Protein 4K9Q (pdb70)

Organism: Polynucleobacter asymbioticus (strain DSM 18221 / CIP 109841 / QLW-P1DMWA-1) (NCBI:txid312153)

Radius of gyration: 31.58 Å; Cα contacts (8 Å, |Δi|>4): 2525; chains: 2; bounding box: 68×63×102 Å

Sequence (1061 aa):
MRRTVKEITFDLLRKLQVTTVVGNPGSTEETFLKDFPSDFNYVLALQEASVVAIADGLSQSLRKPVIVNIHTGAGLGNAMGCLLTAYQNKTPLIITAGQQTREMLLNEPLLTNIEAINMPKPWVKWSSYEPARPEDVPGAFMRAYATAMQQPQGPVFLSLPLDDWEKLIPEVDVARTVSTRQGPDPDKVKEFAQRITASKNPLLIYGSDIARSSQAWSSDGIAFAERLNAPVWAAPFAERTPFPEDHPLFQGALTSGIGSLEKQIQGHDLIVVIGAPVFRYYPWIAGQQFIPEGSSTLLQVSDDPNMTSKAVVGDSLVSDSKLFLIEALKLIDQREKNNTPQRSPMTKEDRTAMPLRPHAVLEVLKENSPKEIVLVEECPSIVPLMQDVFRINQPDTFYTFASGGLGWDLPAAVGLALGEEVSGRNRPVVTLMGDGSFQYSVQGIYTGVQQKTHVIYVVFQNEEYGILKQFAELEEQTPNVPGLDLPGLDIVAQGKAYGAKSSLKVETLDELKTAYLEALSFKGTSVIVVPITKELKPLRTVKEITFDLLRKLQVTTVVGNPGSSTEETFLKDFPSDFNYVLALQEASVVAIADGLSQSLRKPVIVNIHTGAGLGNAMGCLLTAYQNKTPLIITAGQQTREMLLNEPLLTNIEEAINMPKPWVKWSSYEPARPEDVPGAFMRAYATAMQQPQGPVFLSLPLDDWEKLIPEEVDVARTVSTRQGPDPDKVKEFAQRITASKNPLLIYGSDIARSSQAWSSDGIAFAERLNAPVWAAPFAERTPFPEDDHPLFQGALTSGIGSLEKQIQGHDLIVVIGAPVFRYYPWIAGQFIPEGSSTLLQVSDDPNMTSKAVVGDSLVSDSKLFLIEALKLIDQREKNNTPQRSPMTKEDRTAMPLRPHAVLEVLKENSPKEIVLVEECPSIVPLMQDVFRINQPDTFYTFASGGLGWDLPAAVGLALGEEVSGRNRPVVTLMGDGSFQYSVQGIYTGVQQKTHVIYVVFQNEEYGILKQFAELEQTPNVPGLDLPGLDIVAQGKAYGAKSLKVETLDDELKTAYLEALSSFKGTSVIVVPITKELKPL

CATH classification: 3.40.50.970 (+2 more: 3.40.50.1220, 3.40.50.970)

Solvent-accessible surface area: 40868 Å² total; per-residue (Å²): 139,112,41,0,38,80,10,0,9,65,10,1,86,149,20,119,0,43,21,0,0,0,30,67,15,74,2,1,111,43,4,29,125,109,56,31,121,84,7,93,62,5,67,0,76,50,15,16,0,0,0,0,0,0,0,0,3,1,16,30,42,75,64,3,1,0,0,4,0,24,0,14,60,1,0,29,78,0,37,51,7,1,54,1,0,77,68,4,24,3,8,0,0,0,0,0,4,3,24,16,76,148,92,33,163,125,89,38,146,70,19,5,101,125,5,71,68,77,0,112,97,60,18,67,35,10,73,55,1,82,124,20,69,44,0,3,26,7,0,1,56,0,30,0,16,0,14,3,21,32,46,1,0,0,0,0,0,4,0,39,16,0,5,123,70,113,5,69,94,75,125,31,31,16,62,11,2,50,45,12,3,13,8,70,94,34,6,123,58,2,5,104,67,0,76,69,10,164,54,1,1,0,0,0,1,4,3,0,9,48,20,105,0,30,75,27,0,37,37,0,0,78,66,0,10,0,6,0,36,5,3,2,100,22,5,7,10,2,0,11,23,79,26,71,14,3,33,8,32,9,60,17,0,21,4,28,0,17,144,61,0,96,62,34,55,6,0,2,1,0,2,2,25,6,17,56,50,128,16,172,56,70,47,74,77,19,13,150,75,15,66,2,1,0,2,1,10,17,32,64,38,0,4,87,7,43,31,12,28,2,0,2,0,2,0,60,10,1,1,61,64,1,40,144,93,6,115,112,50,158,174,49,142,30,88,124,46,82,112,50,85,152,36,66,94,124,17,119,84,7,94,15,10,1,0,0,4,4,0,90,101,26,26,61,112,93,14,2,1,0,10,0,5,37,20,2,39,71,20,8,62,30,5,7,43,16,66,102,52,36,18,18,6,14,24,9,31,46,32,60,2,0,0,1,0,0,0,0,0,3,3,21,0,9,72,90,76,45,113,87,16,15,0,0,0,0,0,8,2,4,5,0,49,114,2,22,47,0,0,62,0,0,33,95,64,131,0,25,0,0,0,0,0,2,15,9,71,5,61,5,40,76,63,15,34,19,142,78,70,154,66,105,149,68,118,59,21,82,28,101,78,57,91,3,41,48,36,0,163,76,49,51,10,105,28,78,97,1,86,50,23,104,81,0,91,81,8,0,75,109,4,31,99,69,114,4,4,5,0,1,2,0,29,12,19,93,146,56,105,124,79,105,26,0,32,78,6,0,7,56,11,0,88,145,21,121,1,43,22,0,0,0,28,67,14,71,2,1,112,34,5,28,126,111,55,26,119,83,8,95,62,6,65,0,76,49,14,16,0,0,0,0,0,0,0,0,4,1,17,28,43,76,67,2,2,0,0,4,0,26,1,13,66,1,0,30,79,0,37,52,7,0,53,1,0,78,67,4,24,3,7,0,1,0,0,0,4,3,24,17,75,153,88,34,158,125,86,39,150,64,19,4,99,125,5,72,71,77,0,109,97,60,19,68,34,11,71,54,1,80,128,20,74,45,0,0,25,6,0,1,56,0,31,0,15,0,13,3,24,32,46,1,0,0,0,0,0,5,0,38,16,0,4,111,79,131,7,112,102,65,132,30,35,16,61,11,2,50,45,12,3,12,8,72,92,28,6,129,59,2,4,106,68,0,78,71,11,169,58,3,2,0,0,0,1,4,3,0,8,48,19,104,0,29,74,27,0,36,36,0,0,80,64,1,11,1,7,0,36,4,4,2,98,23,6,7,9,2,0,11,23,79,26,73,14,4,32,8,34,8,64,14,0,21,14,30,0,14,144,58,0,90,64,37,52,5,0,3,0,0,1,3,25,6,17,52,52,119,8,173,52,75,51,84,58,18,10,154,74,14,69,2,1,1,2,1,10,18,31,64,37,0,4,89,6,44,31,10,28,2,0,2,0,2,0,60,9,1,0,61,63,1,40,142,89,6,118,115,51,160,180,60,147,31,88,138,52,83,110,52,86,155,37,63,93,120,18,131,77,6,94,18,10,0,0,0,3,4,0,89,103,24,26,62,104,90,11,1,0,0,10,0,6,35,17,2,38,72,20,8,63,28,4,8,44,18,69,101,51,38,13,18,5,14,24,8,33,44,30,59,3,0,0,1,0,0,0,0,0,4,2,20,0,10,73,95,76,43,114,85,14,14,0,0,0,0,0,8,2,4,5,0,54,112,2,20,46,0,0,61,0,0,32,99,61,132,0,25,0,0,0,0,0,2,11,8,68,5,58,8,32,77,59,10,34,20,141,77,67,152,64,103,147,71,116,58,20,79,26,101,79,55,92,2,39,48,30,0,160,79,49,44,8,115,30,77,99,2,83,61,21,102,79,0,92,69,7,0,76,110,4,32,97,72,111,4,4,6,0,1,1,0,29,11,19,92,141,56,115,122,74

Foldseek 3Di:
DAFLLVLQVVLCVVLVAQEEEEADDPLCCLNCPCNDPVHYYFYFDALLLSLLLQLLQQLLVVAEYEYEYEAQVRVVRNQLSLLLQQLVLGLYEYEYGAAAPVCQVVDDPRHNPVVQPNNPPRAQEGDEDPALQCSSLVVQVSRQSQQAPSHGYYYYYYYSVSRGDDDDNDDNDDDYDNWDAWDLVVLLVVLVVLQPWDAEAEEEACLQQSLVQAVLVVLLCQQSLHAYEYAALRFFDNYQQQPQRYAYHAAAEQARSQVVQPPTAEYEYAAAALHNHDDYDDDHNHDPNHAYEYEHQDVVRVVDHPGHHYIHGRRNNSSVSNSVRHGGDDNDCNGGYDAQDADDQVDPPGAVLNLLQLLLVLFDPAAAEEEDAPQCVVSNRRRVRHGDRPRYGYTSPNRQQNGLSSLLSNQVSCVVVVVRHAYEYEHEPVSCPPNLSSLLSQAVVLGLYEYEYEYLQFQQVVVLVCVVVVPPPDPDGGHPDDDVQVSCVVSPAAGDEDRHSVSSNVVSNVSNVRSTYHYYYRYHHNDGDHD/DFLLVLQVVLCVVLVAQEEEEADDPLCCLNPPPNDPVHHYFYFDALLLSLLLQLLQQLLVVAEYEYEYEAQVRVVRNLLSLLLQLLVLGLYEYEYGAAAPVCQVVPDPRHNPVVQPVNPPRAQEGDEDPALVCVSLVVQVSRQSQQAPSHGYYYYYYYSVSRGDDDDRDDNDDDDDRWDAWDLVVLLVVLVVLQPWDAEAEEEACLQQSLVQAVLVVLLCQQSLHAYEYAALRFFDNYQQQPQRYAYHAAAEQARNQVVPPPTAEYEYFAAALHNHDDYDDDHNHDPNHAYEYEHQDPVRVVDHPGHHYIHGRRNNSSVSNSVRGGGDDNDCNGGYDAQDADDQVDPPGAVLNLLQLLLVLDDLQAAEEEDAPQCVVSNRSRDRHGDRPRYGYTSPNRQQNGVSSLLSNQVSCVVVVVRHAYEYEEEPVSCPNNLSSLLSQAVVLGLYEYEYEYQQFQQVVVLVCVVVVPPDDPDGGHPDDDVQVSCVVNPAAGDEDRHSVSSSVQSNVSNVRSTYYYYYRYHHNDGDHD

Secondary structure (DSSP, 8-state):
-EEHHHHHHHHHHHHT--EEEE---GGGHHHHTT--TTSEEEE-SSHHHHHHHHHHHHHHHTS--EEEE-HHHHHHHTHHHHHHHHHHT---EEEEEE--TTTGGG--TT--TTGGGTTTTS-S-EE--SSGGGHHHHHHHHHHHHHSSSP--EEEEEEGGGTT-EE-------B----EE--HHHHHHHHHHHHH-SS-EEEE-THHHHTT-HHHHHHHHHHHT--EEEPTT-SB--S-TTSTTEEEEPPSSHHHHHHHTTT-SEEEEESS-S----S---S-SS-TT-EEEEEES-HHHHHT-SSSEEEE--HHHHHHHHHTT--------PPPPPPPP---TT-SSPPHHHHHHHHHHTS-SS-EEEEE-GGGHHHHHHH----SSS-EE--SS--TTSHHHHHHHHHHHHHHHS----EEEEEEHHHHHHTTTHHHHHHHHT--EEEEEEE-SB-HHHHHHHHHTT-TT-SS-B--S--HHHHHHHTT-EEEE--SHHHHHHHHHHHHHSSSEEEEEEE--S-----/-BHHHHHHHHHHHHT--EEEE---GGGHHHHTT--TTSEEEE-SSHHHHHHHHHHHHHHHTS--EEEE-HHHHHHHTHHHHHHHHHHT---EEEEEE--TTTGGG--TT--TTGGGTTTTS-S-EE--SSGGGHHHHHHHHHHHHHSSSP--EEEEEEGGGTT-B--------B-----EE-HHHHHHHHHHHHH-SS-EEEE-THHHHTT-HHHHHHHHHHHT--EEEPTT-SS--S-TTSTTEEEEPPSSHHHHHHHTTT-SEEEEESS-S----S---S-SS-TT-EEEEEES-HHHHHT-SSSEEEE--HHHHHHHHHTT-----------PPPPP---TT-SSBPHHHHHHHHHHT--SS-EEEEE-GGGHHHHHHH----STT-EE--SS--TTSHHHHHHHHHHHHHHHS----EEEEEEHHHHHHTTTHHHHHHHHT--EEEEEEE-SB-HHHHHHHHHTT----SS-B--S--HHHHHHHTT-EEEE--SHHHHHHHHHHHHHSSSEEEEEEEB-S-----

Nearest PDB structures (foldseek):
  4k9q-assembly1_A  TM=1.001E+00  e=3.080E-100  Polynucleobacter necessarius
  4q9d-assembly1_B-2  TM=9.751E-01  e=3.880E-62  Mycolicibacterium smegmatis MC2 155
  4q9d-assembly1_A  TM=9.817E-01  e=1.906E-60  Mycolicibacterium smegmatis MC2 155
  8x3z-assembly1_A  TM=8.945E-01  e=1.321E-32  Chryseomicrobium sp.
  4rjj-assembly2_E  TM=8.570E-01  e=6.855E-30  Bacillus subtilis PY79

B-factor: mean 18.32, std 7.49, range [6.92, 58.96]

Structure (mmCIF, N/CA/C/O backbone):
data_4K9Q
#
_entry.id   4K9Q
#
_cell.length_a   67.737
_cell.length_b   104.953
_cell.length_c   158.731
_cell.angle_alpha   90.00
_cell.angle_beta   90.00
_cell.angle_gamma   90.00
#
_symmetry.space_group_name_H-M   'P 21 21 2'
#
loop_
_entity.id
_entity.type
_entity.pdbx_description
1 polymer 'Benzoylformate Decarboxylase'
2 non-polymer 'MAGNESIUM ION'
3 non-polymer 'THIAMINE DIPHOSPHATE'
4 water water
#
loop_
_atom_site.group_PDB
_atom_site.id
_atom_site.type_symbol
_atom_site.label_atom_id
_atom_site.label_alt_id
_atom_site.label_comp_id
_atom_site.label_asym_id
_atom_site.label_entity_id
_atom_site.label_seq_id
_atom_site.pdbx_PDB_ins_code
_atom_site.Cartn_x
_atom_site.Cartn_y
_atom_site.Cartn_z
_atom_site.occupancy
_atom_site.B_iso_or_equiv
_atom_site.auth_seq_id
_atom_site.auth_comp_id
_atom_site.auth_asym_id
_atom_site.auth_atom_id
_atom_site.pdbx_PDB_model_num
ATOM 1 N N . MET A 1 1 ? -35.704 38.757 45.333 1.00 25.39 1 MET A N 1
ATOM 2 C CA . MET A 1 1 ? -34.528 39.586 45.558 1.00 25.58 1 MET A CA 1
ATOM 3 C C . MET A 1 1 ? -34.216 39.659 47.039 1.00 18.77 1 MET A C 1
ATOM 4 O O . MET A 1 1 ? -35.089 39.453 47.879 1.00 21.19 1 MET A O 1
ATOM 9 N N . ARG A 1 2 ? -32.958 39.934 47.362 1.00 19.18 2 ARG A N 1
ATOM 10 C CA A ARG A 1 2 ? -32.550 40.169 48.739 0.56 18.13 2 ARG A CA 1
ATOM 11 C CA B ARG A 1 2 ? -32.557 40.178 48.742 0.44 18.15 2 ARG A CA 1
ATOM 12 C C . ARG A 1 2 ? -31.540 41.311 48.778 1.00 17.80 2 ARG A C 1
ATOM 13 O O . ARG A 1 2 ? -31.071 41.755 47.735 1.00 16.58 2 ARG A O 1
ATOM 28 N N . THR A 1 3 ? -31.211 41.799 49.973 1.00 16.34 3 THR A N 1
ATOM 29 C CA . THR A 1 3 ? -30.235 42.885 50.052 1.00 14.81 3 THR A CA 1
ATOM 30 C C . THR A 1 3 ? -28.843 42.352 49.747 1.00 15.09 3 THR A C 1
ATOM 31 O O . THR A 1 3 ? -28.544 41.185 49.995 1.00 12.22 3 THR A O 1
ATOM 35 N N . VAL A 1 4 ? -27.999 43.221 49.209 1.00 13.61 4 VAL A N 1
ATOM 36 C CA . VAL A 1 4 ? -26.589 42.907 49.029 1.00 14.22 4 VAL A CA 1
ATOM 37 C C . VAL A 1 4 ? -26.013 42.319 50.324 1.00 13.83 4 VAL A C 1
ATOM 38 O O . VAL A 1 4 ? -25.292 41.322 50.305 1.00 12.65 4 VAL A O 1
ATOM 42 N N . LYS A 1 5 ? -26.348 42.922 51.463 1.00 15.61 5 LYS A N 1
ATOM 43 C CA . LYS A 1 5 ? -25.812 42.450 52.736 1.00 15.33 5 LYS A CA 1
ATOM 44 C C . LYS A 1 5 ? -26.236 41.004 53.042 1.00 12.52 5 LYS A C 1
ATOM 45 O O . LYS A 1 5 ? -25.400 40.164 53.392 1.00 13.42 5 LYS A O 1
ATOM 51 N N . GLU A 1 6 ? -27.525 40.708 52.896 1.00 13.48 6 GLU A N 1
ATOM 52 C CA . GLU A 1 6 ? -27.995 39.362 53.213 1.00 16.40 6 GLU A CA 1
ATOM 53 C C . GLU A 1 6 ? -27.328 38.313 52.315 1.00 15.58 6 GLU A C 1
ATOM 54 O O . GLU A 1 6 ? -26.886 37.269 52.788 1.00 13.69 6 GLU A O 1
ATOM 60 N N . ILE A 1 7 ? -27.247 38.604 51.021 1.00 12.88 7 ILE A N 1
ATOM 61 C CA . ILE A 1 7 ? -26.622 37.690 50.067 1.00 12.44 7 ILE A CA 1
ATOM 62 C C . ILE A 1 7 ? -25.131 37.492 50.350 1.00 13.09 7 ILE A C 1
ATOM 63 O O . ILE A 1 7 ? -24.606 36.385 50.250 1.00 13.47 7 ILE A O 1
ATOM 68 N N . THR A 1 8 ? -24.454 38.579 50.708 1.00 13.04 8 THR A N 1
ATOM 69 C CA . THR A 1 8 ? -23.022 38.522 50.981 1.00 12.71 8 THR A CA 1
ATOM 70 C C . THR A 1 8 ? -22.725 37.699 52.234 1.00 12.51 8 THR A C 1
ATOM 71 O O . THR A 1 8 ? -21.820 36.857 52.239 1.00 13.02 8 THR A O 1
ATOM 75 N N . PHE A 1 9 ? -23.476 37.936 53.306 1.00 14.09 9 PHE A N 1
ATOM 76 C CA . PHE A 1 9 ? -23.252 37.165 54.517 1.00 15.77 9 PHE A CA 1
ATOM 77 C C . PHE A 1 9 ? -23.571 35.685 54.286 1.00 10.65 9 PHE A C 1
ATOM 78 O O . PHE A 1 9 ? -22.863 34.807 54.798 1.00 13.43 9 PHE A O 1
ATOM 86 N N . ASP A 1 10 ? -24.592 35.407 53.478 1.00 13.81 10 ASP A N 1
ATOM 87 C CA . ASP A 1 10 ? -24.895 34.018 53.122 1.00 14.16 10 ASP A CA 1
ATOM 88 C C . ASP A 1 10 ? -23.752 33.353 52.341 1.00 13.99 10 ASP A C 1
ATOM 89 O O . ASP A 1 10 ? -23.427 32.186 52.570 1.00 14.11 10 ASP A O 1
ATOM 94 N N . LEU A 1 11 ? -23.135 34.096 51.425 1.00 12.05 11 LEU A N 1
ATOM 95 C CA . LEU A 1 11 ? -21.944 33.599 50.737 1.00 12.70 11 LEU A CA 1
ATOM 96 C C . LEU A 1 11 ? -20.823 33.294 51.729 1.00 14.35 11 LEU A C 1
ATOM 97 O O . LEU A 1 11 ? -20.182 32.245 51.664 1.00 14.68 11 LEU A O 1
ATOM 102 N N . LEU A 1 12 ? -20.589 34.216 52.655 1.00 12.48 12 LEU A N 1
ATOM 103 C CA . LEU A 1 12 ? -19.514 34.049 53.615 1.00 12.10 12 LEU A CA 1
ATOM 104 C C . LEU A 1 12 ? -19.757 32.814 54.477 1.00 14.38 12 LEU A C 1
ATOM 105 O O . LEU A 1 12 ? -18.824 32.095 54.811 1.00 13.86 12 LEU A O 1
ATOM 110 N N . ARG A 1 13 ? -21.020 32.547 54.811 1.00 13.15 13 ARG A N 1
ATOM 111 C CA . ARG A 1 13 ? -21.357 31.313 55.520 1.00 14.45 13 ARG A CA 1
ATOM 112 C C . ARG A 1 13 ? -20.976 30.089 54.701 1.00 15.03 13 ARG A C 1
ATOM 113 O O . ARG A 1 13 ? -20.372 29.150 55.221 1.00 16.92 13 ARG A O 1
ATOM 121 N N . LYS A 1 14 ? -21.335 30.103 53.421 1.00 16.41 14 LYS A N 1
ATOM 122 C CA . LYS A 1 14 ? -21.026 29.003 52.523 1.00 17.07 14 LYS A CA 1
ATOM 123 C C . LYS A 1 14 ? -19.515 28.784 52.403 1.00 17.82 14 LYS A C 1
ATOM 124 O O . LYS A 1 14 ? -19.046 27.643 52.390 1.00 18.59 14 LYS A O 1
ATOM 130 N N . LEU A 1 15 ? -18.760 29.880 52.324 1.00 16.17 15 LEU A N 1
ATOM 131 C CA . LEU A 1 15 ? -17.301 29.818 52.243 1.00 15.23 15 LEU A CA 1
ATOM 132 C C . LEU A 1 15 ? -16.637 29.498 53.577 1.00 16.05 15 LEU A C 1
ATOM 133 O O . LEU A 1 15 ? -15.429 29.240 53.623 1.00 19.10 15 LEU A O 1
ATOM 138 N N . GLN A 1 16 ? -17.430 29.530 54.649 1.00 15.20 16 GLN A N 1
ATOM 139 C CA . GLN A 1 16 ? -16.952 29.306 56.010 1.00 18.38 16 GLN A CA 1
ATOM 140 C C . GLN A 1 16 ? -15.950 30.365 56.475 1.00 17.05 16 GLN A C 1
ATOM 141 O O . GLN A 1 16 ? -14.989 30.067 57.191 1.00 18.81 16 GLN A O 1
ATOM 147 N N . VAL A 1 17 ? -16.196 31.601 56.059 1.00 14.37 17 VAL A N 1
ATOM 148 C CA . VAL A 1 17 ? -15.400 32.744 56.492 1.00 13.04 17 VAL A CA 1
ATOM 149 C C . VAL A 1 17 ? -16.316 33.606 57.354 1.00 13.39 17 VAL A C 1
ATOM 150 O O . VAL A 1 17 ? -17.047 34.456 56.843 1.00 13.21 17 VAL A O 1
ATOM 154 N N . THR A 1 18 ? -16.302 33.366 58.661 1.00 13.29 18 THR A N 1
ATOM 155 C CA . THR A 1 18 ? -17.301 33.992 59.529 1.00 14.54 18 THR A CA 1
ATOM 156 C C . THR A 1 18 ? -16.695 34.809 60.675 1.00 16.28 18 THR A C 1
ATOM 157 O O . THR A 1 18 ? -17.377 35.128 61.655 1.00 15.92 18 THR A O 1
ATOM 161 N N . THR A 1 19 ? -15.417 35.149 60.544 1.00 12.77 19 THR A N 1
ATOM 162 C CA . THR A 1 19 ? -14.785 36.059 61.490 1.00 13.80 19 THR A CA 1
ATOM 163 C C . THR A 1 19 ? -14.393 37.363 60.814 1.00 13.25 19 THR A C 1
ATOM 164 O O . THR A 1 19 ? -13.772 37.358 59.754 1.00 13.72 19 THR A O 1
ATOM 168 N N . VAL A 1 20 ? -14.757 38.477 61.450 1.00 10.75 20 VAL A N 1
ATOM 169 C CA . VAL A 1 20 ? -14.385 39.805 60.998 1.00 12.16 20 VAL A CA 1
ATOM 170 C C . VAL A 1 20 ? -13.553 40.471 62.092 1.00 11.83 20 VAL A C 1
ATOM 171 O O . VAL A 1 20 ? -14.030 40.641 63.215 1.00 12.51 20 VAL A O 1
ATOM 175 N N . VAL A 1 21 ? -12.310 40.830 61.790 1.00 10.16 21 VAL A N 1
ATOM 176 C CA . VAL A 1 21 ? -11.543 41.654 62.716 1.00 9.75 21 VAL A CA 1
ATOM 177 C C . VAL A 1 21 ? -11.638 43.090 62.204 1.00 8.76 21 VAL A C 1
ATOM 178 O O . VAL A 1 21 ? -11.483 43.342 61.011 1.00 10.05 21 VAL A O 1
ATOM 182 N N . GLY A 1 22 ? -11.931 44.041 63.076 1.00 10.52 22 GLY A N 1
ATOM 183 C CA . GLY A 1 22 ? -12.238 45.371 62.579 1.00 8.62 22 GLY A CA 1
ATOM 184 C C . GLY A 1 22 ? -11.932 46.501 63.540 1.00 9.13 22 GLY A C 1
ATOM 185 O O . GLY A 1 22 ? -11.720 46.304 64.740 1.00 8.69 22 GLY A O 1
ATOM 186 N N . ASN A 1 23 ? -11.890 47.695 62.978 1.00 10.09 23 ASN A N 1
ATOM 187 C CA . ASN A 1 23 ? -12.009 48.920 63.745 1.00 9.65 23 ASN A CA 1
ATOM 188 C C . ASN A 1 23 ? -13.023 49.755 62.970 1.00 10.56 23 ASN A C 1
ATOM 189 O O . ASN A 1 23 ? -12.784 50.108 61.804 1.00 11.20 23 ASN A O 1
ATOM 194 N N . PRO A 1 24 ? -14.189 50.019 63.577 1.00 11.34 24 PRO A N 1
ATOM 195 C CA . PRO A 1 24 ? -15.323 50.542 62.811 1.00 11.99 24 PRO A CA 1
ATOM 196 C C . PRO A 1 24 ? -15.239 52.040 62.495 1.00 13.58 24 PRO A C 1
ATOM 197 O O . PRO A 1 24 ? -14.530 52.784 63.169 1.00 12.79 24 PRO A O 1
ATOM 201 N N . GLY A 1 25 ? -15.966 52.457 61.458 1.00 14.44 25 GLY A N 1
ATOM 202 C CA . GLY A 1 25 ? -16.133 53.858 61.117 1.00 13.37 25 GLY A CA 1
ATOM 203 C C . GLY A 1 25 ? -17.503 54.024 60.484 1.00 13.45 25 GLY A C 1
ATOM 204 O O . GLY A 1 25 ? -18.217 53.042 60.290 1.00 13.32 25 GLY A O 1
ATOM 205 N N . SER A 1 26 ? -17.870 55.259 60.148 1.00 14.70 26 SER A N 1
ATOM 206 C CA . SER A 1 26 ? -19.208 55.545 59.652 1.00 16.38 26 SER A CA 1
ATOM 207 C C . SER A 1 26 ? -19.504 54.802 58.357 1.00 16.14 26 SER A C 1
ATOM 208 O O . SER A 1 26 ? -20.629 54.356 58.134 1.00 17.10 26 SER A O 1
ATOM 211 N N . THR A 1 27 ? -18.485 54.665 57.512 1.00 14.57 27 THR A N 1
ATOM 212 C CA . THR A 1 27 ? -18.658 54.052 56.194 1.00 14.49 27 THR A CA 1
ATOM 213 C C . THR A 1 27 ? -18.750 52.523 56.241 1.00 15.50 27 THR A C 1
ATOM 214 O O . THR A 1 27 ? -19.010 51.881 55.218 1.00 16.34 27 THR A O 1
ATOM 218 N N . GLU A 1 28 ? -18.560 51.949 57.431 1.00 11.80 28 GLU A N 1
ATOM 219 C CA . GLU A 1 28 ? -18.688 50.506 57.631 1.00 13.32 28 GLU A CA 1
ATOM 220 C C . GLU A 1 28 ? -19.972 50.130 58.385 1.00 12.63 28 GLU A C 1
ATOM 221 O O . GLU A 1 28 ? -20.310 48.956 58.502 1.00 13.30 28 GLU A O 1
ATOM 227 N N . GLU A 1 29 ? -20.680 51.116 58.920 1.00 12.06 29 GLU A N 1
ATOM 228 C CA . GLU A 1 29 ? -21.839 50.799 59.754 1.00 12.48 29 GLU A CA 1
ATOM 229 C C . GLU A 1 29 ? -22.956 50.067 59.002 1.00 12.86 29 GLU A C 1
ATOM 230 O O . GLU A 1 29 ? -23.625 49.208 59.572 1.00 13.66 29 GLU A O 1
ATOM 236 N N . THR A 1 30 ? -23.148 50.390 57.725 1.00 12.74 30 THR A N 1
ATOM 237 C CA . THR A 1 30 ? -24.165 49.702 56.935 1.00 11.41 30 THR A CA 1
ATOM 238 C C . THR A 1 30 ? -23.796 48.235 56.671 1.00 15.03 30 THR A C 1
ATOM 239 O O . THR A 1 30 ? -24.668 47.384 56.503 1.00 15.94 30 THR A O 1
ATOM 243 N N . PHE A 1 31 ? -22.498 47.949 56.633 1.00 14.78 31 PHE A N 1
ATOM 244 C CA . PHE A 1 31 ? -22.025 46.568 56.538 1.00 13.24 31 PHE A CA 1
ATOM 245 C C . PHE A 1 31 ? -22.237 45.821 57.857 1.00 15.08 31 PHE A C 1
ATOM 246 O O . PHE A 1 31 ? -22.602 44.643 57.870 1.00 13.62 31 PHE A O 1
ATOM 254 N N . LEU A 1 32 ? -22.022 46.522 58.969 1.00 14.40 32 LEU A N 1
ATOM 255 C CA . LEU A 1 32 ? -22.044 45.904 60.290 1.00 12.08 32 LEU A CA 1
ATOM 256 C C . LEU A 1 32 ? -23.410 45.935 60.973 1.00 15.11 32 LEU A C 1
ATOM 257 O O . LEU A 1 32 ? -23.589 45.327 62.018 1.00 15.58 32 LEU A O 1
ATOM 262 N N . LYS A 1 33 ? -24.366 46.645 60.385 1.00 15.12 33 LYS A N 1
ATOM 263 C CA . LYS A 1 33 ? -25.721 46.696 60.920 1.00 16.88 33 LYS A CA 1
ATOM 264 C C . LYS A 1 33 ? -26.277 45.294 61.175 1.00 15.34 33 LYS A C 1
ATOM 265 O O . LYS A 1 33 ? -26.165 44.414 60.320 1.00 16.81 33 LYS A O 1
ATOM 271 N N . ASP A 1 34 ? -26.877 45.098 62.348 1.00 14.35 34 ASP A N 1
ATOM 272 C CA . ASP A 1 34 ? -27.442 43.807 62.736 1.00 16.22 34 ASP A CA 1
ATOM 273 C C . ASP A 1 34 ? -26.446 42.666 62.523 1.00 19.35 34 ASP A C 1
ATOM 274 O O . ASP A 1 34 ? -26.799 41.604 62.016 1.00 19.01 34 ASP A O 1
ATOM 279 N N . PHE A 1 35 ? -25.197 42.895 62.908 1.00 18.22 35 PHE A N 1
ATOM 280 C CA . PHE A 1 35 ? -24.161 41.889 62.744 1.00 15.07 35 PHE A CA 1
ATOM 281 C C . PHE A 1 35 ? -24.672 40.549 63.277 1.00 17.47 35 PHE A C 1
ATOM 282 O O . PHE A 1 35 ? -25.173 40.475 64.399 1.00 17.31 35 PHE A O 1
ATOM 290 N N . PRO A 1 36 ? -24.595 39.491 62.454 1.00 17.13 36 PRO A N 1
ATOM 291 C CA . PRO A 1 36 ? -25.275 38.254 62.858 1.00 18.89 36 PRO A CA 1
ATOM 292 C C . PRO A 1 36 ? -24.534 37.482 63.934 1.00 18.47 36 PRO A C 1
ATOM 293 O O . PRO A 1 36 ? -23.304 37.529 64.024 1.00 18.13 36 PRO A O 1
ATOM 297 N N . SER A 1 37 ? -25.305 36.767 64.746 1.00 19.65 37 SER A N 1
ATOM 298 C CA . SER A 1 37 ? -24.785 36.074 65.914 1.00 19.25 37 SER A CA 1
ATOM 299 C C . SER A 1 37 ? -23.916 34.876 65.573 1.00 17.61 37 SER A C 1
ATOM 300 O O . SER A 1 37 ? -23.148 34.401 66.418 1.00 20.95 37 SER A O 1
ATOM 303 N N . ASP A 1 38 ? -24.027 34.374 64.346 1.00 15.81 38 ASP A N 1
ATOM 304 C CA . ASP A 1 38 ? -23.187 33.249 63.955 1.00 18.58 38 ASP A CA 1
ATOM 305 C C . ASP A 1 38 ? -21.856 33.690 63.344 1.00 17.55 38 ASP A C 1
ATOM 306 O O . ASP A 1 38 ? -21.055 32.858 62.936 1.00 19.53 38 ASP A O 1
ATOM 311 N N . PHE A 1 39 ? -21.635 35.001 63.282 1.00 14.70 39 PHE A N 1
ATOM 312 C CA . PHE A 1 39 ? -20.322 35.533 62.918 1.00 14.66 39 PHE A CA 1
ATOM 313 C C . PHE A 1 39 ? -19.698 36.090 64.190 1.00 17.60 39 PHE A C 1
ATOM 314 O O . PHE A 1 39 ? -20.402 36.346 65.169 1.00 15.69 39 PHE A O 1
ATOM 322 N N . ASN A 1 40 ? -18.383 36.266 64.178 1.00 12.32 40 ASN A N 1
ATOM 323 C CA . ASN A 1 40 ? -17.680 36.888 65.298 1.00 12.04 40 ASN A CA 1
ATOM 324 C C . ASN A 1 40 ? -17.015 38.170 64.830 1.00 16.91 40 ASN A C 1
ATOM 325 O O . ASN A 1 40 ? -16.301 38.160 63.833 1.00 15.72 40 ASN A O 1
ATOM 330 N N . TYR A 1 41 ? -17.268 39.269 65.531 1.00 12.17 41 TYR A N 1
ATOM 331 C CA . TYR A 1 41 ? -16.565 40.523 65.276 1.00 11.36 41 TYR A CA 1
ATOM 332 C C . TYR A 1 41 ? -15.565 40.730 66.395 1.00 14.31 41 TYR A C 1
ATOM 333 O O . TYR A 1 41 ? -15.919 40.660 67.581 1.00 14.10 41 TYR A O 1
ATOM 342 N N . VAL A 1 42 ? -14.323 40.991 66.011 1.00 10.30 42 VAL A N 1
ATOM 343 C CA . VAL A 1 42 ? -13.242 41.216 66.963 1.00 9.94 42 VAL A CA 1
ATOM 344 C C . VAL A 1 42 ? -12.716 42.639 66.816 1.00 11.00 42 VAL A C 1
ATOM 345 O O . VAL A 1 42 ? -12.077 42.975 65.810 1.00 10.37 42 VAL A O 1
ATOM 349 N N . LEU A 1 43 ? -12.973 43.471 67.823 1.00 10.67 43 LEU A N 1
ATOM 350 C CA . LEU A 1 43 ? -12.523 44.858 67.806 1.00 9.46 43 LEU A CA 1
ATOM 351 C C . LEU A 1 43 ? -11.052 44.952 68.143 1.00 9.21 43 LEU A C 1
ATOM 352 O O . LEU A 1 43 ? -10.588 44.320 69.105 1.00 9.80 43 LEU A O 1
ATOM 357 N N . ALA A 1 44 ? -10.315 45.738 67.359 1.00 9.75 44 ALA A N 1
ATOM 358 C CA . ALA A 1 44 ? -9.016 46.223 67.819 1.00 10.02 44 ALA A CA 1
ATOM 359 C C . ALA A 1 44 ? -8.959 47.749 67.694 1.00 8.92 44 ALA A C 1
ATOM 360 O O . ALA A 1 44 ? -9.691 48.349 66.896 1.00 11.63 44 ALA A O 1
ATOM 362 N N . LEU A 1 45 ? -8.103 48.366 68.500 1.00 7.41 45 LEU A N 1
ATOM 363 C CA . LEU A 1 45 ? -8.108 49.816 68.670 1.00 8.41 45 LEU A CA 1
ATOM 364 C C . LEU A 1 45 ? -7.363 50.586 67.595 1.00 9.52 45 LEU A C 1
ATOM 365 O O . LEU A 1 45 ? -7.504 51.804 67.518 1.00 10.06 45 LEU A O 1
ATOM 370 N N . GLN A 1 46 ? -6.542 49.900 66.802 1.00 10.22 46 GLN A N 1
ATOM 371 C CA . GLN A 1 46 ? -5.791 50.560 65.734 1.00 11.01 46 GLN A CA 1
ATOM 372 C C . GLN A 1 46 ? -5.592 49.546 64.608 1.00 10.53 46 GLN A C 1
ATOM 373 O O . GLN A 1 46 ? -5.526 48.341 64.865 1.00 9.92 46 GLN A O 1
ATOM 379 N N . GLU A 1 47 ? -5.525 50.022 63.365 1.00 8.65 47 GLU A N 1
ATOM 380 C CA . GLU A 1 47 ? -5.645 49.129 62.222 1.00 10.39 47 GLU A CA 1
ATOM 381 C C . GLU A 1 47 ? -4.446 48.217 61.952 1.00 9.58 47 GLU A C 1
ATOM 382 O O . GLU A 1 47 ? -4.602 47.166 61.341 1.00 9.29 47 GLU A O 1
ATOM 388 N N . ALA A 1 48 ? -3.252 48.594 62.403 1.00 9.34 48 ALA A N 1
ATOM 389 C CA . ALA A 1 48 ? -2.129 47.670 62.301 1.00 10.47 48 ALA A CA 1
ATOM 390 C C . ALA A 1 48 ? -2.461 46.414 63.110 1.00 10.99 48 ALA A C 1
ATOM 391 O O . ALA A 1 48 ? -2.205 45.292 62.664 1.00 11.56 48 ALA A O 1
ATOM 393 N N . SER A 1 49 ? -3.042 46.599 64.299 1.00 8.26 49 SER A N 1
ATOM 394 C CA . SER A 1 49 ? -3.410 45.447 65.124 1.00 9.03 49 SER A CA 1
ATOM 395 C C . SER A 1 49 ? -4.536 44.644 64.471 1.00 10.33 49 SER A C 1
ATOM 396 O O . SER A 1 49 ? -4.522 43.416 64.507 1.00 9.98 49 SER A O 1
ATOM 399 N N . VAL A 1 50 ? -5.507 45.335 63.879 1.00 8.73 50 VAL A N 1
ATOM 400 C CA . VAL A 1 50 ? -6.609 44.662 63.186 1.00 9.24 50 VAL A CA 1
ATOM 401 C C . VAL A 1 50 ? -6.084 43.647 62.162 1.00 9.17 50 VAL A C 1
ATOM 402 O O . VAL A 1 50 ? -6.462 42.472 62.173 1.00 9.20 50 VAL A O 1
ATOM 406 N N . VAL A 1 51 ? -5.191 44.105 61.293 1.00 6.92 51 VAL A N 1
ATOM 407 C CA . VAL A 1 51 ? -4.663 43.250 60.237 1.00 7.65 51 VAL A CA 1
ATOM 408 C C . VAL A 1 51 ? -3.815 42.112 60.816 1.00 10.42 51 VAL A C 1
ATOM 409 O O . VAL A 1 51 ? -3.958 40.957 60.409 1.00 9.29 51 VAL A O 1
ATOM 413 N N . ALA A 1 52 ? -2.949 42.424 61.774 1.00 8.85 52 ALA A N 1
ATOM 414 C CA . ALA A 1 52 ? -2.085 41.382 62.341 1.00 8.62 52 ALA A CA 1
ATOM 415 C C . ALA A 1 52 ? -2.857 40.302 63.125 1.00 8.33 52 ALA A C 1
ATOM 416 O O . ALA A 1 52 ? -2.514 39.126 63.073 1.00 9.50 52 ALA A O 1
ATOM 418 N N . ILE A 1 53 ? -3.887 40.708 63.858 1.00 10.19 53 ILE A N 1
ATOM 419 C CA . ILE A 1 53 ? -4.760 39.753 64.550 1.00 8.83 53 ILE A CA 1
ATOM 420 C C . ILE A 1 53 ? -5.403 38.812 63.522 1.00 10.17 53 ILE A C 1
ATOM 421 O O . ILE A 1 53 ? -5.404 37.581 63.681 1.00 9.16 53 ILE A O 1
ATOM 426 N N . ALA A 1 54 ? -5.959 39.390 62.465 1.00 8.65 54 ALA A N 1
ATOM 427 C CA . ALA A 1 54 ? -6.553 38.592 61.399 1.00 10.18 54 ALA A CA 1
ATOM 428 C C . ALA A 1 54 ? -5.531 37.641 60.760 1.00 9.15 54 ALA A C 1
ATOM 429 O O . ALA A 1 54 ? -5.842 36.494 60.454 1.00 10.07 54 ALA A O 1
ATOM 431 N N . ASP A 1 55 ? -4.311 38.129 60.569 1.00 9.34 55 ASP A N 1
ATOM 432 C CA . ASP A 1 55 ? -3.225 37.348 59.978 1.00 7.90 55 ASP A CA 1
ATOM 433 C C . ASP A 1 55 ? -2.945 36.132 60.870 1.00 9.19 55 ASP A C 1
ATOM 434 O O . ASP A 1 55 ? -2.987 34.988 60.412 1.00 11.51 55 ASP A O 1
ATOM 439 N N . GLY A 1 56 ? -2.703 36.369 62.157 1.00 9.10 56 GLY A N 1
ATOM 440 C CA . GLY A 1 56 ? -2.482 35.274 63.093 1.00 10.45 56 GLY A CA 1
ATOM 441 C C . GLY A 1 56 ? -3.618 34.254 63.088 1.00 12.09 56 GLY A C 1
ATOM 442 O O . GLY A 1 56 ? -3.378 33.040 63.039 1.00 10.80 56 GLY A O 1
ATOM 443 N N . LEU A 1 57 ? -4.863 34.733 63.144 1.00 9.82 57 LEU A N 1
ATOM 444 C CA . LEU A 1 57 ? -6.014 33.836 63.106 1.00 9.57 57 LEU A CA 1
ATOM 445 C C . LEU A 1 57 ? -6.065 33.037 61.798 1.00 10.81 57 LEU A C 1
ATOM 446 O O . LEU A 1 57 ? -6.236 31.816 61.814 1.00 11.70 57 LEU A O 1
ATOM 451 N N . SER A 1 58 ? -5.913 33.721 60.672 1.00 9.27 58 SER A N 1
ATOM 452 C CA . SER A 1 58 ? -5.928 33.054 59.362 1.00 10.50 58 SER A CA 1
ATOM 453 C C . SER A 1 58 ? -4.817 31.992 59.243 1.00 10.42 58 SER A C 1
ATOM 454 O O . SER A 1 58 ? -5.019 30.940 58.645 1.00 11.26 58 SER A O 1
ATOM 457 N N . GLN A 1 59 ? -3.644 32.265 59.814 1.00 11.07 59 GLN A N 1
ATOM 458 C CA . GLN A 1 59 ? -2.555 31.295 59.768 1.00 13.07 59 GLN A CA 1
ATOM 459 C C . GLN A 1 59 ? -2.943 30.061 60.574 1.00 11.07 59 GLN A C 1
ATOM 460 O O . GLN A 1 59 ? -2.683 28.930 60.166 1.00 13.11 59 GLN A O 1
ATOM 466 N N . SER A 1 60 ? -3.583 30.290 61.718 1.00 11.00 60 SER A N 1
ATOM 467 C CA . SER A 1 60 ? -3.981 29.194 62.586 1.00 11.25 60 SER A CA 1
ATOM 468 C C . SER A 1 60 ? -5.013 28.307 61.898 1.00 13.72 60 SER A C 1
ATOM 469 O O . SER A 1 60 ? -4.915 27.085 61.951 1.00 15.44 60 SER A O 1
ATOM 472 N N . LEU A 1 61 ? -5.989 28.930 61.250 1.00 13.39 61 LEU A N 1
ATOM 473 C CA . LEU A 1 61 ? -7.129 28.203 60.688 1.00 14.03 61 LEU A CA 1
ATOM 474 C C . LEU A 1 61 ? -6.920 27.687 59.262 1.00 14.08 61 LEU A C 1
ATOM 475 O O . LEU A 1 61 ? -7.678 26.838 58.800 1.00 14.28 61 LEU A O 1
ATOM 480 N N . ARG A 1 62 ? -5.903 28.213 58.574 1.00 9.90 62 ARG A N 1
ATOM 481 C CA . ARG A 1 62 ? -5.681 27.933 57.148 1.00 11.82 62 ARG A CA 1
ATOM 482 C C . ARG A 1 62 ? -6.906 28.228 56.275 1.00 16.16 62 ARG A C 1
ATOM 483 O O . ARG A 1 62 ? -7.300 27.431 55.411 1.00 15.41 62 ARG A O 1
ATOM 491 N N . LYS A 1 63 ? -7.498 29.393 56.511 1.00 14.03 63 LYS A N 1
ATOM 492 C CA . LYS A 1 63 ? -8.563 29.912 55.672 1.00 14.56 63 LYS A CA 1
ATOM 493 C C . LYS A 1 63 ? -8.628 31.416 55.881 1.00 14.19 63 LYS A C 1
ATOM 494 O O . LYS A 1 63 ? -8.007 31.946 56.807 1.00 11.60 63 LYS A O 1
ATOM 500 N N . PRO A 1 64 ? -9.363 32.111 55.012 1.00 11.28 64 PRO A N 1
ATOM 501 C CA . PRO A 1 64 ? -9.400 33.571 55.108 1.00 9.03 64 PRO A CA 1
ATOM 502 C C . PRO A 1 64 ? -10.089 34.070 56.374 1.00 10.30 64 PRO A C 1
ATOM 503 O O . PRO A 1 64 ? -10.927 33.391 56.969 1.00 13.19 64 PRO A O 1
ATOM 507 N N . VAL A 1 65 ? -9.701 35.272 56.773 1.00 10.27 65 VAL A N 1
ATOM 508 C CA . VAL A 1 65 ? -10.390 36.032 57.797 1.00 10.25 65 VAL A CA 1
ATOM 509 C C . VAL A 1 65 ? -10.676 37.387 57.151 1.00 11.52 65 VAL A C 1
ATOM 510 O O . VAL A 1 65 ? -9.887 37.860 56.335 1.00 11.26 65 VAL A O 1
ATOM 514 N N . ILE A 1 66 ? -11.816 37.990 57.469 1.00 9.45 66 ILE A N 1
ATOM 515 C CA . ILE A 1 66 ? -12.138 39.309 56.939 1.00 10.66 66 ILE A CA 1
ATOM 516 C C . ILE A 1 66 ? -11.613 40.405 57.858 1.00 12.51 66 ILE A C 1
ATOM 517 O O . ILE A 1 66 ? -11.774 40.336 59.077 1.00 11.19 66 ILE A O 1
ATOM 522 N N . VAL A 1 67 ? -10.954 41.391 57.261 1.00 9.41 67 VAL A N 1
ATOM 523 C CA . VAL A 1 67 ? -10.571 42.618 57.936 1.00 9.26 67 VAL A CA 1
ATOM 524 C C . VAL A 1 67 ? -11.568 43.686 57.474 1.00 12.97 67 VAL A C 1
ATOM 525 O O . VAL A 1 67 ? -11.860 43.795 56.289 1.00 11.44 67 VAL A O 1
ATOM 529 N N . ASN A 1 68 ? -12.121 44.453 58.405 1.00 9.84 68 ASN A N 1
ATOM 530 C CA . ASN A 1 68 ? -13.037 45.534 58.045 1.00 9.33 68 ASN A CA 1
ATOM 531 C C . ASN A 1 68 ? -12.529 46.813 58.693 1.00 9.81 68 ASN A C 1
ATOM 532 O O . ASN A 1 68 ? -12.553 46.947 59.920 1.00 10.80 68 ASN A O 1
ATOM 537 N N . ILE A 1 69 ? -12.042 47.737 57.869 1.00 9.75 69 ILE A N 1
ATOM 538 C CA . ILE A 1 69 ? -11.477 48.977 58.378 1.00 8.84 69 ILE A CA 1
ATOM 539 C C . ILE A 1 69 ? -12.051 50.193 57.664 1.00 10.26 69 ILE A C 1
ATOM 540 O O . ILE A 1 69 ? -12.813 50.062 56.698 1.00 11.61 69 ILE A O 1
ATOM 545 N N . HIS A 1 70 ? -11.690 51.373 58.151 1.00 11.33 70 HIS A N 1
ATOM 546 C CA . HIS A 1 70 ? -12.419 52.583 57.801 1.00 11.91 70 HIS A CA 1
ATOM 547 C C . HIS A 1 70 ? -11.750 53.364 56.682 1.00 12.53 70 HIS A C 1
ATOM 548 O O . HIS A 1 70 ? -10.835 54.141 56.925 1.00 11.00 70 HIS A O 1
ATOM 555 N N . THR A 1 71 ? -12.249 53.169 55.466 1.00 9.74 71 THR A N 1
ATOM 556 C CA . THR A 1 71 ? -11.824 53.932 54.294 1.00 9.30 71 THR A CA 1
ATOM 557 C C . THR A 1 71 ? -10.289 54.091 54.179 1.00 8.25 71 THR A C 1
ATOM 558 O O . THR A 1 71 ? -9.540 53.184 54.560 1.00 10.07 71 THR A O 1
ATOM 562 N N . GLY A 1 72 ? -9.818 55.191 53.603 1.00 10.39 72 GLY A N 1
ATOM 563 C CA . GLY A 1 72 ? -8.391 55.364 53.360 1.00 10.28 72 GLY A CA 1
ATOM 564 C C . GLY A 1 72 ? -7.605 55.561 54.643 1.00 12.14 72 GLY A C 1
ATOM 565 O O . GLY A 1 72 ? -6.434 55.182 54.731 1.00 12.48 72 GLY A O 1
ATOM 566 N N . ALA A 1 73 ? -8.246 56.163 55.642 1.00 12.61 73 ALA A N 1
ATOM 567 C CA . ALA A 1 73 ? -7.592 56.442 56.928 1.00 15.57 73 ALA A CA 1
ATOM 568 C C . ALA A 1 73 ? -7.189 55.146 57.614 1.00 12.00 73 ALA A C 1
ATOM 569 O O . ALA A 1 73 ? -6.059 54.990 58.082 1.00 14.00 73 ALA A O 1
ATOM 571 N N . GLY A 1 74 ? -8.137 54.222 57.679 1.00 11.96 74 GLY A N 1
ATOM 572 C CA . GLY A 1 74 ? -7.917 52.937 58.304 1.00 12.99 74 GLY A CA 1
ATOM 573 C C . GLY A 1 74 ? -6.971 52.089 57.484 1.00 10.39 74 GLY A C 1
ATOM 574 O O . GLY A 1 74 ? -6.048 51.466 58.024 1.00 9.64 74 GLY A O 1
ATOM 575 N N . LEU A 1 75 ? -7.191 52.050 56.173 1.00 8.82 75 LEU A N 1
ATOM 576 C CA . LEU A 1 75 ? -6.288 51.290 55.312 1.00 8.59 75 LEU A CA 1
ATOM 577 C C . LEU A 1 75 ? -4.854 51.801 55.450 1.00 10.71 75 LEU A C 1
ATOM 578 O O . LEU A 1 75 ? -3.919 51.010 55.527 1.00 9.54 75 LEU A O 1
ATOM 583 N N . GLY A 1 76 ? -4.685 53.118 55.506 1.00 11.00 76 GLY A N 1
ATOM 584 C CA . GLY A 1 76 ? -3.366 53.705 55.691 1.00 9.68 76 GLY A CA 1
ATOM 585 C C . GLY A 1 76 ? -2.669 53.214 56.952 1.00 11.27 76 GLY A C 1
ATOM 586 O O . GLY A 1 76 ? -1.516 52.786 56.903 1.00 9.98 76 GLY A O 1
ATOM 587 N N . ASN A 1 77 ? -3.362 53.274 58.086 1.00 10.32 77 ASN A N 1
ATOM 588 C CA . ASN A 1 77 ? -2.780 52.802 59.344 1.00 11.05 77 ASN A CA 1
ATOM 589 C C . ASN A 1 77 ? -2.376 51.332 59.278 1.00 11.37 77 ASN A C 1
ATOM 590 O O . ASN A 1 77 ? -1.500 50.878 60.035 1.00 11.44 77 ASN A O 1
ATOM 595 N N . ALA A 1 78 ? -3.045 50.582 58.402 1.00 8.85 78 ALA A N 1
ATOM 596 C CA . ALA A 1 78 ? -2.813 49.144 58.285 1.00 9.98 78 ALA A CA 1
ATOM 597 C C . ALA A 1 78 ? -1.717 48.715 57.301 1.00 10.69 78 ALA A C 1
ATOM 598 O O . ALA A 1 78 ? -1.423 47.523 57.211 1.00 9.69 78 ALA A O 1
ATOM 600 N N . MET A 1 79 ? -1.135 49.645 56.548 1.00 8.86 79 MET A N 1
ATOM 601 C CA . MET A 1 79 ? -0.313 49.239 55.399 1.00 9.81 79 MET A CA 1
ATOM 602 C C . MET A 1 79 ? 0.962 48.450 55.739 1.00 10.93 79 MET A C 1
ATOM 603 O O . MET A 1 79 ? 1.413 47.611 54.938 1.00 9.94 79 MET A O 1
ATOM 608 N N . GLY A 1 80 ? 1.559 48.726 56.898 1.00 9.02 80 GLY A N 1
ATOM 609 C CA . GLY A 1 80 ? 2.747 47.994 57.316 1.00 9.96 80 GLY A CA 1
ATOM 610 C C . GLY A 1 80 ? 2.410 46.533 57.596 1.00 12.09 80 GLY A C 1
ATOM 611 O O . GLY A 1 80 ? 3.091 45.612 57.142 1.00 10.17 80 GLY A O 1
ATOM 612 N N . CYS A 1 81 ? 1.341 46.303 58.340 1.00 9.90 81 CYS A N 1
ATOM 613 C CA . CYS A 1 81 ? 0.932 44.934 58.594 1.00 9.04 81 CYS A CA 1
ATOM 614 C C . CYS A 1 81 ? 0.365 44.247 57.344 1.00 10.35 81 CYS A C 1
ATOM 615 O O . CYS A 1 81 ? 0.434 43.035 57.228 1.00 11.27 81 CYS A O 1
ATOM 618 N N . LEU A 1 82 ? -0.160 45.016 56.399 1.00 10.33 82 LEU A N 1
ATOM 619 C CA . LEU A 1 82 ? -0.631 44.419 55.156 1.00 9.84 82 LEU A CA 1
ATOM 620 C C . LEU A 1 82 ? 0.566 43.927 54.322 1.00 10.17 82 LEU A C 1
ATOM 621 O O . LEU A 1 82 ? 0.545 42.828 53.787 1.00 8.88 82 LEU A O 1
ATOM 626 N N . LEU A 1 83 ? 1.620 44.740 54.235 1.00 9.90 83 LEU A N 1
ATOM 627 C CA . LEU A 1 83 ? 2.866 44.296 53.619 1.00 11.81 83 LEU A CA 1
ATOM 628 C C . LEU A 1 83 ? 3.271 42.959 54.241 1.00 10.74 83 LEU A C 1
ATOM 629 O O . LEU A 1 83 ? 3.609 42.002 53.545 1.00 10.21 83 LEU A O 1
ATOM 634 N N . THR A 1 84 ? 3.209 42.874 55.565 1.00 8.70 84 THR A N 1
ATOM 635 C CA . THR A 1 84 ? 3.631 41.657 56.242 1.00 8.96 84 THR A CA 1
ATOM 636 C C . THR A 1 84 ? 2.708 40.469 55.924 1.00 9.95 84 THR A C 1
ATOM 637 O O . THR A 1 84 ? 3.181 39.355 55.680 1.00 9.33 84 THR A O 1
ATOM 641 N N . ALA A 1 85 ? 1.398 40.706 55.900 1.00 8.22 85 ALA A N 1
ATOM 642 C CA . ALA A 1 85 ? 0.458 39.641 55.514 1.00 9.73 85 ALA A CA 1
ATOM 643 C C . ALA A 1 85 ? 0.763 39.125 54.102 1.00 9.88 85 ALA A C 1
ATOM 644 O O . ALA A 1 85 ? 0.692 37.925 53.832 1.00 9.28 85 ALA A O 1
ATOM 646 N N . TYR A 1 86 ? 1.104 40.037 53.197 1.00 9.70 86 TYR A N 1
ATOM 647 C CA . TYR A 1 86 ? 1.448 39.667 51.833 1.00 9.79 86 TYR A CA 1
ATOM 648 C C . TYR A 1 86 ? 2.683 38.761 51.824 1.00 9.89 86 TYR A C 1
ATOM 649 O O . TYR A 1 86 ? 2.690 37.722 51.166 1.00 11.07 86 TYR A O 1
ATOM 658 N N . GLN A 1 87 ? 3.726 39.140 52.558 1.00 10.77 87 GLN A N 1
ATOM 659 C CA . GLN A 1 87 ? 4.950 38.339 52.562 1.00 9.38 87 GLN A CA 1
ATOM 660 C C . GLN A 1 87 ? 4.793 37.023 53.343 1.00 10.67 87 GLN A C 1
ATOM 661 O O . GLN A 1 87 ? 5.475 36.044 53.053 1.00 10.90 87 GLN A O 1
ATOM 667 N N . ASN A 1 88 ? 3.866 37.005 54.300 1.00 10.09 88 ASN A N 1
ATOM 668 C CA . ASN A 1 88 ? 3.486 35.785 55.035 1.00 9.47 88 ASN A CA 1
ATOM 669 C C . ASN A 1 88 ? 2.665 34.837 54.147 1.00 10.82 88 ASN A C 1
ATOM 670 O O . ASN A 1 88 ? 2.453 33.669 54.504 1.00 10.56 88 ASN A O 1
ATOM 675 N N . LYS A 1 89 ? 2.176 35.361 53.023 1.00 9.31 89 LYS A N 1
ATOM 676 C CA . LYS A 1 89 ? 1.266 34.632 52.126 1.00 11.19 89 LYS A CA 1
ATOM 677 C C . LYS A 1 89 ? -0.050 34.233 52.797 1.00 11.47 89 LYS A C 1
ATOM 678 O O . LYS A 1 89 ? -0.560 33.123 52.611 1.00 12.18 89 LYS A O 1
ATOM 684 N N . THR A 1 90 ? -0.616 35.160 53.568 1.00 10.16 90 THR A N 1
ATOM 685 C CA . THR A 1 90 ? -1.844 34.879 54.306 1.00 7.90 90 THR A CA 1
ATOM 686 C C . THR A 1 90 ? -3.030 35.369 53.499 1.00 10.28 90 THR A C 1
ATOM 687 O O . THR A 1 90 ? -3.045 36.508 53.054 1.00 11.21 90 THR A O 1
ATOM 691 N N . PRO A 1 91 ? -4.035 34.504 53.310 1.00 10.07 91 PRO A N 1
ATOM 692 C CA . PRO A 1 91 ? -5.175 34.835 52.446 1.00 11.08 91 PRO A CA 1
ATOM 693 C C . PRO A 1 91 ? -6.237 35.721 53.124 1.00 9.91 91 PRO A C 1
ATOM 694 O O . PRO A 1 91 ? -7.398 35.322 53.197 1.00 11.94 91 PRO A O 1
ATOM 698 N N . LEU A 1 92 ? -5.846 36.906 53.588 1.00 10.69 92 LEU A N 1
ATOM 699 C CA . LEU A 1 92 ? -6.797 37.828 54.206 1.00 8.82 92 LEU A CA 1
ATOM 700 C C . LEU A 1 92 ? -7.661 38.510 53.156 1.00 9.31 92 LEU A C 1
ATOM 701 O O . LEU A 1 92 ? -7.186 38.847 52.062 1.00 11.73 92 LEU A O 1
ATOM 706 N N . ILE A 1 93 ? -8.933 38.708 53.487 1.00 8.49 93 ILE A N 1
ATOM 707 C CA . ILE A 1 93 ? -9.795 39.536 52.656 1.00 11.05 93 ILE A CA 1
ATOM 708 C C . ILE A 1 93 ? -9.932 40.894 53.333 1.00 9.88 93 ILE A C 1
ATOM 709 O O . ILE A 1 93 ? -10.678 41.046 54.317 1.00 10.16 93 ILE A O 1
ATOM 714 N N . ILE A 1 94 ? -9.179 41.868 52.828 1.00 8.31 94 ILE A N 1
ATOM 715 C CA . ILE A 1 94 ? -9.180 43.203 53.415 1.00 9.44 94 ILE A CA 1
ATOM 716 C C . ILE A 1 94 ? -10.335 44.008 52.845 1.00 10.71 94 ILE A C 1
ATOM 717 O O . ILE A 1 94 ? -10.408 44.225 51.635 1.00 12.31 94 ILE A O 1
ATOM 722 N N . THR A 1 95 ? -11.250 44.449 53.702 1.00 8.47 95 THR A N 1
ATOM 723 C CA . THR A 1 95 ? -12.339 45.293 53.231 1.00 10.95 95 THR A CA 1
ATOM 724 C C . THR A 1 95 ? -12.287 46.648 53.912 1.00 12.38 95 THR A C 1
ATOM 725 O O . THR A 1 95 ? -11.994 46.741 55.098 1.00 12.28 95 THR A O 1
ATOM 729 N N . ALA A 1 96 ? -12.529 47.703 53.148 1.00 11.48 96 ALA A N 1
ATOM 730 C CA . ALA A 1 96 ? -12.680 49.026 53.738 1.00 11.76 96 ALA A CA 1
ATOM 731 C C . ALA A 1 96 ? -13.938 49.678 53.192 1.00 11.58 96 ALA A C 1
ATOM 732 O O . ALA A 1 96 ? -14.197 49.622 51.991 1.00 11.48 96 ALA A O 1
ATOM 734 N N . GLY A 1 97 ? -14.721 50.301 54.066 1.00 10.63 97 GLY A N 1
ATOM 735 C CA . GLY A 1 97 ? -15.851 51.080 53.604 1.00 9.28 97 GLY A CA 1
ATOM 736 C C . GLY A 1 97 ? -15.363 52.231 52.749 1.00 14.50 97 GLY A C 1
ATOM 737 O O . GLY A 1 97 ? -14.217 52.678 52.861 1.00 13.93 97 GLY A O 1
ATOM 738 N N . GLN A 1 98 ? -16.243 52.700 51.882 1.00 8.52 98 GLN A N 1
ATOM 739 C CA . GLN A 1 98 ? -15.987 53.811 50.985 1.00 10.00 98 GLN A CA 1
ATOM 740 C C . GLN A 1 98 ? -17.177 54.760 51.110 1.00 12.30 98 GLN A C 1
ATOM 741 O O . GLN A 1 98 ? -18.271 54.338 51.528 1.00 12.83 98 GLN A O 1
ATOM 747 N N . GLN A 1 99 ? -16.972 56.035 50.779 1.00 10.82 99 GLN A N 1
ATOM 748 C CA . GLN A 1 99 ? -18.066 57.006 50.796 1.00 11.25 99 GLN A CA 1
ATOM 749 C C . GLN A 1 99 ? -19.194 56.550 49.875 1.00 11.40 99 GLN A C 1
ATOM 750 O O . GLN A 1 99 ? -18.979 55.766 48.954 1.00 12.82 99 GLN A O 1
ATOM 756 N N . THR A 1 100 ? -20.397 57.045 50.137 1.00 11.78 100 THR A N 1
ATOM 757 C CA . THR A 1 100 ? -21.559 56.657 49.360 1.00 12.06 100 THR A CA 1
ATOM 758 C C . THR A 1 100 ? -21.434 57.043 47.879 1.00 12.70 100 THR A C 1
ATOM 759 O O . THR A 1 100 ? -20.940 58.128 47.544 1.00 11.57 100 THR A O 1
ATOM 763 N N . ARG A 1 101 ? -21.898 56.162 46.991 1.00 12.67 101 ARG A N 1
ATOM 764 C CA . ARG A 1 101 ? -21.902 56.475 45.559 1.00 13.16 101 ARG A CA 1
ATOM 765 C C . ARG A 1 101 ? -22.686 57.761 45.277 1.00 13.14 101 ARG A C 1
ATOM 766 O O . ARG A 1 101 ? -22.505 58.381 44.229 1.00 17.53 101 ARG A O 1
ATOM 774 N N . GLU A 1 102 ? -23.551 58.159 46.202 1.00 15.79 102 GLU A N 1
ATOM 775 C CA . GLU A 1 102 ? -24.329 59.381 46.021 1.00 14.17 102 GLU A CA 1
ATOM 776 C C . GLU A 1 102 ? -23.417 60.606 45.984 1.00 16.88 102 GLU A C 1
ATOM 777 O O . GLU A 1 102 ? -23.787 61.628 45.413 1.00 17.39 102 GLU A O 1
ATOM 783 N N . MET A 1 103 ? -22.225 60.503 46.579 1.00 13.21 103 MET A N 1
ATOM 784 C CA . MET A 1 103 ? -21.309 61.651 46.653 1.00 12.00 103 MET A CA 1
ATOM 785 C C . MET A 1 103 ? -19.908 61.394 46.086 1.00 12.51 103 MET A C 1
ATOM 786 O O . MET A 1 103 ? -19.123 62.335 45.905 1.00 13.48 103 MET A O 1
ATOM 791 N N . LEU A 1 104 ? -19.597 60.132 45.812 1.00 12.83 104 LEU A N 1
ATOM 792 C CA . LEU A 1 104 ? -18.235 59.714 45.473 1.00 13.98 104 LEU A CA 1
ATOM 793 C C . LEU A 1 104 ? -17.530 60.568 44.423 1.00 13.86 104 LEU A C 1
ATOM 794 O O . LEU A 1 104 ? -16.339 60.847 44.540 1.00 12.36 104 LEU A O 1
ATOM 799 N N . LEU A 1 105 ? -18.255 60.940 43.371 1.00 13.03 105 LEU A N 1
ATOM 800 C CA . LEU A 1 105 ? -17.661 61.690 42.269 1.00 14.52 105 LEU A CA 1
ATOM 801 C C . LEU A 1 105 ? -16.982 62.977 42.731 1.00 13.65 105 LEU A C 1
ATOM 802 O O . LEU A 1 105 ? -15.952 63.379 42.192 1.00 15.88 105 LEU A O 1
ATOM 807 N N . ASN A 1 106 ? -17.566 63.633 43.726 1.00 11.83 106 ASN A N 1
ATOM 808 C CA . ASN A 1 106 ? -17.028 64.898 44.193 1.00 12.74 106 ASN A CA 1
ATOM 809 C C . ASN A 1 106 ? -16.159 64.800 45.451 1.00 15.54 106 ASN A C 1
ATOM 810 O O . ASN A 1 106 ? -15.751 65.823 46.008 1.00 15.69 106 ASN A O 1
ATOM 815 N N . GLU A 1 107 ? -15.892 63.570 45.887 1.00 11.47 107 GLU A N 1
ATOM 816 C CA . GLU A 1 107 ? -14.872 63.286 46.911 1.00 12.43 107 GLU A CA 1
ATOM 817 C C . GLU A 1 107 ? -15.021 64.076 48.216 1.00 12.24 107 GLU A C 1
ATOM 818 O O . GLU A 1 107 ? -14.148 64.869 48.585 1.00 14.62 107 GLU A O 1
ATOM 824 N N . PRO A 1 108 ? -16.124 63.832 48.935 1.00 11.12 108 PRO A N 1
ATOM 825 C CA . PRO A 1 108 ? -16.344 64.437 50.250 1.00 13.36 108 PRO A CA 1
ATOM 826 C C . PRO A 1 108 ? -15.359 63.863 51.270 1.00 12.52 108 PRO A C 1
ATOM 827 O O . PRO A 1 108 ? -14.515 63.018 50.919 1.00 10.88 108 PRO A O 1
ATOM 831 N N . LEU A 1 109 ? -15.470 64.313 52.518 1.00 12.35 109 LEU A N 1
ATOM 832 C CA . LEU A 1 109 ? -14.610 63.829 53.587 1.00 12.71 109 LEU A CA 1
ATOM 833 C C . LEU A 1 109 ? -14.604 62.310 53.631 1.00 12.16 109 LEU A C 1
ATOM 834 O O . LEU A 1 109 ? -15.642 61.670 53.449 1.00 12.40 109 LEU A O 1
ATOM 839 N N . LEU A 1 110 ? -13.421 61.744 53.851 1.00 12.81 110 LEU A N 1
ATOM 840 C CA . LEU A 1 110 ? -13.260 60.305 54.079 1.00 14.64 110 LEU A CA 1
ATOM 841 C C . LEU A 1 110 ? -13.567 59.448 52.844 1.00 14.18 110 LEU A C 1
ATOM 842 O O . LEU A 1 110 ? -13.858 58.256 52.942 1.00 14.13 110 LEU A O 1
ATOM 847 N N . THR A 1 111 ? -13.470 60.065 51.672 1.00 11.63 111 THR A N 1
ATOM 848 C CA . THR A 1 111 ? -13.419 59.302 50.438 1.00 12.79 111 THR A CA 1
ATOM 849 C C . THR A 1 111 ? -12.058 58.626 50.323 1.00 12.59 111 THR A C 1
ATOM 850 O O . THR A 1 111 ? -11.014 59.247 50.545 1.00 11.23 111 THR A O 1
ATOM 854 N N . ASN A 1 112 ? -12.070 57.347 49.983 1.00 10.05 112 ASN A N 1
ATOM 855 C CA . ASN A 1 112 ? -10.827 56.652 49.742 1.00 9.05 112 ASN A CA 1
ATOM 856 C C . ASN A 1 112 ? -10.483 56.870 48.272 1.00 10.14 112 ASN A C 1
ATOM 857 O O . ASN A 1 112 ? -10.895 56.099 47.402 1.00 13.32 112 ASN A O 1
ATOM 862 N N . ILE A 1 113 ? -9.755 57.952 48.001 1.00 9.48 113 ILE A N 1
ATOM 863 C CA . ILE A 1 113 ? -9.529 58.402 46.626 1.00 10.59 113 ILE A CA 1
ATOM 864 C C . ILE A 1 113 ? -8.592 57.443 45.894 1.00 11.09 113 ILE A C 1
ATOM 865 O O . ILE A 1 113 ? -7.553 57.074 46.435 1.00 12.48 113 ILE A O 1
ATOM 870 N N . GLU A 1 114 ? -8.963 57.035 44.675 1.00 12.67 114 GLU A N 1
ATOM 871 C CA . GLU A 1 114 ? -8.222 55.992 43.959 1.00 12.67 114 GLU A CA 1
ATOM 872 C C . GLU A 1 114 ? -7.940 54.810 44.882 1.00 12.61 114 GLU A C 1
ATOM 873 O O . GLU A 1 114 ? -6.800 54.343 44.989 1.00 14.54 114 GLU A O 1
ATOM 879 N N . ALA A 1 115 ? -8.988 54.317 45.532 1.00 12.20 115 ALA A N 1
ATOM 880 C CA . ALA A 1 115 ? -8.847 53.265 46.529 1.00 14.76 115 ALA A CA 1
ATOM 881 C C . ALA A 1 115 ? -8.055 52.063 46.037 1.00 14.50 115 ALA A C 1
ATOM 882 O O . ALA A 1 115 ? -7.265 51.497 46.787 1.00 14.51 115 ALA A O 1
ATOM 884 N N . ILE A 1 116 ? -8.247 51.656 44.785 1.00 11.06 116 ILE A N 1
ATOM 885 C CA . ILE A 1 116 ? -7.594 50.423 44.348 1.00 12.45 116 ILE A CA 1
ATOM 886 C C . ILE A 1 116 ? -6.077 50.554 44.304 1.00 11.31 116 ILE A C 1
ATOM 887 O O . ILE A 1 116 ? -5.360 49.548 44.343 1.00 13.84 116 ILE A O 1
ATOM 892 N N . ASN A 1 117 ? -5.582 51.782 44.208 1.00 10.70 117 ASN A N 1
ATOM 893 C CA . ASN A 1 117 ? -4.141 51.981 44.136 1.00 11.19 117 ASN A CA 1
ATOM 894 C C . ASN A 1 117 ? -3.440 52.114 45.475 1.00 13.18 117 ASN A C 1
ATOM 895 O O . ASN A 1 117 ? -2.238 51.886 45.564 1.00 12.34 117 ASN A O 1
ATOM 900 N N . MET A 1 118 ? -4.190 52.455 46.518 1.00 9.11 118 MET A N 1
ATOM 901 C CA . MET A 1 118 ? -3.569 52.635 47.828 1.00 10.85 118 MET A CA 1
ATOM 902 C C . MET A 1 118 ? -2.799 51.410 48.366 1.00 11.11 118 MET A C 1
ATOM 903 O O . MET A 1 118 ? -1.657 51.551 48.785 1.00 11.67 118 MET A O 1
ATOM 908 N N . PRO A 1 119 ? -3.412 50.207 48.349 1.00 10.59 119 PRO A N 1
ATOM 909 C CA . PRO A 1 119 ? -2.723 49.039 48.936 1.00 9.79 119 PRO A CA 1
ATOM 910 C C . PRO A 1 119 ? -1.631 48.428 48.047 1.00 8.65 119 PRO A C 1
ATOM 911 O O . PRO A 1 119 ? -0.877 47.584 48.528 1.00 11.12 119 PRO A O 1
ATOM 915 N N . LYS A 1 120 ? -1.554 48.836 46.779 1.00 10.42 120 LYS A N 1
ATOM 916 C CA . LYS A 1 120 ? -0.470 48.388 45.901 1.00 10.80 120 LYS A CA 1
ATOM 917 C C . LYS A 1 120 ? 0.876 48.876 46.464 1.00 9.64 120 LYS A C 1
ATOM 918 O O . LYS A 1 120 ? 0.983 50.016 46.933 1.00 13.86 120 LYS A O 1
ATOM 924 N N . PRO A 1 121 ? 1.925 48.044 46.376 1.00 9.89 121 PRO A N 1
ATOM 925 C CA . PRO A 1 121 ? 2.003 46.757 45.674 1.00 11.70 121 PRO A CA 1
ATOM 926 C C . PRO A 1 121 ? 1.797 45.555 46.594 1.00 13.33 121 PRO A C 1
ATOM 927 O O . PRO A 1 121 ? 2.388 44.503 46.345 1.00 15.39 121 PRO A O 1
ATOM 931 N N . TRP A 1 122 ? 0.985 45.696 47.634 1.00 11.11 122 TRP A N 1
ATOM 932 C CA . TRP A 1 122 ? 0.938 44.671 48.674 1.00 12.26 122 TRP A CA 1
ATOM 933 C C . TRP A 1 122 ? -0.359 43.871 48.771 1.00 9.33 122 TRP A C 1
ATOM 934 O O . TRP A 1 122 ? -0.707 43.369 49.838 1.00 10.40 122 TRP A O 1
ATOM 945 N N . VAL A 1 123 ? -1.047 43.728 47.641 1.00 9.79 123 VAL A N 1
ATOM 946 C CA . VAL A 1 123 ? -2.198 42.832 47.544 1.00 9.53 123 VAL A CA 1
ATOM 947 C C . VAL A 1 123 ? -2.168 42.080 46.212 1.00 8.12 123 VAL A C 1
ATOM 948 O O . VAL A 1 123 ? -1.581 42.543 45.232 1.00 13.21 123 VAL A O 1
ATOM 952 N N . LYS A 1 124 ? -2.802 40.915 46.181 1.00 9.83 124 LYS A N 1
ATOM 953 C CA . LYS A 1 124 ? -2.888 40.141 44.942 1.00 10.02 124 LYS A CA 1
ATOM 954 C C . LYS A 1 124 ? -3.902 40.745 43.967 1.00 10.70 124 LYS A C 1
ATOM 955 O O . LYS A 1 124 ? -3.826 40.524 42.747 1.00 11.99 124 LYS A O 1
ATOM 961 N N . TRP A 1 125 ? -4.834 41.517 44.514 1.00 11.36 125 TRP A N 1
ATOM 962 C CA . TRP A 1 125 ? -5.937 42.087 43.758 1.00 11.81 125 TRP A CA 1
ATOM 963 C C . TRP A 1 125 ? -6.550 43.193 44.600 1.00 11.03 125 TRP A C 1
ATOM 964 O O . TRP A 1 125 ? -6.656 43.065 45.823 1.00 10.78 125 TRP A O 1
ATOM 975 N N . SER A 1 126 ? -6.950 44.273 43.941 1.00 11.73 126 SER A N 1
ATOM 976 C CA A SER A 1 126 ? -7.633 45.368 44.620 0.57 11.31 126 SER A CA 1
ATOM 977 C CA B SER A 1 126 ? -7.581 45.414 44.596 0.43 11.34 126 SER A CA 1
ATOM 978 C C . SER A 1 126 ? -8.753 45.866 43.719 1.00 10.59 126 SER A C 1
ATOM 979 O O . SER A 1 126 ? -8.585 46.024 42.507 1.00 12.27 126 SER A O 1
ATOM 984 N N . TYR A 1 127 ? -9.917 46.099 44.311 1.00 10.03 127 TYR A N 1
ATOM 985 C CA . TYR A 1 127 ? -11.109 46.332 43.495 1.00 9.57 127 TYR A CA 1
ATOM 986 C C . TYR A 1 127 ? -12.174 47.140 44.214 1.00 10.68 127 TYR A C 1
ATOM 987 O O . TYR A 1 127 ? -12.363 47.004 45.422 1.00 10.48 127 TYR A O 1
ATOM 996 N N . GLU A 1 128 ? -12.896 47.950 43.451 1.00 10.54 128 GLU A N 1
ATOM 997 C CA . GLU A 1 128 ? -14.088 48.640 43.944 1.00 12.40 128 GLU A CA 1
ATOM 998 C C . GLU A 1 128 ? -15.237 48.273 43.003 1.00 13.05 128 GLU A C 1
ATOM 999 O O . GLU A 1 128 ? -15.252 48.719 41.857 1.00 13.56 128 GLU A O 1
ATOM 1005 N N . PRO A 1 129 ? -16.190 47.436 43.466 1.00 12.29 129 PRO A N 1
ATOM 1006 C CA . PRO A 1 129 ? -17.217 46.910 42.545 1.00 10.62 129 PRO A CA 1
ATOM 1007 C C . PRO A 1 129 ? -17.935 47.997 41.737 1.00 13.78 129 PRO A C 1
ATOM 1008 O O . PRO A 1 129 ? -18.209 49.091 42.243 1.00 13.27 129 PRO A O 1
ATOM 1012 N N . ALA A 1 130 ? -18.240 47.682 40.480 1.00 13.33 130 ALA A N 1
ATOM 1013 C CA . ALA A 1 130 ? -18.810 48.652 39.553 1.00 11.50 130 ALA A CA 1
ATOM 1014 C C . ALA A 1 130 ? -20.294 48.928 39.815 1.00 12.79 130 ALA A C 1
ATOM 1015 O O . ALA A 1 130 ? -20.845 49.874 39.274 1.00 11.96 130 ALA A O 1
ATOM 1017 N N . ARG A 1 131 ? -20.932 48.100 40.636 1.00 12.85 131 ARG A N 1
ATOM 1018 C CA . ARG A 1 131 ? -22.320 48.331 41.048 1.00 13.67 131 ARG A CA 1
ATOM 1019 C C . ARG A 1 131 ? -22.628 47.474 42.283 1.00 12.59 131 ARG A C 1
ATOM 1020 O O . ARG A 1 131 ? -21.907 46.515 42.571 1.00 12.67 131 ARG A O 1
ATOM 1028 N N . PRO A 1 132 ? -23.676 47.835 43.037 1.00 11.94 132 PRO A N 1
ATOM 1029 C CA . PRO A 1 132 ? -24.056 47.028 44.205 1.00 12.14 132 PRO A CA 1
ATOM 1030 C C . PRO A 1 132 ? -24.290 45.556 43.851 1.00 10.84 132 PRO A C 1
ATOM 1031 O O . PRO A 1 132 ? -23.924 44.669 44.623 1.00 12.22 132 PRO A O 1
ATOM 1035 N N . GLU A 1 133 ? -24.890 45.309 42.690 1.00 14.02 133 GLU A N 1
ATOM 1036 C CA . GLU A 1 133 ? -25.161 43.950 42.228 1.00 13.10 133 GLU A CA 1
ATOM 1037 C C . GLU A 1 133 ? -23.915 43.060 42.203 1.00 15.67 133 GLU A C 1
ATOM 1038 O O . GLU A 1 133 ? -24.013 41.836 42.346 1.00 14.97 133 GLU A O 1
ATOM 1044 N N . ASP A 1 134 ? -22.745 43.671 42.019 1.00 13.52 134 ASP A N 1
ATOM 1045 C CA . ASP A 1 134 ? -21.502 42.922 41.893 1.00 13.49 134 ASP A CA 1
ATOM 1046 C C . ASP A 1 134 ? -20.807 42.624 43.214 1.00 12.99 134 ASP A C 1
ATOM 1047 O O . ASP A 1 134 ? -19.780 41.933 43.227 1.00 12.15 134 ASP A O 1
ATOM 1052 N N . VAL A 1 135 ? -21.346 43.128 44.326 1.00 11.06 135 VAL A N 1
ATOM 1053 C CA . VAL A 1 135 ? -20.641 42.979 45.601 1.00 11.02 135 VAL A CA 1
ATOM 1054 C C . VAL A 1 135 ? -20.445 41.513 46.033 1.00 10.64 135 VAL A C 1
ATOM 1055 O O . VAL A 1 135 ? -19.325 41.118 46.375 1.00 11.21 135 VAL A O 1
ATOM 1059 N N . PRO A 1 136 ? -21.520 40.702 46.023 1.00 10.77 136 PRO A N 1
ATOM 1060 C CA . PRO A 1 136 ? -21.329 39.293 46.388 1.00 12.13 136 PRO A CA 1
ATOM 1061 C C . PRO A 1 136 ? -20.316 38.605 45.481 1.00 10.52 136 PRO A C 1
ATOM 1062 O O . PRO A 1 136 ? -19.423 37.917 45.984 1.00 11.08 136 PRO A O 1
ATOM 1066 N N . GLY A 1 137 ? -20.432 38.804 44.170 1.00 11.82 137 GLY A N 1
ATOM 1067 C CA . GLY A 1 137 ? -19.469 38.222 43.249 1.00 11.95 137 GLY A CA 1
ATOM 1068 C C . GLY A 1 137 ? -18.044 38.691 43.486 1.00 12.38 137 GLY A C 1
ATOM 1069 O O . GLY A 1 137 ? -17.101 37.931 43.266 1.00 11.58 137 GLY A O 1
ATOM 1070 N N . ALA A 1 138 ? -17.884 39.944 43.915 1.00 12.14 138 ALA A N 1
ATOM 1071 C CA . ALA A 1 138 ? -16.557 40.490 44.229 1.00 10.09 138 ALA A CA 1
ATOM 1072 C C . ALA A 1 138 ? -15.951 39.803 45.457 1.00 12.83 138 ALA A C 1
ATOM 1073 O O . ALA A 1 138 ? -14.734 39.539 45.507 1.00 12.18 138 ALA A O 1
ATOM 1075 N N . PHE A 1 139 ? -16.791 39.503 46.449 1.00 11.62 139 PHE A N 1
ATOM 1076 C CA . PHE A 1 139 ? -16.333 38.702 47.578 1.00 11.86 139 PHE A CA 1
ATOM 1077 C C . PHE A 1 139 ? -15.888 37.299 47.144 1.00 10.18 139 PHE A C 1
ATOM 1078 O O . PHE A 1 139 ? -14.873 36.781 47.628 1.00 10.62 139 PHE A O 1
ATOM 1086 N N . MET A 1 140 ? -16.639 36.677 46.233 1.00 11.79 140 MET A N 1
ATOM 1087 C CA . MET A 1 140 ? -16.221 35.371 45.731 1.00 11.56 140 MET A CA 1
ATOM 1088 C C . MET A 1 140 ? -14.882 35.457 44.983 1.00 9.73 140 MET A C 1
ATOM 1089 O O . MET A 1 140 ? -14.003 34.621 45.180 1.00 11.06 140 MET A O 1
ATOM 1094 N N . ARG A 1 141 ? -14.736 36.453 44.113 1.00 9.66 141 ARG A N 1
ATOM 1095 C CA . ARG A 1 141 ? -13.473 36.628 43.392 1.00 11.90 141 ARG A CA 1
ATOM 1096 C C . ARG A 1 141 ? -12.346 36.944 44.372 1.00 12.18 141 ARG A C 1
ATOM 1097 O O . ARG A 1 141 ? -11.216 36.503 44.190 1.00 11.16 141 ARG A O 1
ATOM 1105 N N . ALA A 1 142 ? -12.656 37.715 45.413 1.00 11.22 142 ALA A N 1
ATOM 1106 C CA . ALA A 1 142 ? -11.666 38.017 46.454 1.00 10.60 142 ALA A CA 1
ATOM 1107 C C . ALA A 1 142 ? -11.178 36.726 47.130 1.00 9.96 142 ALA A C 1
ATOM 1108 O O . ALA A 1 142 ? -9.970 36.493 47.251 1.00 10.91 142 ALA A O 1
ATOM 1110 N N . TYR A 1 143 ? -12.119 35.884 47.547 1.00 8.68 143 TYR A N 1
ATOM 1111 C CA . TYR A 1 143 ? -11.789 34.608 48.169 1.00 10.32 143 TYR A CA 1
ATOM 1112 C C . TYR A 1 143 ? -10.954 33.735 47.228 1.00 11.88 143 TYR A C 1
ATOM 1113 O O . TYR A 1 143 ? -9.930 33.181 47.630 1.00 12.58 143 TYR A O 1
ATOM 1122 N N . ALA A 1 144 ? -11.408 33.617 45.981 1.00 11.36 144 ALA A N 1
ATOM 1123 C CA . ALA A 1 144 ? -10.730 32.790 44.982 1.00 12.64 144 ALA A CA 1
ATOM 1124 C C . ALA A 1 144 ? -9.308 33.266 44.749 1.00 12.43 144 ALA A C 1
ATOM 1125 O O . ALA A 1 144 ? -8.373 32.467 44.700 1.00 16.14 144 ALA A O 1
ATOM 1127 N N . THR A 1 145 ? -9.142 34.576 44.611 1.00 9.78 145 THR A N 1
ATOM 1128 C CA . THR A 1 145 ? -7.818 35.138 44.352 1.00 11.74 145 THR A CA 1
ATOM 1129 C C . THR A 1 145 ? -6.881 34.895 45.531 1.00 11.35 145 THR A C 1
ATOM 1130 O O . THR A 1 145 ? -5.716 34.518 45.359 1.00 13.34 145 THR A O 1
ATOM 1134 N N . ALA A 1 146 ? -7.393 35.105 46.736 1.00 12.07 146 ALA A N 1
ATOM 1135 C CA . ALA A 1 146 ? -6.585 34.964 47.942 1.00 9.93 146 ALA A CA 1
ATOM 1136 C C . ALA A 1 146 ? -6.154 33.520 48.194 1.00 13.14 146 ALA A C 1
ATOM 1137 O O . ALA A 1 146 ? -5.038 33.275 48.655 1.00 11.26 146 ALA A O 1
ATOM 1139 N N . MET A 1 147 ? -7.041 32.570 47.896 1.00 11.51 147 MET A N 1
ATOM 1140 C CA . MET A 1 147 ? -6.838 31.181 48.294 1.00 11.51 147 MET A CA 1
ATOM 1141 C C . MET A 1 147 ? -6.036 30.320 47.311 1.00 12.92 147 MET A C 1
ATOM 1142 O O . MET A 1 147 ? -5.547 29.244 47.677 1.00 12.89 147 MET A O 1
ATOM 1147 N N . GLN A 1 148 ? -5.909 30.782 46.069 1.00 11.25 148 GLN A N 1
ATOM 1148 C CA . GLN A 1 148 ? -5.055 30.101 45.103 1.00 10.67 148 GLN A CA 1
ATOM 1149 C C . GLN A 1 148 ? -3.585 30.393 45.364 1.00 13.64 148 GLN A C 1
ATOM 1150 O O . GLN A 1 148 ? -3.211 31.493 45.776 1.00 12.76 148 GLN A O 1
ATOM 1156 N N . GLN A 1 149 ? -2.756 29.384 45.150 1.00 13.15 149 GLN A N 1
ATOM 1157 C CA . GLN A 1 149 ? -1.330 29.490 45.438 1.00 14.36 149 GLN A CA 1
ATOM 1158 C C . GLN A 1 149 ? -0.667 30.427 44.428 1.00 15.62 149 GLN A C 1
ATOM 1159 O O . GLN A 1 149 ? -1.025 30.417 43.250 1.00 15.56 149 GLN A O 1
ATOM 1165 N N . PRO A 1 150 ? 0.288 31.265 44.877 1.00 15.32 150 PRO A N 1
ATOM 1166 C CA . PRO A 1 150 ? 0.732 31.497 46.253 1.00 14.99 150 PRO A CA 1
ATOM 1167 C C . PRO A 1 150 ? -0.306 32.367 46.950 1.00 12.18 150 PRO A C 1
ATOM 1168 O O . PRO A 1 150 ? -0.687 33.419 46.426 1.00 12.61 150 PRO A O 1
ATOM 1172 N N . GLN A 1 151 ? -0.779 31.928 48.110 1.00 13.31 151 GLN A N 1
ATOM 1173 C CA . GLN A 1 151 ? -1.848 32.646 48.787 1.00 13.08 151 GLN A CA 1
ATOM 1174 C C . GLN A 1 151 ? -1.404 34.042 49.252 1.00 11.81 151 GLN A C 1
ATOM 1175 O O . GLN A 1 151 ? -0.209 34.325 49.394 1.00 10.30 151 GLN A O 1
ATOM 1181 N N . GLY A 1 152 ? -2.372 34.921 49.468 1.00 10.71 152 GLY A N 1
ATOM 1182 C CA . GLY A 1 152 ? -2.054 36.283 49.857 1.00 10.15 152 GLY A CA 1
ATOM 1183 C C . GLY A 1 152 ? -3.275 37.162 49.959 1.00 10.59 152 GLY A C 1
ATOM 1184 O O . GLY A 1 152 ? -4.373 36.754 49.574 1.00 10.89 152 GLY A O 1
ATOM 1185 N N . PRO A 1 153 ? -3.101 38.377 50.498 1.00 10.20 153 PRO A N 1
ATOM 1186 C CA . PRO A 1 153 ? -4.244 39.246 50.783 1.00 9.50 153 PRO A CA 1
ATOM 1187 C C . PRO A 1 153 ? -4.785 39.958 49.551 1.00 9.89 153 PRO A C 1
ATOM 1188 O O . PRO A 1 153 ? -4.060 40.203 48.581 1.00 10.02 153 PRO A O 1
ATOM 1192 N N . VAL A 1 154 ? -6.069 40.281 49.607 1.00 10.47 154 VAL A N 1
ATOM 1193 C CA . VAL A 1 154 ? -6.747 41.042 48.561 1.00 10.25 154 VAL A CA 1
ATOM 1194 C C . VAL A 1 154 ? -7.524 42.189 49.215 1.00 10.80 154 VAL A C 1
ATOM 1195 O O . VAL A 1 154 ? -7.767 42.177 50.429 1.00 9.93 154 VAL A O 1
ATOM 1199 N N . PHE A 1 155 ? -7.901 43.189 48.417 1.00 8.10 155 PHE A N 1
ATOM 1200 C CA . PHE A 1 155 ? -8.554 44.376 48.966 1.00 9.34 155 PHE A CA 1
ATOM 1201 C C . PHE A 1 155 ? -9.822 44.729 48.200 1.00 9.78 155 PHE A C 1
ATOM 1202 O O . PHE A 1 155 ? -9.801 44.829 46.967 1.00 9.81 155 PHE A O 1
ATOM 1210 N N . LEU A 1 156 ? -10.922 44.915 48.938 1.00 10.56 156 LEU A N 1
ATOM 1211 C CA . LEU A 1 156 ? -12.174 45.425 48.366 1.00 9.81 156 LEU A CA 1
ATOM 1212 C C . LEU A 1 156 ? -12.561 46.747 49.022 1.00 12.41 156 LEU A C 1
ATOM 1213 O O . LEU A 1 156 ? -12.575 46.852 50.254 1.00 11.68 156 LEU A O 1
ATOM 1218 N N . SER A 1 157 ? -12.880 47.736 48.195 1.00 9.94 157 SER A N 1
ATOM 1219 C CA . SER A 1 157 ? -13.397 49.021 48.626 1.00 11.81 157 SER A CA 1
ATOM 1220 C C . SER A 1 157 ? -14.898 49.009 48.373 1.00 11.24 157 SER A C 1
ATOM 1221 O O . SER A 1 157 ? -15.336 48.826 47.234 1.00 10.91 157 SER A O 1
ATOM 1224 N N . LEU A 1 158 ? -15.684 49.220 49.426 1.00 9.87 158 LEU A N 1
ATOM 1225 C CA . LEU A 1 158 ? -17.120 48.954 49.394 1.00 10.63 158 LEU A CA 1
ATOM 1226 C C . LEU A 1 158 ? -17.959 50.182 49.780 1.00 10.26 158 LEU A C 1
ATOM 1227 O O . LEU A 1 158 ? -18.099 50.507 50.954 1.00 11.81 158 LEU A O 1
ATOM 1232 N N . PRO A 1 159 ? -18.508 50.883 48.782 1.00 9.48 159 PRO A N 1
ATOM 1233 C CA . PRO A 1 159 ? -19.340 52.064 49.069 1.00 10.93 159 PRO A CA 1
ATOM 1234 C C . PRO A 1 159 ? -20.492 51.757 50.038 1.00 12.16 159 PRO A C 1
ATOM 1235 O O . PRO A 1 159 ? -21.179 50.756 49.877 1.00 11.95 159 PRO A O 1
ATOM 1239 N N . LEU A 1 160 ? -20.715 52.634 51.011 1.00 11.43 160 LEU A N 1
ATOM 1240 C CA . LEU A 1 160 ? -21.581 52.313 52.150 1.00 12.36 160 LEU A CA 1
ATOM 1241 C C . LEU A 1 160 ? -23.038 52.104 51.765 1.00 12.81 160 LEU A C 1
ATOM 1242 O O . LEU A 1 160 ? -23.780 51.412 52.464 1.00 13.12 160 LEU A O 1
ATOM 1247 N N . ASP A 1 161 ? -23.438 52.716 50.661 1.00 12.99 161 ASP A N 1
ATOM 1248 C CA . ASP A 1 161 ? -24.829 52.657 50.220 1.00 12.65 161 ASP A CA 1
ATOM 1249 C C . ASP A 1 161 ? -25.197 51.361 49.500 1.00 13.28 161 ASP A C 1
ATOM 1250 O O . ASP A 1 161 ? -26.378 51.118 49.243 1.00 13.40 161 ASP A O 1
ATOM 1255 N N . ASP A 1 162 ? -24.207 50.527 49.178 1.00 12.04 162 ASP A N 1
ATOM 1256 C CA . ASP A 1 162 ? -24.489 49.309 48.419 1.00 13.88 162 ASP A CA 1
ATOM 1257 C C . ASP A 1 162 ? -25.277 48.284 49.241 1.00 12.44 162 ASP A C 1
ATOM 1258 O O . ASP A 1 162 ? -26.105 47.546 48.695 1.00 12.99 162 ASP A O 1
ATOM 1263 N N . TRP A 1 163 ? -25.007 48.237 50.544 1.00 12.28 163 TRP A N 1
ATOM 1264 C CA . TRP A 1 163 ? -25.434 47.126 51.384 1.00 11.50 163 TRP A CA 1
ATOM 1265 C C . TRP A 1 163 ? -26.938 46.928 51.481 1.00 14.61 163 TRP A C 1
ATOM 1266 O O . TRP A 1 163 ? -27.402 45.793 51.576 1.00 14.90 163 TRP A O 1
ATOM 1277 N N . GLU A 1 164 ? -27.686 48.027 51.461 1.00 14.11 164 GLU A N 1
ATOM 1278 C CA . GLU A 1 164 ? -29.141 47.979 51.616 1.00 16.10 164 GLU A CA 1
ATOM 1279 C C . GLU A 1 164 ? -29.879 47.798 50.293 1.00 16.75 164 GLU A C 1
ATOM 1280 O O . GLU A 1 164 ? -31.110 47.715 50.274 1.00 17.72 164 GLU A O 1
ATOM 1286 N N . LYS A 1 165 ? -29.148 47.770 49.184 1.00 13.31 165 LYS A N 1
ATOM 1287 C CA . LYS A 1 165 ? -29.798 47.636 47.874 1.00 14.23 165 LYS A CA 1
ATOM 1288 C C . LYS A 1 165 ? -30.393 46.237 47.694 1.00 14.05 165 LYS A C 1
ATOM 1289 O O . LYS A 1 165 ? -29.753 45.230 48.006 1.00 15.32 165 LYS A O 1
ATOM 1295 N N . LEU A 1 166 ? -31.628 46.176 47.205 1.00 14.80 166 LEU A N 1
ATOM 1296 C CA . LEU A 1 166 ? -32.228 44.907 46.806 1.00 15.61 166 LEU A CA 1
ATOM 1297 C C . LEU A 1 166 ? -31.719 44.522 45.433 1.00 19.20 166 LEU A C 1
ATOM 1298 O O . LEU A 1 166 ? -31.789 45.318 44.495 1.00 22.10 166 LEU A O 1
ATOM 1303 N N . ILE A 1 167 ? -31.212 43.302 45.311 1.00 16.77 167 ILE A N 1
ATOM 1304 C CA . ILE A 1 167 ? -30.638 42.832 44.056 1.00 20.53 167 ILE A CA 1
ATOM 1305 C C . ILE A 1 167 ? -31.131 41.420 43.758 1.00 25.15 167 ILE A C 1
ATOM 1306 O O . ILE A 1 167 ? -31.567 40.705 44.663 1.00 20.38 167 ILE A O 1
ATOM 1311 N N . PRO A 1 168 ? -31.069 41.012 42.481 1.00 28.08 168 PRO A N 1
ATOM 1312 C CA . PRO A 1 168 ? -31.466 39.650 42.115 1.00 28.23 168 PRO A CA 1
ATOM 1313 C C . PRO A 1 168 ? -30.665 38.611 42.886 1.00 28.12 168 PRO A C 1
ATOM 1314 O O . PRO A 1 168 ? -29.460 38.773 43.100 1.00 30.69 168 PRO A O 1
ATOM 1318 N N . GLU A 1 169 ? -31.344 37.560 43.324 1.00 32.96 169 GLU A N 1
ATOM 1319 C CA . GLU A 1 169 ? -30.680 36.465 44.005 1.00 35.33 169 GLU A CA 1
ATOM 1320 C C . GLU A 1 169 ? -29.936 35.626 42.975 1.00 38.16 169 GLU A C 1
ATOM 1321 O O . GLU A 1 169 ? -30.543 34.834 42.250 1.00 43.95 169 GLU A O 1
ATOM 1327 N N . VAL A 1 170 ? -28.624 35.827 42.894 1.00 37.00 170 VAL A N 1
ATOM 1328 C CA . VAL A 1 170 ? -27.775 35.041 42.006 1.00 42.11 170 VAL A CA 1
ATOM 1329 C C . VAL A 1 170 ? -26.794 34.213 42.830 1.00 40.25 170 VAL A C 1
ATOM 1330 O O . VAL A 1 170 ? -26.228 34.694 43.817 1.00 37.34 170 VAL A O 1
ATOM 1334 N N . ASP A 1 171 ? -26.618 32.960 42.427 1.00 34.94 171 ASP A N 1
ATOM 1335 C CA . ASP A 1 171 ? -25.717 32.049 43.114 1.00 35.78 171 ASP A CA 1
ATOM 1336 C C . ASP A 1 171 ? -24.300 32.314 42.623 1.00 25.64 171 ASP A C 1
ATOM 1337 O O . ASP A 1 171 ? -23.962 31.966 41.492 1.00 33.38 171 ASP A O 1
ATOM 1342 N N . VAL A 1 172 ? -23.474 32.949 43.454 1.00 22.91 172 VAL A N 1
ATOM 1343 C CA . VAL A 1 172 ? -22.118 33.264 43.017 1.00 19.31 172 VAL A CA 1
ATOM 1344 C C . VAL A 1 172 ? -21.069 32.333 43.604 1.00 17.75 172 VAL A C 1
ATOM 1345 O O . VAL A 1 172 ? -19.912 32.383 43.195 1.00 18.22 172 VAL A O 1
ATOM 1349 N N . ALA A 1 173 ? -21.458 31.480 44.546 1.00 15.52 173 ALA A N 1
ATOM 1350 C CA . ALA A 1 173 ? -20.483 30.610 45.200 1.00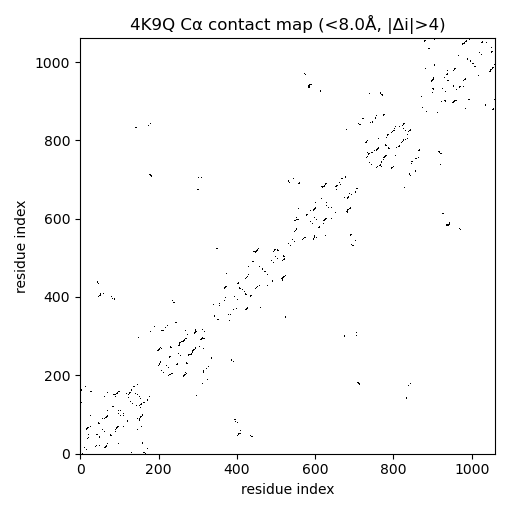 15.89 173 ALA A CA 1
ATOM 1351 C C . ALA A 1 173 ? -19.779 29.652 44.236 1.00 16.36 173 ALA A C 1
ATOM 1352 O O . ALA A 1 173 ? -20.420 29.013 43.397 1.00 15.67 173 ALA A O 1
ATOM 1354 N N . ARG A 1 174 ? -18.461 29.552 44.396 1.00 16.40 174 ARG A N 1
ATOM 1355 C CA . ARG A 1 174 ? -17.604 28.692 43.583 1.00 14.92 174 ARG A CA 1
ATOM 1356 C C . ARG A 1 174 ? -16.566 28.061 44.501 1.00 15.12 174 ARG A C 1
ATOM 1357 O O . ARG A 1 174 ? -16.457 28.446 45.671 1.00 13.76 174 ARG A O 1
ATOM 1365 N N . THR A 1 175 ? -15.812 27.090 43.987 1.00 13.69 175 THR A N 1
ATOM 1366 C CA . THR A 1 175 ? -14.645 26.585 44.702 1.00 14.05 175 THR A CA 1
ATOM 1367 C C . THR A 1 175 ? -13.397 26.647 43.820 1.00 12.88 175 THR A C 1
ATOM 1368 O O . THR A 1 175 ? -13.492 26.689 42.589 1.00 12.66 175 THR A O 1
ATOM 1372 N N . VAL A 1 176 ? -12.233 26.657 44.461 1.00 14.05 176 VAL A N 1
ATOM 1373 C CA . VAL A 1 176 ? -10.960 26.755 43.752 1.00 14.27 176 VAL A CA 1
ATOM 1374 C C . VAL A 1 176 ? -9.960 25.781 44.352 1.00 13.57 176 VAL A C 1
ATOM 1375 O O . VAL A 1 176 ? -10.166 25.246 45.444 1.00 14.91 176 VAL A O 1
ATOM 1379 N N . SER A 1 177 ? -8.869 25.549 43.631 1.00 12.81 177 SER A N 1
ATOM 1380 C CA . SER A 1 177 ? -7.759 24.786 44.172 1.00 15.33 177 SER A CA 1
ATOM 1381 C C . SER A 1 177 ? -6.904 25.733 44.992 1.00 16.04 177 SER A C 1
ATOM 1382 O O . SER A 1 177 ? -6.855 26.938 44.718 1.00 19.30 177 SER A O 1
ATOM 1385 N N . THR A 1 178 ? -6.215 25.188 45.987 1.00 14.94 178 THR A N 1
ATOM 1386 C CA . THR A 1 178 ? -5.360 25.988 46.849 1.00 15.39 178 THR A CA 1
ATOM 1387 C C . THR A 1 178 ? -3.906 25.533 46.773 1.00 17.55 178 THR A C 1
ATOM 1388 O O . THR A 1 178 ? -3.049 26.014 47.530 1.00 17.09 178 THR A O 1
ATOM 1392 N N . ARG A 1 179 ? -3.640 24.610 45.852 1.00 13.32 179 ARG A N 1
ATOM 1393 C CA . ARG A 1 179 ? -2.310 24.044 45.670 1.00 15.63 179 ARG A CA 1
ATOM 1394 C C . ARG A 1 179 ? -2.078 23.773 44.200 1.00 15.87 179 ARG A C 1
ATOM 1395 O O . ARG A 1 179 ? -3.016 23.426 43.468 1.00 15.68 179 ARG A O 1
ATOM 1403 N N . GLN A 1 180 ? -0.821 23.904 43.784 1.00 14.47 180 GLN A N 1
ATOM 1404 C CA . GLN A 1 180 ? -0.389 23.421 42.482 1.00 14.81 180 GLN A CA 1
ATOM 1405 C C . GLN A 1 180 ? 0.857 22.580 42.651 1.00 15.49 180 GLN A C 1
ATOM 1406 O O . GLN A 1 180 ? 1.713 22.876 43.503 1.00 17.07 180 GLN A O 1
ATOM 1412 N N . GLY A 1 181 ? 0.945 21.526 41.849 1.00 17.40 181 GLY A N 1
ATOM 1413 C CA . GLY A 1 181 ? 2.057 20.602 41.904 1.00 18.03 181 GLY A CA 1
ATOM 1414 C C . GLY A 1 181 ? 3.158 20.936 40.920 1.00 15.27 181 GLY A C 1
ATOM 1415 O O . GLY A 1 181 ? 3.060 21.884 40.143 1.00 16.70 181 GLY A O 1
ATOM 1416 N N . PRO A 1 182 ? 4.240 20.156 40.966 1.00 14.45 182 PRO A N 1
ATOM 1417 C CA . PRO A 1 182 ? 5.441 20.404 40.176 1.00 12.35 182 PRO A CA 1
ATOM 1418 C C . PRO A 1 182 ? 5.316 19.812 38.781 1.00 15.85 182 PRO A C 1
ATOM 1419 O O . PRO A 1 182 ? 4.561 18.866 38.586 1.00 18.88 182 PRO A O 1
ATOM 1423 N N . ASP A 1 183 ? 6.063 20.362 37.832 1.00 14.20 183 ASP A N 1
ATOM 1424 C CA . ASP A 1 183 ? 6.225 19.726 36.530 1.00 15.80 183 ASP A CA 1
ATOM 1425 C C . ASP A 1 183 ? 6.933 18.386 36.765 1.00 14.72 183 ASP A C 1
ATOM 1426 O O . ASP A 1 183 ? 8.048 18.356 37.289 1.00 15.40 183 ASP A O 1
ATOM 1431 N N . PRO A 1 184 ? 6.283 17.266 36.408 1.00 19.33 184 PRO A N 1
ATOM 1432 C CA . PRO A 1 184 ? 6.921 15.951 36.589 1.00 16.35 184 PRO A CA 1
ATOM 1433 C C . PRO A 1 184 ? 8.303 15.839 35.927 1.00 18.24 184 PRO A C 1
ATOM 1434 O O . PRO A 1 184 ? 9.176 15.161 36.475 1.00 19.83 184 PRO A O 1
ATOM 1438 N N . ASP A 1 185 ? 8.502 16.496 34.786 1.00 17.84 185 ASP A N 1
ATOM 1439 C CA . ASP A 1 185 ? 9.818 16.505 34.130 1.00 18.88 185 ASP A CA 1
ATOM 1440 C C . ASP A 1 185 ? 10.881 17.159 35.011 1.00 19.07 185 ASP A C 1
ATOM 1441 O O . ASP A 1 185 ? 12.047 16.762 34.998 1.00 18.06 185 ASP A O 1
ATOM 1446 N N . LYS A 1 186 ? 10.478 18.182 35.759 1.00 16.50 186 LYS A N 1
ATOM 1447 C CA . LYS A 1 186 ? 11.410 18.885 36.629 1.00 15.15 186 LYS A CA 1
ATOM 1448 C C . LYS A 1 186 ? 11.687 18.077 37.894 1.00 14.58 186 LYS A C 1
ATOM 1449 O O . LYS A 1 186 ? 12.811 18.078 38.404 1.00 16.94 186 LYS A O 1
ATOM 1455 N N . VAL A 1 187 ? 10.674 17.379 38.404 1.00 19.27 187 VAL A N 1
ATOM 1456 C CA . VAL A 1 187 ? 10.898 16.495 39.544 1.00 15.40 187 VAL A CA 1
ATOM 1457 C C . VAL A 1 187 ? 11.939 15.444 39.160 1.00 17.18 187 VAL A C 1
ATOM 1458 O O . VAL A 1 187 ? 12.857 15.155 39.929 1.00 17.73 187 VAL A O 1
ATOM 1462 N N . LYS A 1 188 ? 11.785 14.871 37.969 1.00 18.42 188 LYS A N 1
ATOM 1463 C CA . LYS A 1 188 ? 12.725 13.862 37.483 1.00 19.45 188 LYS A CA 1
ATOM 1464 C C . LYS A 1 188 ? 14.137 14.434 37.366 1.00 18.28 188 LYS A C 1
ATOM 1465 O O . LYS A 1 188 ? 15.107 13.827 37.822 1.00 18.12 188 LYS A O 1
ATOM 1471 N N . GLU A 1 189 ? 14.242 15.610 36.758 1.00 17.52 189 GLU A N 1
ATOM 1472 C CA . GLU A 1 189 ? 15.522 16.296 36.631 1.00 17.57 189 GLU A CA 1
ATOM 1473 C C . GLU A 1 189 ? 16.155 16.554 38.002 1.00 17.88 189 GLU A C 1
ATOM 1474 O O . GLU A 1 189 ? 17.341 16.283 38.218 1.00 17.57 189 GLU A O 1
ATOM 1480 N N . PHE A 1 190 ? 15.364 17.078 38.936 1.00 14.00 190 PHE A N 1
ATOM 1481 C CA . PHE A 1 190 ? 15.892 17.380 40.265 1.00 16.08 190 PHE A CA 1
ATOM 1482 C C . PHE A 1 190 ? 16.318 16.106 40.998 1.00 16.65 190 PHE A C 1
ATOM 1483 O O . PHE A 1 190 ? 17.364 16.072 41.650 1.00 14.94 190 PHE A O 1
ATOM 1491 N N . ALA A 1 191 ? 15.508 15.055 40.884 1.00 15.91 191 ALA A N 1
ATOM 1492 C CA . ALA A 1 191 ? 15.826 13.780 41.526 1.00 18.47 191 ALA A CA 1
ATOM 1493 C C . ALA A 1 191 ? 17.137 13.218 40.983 1.00 21.59 191 ALA A C 1
ATOM 1494 O O . ALA A 1 191 ? 17.964 12.707 41.737 1.00 19.29 191 ALA A O 1
ATOM 1496 N N . GLN A 1 192 ? 17.332 13.330 39.675 1.00 19.19 192 GLN A N 1
ATOM 1497 C CA . GLN A 1 192 ? 18.572 12.868 39.057 1.00 23.33 192 GLN A CA 1
ATOM 1498 C C . GLN A 1 192 ? 19.782 13.611 39.624 1.00 21.23 192 GLN A C 1
ATOM 1499 O O . GLN A 1 192 ? 20.811 13.000 39.930 1.00 19.74 192 GLN A O 1
ATOM 1505 N N . ARG A 1 193 ? 19.664 14.931 39.754 1.00 18.40 193 ARG A N 1
ATOM 1506 C CA . ARG A 1 193 ? 20.750 15.735 40.322 1.00 21.01 193 ARG A CA 1
ATOM 1507 C C . ARG A 1 193 ? 21.044 15.282 41.740 1.00 18.36 193 ARG A C 1
ATOM 1508 O O . ARG A 1 193 ? 22.200 15.104 42.123 1.00 20.50 193 ARG A O 1
ATOM 1516 N N . ILE A 1 194 ? 19.990 15.090 42.525 1.00 17.79 194 ILE A N 1
ATOM 1517 C CA . ILE A 1 194 ? 20.158 14.712 43.924 1.00 15.96 194 ILE A CA 1
ATOM 1518 C C . ILE A 1 194 ? 20.817 13.337 44.049 1.00 20.11 194 ILE A C 1
ATOM 1519 O O . ILE A 1 194 ? 21.750 13.150 44.829 1.00 20.95 194 ILE A O 1
ATOM 1524 N N . THR A 1 195 ? 20.333 12.386 43.259 1.00 22.04 195 THR A N 1
ATOM 1525 C CA . THR A 1 195 ? 20.854 11.024 43.284 1.00 20.27 195 THR A CA 1
ATOM 1526 C C . THR A 1 195 ? 22.336 10.988 42.917 1.00 24.33 195 THR A C 1
ATOM 1527 O O . THR A 1 195 ? 23.109 10.219 43.491 1.00 26.24 195 THR A O 1
ATOM 1531 N N . ALA A 1 196 ? 22.734 11.838 41.977 1.00 22.92 196 ALA A N 1
ATOM 1532 C CA . ALA A 1 196 ? 24.122 11.876 41.510 1.00 23.59 196 ALA A CA 1
ATOM 1533 C C . ALA A 1 196 ? 25.076 12.621 42.445 1.00 24.15 196 ALA A C 1
ATOM 1534 O O . ALA A 1 196 ? 26.296 12.445 42.361 1.00 22.26 196 ALA A O 1
ATOM 1536 N N . SER A 1 197 ? 24.533 13.461 43.321 1.00 20.27 197 SER A N 1
ATOM 1537 C CA . SER A 1 197 ? 25.369 14.267 44.208 1.00 19.15 197 SER A CA 1
ATOM 1538 C C . SER A 1 197 ? 26.079 13.420 45.260 1.00 22.73 197 SER A C 1
ATOM 1539 O O . SER A 1 197 ? 25.564 12.388 45.689 1.00 21.63 197 SER A O 1
ATOM 1542 N N . LYS A 1 198 ? 27.256 13.880 45.679 1.00 20.87 198 LYS A N 1
ATOM 1543 C CA . LYS A 1 198 ? 28.071 13.161 46.656 1.00 20.23 198 LYS A CA 1
ATOM 1544 C C . LYS A 1 198 ? 27.682 13.523 48.084 1.00 24.77 198 LYS A C 1
ATOM 1545 O O . LYS A 1 198 ? 27.627 12.665 48.971 1.00 24.78 198 LYS A O 1
ATOM 1551 N N . ASN A 1 199 ? 27.415 14.805 48.302 1.00 21.67 199 ASN A N 1
ATOM 1552 C CA . ASN A 1 199 ? 27.206 15.314 49.649 1.00 19.66 199 ASN A CA 1
ATOM 1553 C C . ASN A 1 199 ? 26.180 16.442 49.653 1.00 19.47 199 ASN A C 1
ATOM 1554 O O . ASN A 1 199 ? 26.525 17.598 49.899 1.00 20.37 199 ASN A O 1
ATOM 1559 N N . PRO A 1 200 ? 24.916 16.113 49.364 1.00 19.92 200 PRO A N 1
ATOM 1560 C CA . PRO A 1 200 ? 23.875 17.145 49.275 1.00 17.92 200 PRO A CA 1
ATOM 1561 C C . PRO A 1 200 ? 23.586 17.786 50.630 1.00 17.38 200 PRO A C 1
ATOM 1562 O O . PRO A 1 200 ? 23.779 17.158 51.675 1.00 18.20 200 PRO A O 1
ATOM 1566 N N . LEU A 1 201 ? 23.146 19.039 50.604 1.00 14.06 201 LEU A N 1
ATOM 1567 C CA . LEU A 1 201 ? 22.742 19.738 51.820 1.00 13.60 201 LEU A CA 1
ATOM 1568 C C . LEU A 1 201 ? 21.353 20.319 51.600 1.00 16.44 201 LEU A C 1
ATOM 1569 O O . LEU A 1 201 ? 21.064 20.868 50.539 1.00 15.12 201 LEU A O 1
ATOM 1574 N N . LEU A 1 202 ? 20.486 20.172 52.595 1.00 13.05 202 LEU A N 1
ATOM 1575 C CA . LEU A 1 202 ? 19.108 20.633 52.476 1.00 11.67 202 LEU A CA 1
ATOM 1576 C C . LEU A 1 202 ? 18.894 21.935 53.233 1.00 13.95 202 LEU A C 1
ATOM 1577 O O . LEU A 1 202 ? 19.356 22.084 54.362 1.00 14.82 202 LEU A O 1
ATOM 1582 N N . ILE A 1 203 ? 18.200 22.877 52.597 1.00 13.45 203 ILE A N 1
ATOM 1583 C CA . ILE A 1 203 ? 17.786 24.112 53.257 1.00 11.57 203 ILE A CA 1
ATOM 1584 C C . ILE A 1 203 ? 16.270 24.182 53.153 1.00 10.70 203 ILE A C 1
ATOM 1585 O O . ILE A 1 203 ? 15.721 24.199 52.053 1.00 14.69 203 ILE A O 1
ATOM 1590 N N . TYR A 1 204 ? 15.593 24.193 54.297 1.00 11.45 204 TYR A N 1
ATOM 1591 C CA . TYR A 1 204 ? 14.124 24.186 54.319 1.00 12.01 204 TYR A CA 1
ATOM 1592 C C . TYR A 1 204 ? 13.573 25.548 54.746 1.00 12.99 204 TYR A C 1
ATOM 1593 O O . TYR A 1 204 ? 14.084 26.168 55.682 1.00 11.29 204 TYR A O 1
ATOM 1602 N N . GLY A 1 205 ? 12.532 26.001 54.059 1.00 13.42 205 GLY A N 1
ATOM 1603 C CA . GLY A 1 205 ? 11.855 27.233 54.413 1.00 11.92 205 GLY A CA 1
ATOM 1604 C C . GLY A 1 205 ? 10.402 27.013 54.777 1.00 13.17 205 GLY A C 1
ATOM 1605 O O . GLY A 1 205 ? 9.890 25.884 54.770 1.00 12.79 205 GLY A O 1
ATOM 1606 N N . SER A 1 206 ? 9.713 28.110 55.070 1.00 9.95 206 SER A N 1
ATOM 1607 C CA . SER A 1 206 ? 8.408 28.028 55.711 1.00 10.92 206 SER A CA 1
ATOM 1608 C C . SER A 1 206 ? 7.215 27.619 54.847 1.00 12.79 206 SER A C 1
ATOM 1609 O O . SER A 1 206 ? 6.131 27.434 55.384 1.00 11.31 206 SER A O 1
ATOM 1612 N N . ASP A 1 207 ? 7.403 27.454 53.538 1.00 13.08 207 ASP A N 1
ATOM 1613 C CA . ASP A 1 207 ? 6.332 26.876 52.716 1.00 12.91 207 ASP A CA 1
ATOM 1614 C C . ASP A 1 207 ? 5.973 25.504 53.284 1.00 13.48 207 ASP A C 1
ATOM 1615 O O . ASP A 1 207 ? 4.819 25.066 53.219 1.00 14.29 207 ASP A O 1
ATOM 1620 N N . ILE A 1 208 ? 6.972 24.830 53.851 1.00 13.13 208 ILE A N 1
ATOM 1621 C CA . ILE A 1 208 ? 6.773 23.512 54.438 1.00 15.00 208 ILE A CA 1
ATOM 1622 C C . ILE A 1 208 ? 5.802 23.588 55.622 1.00 14.09 208 ILE A C 1
ATOM 1623 O O . ILE A 1 208 ? 4.974 22.697 55.825 1.00 14.00 208 ILE A O 1
ATOM 1628 N N . ALA A 1 209 ? 5.885 24.671 56.387 1.00 11.42 209 ALA A N 1
ATOM 1629 C CA . ALA A 1 209 ? 4.995 24.856 57.523 1.00 10.43 209 ALA A CA 1
ATOM 1630 C C . ALA A 1 209 ? 3.570 25.096 57.029 1.00 13.21 209 ALA A C 1
ATOM 1631 O O . ALA A 1 209 ? 2.643 24.406 57.452 1.00 13.22 209 ALA A O 1
ATOM 1633 N N . ARG A 1 210 ? 3.412 26.065 56.128 1.00 11.65 210 ARG A N 1
ATOM 1634 C CA . ARG A 1 210 ? 2.092 26.439 55.624 1.00 12.17 210 ARG A CA 1
ATOM 1635 C C . ARG A 1 210 ? 1.398 25.264 54.936 1.00 14.45 210 ARG A C 1
ATOM 1636 O O . ARG A 1 210 ? 0.195 25.052 55.127 1.00 13.72 210 ARG A O 1
ATOM 1644 N N . SER A 1 211 ? 2.156 24.498 54.156 1.00 12.48 211 SER A N 1
ATOM 1645 C CA A SER A 1 211 ? 1.593 23.405 53.362 0.50 14.34 211 SER A CA 1
ATOM 1646 C CA B SER A 1 211 ? 1.586 23.406 53.366 0.50 14.34 211 SER A CA 1
ATOM 1647 C C . SER A 1 211 ? 1.446 22.102 54.142 1.00 16.14 211 SER A C 1
ATOM 1648 O O . SER A 1 211 ? 1.050 21.080 53.580 1.00 14.12 211 SER A O 1
ATOM 1653 N N . GLN A 1 212 ? 1.776 22.137 55.429 1.00 13.16 212 GLN A N 1
ATOM 1654 C CA . GLN A 1 212 ? 1.636 20.964 56.290 1.00 12.82 212 GLN A CA 1
ATOM 1655 C C . GLN A 1 212 ? 2.501 19.800 55.825 1.00 17.17 212 GLN A C 1
ATOM 1656 O O . GLN A 1 212 ? 2.082 18.642 55.874 1.00 18.75 212 GLN A O 1
ATOM 1662 N N . ALA A 1 213 ? 3.714 20.125 55.386 1.00 13.74 213 ALA A N 1
ATOM 1663 C CA . ALA A 1 213 ? 4.645 19.135 54.837 1.00 13.82 213 ALA A CA 1
ATOM 1664 C C . ALA A 1 213 ? 5.687 18.655 55.847 1.00 15.30 213 ALA A C 1
ATOM 1665 O O . ALA A 1 213 ? 6.696 18.067 55.467 1.00 17.30 213 ALA A O 1
ATOM 1667 N N . TRP A 1 214 ? 5.442 18.925 57.125 1.00 16.83 214 TRP A N 1
ATOM 1668 C CA . TRP A 1 214 ? 6.382 18.611 58.201 1.00 17.15 214 TRP A CA 1
ATOM 1669 C C . TRP A 1 214 ? 6.928 17.184 58.086 1.00 19.06 214 TRP A C 1
ATOM 1670 O O . TRP A 1 214 ? 8.143 16.974 58.004 1.00 15.73 214 TRP A O 1
ATOM 1681 N N . SER A 1 215 ? 6.030 16.202 58.049 1.00 18.01 215 SER A N 1
ATOM 1682 C CA A SER A 1 215 ? 6.454 14.807 58.026 0.54 19.26 215 SER A CA 1
ATOM 1683 C CA B SER A 1 215 ? 6.429 14.799 58.014 0.46 19.26 215 SER A CA 1
ATOM 1684 C C . SER A 1 215 ? 7.136 14.436 56.712 1.00 16.78 215 SER A C 1
ATOM 1685 O O . SER A 1 215 ? 8.069 13.630 56.702 1.00 17.98 215 SER A O 1
ATOM 1690 N N . ASP A 1 216 ? 6.682 15.027 55.612 1.00 17.84 216 ASP A N 1
ATOM 1691 C CA . ASP A 1 216 ? 7.281 14.784 54.304 1.00 16.82 216 ASP A CA 1
ATOM 1692 C C . ASP A 1 216 ? 8.695 15.350 54.202 1.00 15.33 216 ASP A C 1
ATOM 1693 O O . ASP A 1 216 ? 9.546 14.786 53.525 1.00 16.97 216 ASP A O 1
ATOM 1698 N N . GLY A 1 217 ? 8.942 16.467 54.880 1.00 15.65 217 GLY A N 1
ATOM 1699 C CA . GLY A 1 217 ? 10.281 17.031 54.934 1.00 15.47 217 GLY A CA 1
ATOM 1700 C C . GLY A 1 217 ? 11.210 16.138 55.739 1.00 16.05 217 GLY A C 1
ATOM 1701 O O . GLY A 1 217 ? 12.384 15.990 55.400 1.00 16.65 217 GLY A O 1
ATOM 1702 N N . ILE A 1 218 ? 10.689 15.538 56.807 1.00 14.33 218 ILE A N 1
ATOM 1703 C CA . ILE A 1 218 ? 11.477 14.617 57.623 1.00 14.07 218 ILE A CA 1
ATOM 1704 C C . ILE A 1 218 ? 11.816 13.365 56.818 1.00 16.33 218 ILE A C 1
ATOM 1705 O O . ILE A 1 218 ? 12.970 12.920 56.788 1.00 15.70 218 ILE A O 1
ATOM 1710 N N . ALA A 1 219 ? 10.808 12.808 56.152 1.00 17.26 219 ALA A N 1
ATOM 1711 C CA . ALA A 1 219 ? 11.025 11.627 55.321 1.00 15.50 219 ALA A CA 1
ATOM 1712 C C . ALA A 1 219 ? 12.096 11.868 54.260 1.00 17.32 219 ALA A C 1
ATOM 1713 O O . ALA A 1 219 ? 12.979 11.029 54.055 1.00 19.41 219 ALA A O 1
ATOM 1715 N N . PHE A 1 220 ? 12.017 13.014 53.588 1.00 16.72 220 PHE A N 1
ATOM 1716 C CA . PHE A 1 220 ? 12.958 13.361 52.528 1.00 16.91 220 PHE A CA 1
ATOM 1717 C C . PHE A 1 220 ? 14.384 13.455 53.071 1.00 18.75 220 PHE A C 1
ATOM 1718 O O . PHE A 1 220 ? 15.311 12.892 52.504 1.00 18.37 220 PHE A O 1
ATOM 1726 N N . ALA A 1 221 ? 14.552 14.173 54.176 1.00 13.22 221 ALA A N 1
ATOM 1727 C CA . ALA A 1 221 ? 15.866 14.362 54.779 1.00 15.00 221 ALA A CA 1
ATOM 1728 C C . ALA A 1 221 ? 16.467 13.034 55.239 1.00 16.96 221 ALA A C 1
ATOM 1729 O O . ALA A 1 221 ? 17.667 12.799 55.094 1.00 18.58 221 ALA A O 1
ATOM 1731 N N . GLU A 1 222 ? 15.630 12.178 55.810 1.00 15.46 222 GLU A N 1
ATOM 1732 C CA . GLU A 1 222 ? 16.091 10.894 56.326 1.00 17.63 222 GLU A CA 1
ATOM 1733 C C . GLU A 1 222 ? 16.451 9.951 55.175 1.00 22.33 222 GLU A C 1
ATOM 1734 O O . GLU A 1 222 ? 17.352 9.120 55.294 1.00 24.14 222 GLU A O 1
ATOM 1740 N N . ARG A 1 223 ? 15.750 10.099 54.057 1.00 18.48 223 ARG A N 1
ATOM 1741 C CA . ARG A 1 223 ? 16.052 9.329 52.854 1.00 21.36 223 ARG A CA 1
ATOM 1742 C C . ARG A 1 223 ? 17.458 9.653 52.343 1.00 22.74 223 ARG A C 1
ATOM 1743 O O . ARG A 1 223 ? 18.180 8.772 51.880 1.00 23.87 223 ARG A O 1
ATOM 1751 N N . LEU A 1 224 ? 17.845 10.922 52.430 1.00 20.91 224 LEU A N 1
ATOM 1752 C CA . LEU A 1 224 ? 19.161 11.358 51.964 1.00 20.35 224 LEU A CA 1
ATOM 1753 C C . LEU A 1 224 ? 20.231 11.329 53.039 1.00 23.79 224 LEU A C 1
ATOM 1754 O O . LEU A 1 224 ? 21.422 11.401 52.736 1.00 27.39 224 LEU A O 1
ATOM 1759 N N . ASN A 1 225 ? 19.811 11.228 54.295 1.00 22.63 225 ASN A N 1
ATOM 1760 C CA . ASN A 1 225 ? 20.738 11.371 55.410 1.00 23.97 225 ASN A CA 1
ATOM 1761 C C . ASN A 1 225 ? 21.603 12.615 55.236 1.00 27.16 225 ASN A C 1
ATOM 1762 O O . ASN A 1 225 ? 22.810 12.591 55.490 1.00 28.35 225 ASN A O 1
ATOM 1767 N N . ALA A 1 226 ? 20.975 13.704 54.800 1.00 22.01 226 ALA A N 1
ATOM 1768 C CA . ALA A 1 226 ? 21.688 14.957 54.570 1.00 19.93 226 ALA A CA 1
ATOM 1769 C C . ALA A 1 226 ? 21.444 15.940 55.712 1.00 18.12 226 ALA A C 1
ATOM 1770 O O . ALA A 1 226 ? 20.395 15.903 56.347 1.00 17.83 226 ALA A O 1
ATOM 1772 N N . PRO A 1 227 ? 22.422 16.819 55.976 1.00 17.48 227 PRO A N 1
ATOM 1773 C CA . PRO A 1 227 ? 22.201 17.872 56.968 1.00 15.39 227 PRO A CA 1
ATOM 1774 C C . PRO A 1 227 ? 21.080 18.805 56.514 1.00 15.32 227 PRO A C 1
ATOM 1775 O O . PRO A 1 227 ? 20.966 19.106 55.322 1.00 16.58 227 PRO A O 1
ATOM 1779 N N . VAL A 1 228 ? 20.272 19.257 57.465 1.00 17.69 228 VAL A N 1
ATOM 1780 C CA . VAL A 1 228 ? 19.189 20.183 57.176 1.00 14.23 228 VAL A CA 1
ATOM 1781 C C . VAL A 1 228 ? 19.429 21.495 57.914 1.00 13.51 228 VAL A C 1
ATOM 1782 O O . VAL A 1 228 ? 19.712 21.503 59.105 1.00 14.63 228 VAL A O 1
ATOM 1786 N N . TRP A 1 229 ? 19.335 22.603 57.188 1.00 13.17 229 TRP A N 1
ATOM 1787 C CA . TRP A 1 229 ? 19.390 23.925 57.800 1.00 12.04 229 TRP A CA 1
ATOM 1788 C C . TRP A 1 229 ? 18.073 24.628 57.553 1.00 13.95 229 TRP A C 1
ATOM 1789 O O . TRP A 1 229 ? 17.454 24.428 56.514 1.00 11.72 229 TRP A O 1
ATOM 1800 N N . ALA A 1 230 ? 17.661 25.482 58.481 1.00 14.20 230 ALA A N 1
ATOM 1801 C CA . ALA A 1 230 ? 16.529 26.359 58.221 1.00 13.16 230 ALA A CA 1
ATOM 1802 C C . ALA A 1 230 ? 17.019 27.553 57.402 1.00 11.88 230 ALA A C 1
ATOM 1803 O O . ALA A 1 230 ? 18.091 28.113 57.673 1.00 12.06 230 ALA A O 1
ATOM 1805 N N . ALA A 1 231 ? 16.250 27.934 56.387 1.00 11.26 231 ALA A N 1
ATOM 1806 C CA . ALA A 1 231 ? 16.569 29.125 55.604 1.00 11.18 231 ALA A CA 1
ATOM 1807 C C . ALA A 1 231 ? 16.683 30.351 56.519 1.00 12.30 231 ALA A C 1
ATOM 1808 O O . ALA A 1 231 ? 16.071 30.378 57.588 1.00 11.59 231 ALA A O 1
ATOM 1810 N N . PRO A 1 232 ? 17.470 31.362 56.108 1.00 14.59 232 PRO A N 1
ATOM 1811 C CA . PRO A 1 232 ? 17.560 32.581 56.927 1.00 13.01 232 PRO A CA 1
ATOM 1812 C C . PRO A 1 232 ? 16.189 33.217 57.096 1.00 13.55 232 PRO A C 1
ATOM 1813 O O . PRO A 1 232 ? 15.392 33.247 56.147 1.00 12.00 232 PRO A O 1
ATOM 1817 N N . PHE A 1 233 ? 15.910 33.716 58.297 1.00 12.72 233 PHE A N 1
ATOM 1818 C CA . PHE A 1 233 ? 14.639 34.395 58.540 1.00 13.29 233 PHE A CA 1
ATOM 1819 C C . PHE A 1 233 ? 13.420 33.558 58.153 1.00 12.34 233 PHE A C 1
ATOM 1820 O O . PHE A 1 233 ? 12.463 34.060 57.556 1.00 14.46 233 PHE A O 1
ATOM 1828 N N . ALA A 1 234 ? 13.460 32.276 58.499 1.00 13.13 234 ALA A N 1
ATOM 1829 C CA . ALA A 1 234 ? 12.300 31.416 58.314 1.00 12.88 234 ALA A CA 1
ATOM 1830 C C . ALA A 1 234 ? 11.270 31.750 59.390 1.00 12.22 234 ALA A C 1
ATOM 1831 O O . ALA A 1 234 ? 11.502 31.535 60.579 1.00 14.84 234 ALA A O 1
ATOM 1833 N N . GLU A 1 235 ? 10.132 32.268 58.941 1.00 13.06 235 GLU A N 1
ATOM 1834 C CA . GLU A 1 235 ? 9.091 32.792 59.811 1.00 12.50 235 GLU A CA 1
ATOM 1835 C C . GLU A 1 235 ? 8.410 31.707 60.644 1.00 14.65 235 GLU A C 1
ATOM 1836 O O . GLU A 1 235 ? 7.856 31.991 61.717 1.00 13.16 235 GLU A O 1
ATOM 1842 N N . ARG A 1 236 ? 8.436 30.472 60.139 1.00 10.83 236 ARG A N 1
ATOM 1843 C CA . ARG A 1 236 ? 7.806 29.338 60.808 1.00 11.89 236 ARG A CA 1
ATOM 1844 C C . ARG A 1 236 ? 8.669 28.097 60.652 1.00 13.33 236 ARG A C 1
ATOM 1845 O O . ARG A 1 236 ? 9.199 27.828 59.572 1.00 11.47 236 ARG A O 1
ATOM 1853 N N . THR A 1 237 ? 8.811 27.359 61.747 1.00 11.73 237 THR A N 1
ATOM 1854 C CA . THR A 1 237 ? 9.720 26.224 61.821 1.00 11.42 237 THR A CA 1
ATOM 1855 C C . THR A 1 237 ? 9.457 25.212 60.702 1.00 11.92 237 THR A C 1
ATOM 1856 O O . THR A 1 237 ? 8.346 24.710 60.568 1.00 11.63 237 THR A O 1
ATOM 1860 N N . PRO A 1 238 ? 10.481 24.913 59.882 1.00 9.82 238 PRO A N 1
ATOM 1861 C CA . PRO A 1 238 ? 10.227 23.949 58.809 1.00 13.57 238 PRO A CA 1
ATOM 1862 C C . PRO A 1 238 ? 10.696 22.514 59.095 1.00 14.81 238 PRO A C 1
ATOM 1863 O O . PRO A 1 238 ? 10.396 21.626 58.300 1.00 16.30 238 PRO A O 1
ATOM 1867 N N . PHE A 1 239 ? 11.417 22.291 60.186 1.00 11.82 239 PHE A N 1
ATOM 1868 C CA . PHE A 1 239 ? 11.999 20.977 60.455 1.00 14.25 239 PHE A CA 1
ATOM 1869 C C . PHE A 1 239 ? 12.219 20.819 61.972 1.00 13.09 239 PHE A C 1
ATOM 1870 O O . PHE A 1 239 ? 12.570 21.786 62.658 1.00 14.50 239 PHE A O 1
ATOM 1878 N N . PRO A 1 240 ? 11.997 19.608 62.513 1.00 13.13 240 PRO A N 1
ATOM 1879 C CA . PRO A 1 240 ? 12.182 19.455 63.964 1.00 14.24 240 PRO A CA 1
ATOM 1880 C C . PRO A 1 240 ? 13.611 19.802 64.374 1.00 14.64 240 PRO A C 1
ATOM 1881 O O . PRO A 1 240 ? 14.576 19.238 63.851 1.00 13.23 240 PRO A O 1
ATOM 1885 N N . GLU A 1 241 ? 13.750 20.734 65.308 1.00 11.55 241 GLU A N 1
ATOM 1886 C CA . GLU A 1 241 ? 15.062 21.322 65.565 1.00 13.56 241 GLU A CA 1
ATOM 1887 C C . GLU A 1 241 ? 15.933 20.495 66.511 1.00 13.23 241 GLU A C 1
ATOM 1888 O O . GLU A 1 241 ? 17.101 20.830 66.751 1.00 15.23 241 GLU A O 1
ATOM 1894 N N . ASP A 1 242 ? 15.367 19.415 67.041 1.00 16.18 242 ASP A N 1
ATOM 1895 C CA . ASP A 1 242 ? 16.169 18.462 67.806 1.00 18.35 242 ASP A CA 1
ATOM 1896 C C . ASP A 1 242 ? 16.455 17.172 67.011 1.00 20.03 242 ASP A C 1
ATOM 1897 O O . ASP A 1 242 ? 17.047 16.229 67.536 1.00 21.15 242 ASP A O 1
ATOM 1902 N N . HIS A 1 243 ? 16.052 17.143 65.748 1.00 19.22 243 HIS A N 1
ATOM 1903 C CA . HIS A 1 243 ? 16.328 15.996 64.887 1.00 15.55 243 HIS A CA 1
ATOM 1904 C C . HIS A 1 243 ? 17.837 15.913 64.641 1.00 17.93 243 HIS A C 1
ATOM 1905 O O . HIS A 1 243 ? 18.497 16.937 64.439 1.00 15.93 243 HIS A O 1
ATOM 1912 N N . PRO A 1 244 ? 18.399 14.692 64.670 1.00 18.75 244 PRO A N 1
ATOM 1913 C CA . PRO A 1 244 ? 19.849 14.522 64.501 1.00 20.56 244 PRO A CA 1
ATOM 1914 C C . PRO A 1 244 ? 20.415 15.166 63.236 1.00 16.85 244 PRO A C 1
ATOM 1915 O O . PRO A 1 244 ? 21.588 15.538 63.213 1.00 20.00 244 PRO A O 1
ATOM 1919 N N . LEU A 1 245 ? 19.600 15.299 62.197 1.00 14.98 245 LEU A N 1
ATOM 1920 C CA . LEU A 1 245 ? 20.085 15.879 60.954 1.00 15.00 245 LEU A CA 1
ATOM 1921 C C . LEU A 1 245 ? 20.089 17.409 60.981 1.00 15.57 245 LEU A C 1
ATOM 1922 O O . LEU A 1 245 ? 20.745 18.047 60.153 1.00 14.61 245 LEU A O 1
ATOM 1927 N N . PHE A 1 246 ? 19.372 17.999 61.935 1.00 15.17 246 PHE A N 1
ATOM 1928 C CA . PHE A 1 246 ? 19.193 19.449 61.922 1.00 13.80 246 PHE A CA 1
ATOM 1929 C C . PHE A 1 246 ? 20.423 20.186 62.423 1.00 16.40 246 PHE A C 1
ATOM 1930 O O . PHE A 1 246 ? 20.907 19.915 63.526 1.00 15.93 246 PHE A O 1
ATOM 1938 N N . GLN A 1 247 ? 20.912 21.130 61.625 1.00 13.50 247 GLN A N 1
ATOM 1939 C CA . GLN A 1 247 ? 22.152 21.833 61.944 1.00 12.66 247 GLN A CA 1
ATOM 1940 C C . GLN A 1 247 ? 21.936 23.181 62.629 1.00 17.63 247 GLN A C 1
ATOM 1941 O O . GLN A 1 247 ? 22.738 23.592 63.469 1.00 17.48 247 GLN A O 1
ATOM 1947 N N . GLY A 1 248 ? 20.854 23.864 62.269 1.00 14.19 248 GLY A N 1
ATOM 1948 C CA . GLY A 1 248 ? 20.527 25.156 62.855 1.00 14.41 248 GLY A CA 1
ATOM 1949 C C . GLY A 1 248 ? 19.939 26.086 61.805 1.00 13.76 248 GLY A C 1
ATOM 1950 O O . GLY A 1 248 ? 19.573 25.637 60.722 1.00 13.71 248 GLY A O 1
ATOM 1951 N N . ALA A 1 249 ? 19.857 27.375 62.128 1.00 12.83 249 ALA A N 1
ATOM 1952 C CA . ALA A 1 249 ? 19.327 28.387 61.223 1.00 12.83 249 ALA A CA 1
ATOM 1953 C C . ALA A 1 249 ? 20.483 29.077 60.527 1.00 14.90 249 ALA A C 1
ATOM 1954 O O . ALA A 1 249 ? 21.465 29.449 61.178 1.00 16.91 249 ALA A O 1
ATOM 1956 N N . LEU A 1 250 ? 20.384 29.255 59.214 1.00 12.90 250 LEU A N 1
ATOM 1957 C CA . LEU A 1 250 ? 21.461 29.913 58.489 1.00 10.74 250 LEU A CA 1
ATOM 1958 C C . LEU A 1 250 ? 21.482 31.403 58.801 1.00 13.40 250 LEU A C 1
ATOM 1959 O O . LEU A 1 250 ? 20.439 32.021 59.041 1.00 13.14 250 LEU A O 1
ATOM 1964 N N . THR A 1 251 ? 22.683 31.970 58.809 1.00 12.81 251 THR A N 1
ATOM 1965 C CA . THR A 1 251 ? 22.833 33.403 58.968 1.00 15.18 251 THR A CA 1
ATOM 1966 C C . THR A 1 251 ? 22.375 34.071 57.678 1.00 13.68 251 THR A C 1
ATOM 1967 O O . THR A 1 251 ? 22.161 33.398 56.671 1.00 13.79 251 THR A O 1
ATOM 1971 N N . SER A 1 252 ? 22.246 35.392 57.700 1.00 15.97 252 SER A N 1
ATOM 1972 C CA . SER A 1 252 ? 21.542 36.083 56.623 1.00 11.60 252 SER A CA 1
ATOM 1973 C C . SER A 1 252 ? 22.398 37.030 55.771 1.00 12.10 252 SER A C 1
ATOM 1974 O O . SER A 1 252 ? 21.866 37.894 55.066 1.00 13.23 252 SER A O 1
ATOM 1977 N N . GLY A 1 253 ? 23.718 36.862 55.817 1.00 13.53 253 GLY A N 1
ATOM 1978 C CA . GLY A 1 253 ? 24.593 37.560 54.887 1.00 14.46 253 GLY A CA 1
ATOM 1979 C C . GLY A 1 253 ? 25.041 36.625 53.769 1.00 13.51 253 GLY A C 1
ATOM 1980 O O . GLY A 1 253 ? 25.143 35.420 53.967 1.00 14.19 253 GLY A O 1
ATOM 1981 N N . ILE A 1 254 ? 25.326 37.178 52.593 1.00 12.75 254 ILE A N 1
ATOM 1982 C CA . ILE A 1 254 ? 25.780 36.366 51.472 1.00 13.46 254 ILE A CA 1
ATOM 1983 C C . ILE A 1 254 ? 27.020 35.548 51.830 1.00 14.37 254 ILE A C 1
ATOM 1984 O O . ILE A 1 254 ? 27.030 34.327 51.692 1.00 13.57 254 ILE A O 1
ATOM 1989 N N . GLY A 1 255 ? 28.054 36.230 52.314 1.00 16.43 255 GLY A N 1
ATOM 1990 C CA . GLY A 1 255 ? 29.303 35.570 52.655 1.00 14.25 255 GLY A CA 1
ATOM 1991 C C . GLY A 1 255 ? 29.228 34.676 53.880 1.00 16.72 255 GLY A C 1
ATOM 1992 O O . GLY A 1 255 ? 29.949 33.678 53.967 1.00 18.21 255 GLY A O 1
ATOM 1993 N N . SER A 1 256 ? 28.375 35.026 54.841 1.00 13.56 256 SER A N 1
ATOM 1994 C CA . SER A 1 256 ? 28.262 34.222 56.055 1.00 14.91 256 SER A CA 1
ATOM 1995 C C . SER A 1 256 ? 27.480 32.932 55.798 1.00 15.10 256 SER A C 1
ATOM 1996 O O . SER A 1 256 ? 27.866 31.860 56.266 1.00 15.25 256 SER A O 1
ATOM 1999 N N . LEU A 1 257 ? 26.389 33.030 55.045 1.00 13.78 257 LEU A N 1
ATOM 2000 C CA . LEU A 1 257 ? 25.621 31.839 54.696 1.00 13.54 257 LEU A CA 1
ATOM 2001 C C . LEU A 1 257 ? 26.509 30.896 53.868 1.00 15.78 257 LEU A C 1
ATOM 2002 O O . LEU A 1 257 ? 26.576 29.695 54.140 1.00 15.92 257 LEU A O 1
ATOM 2007 N N . GLU A 1 258 ? 27.200 31.454 52.872 1.00 13.56 258 GLU A N 1
ATOM 2008 C CA . GLU A 1 258 ? 28.125 30.687 52.038 1.00 14.56 258 GLU A CA 1
ATOM 2009 C C . GLU A 1 258 ? 29.082 29.856 52.892 1.00 15.73 258 GLU A C 1
ATOM 2010 O O . GLU A 1 258 ? 29.276 28.672 52.647 1.00 16.25 258 GLU A O 1
ATOM 2016 N N . LYS A 1 259 ? 29.680 30.478 53.901 1.00 15.57 259 LYS A N 1
ATOM 2017 C CA . LYS A 1 259 ? 30.662 29.780 54.721 1.00 15.16 259 LYS A CA 1
ATOM 2018 C C . LYS A 1 259 ? 30.033 28.622 55.484 1.00 18.64 259 LYS A C 1
ATOM 2019 O O . LYS A 1 259 ? 30.665 27.582 55.689 1.00 18.16 259 LYS A O 1
ATOM 2025 N N . GLN A 1 260 ? 28.780 28.791 55.889 1.00 17.50 260 GLN A N 1
ATOM 2026 C CA . GLN A 1 260 ? 28.103 27.756 56.658 1.00 18.22 260 GLN A CA 1
ATOM 2027 C C . GLN A 1 260 ? 27.787 26.503 55.855 1.00 17.65 260 GLN A C 1
ATOM 2028 O O . GLN A 1 260 ? 27.677 25.415 56.423 1.00 17.86 260 GLN A O 1
ATOM 2034 N N . ILE A 1 261 ? 27.648 26.643 54.542 1.00 15.35 261 ILE A N 1
ATOM 2035 C CA . ILE A 1 261 ? 27.232 25.507 53.718 1.00 17.83 261 ILE A CA 1
ATOM 2036 C C . ILE A 1 261 ? 28.379 24.926 52.885 1.00 19.95 261 ILE A C 1
ATOM 2037 O O . ILE A 1 261 ? 28.166 24.063 52.036 1.00 19.66 261 ILE A O 1
ATOM 2042 N N . GLN A 1 262 ? 29.598 25.391 53.139 1.00 20.56 262 GLN A N 1
ATOM 2043 C CA . GLN A 1 262 ? 30.771 24.859 52.446 1.00 22.73 262 GLN A CA 1
ATOM 2044 C C . GLN A 1 262 ? 30.923 23.349 52.648 1.00 19.84 262 GLN A C 1
ATOM 2045 O O . GLN A 1 262 ? 30.533 22.808 53.684 1.00 22.14 262 GLN A O 1
ATOM 2051 N N . GLY A 1 263 ? 31.483 22.670 51.649 1.00 20.54 263 GLY A N 1
ATOM 2052 C CA . GLY A 1 263 ? 31.757 21.248 51.761 1.00 23.28 263 GLY A CA 1
ATOM 2053 C C . GLY A 1 263 ? 30.678 20.356 51.172 1.00 24.40 263 GLY A C 1
ATOM 2054 O O . GLY A 1 263 ? 30.724 19.131 51.322 1.00 25.38 263 GLY A O 1
ATOM 2055 N N . HIS A 1 264 ? 29.704 20.970 50.503 1.00 17.48 264 HIS A N 1
ATOM 2056 C CA . HIS A 1 264 ? 28.592 20.229 49.917 1.00 15.95 264 HIS A CA 1
ATOM 2057 C C . HIS A 1 264 ? 28.439 20.589 48.446 1.00 19.66 264 HIS A C 1
ATOM 2058 O O . HIS A 1 264 ? 28.417 21.768 48.089 1.00 20.33 264 HIS A O 1
ATOM 2065 N N . ASP A 1 265 ? 28.355 19.576 47.588 1.00 16.01 265 ASP A N 1
ATOM 2066 C CA . ASP A 1 265 ? 28.338 19.826 46.144 1.00 16.23 265 ASP A CA 1
ATOM 2067 C C . ASP A 1 265 ? 26.982 20.288 45.613 1.00 20.31 265 ASP A C 1
ATOM 2068 O O . ASP A 1 265 ? 26.911 21.024 44.630 1.00 19.29 265 ASP A O 1
ATOM 2073 N N . LEU A 1 266 ? 25.910 19.857 46.265 1.00 17.52 266 LEU A N 1
ATOM 2074 C CA . LEU A 1 266 ? 24.574 20.223 45.812 1.00 16.27 266 LEU A CA 1
ATOM 2075 C C . LEU A 1 266 ? 23.794 20.853 46.960 1.00 14.70 266 LEU A C 1
ATOM 2076 O O . LEU A 1 266 ? 23.684 20.267 48.034 1.00 14.81 266 LEU A O 1
ATOM 2081 N N . ILE A 1 267 ? 23.258 22.049 46.729 1.00 12.76 267 ILE A N 1
ATOM 2082 C CA . ILE A 1 267 ? 22.438 22.721 47.744 1.00 12.51 267 ILE A CA 1
ATOM 2083 C C . ILE A 1 267 ? 20.973 22.625 47.314 1.00 14.60 267 ILE A C 1
ATOM 2084 O O . ILE A 1 267 ? 20.605 23.094 46.240 1.00 14.69 267 ILE A O 1
ATOM 2089 N N . VAL A 1 268 ? 20.150 21.992 48.141 1.00 13.23 268 VAL A N 1
ATOM 2090 C CA . VAL A 1 268 ? 18.753 21.761 47.806 1.00 13.93 268 VAL A CA 1
ATOM 2091 C C . VAL A 1 268 ? 17.842 22.594 48.717 1.00 14.01 268 VAL A C 1
ATOM 2092 O O . VAL A 1 268 ? 17.687 22.295 49.906 1.00 13.40 268 VAL A O 1
ATOM 2096 N N . VAL A 1 269 ? 17.246 23.642 48.155 1.00 12.24 269 VAL A N 1
ATOM 2097 C CA . VAL A 1 269 ? 16.400 24.549 48.930 1.00 12.76 269 VAL A CA 1
ATOM 2098 C C . VAL A 1 269 ? 14.928 24.258 48.676 1.00 12.52 269 VAL A C 1
ATOM 2099 O O . VAL A 1 269 ? 14.456 24.384 47.543 1.00 13.62 269 VAL A O 1
ATOM 2103 N N . ILE A 1 270 ? 14.198 23.877 49.720 1.00 12.90 270 ILE A N 1
ATOM 2104 C CA . ILE A 1 270 ? 12.782 23.556 49.569 1.00 13.76 270 ILE A CA 1
ATOM 2105 C C . ILE A 1 270 ? 11.902 24.510 50.375 1.00 12.08 270 ILE A C 1
ATOM 2106 O O . ILE A 1 270 ? 11.993 24.556 51.604 1.00 14.64 270 ILE A O 1
ATOM 2111 N N . GLY A 1 271 ? 11.065 25.280 49.680 1.00 11.75 271 GLY A N 1
ATOM 2112 C CA . GLY A 1 271 ? 10.056 26.103 50.342 1.00 11.71 271 GLY A CA 1
ATOM 2113 C C . GLY A 1 271 ? 10.547 27.442 50.874 1.00 12.81 271 GLY A C 1
ATOM 2114 O O . GLY A 1 271 ? 10.007 27.981 51.855 1.00 11.87 271 GLY A O 1
ATOM 2115 N N . ALA A 1 272 ? 11.562 27.992 50.217 1.00 13.01 272 ALA A N 1
ATOM 2116 C CA . ALA A 1 272 ? 12.190 29.229 50.667 1.00 10.56 272 ALA A CA 1
ATOM 2117 C C . ALA A 1 272 ? 12.647 30.100 49.510 1.00 11.23 272 ALA A C 1
ATOM 2118 O O . ALA A 1 272 ? 12.953 29.598 48.426 1.00 12.44 272 ALA A O 1
ATOM 2120 N N . PRO A 1 273 ? 12.739 31.412 49.757 1.00 11.32 273 PRO A N 1
ATOM 2121 C CA . PRO A 1 273 ? 13.483 32.312 48.870 1.00 12.55 273 PRO A CA 1
ATOM 2122 C C . PRO A 1 273 ? 14.952 31.893 48.806 1.00 13.32 273 PRO A C 1
ATOM 2123 O O . PRO A 1 273 ? 15.491 31.265 49.729 1.00 11.88 273 PRO A O 1
ATOM 2127 N N . VAL A 1 274 ? 15.608 32.258 47.717 1.00 11.54 274 VAL A N 1
ATOM 2128 C CA . VAL A 1 274 ? 17.040 32.045 47.599 1.00 11.76 274 VAL A CA 1
ATOM 2129 C C . VAL A 1 274 ? 17.689 33.403 47.330 1.00 12.15 274 VAL A C 1
ATOM 2130 O O . VAL A 1 274 ? 17.743 33.838 46.178 1.00 12.50 274 VAL A O 1
ATOM 2134 N N . PHE A 1 275 ? 18.126 34.112 48.375 1.00 11.80 275 PHE A N 1
ATOM 2135 C CA . PHE A 1 275 ? 17.874 33.799 49.780 1.00 12.03 275 PHE A CA 1
ATOM 2136 C C . PHE A 1 275 ? 17.383 35.068 50.466 1.00 13.36 275 PHE A C 1
ATOM 2137 O O . PHE A 1 275 ? 17.601 36.178 49.963 1.00 12.05 275 PHE A O 1
ATOM 2145 N N . ARG A 1 276 ? 16.769 34.909 51.638 1.00 11.81 276 ARG A N 1
ATOM 2146 C CA . ARG A 1 276 ? 16.260 36.049 52.395 1.00 11.76 276 ARG A CA 1
ATOM 2147 C C . ARG A 1 276 ? 17.389 36.681 53.210 1.00 11.72 276 ARG A C 1
ATOM 2148 O O . ARG A 1 276 ? 17.444 36.571 54.444 1.00 12.53 276 ARG A O 1
ATOM 2156 N N . TYR A 1 277 ? 18.297 37.340 52.498 1.00 14.13 277 TYR A N 1
ATOM 2157 C CA . TYR A 1 277 ? 19.425 38.016 53.129 1.00 10.88 277 TYR A CA 1
ATOM 2158 C C . TYR A 1 277 ? 18.975 39.280 53.850 1.00 12.11 277 TYR A C 1
ATOM 2159 O O . TYR A 1 277 ? 17.897 39.807 53.593 1.00 13.30 277 TYR A O 1
ATOM 2168 N N . TYR A 1 278 ? 19.818 39.785 54.741 1.00 11.14 278 TYR A N 1
ATOM 2169 C CA . TYR A 1 278 ? 19.489 41.023 55.440 1.00 15.50 278 TYR A CA 1
ATOM 2170 C C . TYR A 1 278 ? 20.692 41.976 55.464 1.00 12.16 278 TYR A C 1
ATOM 2171 O O . TYR A 1 278 ? 20.721 42.945 54.703 1.00 13.49 278 TYR A O 1
ATOM 2180 N N . PRO A 1 279 ? 21.704 41.695 56.302 1.00 13.46 279 PRO A N 1
ATOM 2181 C CA . PRO A 1 279 ? 22.902 42.537 56.266 1.00 14.40 279 PRO A CA 1
ATOM 2182 C C . PRO A 1 279 ? 23.682 42.303 54.986 1.00 14.75 279 PRO A C 1
ATOM 2183 O O . PRO A 1 279 ? 23.610 41.213 54.412 1.00 13.74 279 PRO A O 1
ATOM 2187 N N . TRP A 1 280 ? 24.412 43.323 54.544 1.00 16.81 280 TRP A N 1
ATOM 2188 C CA . TRP A 1 280 ? 25.321 43.168 53.423 1.00 16.22 280 TRP A CA 1
ATOM 2189 C C . TRP A 1 280 ? 26.644 42.587 53.919 1.00 16.17 280 TRP A C 1
ATOM 2190 O O . TRP A 1 280 ? 27.355 43.217 54.706 1.00 18.63 280 TRP A O 1
ATOM 2201 N N . ILE A 1 281 ? 26.936 41.369 53.477 1.00 17.40 281 ILE A N 1
ATOM 2202 C CA . ILE A 1 281 ? 28.195 40.702 53.778 1.00 16.53 281 ILE A CA 1
ATOM 2203 C C . ILE A 1 281 ? 28.681 40.097 52.469 1.00 16.70 281 ILE A C 1
ATOM 2204 O O . ILE A 1 281 ? 28.133 39.102 51.984 1.00 14.15 281 ILE A O 1
ATOM 2209 N N . ALA A 1 282 ? 29.694 40.721 51.877 1.00 18.01 282 ALA A N 1
ATOM 2210 C CA . ALA A 1 282 ? 30.143 40.329 50.550 1.00 17.86 282 ALA A CA 1
ATOM 2211 C C . ALA A 1 282 ? 30.612 38.877 50.516 1.00 17.84 282 ALA A C 1
ATOM 2212 O O . ALA A 1 282 ? 31.176 38.360 51.484 1.00 20.94 282 ALA A O 1
ATOM 2214 N N . GLY A 1 283 ? 30.351 38.221 49.397 1.00 17.53 283 GLY A N 1
ATOM 2215 C CA . GLY A 1 283 ? 30.857 36.885 49.165 1.00 20.00 283 GLY A CA 1
ATOM 2216 C C . GLY A 1 283 ? 30.192 36.267 47.956 1.00 18.85 283 GLY A C 1
ATOM 2217 O O . GLY A 1 283 ? 29.670 36.980 47.093 1.00 19.71 283 GLY A O 1
ATOM 2218 N N . GLN A 1 284 ? 30.221 34.938 47.901 1.00 17.62 284 GLN A N 1
ATOM 2219 C CA A GLN A 1 284 ? 29.585 34.185 46.826 0.50 21.08 284 GLN A CA 1
ATOM 2220 C CA B GLN A 1 284 ? 29.583 34.189 46.824 0.50 21.08 284 GLN A CA 1
ATOM 2221 C C . GLN A 1 284 ? 28.281 33.588 47.338 1.00 17.57 284 GLN A C 1
ATOM 2222 O O . GLN A 1 284 ? 28.184 33.215 48.504 1.00 16.71 284 GLN A O 1
ATOM 2233 N N . PHE A 1 285 ? 27.278 33.488 46.471 1.00 16.46 285 PHE A N 1
ATOM 2234 C CA . PHE A 1 285 ? 25.980 32.965 46.917 1.00 17.34 285 PHE A CA 1
ATOM 2235 C C . PHE A 1 285 ? 26.079 31.525 47.435 1.00 15.47 285 PHE A C 1
ATOM 2236 O O . PHE A 1 285 ? 25.477 31.184 48.445 1.00 16.69 285 PHE A O 1
ATOM 2244 N N . ILE A 1 286 ? 26.821 30.678 46.726 1.00 14.72 286 ILE A N 1
ATOM 2245 C CA . ILE A 1 286 ? 27.043 29.307 47.167 1.00 18.81 286 ILE A CA 1
ATOM 2246 C C . ILE A 1 286 ? 28.504 28.960 46.932 1.00 19.78 286 ILE A C 1
ATOM 2247 O O . ILE A 1 286 ? 29.168 29.620 46.134 1.00 19.56 286 ILE A O 1
ATOM 2252 N N . PRO A 1 287 ? 29.011 27.935 47.633 1.00 19.09 287 PRO A N 1
ATOM 2253 C CA . PRO A 1 287 ? 30.441 27.607 47.539 1.00 21.06 287 PRO A CA 1
ATOM 2254 C C . PRO A 1 287 ? 30.879 27.326 46.110 1.00 26.83 287 PRO A C 1
ATOM 2255 O O . PRO A 1 287 ? 30.135 26.716 45.335 1.00 20.04 287 PRO A O 1
ATOM 2259 N N . GLU A 1 288 ? 32.078 27.783 45.764 1.00 24.92 288 GLU A N 1
ATOM 2260 C CA . GLU A 1 288 ? 32.646 27.495 44.456 1.00 26.83 288 GLU A CA 1
ATOM 2261 C C . GLU A 1 288 ? 32.536 25.994 44.189 1.00 21.74 288 GLU A C 1
ATOM 2262 O O . GLU A 1 288 ? 32.832 25.175 45.061 0.81 23.54 288 GLU A O 1
ATOM 2268 N N . GLY A 1 289 ? 32.091 25.633 42.991 1.00 25.38 289 GLY A N 1
ATOM 2269 C CA . GLY A 1 289 ? 31.996 24.233 42.627 1.00 26.65 289 GLY A CA 1
ATOM 2270 C C . GLY A 1 289 ? 30.635 23.615 42.890 1.00 28.53 289 GLY A C 1
ATOM 2271 O O . GLY A 1 289 ? 30.289 22.604 42.279 0.53 22.43 289 GLY A O 1
ATOM 2272 N N . SER A 1 290 ? 29.864 24.217 43.795 1.00 24.01 290 SER A N 1
ATOM 2273 C CA A SER A 1 290 ? 28.528 23.706 44.085 0.52 21.15 290 SER A CA 1
ATOM 2274 C CA B SER A 1 290 ? 28.516 23.748 44.119 0.48 21.15 290 SER A CA 1
ATOM 2275 C C . SER A 1 290 ? 27.495 24.249 43.104 1.00 18.22 290 SER A C 1
ATOM 2276 O O . SER A 1 290 ? 27.770 25.173 42.328 1.00 20.73 290 SER A O 1
ATOM 2281 N N . THR A 1 291 ? 26.316 23.642 43.121 1.00 14.37 291 THR A N 1
ATOM 2282 C CA . THR A 1 291 ? 25.179 24.118 42.335 1.00 14.22 291 THR A CA 1
ATOM 2283 C C . THR A 1 291 ? 23.969 24.035 43.252 1.00 15.39 291 THR A C 1
ATOM 2284 O O . THR A 1 291 ? 24.031 23.395 44.306 1.00 15.60 291 THR A O 1
ATOM 2288 N N . LEU A 1 292 ? 22.879 24.683 42.863 1.00 13.67 292 LEU A N 1
ATOM 2289 C CA . LEU A 1 292 ? 21.712 24.787 43.735 1.00 13.42 292 LEU A CA 1
ATOM 2290 C C . LEU A 1 292 ? 20.405 24.442 43.024 1.00 12.62 292 LEU A C 1
ATOM 2291 O O . LEU A 1 292 ? 20.210 24.791 41.853 1.00 13.01 292 LEU A O 1
ATOM 2296 N N . LEU A 1 293 ? 19.514 23.762 43.750 1.00 13.60 293 LEU A N 1
ATOM 2297 C CA . LEU A 1 293 ? 18.142 23.546 43.298 1.00 12.80 293 LEU A CA 1
ATOM 2298 C C . LEU A 1 293 ? 17.219 24.314 44.237 1.00 13.96 293 LEU A C 1
ATOM 2299 O O . LEU A 1 293 ? 17.487 24.385 45.441 1.00 13.98 293 LEU A O 1
ATOM 2304 N N . GLN A 1 294 ? 16.141 24.878 43.689 1.00 11.83 294 GLN A N 1
ATOM 2305 C CA . GLN A 1 294 ? 15.149 25.612 44.486 1.00 11.82 294 GLN A CA 1
ATOM 2306 C C . GLN A 1 294 ? 13.723 25.158 44.163 1.00 10.86 294 GLN A C 1
ATOM 2307 O O . GLN A 1 294 ? 13.367 25.033 42.997 1.00 13.63 294 GLN A O 1
ATOM 2313 N N . VAL A 1 295 ? 12.912 24.929 45.195 1.00 11.60 295 VAL A N 1
ATOM 2314 C CA . VAL A 1 295 ? 11.467 24.723 45.039 1.00 12.21 295 VAL A CA 1
ATOM 2315 C C . VAL A 1 295 ? 10.769 25.789 45.874 1.00 14.97 295 VAL A C 1
ATOM 2316 O O . VAL A 1 295 ? 11.099 25.957 47.052 1.00 13.73 295 VAL A O 1
ATOM 2320 N N . SER A 1 296 ? 9.851 26.535 45.265 1.00 13.55 296 SER A N 1
ATOM 2321 C CA . SER A 1 296 ? 9.027 27.493 46.000 1.00 13.15 296 SER A CA 1
ATOM 2322 C C . SER A 1 296 ? 7.617 27.404 45.448 1.00 11.79 296 SER A C 1
ATOM 2323 O O . SER A 1 296 ? 7.436 27.063 44.277 1.00 13.64 296 SER A O 1
ATOM 2326 N N . ASP A 1 297 ? 6.616 27.717 46.266 1.00 11.99 297 ASP A N 1
ATOM 2327 C CA . ASP A 1 297 ? 5.249 27.717 45.762 1.00 13.10 297 ASP A CA 1
ATOM 2328 C C . ASP A 1 297 ? 4.876 29.059 45.112 1.00 14.01 297 ASP A C 1
ATOM 2329 O O . ASP A 1 297 ? 3.776 29.228 44.600 1.00 12.36 297 ASP A O 1
ATOM 2334 N N . ASP A 1 298 ? 5.824 29.993 45.117 1.00 12.15 298 ASP A N 1
ATOM 2335 C CA . ASP A 1 298 ? 5.598 31.362 44.659 1.00 10.15 298 ASP A CA 1
ATOM 2336 C C . ASP A 1 298 ? 6.507 31.695 43.471 1.00 13.20 298 ASP A C 1
ATOM 2337 O O . ASP A 1 298 ? 7.718 31.828 43.639 1.00 13.82 298 ASP A O 1
ATOM 2342 N N . PRO A 1 299 ? 5.931 31.828 42.266 1.00 13.63 299 PRO A N 1
ATOM 2343 C CA . PRO A 1 299 ? 6.757 32.151 41.094 1.00 13.40 299 PRO A CA 1
ATOM 2344 C C . PRO A 1 299 ? 7.573 33.442 41.285 1.00 13.32 299 PRO A C 1
ATOM 2345 O O . PRO A 1 299 ? 8.615 33.612 40.654 1.00 12.48 299 PRO A O 1
ATOM 2349 N N . ASN A 1 300 ? 7.112 34.346 42.146 1.00 13.21 300 ASN A N 1
ATOM 2350 C CA . ASN A 1 300 ? 7.890 35.554 42.412 1.00 13.48 300 ASN A CA 1
ATOM 2351 C C . ASN A 1 300 ? 9.246 35.213 43.028 1.00 13.94 300 ASN A C 1
ATOM 2352 O O . ASN A 1 300 ? 10.271 35.792 42.653 1.00 13.38 300 ASN A O 1
ATOM 2357 N N . MET A 1 301 ? 9.251 34.264 43.964 1.00 11.88 301 MET A N 1
ATOM 2358 C CA . MET A 1 301 ? 10.489 33.870 44.646 1.00 11.40 301 MET A CA 1
ATOM 2359 C C . MET A 1 301 ? 11.488 33.228 43.696 1.00 12.25 301 MET A C 1
ATOM 2360 O O . MET A 1 301 ? 12.676 33.565 43.698 1.00 14.67 301 MET A O 1
ATOM 2365 N N . THR A 1 302 ? 11.016 32.298 42.880 1.00 9.75 302 THR A N 1
ATOM 2366 C CA . THR A 1 302 ? 11.918 31.657 41.937 1.00 9.86 302 THR A CA 1
ATOM 2367 C C . THR A 1 302 ? 12.383 32.650 40.855 1.00 10.37 302 THR A C 1
ATOM 2368 O O . THR A 1 302 ? 13.509 32.553 40.365 1.00 14.52 302 THR A O 1
ATOM 2372 N N . SER A 1 303 ? 11.529 33.610 40.495 1.00 10.56 303 SER A N 1
ATOM 2373 C CA . SER A 1 303 ? 11.892 34.547 39.430 1.00 11.66 303 SER A CA 1
ATOM 2374 C C . SER A 1 303 ? 13.073 35.439 39.792 1.00 13.95 303 SER A C 1
ATOM 2375 O O . SER A 1 303 ? 13.779 35.920 38.901 1.00 13.59 303 SER A O 1
ATOM 2378 N N . LYS A 1 304 ? 13.295 35.643 41.090 1.00 13.42 304 LYS A N 1
ATOM 2379 C CA . LYS A 1 304 ? 14.303 36.601 41.551 1.00 13.84 304 LYS A CA 1
ATOM 2380 C C . LYS A 1 304 ? 15.440 35.971 42.367 1.00 13.36 304 LYS A C 1
ATOM 2381 O O . LYS A 1 304 ? 16.239 36.689 42.982 1.00 13.57 304 LYS A O 1
ATOM 2387 N N . ALA A 1 305 ? 15.515 34.640 42.367 1.00 13.37 305 ALA A N 1
ATOM 2388 C CA . ALA A 1 305 ? 16.578 33.924 43.075 1.00 13.38 305 ALA A CA 1
ATOM 2389 C C . ALA A 1 305 ? 17.970 34.395 42.630 1.00 14.05 305 ALA A C 1
ATOM 2390 O O . ALA A 1 305 ? 18.174 34.757 41.471 1.00 12.07 305 ALA A O 1
ATOM 2392 N N . VAL A 1 306 ? 18.940 34.365 43.542 1.00 12.51 306 VAL A N 1
ATOM 2393 C CA . VAL A 1 306 ? 20.290 34.821 43.198 1.00 13.31 306 VAL A CA 1
ATOM 2394 C C . VAL A 1 306 ? 21.057 33.784 42.372 1.00 13.83 306 VAL A C 1
ATOM 2395 O O . VAL A 1 306 ? 21.999 34.120 41.651 1.00 14.78 306 VAL A O 1
ATOM 2399 N N . VAL A 1 307 ? 20.638 32.526 42.468 1.00 12.60 307 VAL A N 1
ATOM 2400 C CA . VAL A 1 307 ? 21.366 31.435 41.835 1.00 16.13 307 VAL A CA 1
ATOM 2401 C C . VAL A 1 307 ? 20.453 30.222 41.715 1.00 13.07 307 VAL A C 1
ATOM 2402 O O . VAL A 1 307 ? 19.474 30.100 42.462 1.00 14.50 307 VAL A O 1
ATOM 2406 N N . GLY A 1 308 ? 20.760 29.335 40.767 1.00 14.33 308 GLY A N 1
ATOM 2407 C CA . GLY A 1 308 ? 20.204 27.992 40.806 1.00 14.45 308 GLY A CA 1
ATOM 2408 C C . GLY A 1 308 ? 19.211 27.604 39.728 1.00 14.24 308 GLY A C 1
ATOM 2409 O O . GLY A 1 308 ? 18.806 28.425 38.894 1.00 15.64 308 GLY A O 1
ATOM 2410 N N . ASP A 1 309 ? 18.843 26.326 39.742 1.00 12.85 309 ASP A N 1
ATOM 2411 C CA . ASP A 1 309 ? 17.755 25.818 38.908 1.00 13.68 309 ASP A CA 1
ATOM 2412 C C . ASP A 1 309 ? 16.528 25.634 39.793 1.00 13.63 309 ASP A C 1
ATOM 2413 O O . ASP A 1 309 ? 16.591 24.977 40.839 1.00 13.27 309 ASP A O 1
ATOM 2418 N N . SER A 1 310 ? 15.411 26.219 39.380 1.00 12.57 310 SER A N 1
ATOM 2419 C CA . SER A 1 310 ? 14.217 26.224 40.212 1.00 12.91 310 SER A CA 1
ATOM 2420 C C . SER A 1 310 ? 13.018 25.565 39.549 1.00 12.44 310 SER A C 1
ATOM 2421 O O . SER A 1 310 ? 12.977 25.381 38.330 1.00 12.09 310 SER A O 1
ATOM 2424 N N . LEU A 1 311 ? 12.045 25.202 40.376 1.00 11.22 311 LEU A N 1
ATOM 2425 C CA . LEU A 1 311 ? 10.707 24.874 39.892 1.00 11.72 311 LEU A CA 1
ATOM 2426 C C . LEU A 1 311 ? 9.669 25.437 40.860 1.00 13.46 311 LEU A C 1
ATOM 2427 O O . LEU A 1 311 ? 9.959 25.644 42.048 1.00 12.69 311 LEU A O 1
ATOM 2432 N N . VAL A 1 312 ? 8.468 25.706 40.350 1.00 12.12 312 VAL A N 1
ATOM 2433 C CA . VAL A 1 312 ? 7.380 26.189 41.199 1.00 11.42 312 VAL A CA 1
ATOM 2434 C C . VAL A 1 312 ? 6.489 25.022 41.601 1.00 13.59 312 VAL A C 1
ATOM 2435 O O . VAL A 1 312 ? 6.013 24.262 40.743 1.00 13.41 312 VAL A O 1
ATOM 2439 N N . SER A 1 313 ? 6.266 24.876 42.903 1.00 12.09 313 SER A N 1
ATOM 2440 C CA . SER A 1 313 ? 5.439 23.797 43.424 1.00 12.76 313 SER A CA 1
ATOM 2441 C C . SER A 1 313 ? 5.100 24.015 44.887 1.00 13.18 313 SER A C 1
ATOM 2442 O O . SER A 1 313 ? 5.908 24.548 45.652 1.00 13.34 313 SER A O 1
ATOM 2445 N N . ASP A 1 314 ? 3.909 23.574 45.270 1.00 14.22 314 ASP A N 1
ATOM 2446 C CA . ASP A 1 314 ? 3.595 23.362 46.675 1.00 12.41 314 ASP A CA 1
ATOM 2447 C C . ASP A 1 314 ? 4.680 22.469 47.279 1.00 14.45 314 ASP A C 1
ATOM 2448 O O . ASP A 1 314 ? 5.102 21.486 46.662 1.00 14.31 314 ASP A O 1
ATOM 2453 N N . SER A 1 315 ? 5.145 22.801 48.478 1.00 13.31 315 SER A N 1
ATOM 2454 C CA . SER A 1 315 ? 6.223 22.035 49.090 1.00 14.41 315 SER A CA 1
ATOM 2455 C C . SER A 1 315 ? 5.835 20.583 49.350 1.00 13.46 315 SER A C 1
ATOM 2456 O O . SER A 1 315 ? 6.628 19.668 49.126 1.00 15.45 315 SER A O 1
ATOM 2459 N N . LYS A 1 316 ? 4.621 20.377 49.843 1.00 14.31 316 LYS A N 1
ATOM 2460 C CA . LYS A 1 316 ? 4.176 19.025 50.157 1.00 15.84 316 LYS A CA 1
ATOM 2461 C C . LYS A 1 316 ? 4.119 18.173 48.890 1.00 14.02 316 LYS A C 1
ATOM 2462 O O . LYS A 1 316 ? 4.637 17.049 48.860 1.00 16.02 316 LYS A O 1
ATOM 2468 N N . LEU A 1 317 ? 3.501 18.711 47.846 1.00 13.77 317 LEU A N 1
ATOM 2469 C CA . LEU A 1 317 ? 3.382 17.982 46.590 1.00 16.11 317 LEU A CA 1
ATOM 2470 C C . LEU A 1 317 ? 4.761 17.637 46.026 1.00 17.15 317 LEU A C 1
ATOM 2471 O O . LEU A 1 317 ? 4.977 16.521 45.551 1.00 16.21 317 LEU A O 1
ATOM 2476 N N . PHE A 1 318 ? 5.703 18.576 46.096 1.00 13.50 318 PHE A N 1
ATOM 2477 C CA . PHE A 1 318 ? 7.053 18.275 45.626 1.00 15.71 318 PHE A CA 1
ATOM 2478 C C . PHE A 1 318 ? 7.735 17.189 46.451 1.00 14.80 318 PHE A C 1
ATOM 2479 O O . PHE A 1 318 ? 8.311 16.261 45.899 1.00 15.09 318 PHE A O 1
ATOM 2487 N N . LEU A 1 319 ? 7.692 17.317 47.771 1.00 13.86 319 LEU A N 1
ATOM 2488 C CA . LEU A 1 319 ? 8.377 16.355 48.634 1.00 15.34 319 LEU A CA 1
ATOM 2489 C C . LEU A 1 319 ? 7.828 14.935 48.437 1.00 17.95 319 LEU A C 1
ATOM 2490 O O . LEU A 1 319 ? 8.578 13.962 48.429 1.00 19.78 319 LEU A O 1
ATOM 2495 N N . ILE A 1 320 ? 6.518 14.827 48.269 1.00 16.47 320 ILE A N 1
ATOM 2496 C CA . ILE A 1 320 ? 5.888 13.531 48.022 1.00 18.54 320 ILE A CA 1
ATOM 2497 C C . ILE A 1 320 ? 6.363 12.924 46.695 1.00 20.69 320 ILE A C 1
ATOM 2498 O O . ILE A 1 320 ? 6.723 11.745 46.630 1.00 20.45 320 ILE A O 1
ATOM 2503 N N . GLU A 1 321 ? 6.395 13.738 45.644 1.00 17.06 321 GLU A N 1
ATOM 2504 C CA . GLU A 1 321 ? 6.824 13.255 44.338 1.00 19.81 321 GLU A CA 1
ATOM 2505 C C . GLU A 1 321 ? 8.317 12.913 44.298 1.00 20.36 321 GLU A C 1
ATOM 2506 O O . GLU A 1 321 ? 8.723 11.926 43.681 1.00 21.19 321 GLU A O 1
ATOM 2512 N N . ALA A 1 322 ? 9.137 13.729 44.954 1.00 16.82 322 ALA A N 1
ATOM 2513 C CA . ALA A 1 322 ? 10.577 13.532 44.893 1.00 20.33 322 ALA A CA 1
ATOM 2514 C C . ALA A 1 322 ? 10.974 12.285 45.674 1.00 18.92 322 ALA A C 1
ATOM 2515 O O . ALA A 1 322 ? 11.867 11.547 45.262 1.00 20.81 322 ALA A O 1
ATOM 2517 N N . LEU A 1 323 ? 10.305 12.057 46.798 1.00 20.46 323 LEU A N 1
ATOM 2518 C CA . LEU A 1 323 ? 10.574 10.887 47.628 1.00 21.80 323 LEU A CA 1
ATOM 2519 C C . LEU A 1 323 ? 10.490 9.609 46.794 1.00 24.49 323 LEU A C 1
ATOM 2520 O O . LEU A 1 323 ? 11.271 8.680 46.995 1.00 27.44 323 LEU A O 1
ATOM 2525 N N . LYS A 1 324 ? 9.539 9.574 45.863 1.00 20.10 324 LYS A N 1
ATOM 2526 C CA . LYS A 1 324 ? 9.327 8.408 45.002 1.00 25.30 324 LYS A CA 1
ATOM 2527 C C . LYS A 1 324 ? 10.532 8.073 44.124 1.00 28.63 324 LYS A C 1
ATOM 2528 O O . LYS A 1 324 ? 10.690 6.931 43.691 1.00 28.89 324 LYS A O 1
ATOM 2534 N N . LEU A 1 325 ? 11.377 9.063 43.856 1.00 25.84 325 LEU A N 1
ATOM 2535 C CA . LEU A 1 325 ? 12.432 8.905 42.853 1.00 24.49 325 LEU A CA 1
ATOM 2536 C C . LEU A 1 325 ? 13.844 8.851 43.424 1.00 25.44 325 LEU A C 1
ATOM 2537 O O . LEU A 1 325 ? 14.811 8.748 42.672 1.00 29.52 325 LEU A O 1
ATOM 2542 N N . ILE A 1 326 ? 13.967 8.934 44.744 1.00 23.06 326 ILE A N 1
ATOM 2543 C CA . ILE A 1 326 ? 15.279 8.971 45.376 1.00 25.15 326 ILE A CA 1
ATOM 2544 C C . ILE A 1 326 ? 15.498 7.747 46.255 1.00 28.62 326 ILE A C 1
ATOM 2545 O O . ILE A 1 326 ? 14.618 7.360 47.020 1.00 29.99 326 ILE A O 1
ATOM 2550 N N . ASP A 1 327 ? 16.677 7.140 46.141 1.00 31.50 327 ASP A N 1
ATOM 2551 C CA . ASP A 1 327 ? 17.002 5.954 46.931 1.00 30.32 327 ASP A CA 1
ATOM 2552 C C . ASP A 1 327 ? 17.600 6.300 48.291 1.00 24.29 327 ASP A C 1
ATOM 2553 O O . ASP A 1 327 ? 18.297 7.306 48.442 1.00 27.35 327 ASP A O 1
ATOM 2558 N N . GLN A 1 328 ? 17.325 5.448 49.272 1.00 26.48 328 GLN A N 1
ATOM 2559 C CA . GLN A 1 328 ? 17.888 5.594 50.607 1.00 25.52 328 GLN A CA 1
ATOM 2560 C C . GLN A 1 328 ? 19.413 5.608 50.601 1.00 29.73 328 GLN A C 1
ATOM 2561 O O . GLN A 1 328 ? 20.045 4.781 49.950 1.00 31.18 328 GLN A O 1
ATOM 2567 N N . ARG A 1 329 ? 20.003 6.546 51.333 1.00 28.08 329 ARG A N 1
ATOM 2568 C CA . ARG A 1 329 ? 21.455 6.566 51.520 1.00 30.12 329 ARG A CA 1
ATOM 2569 C C . ARG A 1 329 ? 21.857 6.076 52.906 1.00 34.02 329 ARG A C 1
ATOM 2570 O O . ARG A 1 329 ? 21.061 6.124 53.844 1.00 34.60 329 ARG A O 1
ATOM 2578 N N . GLU A 1 330 ? 23.096 5.603 53.031 1.00 40.84 330 GLU A N 1
ATOM 2579 C CA . GLU A 1 330 ? 23.620 5.183 54.327 1.00 43.34 330 GLU A CA 1
ATOM 2580 C C . GLU A 1 330 ? 24.021 6.401 55.153 1.00 42.15 330 GLU A C 1
ATOM 2581 O O . GLU A 1 330 ? 24.316 7.463 54.597 1.00 44.93 330 GLU A O 1
ATOM 2587 N N . LYS A 1 331 ? 24.013 6.255 56.477 1.00 44.39 331 LYS A N 1
ATOM 2588 C CA . LYS A 1 331 ? 24.436 7.339 57.360 1.00 44.89 331 LYS A CA 1
ATOM 2589 C C . LYS A 1 331 ? 25.827 7.796 56.944 1.00 49.23 331 LYS A C 1
ATOM 2590 O O . LYS A 1 331 ? 26.709 6.972 56.700 1.00 54.34 331 LYS A O 1
ATOM 2596 N N . ASN A 1 332 ? 26.021 9.106 56.844 1.00 48.01 332 ASN A N 1
ATOM 2597 C CA . ASN A 1 332 ? 27.273 9.641 56.317 1.00 48.82 332 ASN A CA 1
ATOM 2598 C C . ASN A 1 332 ? 27.970 10.609 57.270 1.00 48.83 332 ASN A C 1
ATOM 2599 O O . ASN A 1 332 ? 28.533 11.622 56.844 1.00 46.87 332 ASN A O 1
ATOM 2604 N N . ASN A 1 333 ? 27.938 10.281 58.557 1.00 40.88 333 ASN A N 1
ATOM 2605 C CA . ASN A 1 333 ? 28.569 11.103 59.589 1.00 44.29 333 ASN A CA 1
ATOM 2606 C C . ASN A 1 333 ? 28.169 12.584 59.543 1.00 38.49 333 ASN A C 1
ATOM 2607 O O . ASN A 1 333 ? 28.987 13.468 59.798 1.00 41.22 333 ASN A O 1
ATOM 2612 N N . THR A 1 334 ? 26.906 12.846 59.215 1.00 33.67 334 THR A N 1
ATOM 2613 C CA . THR A 1 334 ? 26.344 14.180 59.395 1.00 30.68 334 THR A CA 1
ATOM 2614 C C . THR A 1 334 ? 26.412 14.542 60.875 1.00 27.52 334 THR A C 1
ATOM 2615 O O . THR A 1 334 ? 25.931 13.791 61.724 1.00 28.42 334 THR A O 1
ATOM 2619 N N . PRO A 1 335 ? 27.014 15.695 61.194 1.00 27.50 335 PRO A N 1
ATOM 2620 C CA . PRO A 1 335 ? 27.210 16.023 62.613 1.00 28.20 335 PRO A CA 1
ATOM 2621 C C . PRO A 1 335 ? 25.912 16.327 63.365 1.00 25.70 335 PRO A C 1
ATOM 2622 O O . PRO A 1 335 ? 24.910 16.703 62.763 1.00 26.47 335 PRO A O 1
ATOM 2626 N N . GLN A 1 336 ? 25.947 16.136 64.681 1.00 25.53 336 GLN A N 1
ATOM 2627 C CA . GLN A 1 336 ? 24.832 16.462 65.559 1.00 24.63 336 GLN A CA 1
ATOM 2628 C C . GLN A 1 336 ? 25.085 17.836 66.164 1.00 24.71 336 GLN A C 1
ATOM 2629 O O . GLN A 1 336 ? 26.181 18.099 66.659 1.00 24.31 336 GLN A O 1
ATOM 2635 N N . ARG A 1 337 ? 24.083 18.711 66.142 1.00 18.47 337 ARG A N 1
ATOM 2636 C CA . ARG A 1 337 ? 24.268 20.049 66.710 1.00 18.34 337 ARG A CA 1
ATOM 2637 C C . ARG A 1 337 ? 24.566 19.961 68.204 1.00 18.33 337 ARG A C 1
ATOM 2638 O O . ARG A 1 337 ? 24.115 19.030 68.889 1.00 19.40 337 ARG A O 1
ATOM 2646 N N . SER A 1 338 ? 25.328 20.934 68.696 1.00 19.20 338 SER A N 1
ATOM 2647 C CA . SER A 1 338 ? 25.696 21.007 70.104 1.00 18.79 338 SER A CA 1
ATOM 2648 C C . SER A 1 338 ? 24.456 21.131 70.960 1.00 17.82 338 SER A C 1
ATOM 2649 O O . SER A 1 338 ? 23.479 21.765 70.550 1.00 16.12 338 SER A O 1
ATOM 2652 N N . PRO A 1 339 ? 24.483 20.538 72.163 1.00 18.62 339 PRO A N 1
ATOM 2653 C CA . PRO A 1 339 ? 23.390 20.772 73.107 1.00 19.36 339 PRO A CA 1
ATOM 2654 C C . PRO A 1 339 ? 23.295 22.244 73.491 1.00 16.24 339 PRO A C 1
ATOM 2655 O O . PRO A 1 339 ? 24.272 22.998 73.365 1.00 16.25 339 PRO A O 1
ATOM 2659 N N . MET A 1 340 ? 22.119 22.632 73.973 1.00 16.06 340 MET A N 1
ATOM 2660 C CA . MET A 1 340 ? 21.894 23.970 74.483 1.00 13.54 340 MET A CA 1
ATOM 2661 C C . MET A 1 340 ? 22.964 24.293 75.513 1.00 16.75 340 MET A C 1
ATOM 2662 O O . MET A 1 340 ? 23.274 23.461 76.376 1.00 18.13 340 MET A O 1
ATOM 2667 N N . THR A 1 341 ? 23.545 25.483 75.401 1.00 16.02 341 THR A N 1
ATOM 2668 C CA . THR A 1 341 ? 24.489 25.969 76.409 1.00 15.93 341 THR A CA 1
ATOM 2669 C C . THR A 1 341 ? 23.752 26.435 77.660 1.00 19.67 341 THR A C 1
ATOM 2670 O O . THR A 1 341 ? 22.532 26.610 77.638 1.00 17.72 341 THR A O 1
ATOM 2674 N N . LYS A 1 342 ? 24.494 26.615 78.753 1.00 16.90 342 LYS A N 1
ATOM 2675 C CA . LYS A 1 342 ? 23.917 27.023 80.029 1.00 17.44 342 LYS A CA 1
ATOM 2676 C C . LYS A 1 342 ? 24.529 28.356 80.450 1.00 20.86 342 LYS A C 1
ATOM 2677 O O . LYS A 1 342 ? 25.727 28.441 80.734 1.00 20.44 342 LYS A O 1
ATOM 2683 N N . GLU A 1 343 ? 23.706 29.399 80.469 1.00 14.90 343 GLU A N 1
ATOM 2684 C CA . GLU A 1 343 ? 24.167 30.745 80.786 1.00 14.30 343 GLU A CA 1
ATOM 2685 C C . GLU A 1 343 ? 24.419 30.875 82.291 1.00 15.49 343 GLU A C 1
ATOM 2686 O O . GLU A 1 343 ? 23.861 30.125 83.090 0.80 12.75 343 GLU A O 1
ATOM 2692 N N . ASP A 1 344 ? 25.273 31.827 82.656 1.00 16.05 344 ASP A N 1
ATOM 2693 C CA . ASP A 1 344 ? 25.552 32.152 84.053 1.00 15.75 344 ASP A CA 1
ATOM 2694 C C . ASP A 1 344 ? 24.353 32.858 84.690 1.00 17.80 344 ASP A C 1
ATOM 2695 O O . ASP A 1 344 ? 24.101 34.034 84.423 1.00 18.32 344 ASP A O 1
ATOM 2700 N N . ARG A 1 345 ? 23.619 32.143 85.538 1.00 13.34 345 ARG A N 1
ATOM 2701 C CA . ARG A 1 345 ? 22.414 32.688 86.154 1.00 16.31 345 ARG A CA 1
ATOM 2702 C C . ARG A 1 345 ? 22.726 33.589 87.332 1.00 17.37 345 ARG A C 1
ATOM 2703 O O . ARG A 1 345 ? 21.827 34.220 87.896 1.00 17.37 345 ARG A O 1
ATOM 2711 N N . THR A 1 346 ? 23.993 33.638 87.715 1.00 16.89 346 THR A N 1
ATOM 2712 C CA . THR A 1 346 ? 24.394 34.472 88.838 1.00 17.20 346 THR A CA 1
ATOM 2713 C C . THR A 1 346 ? 24.659 35.904 88.379 1.00 21.51 346 THR A C 1
ATOM 2714 O O . THR A 1 346 ? 24.766 36.815 89.198 1.00 22.67 346 THR A O 1
ATOM 2718 N N . ALA A 1 347 ? 24.749 36.101 87.067 1.00 21.56 347 ALA A N 1
ATOM 2719 C CA . ALA A 1 347 ? 25.108 37.408 86.530 1.00 20.60 347 ALA A CA 1
ATOM 2720 C C . ALA A 1 347 ? 23.942 38.385 86.639 1.00 19.33 347 ALA A C 1
ATOM 2721 O O . ALA A 1 347 ? 22.780 38.018 86.439 1.00 19.76 347 ALA A O 1
ATOM 2723 N N . MET A 1 348 ? 24.273 39.620 87.000 1.00 21.02 348 MET A N 1
ATOM 2724 C CA . MET A 1 348 ? 23.318 40.720 87.057 1.00 19.18 348 MET A CA 1
ATOM 2725 C C . MET A 1 348 ? 23.987 41.922 86.416 1.00 23.62 348 MET A C 1
ATOM 2726 O O . MET A 1 348 ? 25.170 42.167 86.651 1.00 25.77 348 MET A O 1
ATOM 2731 N N . PRO A 1 349 ? 23.249 42.672 85.586 1.00 16.20 349 PRO A N 1
ATOM 2732 C CA . PRO A 1 349 ? 21.848 42.487 85.189 1.00 17.33 349 PRO A CA 1
ATOM 2733 C C . PRO A 1 349 ? 21.609 41.150 84.482 1.00 14.76 349 PRO A C 1
ATOM 2734 O O . PRO A 1 349 ? 22.543 40.544 83.956 1.00 16.71 349 PRO A O 1
ATOM 2738 N N . LEU A 1 350 ? 20.354 40.715 84.473 1.00 14.24 350 LEU A N 1
ATOM 2739 C CA . LEU A 1 350 ? 19.975 39.420 83.923 1.00 14.42 350 LEU A CA 1
ATOM 2740 C C . LEU A 1 350 ? 20.366 39.280 82.453 1.00 16.78 350 LEU A C 1
ATOM 2741 O O . LEU A 1 350 ? 20.206 40.207 81.666 1.00 16.66 350 LEU A O 1
ATOM 2746 N N . ARG A 1 351 ? 20.886 38.111 82.099 1.00 15.38 351 ARG A N 1
ATOM 2747 C CA . ARG A 1 351 ? 21.268 37.823 80.724 1.00 16.23 351 ARG A CA 1
ATOM 2748 C C . ARG A 1 351 ? 20.137 37.109 79.998 1.00 15.67 351 ARG A C 1
ATOM 2749 O O . ARG A 1 351 ? 19.538 36.175 80.528 1.00 12.85 351 ARG A O 1
ATOM 2757 N N . PRO A 1 352 ? 19.838 37.544 78.764 1.00 13.44 352 PRO A N 1
ATOM 2758 C CA . PRO A 1 352 ? 18.681 36.986 78.055 1.00 13.11 352 PRO A CA 1
ATOM 2759 C C . PRO A 1 352 ? 18.711 35.463 77.827 1.00 11.85 352 PRO A C 1
ATOM 2760 O O . PRO A 1 352 ? 17.637 34.859 77.853 1.00 13.05 352 PRO A O 1
ATOM 2764 N N . HIS A 1 353 ? 19.878 34.853 77.615 1.00 11.38 353 HIS A N 1
ATOM 2765 C CA . HIS A 1 353 ? 19.915 33.398 77.447 1.00 11.00 353 HIS A CA 1
ATOM 2766 C C . HIS A 1 353 ? 19.404 32.724 78.732 1.00 13.86 353 HIS A C 1
ATOM 2767 O O . HIS A 1 353 ? 18.695 31.723 78.674 1.00 14.21 353 HIS A O 1
ATOM 2774 N N . ALA A 1 354 ? 19.745 33.278 79.892 1.00 12.39 354 ALA A N 1
ATOM 2775 C CA . ALA A 1 354 ? 19.279 32.676 81.140 1.00 12.60 354 ALA A CA 1
ATOM 2776 C C . ALA A 1 354 ? 17.778 32.878 81.306 1.00 13.39 354 ALA A C 1
ATOM 2777 O O . ALA A 1 354 ? 17.070 31.980 81.753 1.00 12.58 354 ALA A O 1
ATOM 2779 N N . VAL A 1 355 ? 17.293 34.065 80.947 1.00 13.24 355 VAL A N 1
ATOM 2780 C CA . VAL A 1 355 ? 15.859 34.338 80.964 1.00 12.00 355 VAL A CA 1
ATOM 2781 C C . VAL A 1 355 ? 15.130 33.306 80.097 1.00 10.76 355 VAL A C 1
ATOM 2782 O O . VAL A 1 355 ? 14.136 32.709 80.521 1.00 12.06 355 VAL A O 1
ATOM 2786 N N . LEU A 1 356 ? 15.639 33.089 78.889 1.00 10.31 356 LEU A N 1
ATOM 2787 C CA . LEU A 1 356 ? 15.044 32.117 77.978 1.00 13.26 356 LEU A CA 1
ATOM 2788 C C . LEU A 1 356 ? 15.055 30.696 78.549 1.00 12.23 356 LEU A C 1
ATOM 2789 O O . LEU A 1 356 ? 14.057 29.978 78.451 1.00 14.05 356 LEU A O 1
ATOM 2794 N N . GLU A 1 357 ? 16.176 30.294 79.143 1.00 13.54 357 GLU A N 1
ATOM 2795 C CA . GLU A 1 357 ? 16.270 28.984 79.791 1.00 14.28 357 GLU A CA 1
ATOM 2796 C C . GLU A 1 357 ? 15.219 28.801 80.879 1.00 17.25 357 GLU A C 1
ATOM 2797 O O . GLU A 1 357 ? 14.626 27.728 80.999 1.00 15.64 357 GLU A O 1
ATOM 2803 N N . VAL A 1 358 ? 15.001 29.842 81.680 1.00 13.06 358 VAL A N 1
ATOM 2804 C CA . VAL A 1 358 ? 13.986 29.794 82.733 1.00 12.00 358 VAL A CA 1
ATOM 2805 C C . VAL A 1 358 ? 12.583 29.620 82.146 1.00 13.71 358 VAL A C 1
ATOM 2806 O O . VAL A 1 358 ? 11.763 28.858 82.658 1.00 14.41 358 VAL A O 1
ATOM 2810 N N . LEU A 1 359 ? 12.306 30.311 81.047 1.00 12.86 359 LEU A N 1
ATOM 2811 C CA . LEU A 1 359 ? 11.010 30.146 80.404 1.00 12.22 359 LEU A CA 1
ATOM 2812 C C . LEU A 1 359 ? 10.863 28.725 79.854 1.00 14.25 359 LEU A C 1
ATOM 2813 O O . LEU A 1 359 ? 9.844 28.071 80.071 1.00 14.60 359 LEU A O 1
ATOM 2818 N N . LYS A 1 360 ? 11.890 28.247 79.162 1.00 14.40 360 LYS A N 1
ATOM 2819 C CA . LYS A 1 360 ? 11.847 26.917 78.562 1.00 13.31 360 LYS A CA 1
ATOM 2820 C C . LYS A 1 360 ? 11.611 25.823 79.616 1.00 16.56 360 LYS A C 1
ATOM 2821 O O . LYS A 1 360 ? 10.711 24.986 79.468 1.00 16.27 360 LYS A O 1
ATOM 2827 N N . GLU A 1 361 ? 12.393 25.849 80.690 1.00 15.86 361 GLU A N 1
ATOM 2828 C CA . GLU A 1 361 ? 12.338 24.770 81.675 1.00 14.68 361 GLU A CA 1
ATOM 2829 C C . GLU A 1 361 ? 11.047 24.765 82.490 1.00 18.10 361 GLU A C 1
ATOM 2830 O O . GLU A 1 361 ? 10.757 23.789 83.179 1.00 21.69 361 GLU A O 1
ATOM 2836 N N . ASN A 1 362 ? 10.273 25.846 82.405 1.00 16.54 362 ASN A N 1
ATOM 2837 C CA . ASN A 1 362 ? 8.989 25.925 83.097 1.00 16.26 362 ASN A CA 1
ATOM 2838 C C . ASN A 1 362 ? 7.787 25.902 82.152 1.00 16.41 362 ASN A C 1
ATOM 2839 O O . ASN A 1 362 ? 6.653 26.108 82.586 1.00 17.39 362 ASN A O 1
ATOM 2844 N N . SER A 1 363 ? 8.044 25.669 80.866 1.00 18.00 363 SER A N 1
ATOM 2845 C CA . SER A 1 363 ? 6.974 25.642 79.866 1.00 15.03 363 SER A CA 1
ATOM 2846 C C . SER A 1 363 ? 6.335 24.264 79.773 1.00 23.75 363 SER A C 1
ATOM 2847 O O . SER A 1 363 ? 7.024 23.246 79.864 1.00 23.95 363 SER A O 1
ATOM 2850 N N . PRO A 1 364 ? 5.012 24.225 79.566 1.00 21.74 364 PRO A N 1
ATOM 2851 C CA . PRO A 1 364 ? 4.381 22.934 79.293 1.00 24.23 364 PRO A CA 1
ATOM 2852 C C . PRO A 1 364 ? 4.812 22.403 77.933 1.00 21.36 364 PRO A C 1
ATOM 2853 O O . PRO A 1 364 ? 5.359 23.147 77.104 1.00 21.92 364 PRO A O 1
ATOM 2857 N N . LYS A 1 365 ? 4.564 21.121 77.692 1.00 28.08 365 LYS A N 1
ATOM 2858 C CA . LYS A 1 365 ? 4.954 20.515 76.426 1.00 32.48 365 LYS A CA 1
ATOM 2859 C C . LYS A 1 365 ? 4.292 21.212 75.236 1.00 29.09 365 LYS A C 1
ATOM 2860 O O . LYS A 1 365 ? 4.925 21.406 74.206 1.00 31.36 365 LYS A O 1
ATOM 2862 N N . GLU A 1 366 ? 3.026 21.601 75.380 1.00 17.12 366 GLU A N 1
ATOM 2863 C CA . GLU A 1 366 ? 2.319 22.242 74.275 1.00 24.74 366 GLU A CA 1
ATOM 2864 C C . GLU A 1 366 ? 2.051 23.737 74.474 1.00 22.39 366 GLU A C 1
ATOM 2865 O O . GLU A 1 366 ? 1.134 24.129 75.204 1.00 20.02 366 GLU A O 1
ATOM 2871 N N . ILE A 1 367 ? 2.864 24.558 73.812 1.00 18.90 367 ILE A N 1
ATOM 2872 C CA . ILE A 1 367 ? 2.651 26.000 73.768 1.00 14.56 367 ILE A CA 1
ATOM 2873 C C . ILE A 1 367 ? 2.744 26.458 72.318 1.00 17.24 367 ILE A C 1
ATOM 2874 O O . ILE A 1 367 ? 3.195 25.709 71.447 1.00 17.99 367 ILE A O 1
ATOM 2879 N N . VAL A 1 368 ? 2.272 27.670 72.057 1.00 11.00 368 VAL A N 1
ATOM 2880 C CA . VAL A 1 368 ? 2.587 28.359 70.810 1.00 10.36 368 VAL A CA 1
ATOM 2881 C C . VAL A 1 368 ? 3.626 29.401 71.190 1.00 10.66 368 VAL A C 1
ATOM 2882 O O . VAL A 1 368 ? 3.485 30.059 72.218 1.00 13.13 368 VAL A O 1
ATOM 2886 N N . LEU A 1 369 ? 4.691 29.517 70.398 1.00 11.02 369 LEU A N 1
ATOM 2887 C CA . LEU A 1 369 ? 5.764 30.462 70.693 1.00 11.67 369 LEU A CA 1
ATOM 2888 C C . LEU A 1 369 ? 5.837 31.496 69.578 1.00 12.17 369 LEU A C 1
ATOM 2889 O O . LEU A 1 369 ? 5.938 31.138 68.406 1.00 11.11 369 LEU A O 1
ATOM 2894 N N . VAL A 1 370 ? 5.777 32.771 69.950 1.00 10.22 370 VAL A N 1
ATOM 2895 C CA . VAL A 1 370 ? 5.864 33.881 68.999 1.00 10.53 370 VAL A CA 1
ATOM 2896 C C . VAL A 1 370 ? 7.042 34.760 69.408 1.00 10.93 370 VAL A C 1
ATOM 2897 O O . VAL A 1 370 ? 7.328 34.890 70.594 1.00 12.20 370 VAL A O 1
ATOM 2901 N N . GLU A 1 371 ? 7.753 35.337 68.446 1.00 10.90 371 GLU A N 1
ATOM 2902 C CA . GLU A 1 371 ? 8.923 36.141 68.794 1.00 12.16 371 GLU A CA 1
ATOM 2903 C C . GLU A 1 371 ? 9.043 37.419 67.963 1.00 11.92 371 GLU A C 1
ATOM 2904 O O . GLU A 1 371 ? 8.882 37.407 66.741 1.00 13.13 371 GLU A O 1
ATOM 2910 N N . GLU A 1 372 ? 9.314 38.520 68.651 1.00 10.45 372 GLU A N 1
ATOM 2911 C CA . GLU A 1 372 ? 9.666 39.789 68.021 1.00 10.25 372 GLU A CA 1
ATOM 2912 C C . GLU A 1 372 ? 10.563 40.526 69.004 1.00 11.98 372 GLU A C 1
ATOM 2913 O O . GLU A 1 372 ? 10.166 41.517 69.612 1.00 11.37 372 GLU A O 1
ATOM 2919 N N . CYS A 1 373 ? 11.768 39.994 69.168 1.00 11.09 373 CYS A N 1
ATOM 2920 C CA . CYS A 1 373 ? 12.777 40.558 70.058 1.00 10.14 373 CYS A CA 1
ATOM 2921 C C . CYS A 1 373 ? 14.085 40.339 69.322 1.00 11.24 373 CYS A C 1
ATOM 2922 O O . CYS A 1 373 ? 14.794 39.357 69.558 1.00 13.39 373 CYS A O 1
ATOM 2925 N N . PRO A 1 374 ? 14.394 41.239 68.383 1.00 11.27 374 PRO A N 1
ATOM 2926 C CA . PRO A 1 374 ? 15.437 40.952 67.396 1.00 13.90 374 PRO A CA 1
ATOM 2927 C C . PRO A 1 374 ? 16.804 40.566 67.972 1.00 12.36 374 PRO A C 1
ATOM 2928 O O . PRO A 1 374 ? 17.410 39.613 67.472 1.00 15.58 374 PRO A O 1
ATOM 2932 N N . SER A 1 375 ? 17.283 41.258 68.999 1.00 13.60 375 SER A N 1
ATOM 2933 C CA . SER A 1 375 ? 18.647 40.993 69.460 1.00 14.52 375 SER A CA 1
ATOM 2934 C C . SER A 1 375 ? 18.838 39.595 70.067 1.00 15.60 375 SER A C 1
ATOM 2935 O O . SER A 1 375 ? 19.965 39.101 70.108 1.00 18.78 375 SER A O 1
ATOM 2938 N N . ILE A 1 376 ? 17.756 38.952 70.515 1.00 13.45 376 ILE A N 1
ATOM 2939 C CA . ILE A 1 376 ? 17.894 37.649 71.184 1.00 16.07 376 ILE A CA 1
ATOM 2940 C C . ILE A 1 376 ? 17.629 36.431 70.286 1.00 14.74 376 ILE A C 1
ATOM 2941 O O . ILE A 1 376 ? 17.678 35.293 70.751 1.00 13.83 376 ILE A O 1
ATOM 2946 N N . VAL A 1 377 ? 17.359 36.651 69.007 1.00 13.56 377 VAL A N 1
ATOM 2947 C CA . VAL A 1 377 ? 16.998 35.529 68.133 1.00 13.73 377 VAL A CA 1
ATOM 2948 C C . VAL A 1 377 ? 17.952 34.311 68.203 1.00 13.14 377 VAL A C 1
ATOM 2949 O O . VAL A 1 377 ? 17.491 33.175 68.342 1.00 12.68 377 VAL A O 1
ATOM 2953 N N . PRO A 1 378 ? 19.278 34.536 68.110 1.00 13.96 378 PRO A N 1
ATOM 2954 C CA . PRO A 1 378 ? 20.166 33.366 68.178 1.00 13.15 378 PRO A CA 1
ATOM 2955 C C . PRO A 1 378 ? 20.063 32.637 69.521 1.00 14.29 378 PRO A C 1
ATOM 2956 O O . PRO A 1 378 ? 20.151 31.405 69.572 1.00 13.83 378 PRO A O 1
ATOM 2960 N N . LEU A 1 379 ? 19.865 33.382 70.604 1.00 11.51 379 LEU A N 1
ATOM 2961 C CA . LEU A 1 379 ? 19.722 32.763 71.913 1.00 11.43 379 LEU A CA 1
ATOM 2962 C C . LEU A 1 379 ? 18.442 31.931 71.965 1.00 14.41 379 LEU A C 1
ATOM 2963 O O . LEU A 1 379 ? 18.427 30.822 72.493 1.00 12.35 379 LEU A O 1
ATOM 2968 N N . MET A 1 380 ? 17.361 32.471 71.408 1.00 11.08 380 MET A N 1
ATOM 2969 C CA . MET A 1 380 ? 16.101 31.753 71.356 1.00 11.88 380 MET A CA 1
ATOM 2970 C C . MET A 1 380 ? 16.250 30.460 70.562 1.00 12.13 380 MET A C 1
ATOM 2971 O O . MET A 1 380 ? 15.730 29.417 70.948 1.00 14.46 380 MET A O 1
ATOM 2976 N N . GLN A 1 381 ? 16.965 30.533 69.445 1.00 11.37 381 GLN A N 1
ATOM 2977 C CA . GLN A 1 381 ? 17.199 29.365 68.612 1.00 10.89 381 GLN A CA 1
ATOM 2978 C C . GLN A 1 381 ? 18.004 28.289 69.352 1.00 13.72 381 GLN A C 1
ATOM 2979 O O . GLN A 1 381 ? 17.829 27.103 69.102 1.00 16.52 381 GLN A O 1
ATOM 2985 N N . ASP A 1 382 ? 18.859 28.699 70.283 1.00 12.40 382 ASP A N 1
ATOM 2986 C CA . ASP A 1 382 ? 19.624 27.721 71.058 1.00 13.41 382 ASP A CA 1
ATOM 2987 C C . ASP A 1 382 ? 18.747 27.032 72.096 1.00 14.94 382 ASP A C 1
ATOM 2988 O O . ASP A 1 382 ? 18.908 25.842 72.375 1.00 15.13 382 ASP A O 1
ATOM 2993 N N . VAL A 1 383 ? 17.820 27.792 72.670 1.00 11.47 383 VAL A N 1
ATOM 2994 C CA . VAL A 1 383 ? 17.084 27.341 73.840 1.00 10.94 383 VAL A CA 1
ATOM 2995 C C . VAL A 1 383 ? 15.784 26.656 73.463 1.00 14.67 383 VAL A C 1
ATOM 2996 O O . VAL A 1 383 ? 15.507 25.542 73.901 1.00 17.10 383 VAL A O 1
ATOM 3000 N N . PHE A 1 384 ? 14.982 27.340 72.654 1.00 14.15 384 PHE A N 1
ATOM 3001 C CA . PHE A 1 384 ? 13.691 26.809 72.239 1.00 16.33 384 PHE A CA 1
ATOM 3002 C C . PHE A 1 384 ? 13.847 26.051 70.929 1.00 19.45 384 PHE A C 1
ATOM 3003 O O . PHE A 1 384 ? 13.676 26.609 69.847 1.00 21.46 384 PHE A O 1
ATOM 3011 N N . ARG A 1 385 ? 14.185 24.772 71.023 1.00 16.39 385 ARG A N 1
ATOM 3012 C CA . ARG A 1 385 ? 14.334 23.959 69.824 1.00 17.79 385 ARG A CA 1
ATOM 3013 C C . ARG A 1 385 ? 12.983 23.347 69.471 1.00 18.02 385 ARG A C 1
ATOM 3014 O O . ARG A 1 385 ? 12.555 22.367 70.072 1.00 22.34 385 ARG A O 1
ATOM 3022 N N . ILE A 1 386 ? 12.314 23.961 68.502 1.00 11.95 386 ILE A N 1
ATOM 3023 C CA . ILE A 1 386 ? 10.936 23.635 68.145 1.00 10.35 386 ILE A CA 1
ATOM 3024 C C . ILE A 1 386 ? 10.875 22.286 67.445 1.00 14.12 386 ILE A C 1
ATOM 3025 O O . ILE A 1 386 ? 11.524 22.095 66.416 1.00 13.11 386 ILE A O 1
ATOM 3030 N N . ASN A 1 387 ? 10.090 21.357 67.989 1.00 14.46 387 ASN A N 1
ATOM 3031 C CA . ASN A 1 387 ? 10.047 20.004 67.430 1.00 17.54 387 ASN A CA 1
ATOM 3032 C C . ASN A 1 387 ? 8.652 19.512 67.052 1.00 19.17 387 ASN A C 1
ATOM 3033 O O . ASN A 1 387 ? 8.434 18.313 66.862 1.00 15.68 387 ASN A O 1
ATOM 3038 N N . GLN A 1 388 ? 7.719 20.450 66.916 1.00 15.02 388 GLN A N 1
ATOM 3039 C CA . GLN A 1 388 ? 6.367 20.139 66.469 1.00 15.46 388 GLN A CA 1
ATOM 3040 C C . GLN A 1 388 ? 5.938 21.205 65.471 1.00 15.56 388 GLN A C 1
ATOM 3041 O O . GLN A 1 388 ? 6.377 22.354 65.570 1.00 14.24 388 GLN A O 1
ATOM 3047 N N . PRO A 1 389 ? 5.086 20.830 64.499 1.00 15.99 389 PRO A N 1
ATOM 3048 C CA . PRO A 1 389 ? 4.539 21.809 63.557 1.00 13.65 389 PRO A CA 1
ATOM 3049 C C . PRO A 1 389 ? 3.585 22.780 64.263 1.00 11.12 389 PRO A C 1
ATOM 3050 O O . PRO A 1 389 ? 3.146 22.518 65.395 1.00 11.82 389 PRO A O 1
ATOM 3054 N N . ASP A 1 390 ? 3.295 23.892 63.586 1.00 12.28 390 ASP A N 1
ATOM 3055 C CA . ASP A 1 390 ? 2.312 24.878 64.039 1.00 11.53 390 ASP A CA 1
ATOM 3056 C C . ASP A 1 390 ? 2.520 25.288 65.488 1.00 13.78 390 ASP A C 1
ATOM 3057 O O . ASP A 1 390 ? 1.559 25.410 66.258 1.00 12.41 390 ASP A O 1
ATOM 3062 N N . THR A 1 391 ? 3.777 25.526 65.838 1.00 10.89 391 THR A N 1
ATOM 3063 C CA . THR A 1 391 ? 4.158 25.870 67.192 1.00 12.06 391 THR A CA 1
ATOM 3064 C C . THR A 1 391 ? 4.866 27.228 67.246 1.00 13.20 391 THR A C 1
ATOM 3065 O O . THR A 1 391 ? 4.516 28.075 68.079 1.00 14.18 391 THR A O 1
ATOM 3069 N N . PHE A 1 392 ? 5.829 27.447 66.349 1.00 9.46 392 PHE A N 1
ATOM 3070 C CA . PHE A 1 392 ? 6.572 28.714 66.319 1.00 9.11 392 PHE A CA 1
ATOM 3071 C C . PHE A 1 392 ? 6.135 29.620 65.177 1.00 10.46 392 PHE A C 1
ATOM 3072 O O . PHE A 1 392 ? 6.014 29.176 64.023 1.00 11.33 392 PHE A O 1
ATOM 3080 N N . TYR A 1 393 ? 5.925 30.895 65.495 1.00 11.30 393 TYR A N 1
ATOM 3081 C CA . TYR A 1 393 ? 5.521 31.873 64.489 1.00 11.47 393 TYR A CA 1
ATOM 3082 C C . TYR A 1 393 ? 6.224 33.206 64.697 1.00 11.14 393 TYR A C 1
ATOM 3083 O O . TYR A 1 393 ? 6.311 33.706 65.831 1.00 11.31 393 TYR A O 1
ATOM 3092 N N . THR A 1 394 ? 6.684 33.802 63.603 1.00 10.80 394 THR A N 1
ATOM 3093 C CA . THR A 1 394 ? 7.122 35.196 63.617 1.00 11.60 394 THR A CA 1
ATOM 3094 C C . THR A 1 394 ? 6.792 35.776 62.233 1.00 12.03 394 THR A C 1
ATOM 3095 O O . THR A 1 394 ? 6.207 35.086 61.380 1.00 10.71 394 THR A O 1
ATOM 3099 N N . PHE A 1 395 ? 7.137 37.037 62.012 1.00 10.40 395 PHE A N 1
ATOM 3100 C CA . PHE A 1 395 ? 6.881 37.667 60.709 1.00 11.88 395 PHE A CA 1
ATOM 3101 C C . PHE A 1 395 ? 7.849 37.225 59.600 1.00 9.73 395 PHE A C 1
ATOM 3102 O O . PHE A 1 395 ? 8.986 36.821 59.868 1.00 12.77 395 PHE A O 1
ATOM 3110 N N . ALA A 1 396 ? 7.380 37.263 58.357 1.00 9.91 396 ALA A N 1
ATOM 3111 C CA . ALA A 1 396 ? 8.250 36.991 57.214 1.00 12.34 396 ALA A CA 1
ATOM 3112 C C . ALA A 1 396 ? 8.961 38.251 56.729 1.00 13.95 396 ALA A C 1
ATOM 3113 O O . ALA A 1 396 ? 9.887 38.169 55.914 1.00 13.80 396 ALA A O 1
ATOM 3115 N N . SER A 1 397 ? 8.547 39.406 57.253 1.00 10.26 397 SER A N 1
ATOM 3116 C CA . SER A 1 397 ? 8.857 40.699 56.643 1.00 10.11 397 SER A CA 1
ATOM 3117 C C . SER A 1 397 ? 9.864 41.567 57.402 1.00 11.78 397 SER A C 1
ATOM 3118 O O . SER A 1 397 ? 10.421 42.511 56.833 1.00 13.64 397 SER A O 1
ATOM 3121 N N . GLY A 1 398 ? 10.051 41.289 58.686 1.00 11.97 398 GLY A N 1
ATOM 3122 C CA . GLY A 1 398 ? 10.850 42.151 59.546 1.00 11.88 398 GLY A CA 1
ATOM 3123 C C . GLY A 1 398 ? 10.165 43.434 60.009 1.00 13.70 398 GLY A C 1
ATOM 3124 O O . GLY A 1 398 ? 10.790 44.258 60.683 1.00 14.47 398 GLY A O 1
ATOM 3125 N N . GLY A 1 399 ? 8.892 43.614 59.655 1.00 11.85 399 GLY A N 1
ATOM 3126 C CA . GLY A 1 399 ? 8.140 44.793 60.057 1.00 12.37 399 GLY A CA 1
ATOM 3127 C C . GLY A 1 399 ? 7.620 44.737 61.486 1.00 11.44 399 GLY A C 1
ATOM 3128 O O . GLY A 1 399 ? 6.662 44.027 61.791 1.00 11.76 399 GLY A O 1
ATOM 3129 N N . LEU A 1 400 ? 8.254 45.497 62.374 1.00 10.71 400 LEU A N 1
ATOM 3130 C CA . LEU A 1 400 ? 7.858 45.503 63.772 1.00 10.15 400 LEU A CA 1
ATOM 3131 C C . LEU A 1 400 ? 6.418 45.980 63.946 1.00 11.63 400 LEU A C 1
ATOM 3132 O O . LEU A 1 400 ? 5.919 46.798 63.166 1.00 12.83 400 LEU A O 1
ATOM 3137 N N . GLY A 1 401 ? 5.749 45.449 64.965 1.00 11.62 401 GLY A N 1
ATOM 3138 C CA . GLY A 1 401 ? 4.351 45.757 65.217 1.00 12.08 401 GLY A CA 1
ATOM 3139 C C . GLY A 1 401 ? 3.420 44.635 64.778 1.00 13.23 401 GLY A C 1
ATOM 3140 O O . GLY A 1 401 ? 2.207 44.734 64.927 1.00 12.69 401 GLY A O 1
ATOM 3141 N N . TRP A 1 402 ? 3.983 43.561 64.234 1.00 10.02 402 TRP A N 1
ATOM 3142 C CA . TRP A 1 402 ? 3.141 42.470 63.756 1.00 11.57 402 TRP A CA 1
ATOM 3143 C C . TRP A 1 402 ? 2.880 41.427 64.841 1.00 11.13 402 TRP A C 1
ATOM 3144 O O . TRP A 1 402 ? 1.751 40.963 65.003 1.00 10.58 402 TRP A O 1
ATOM 3155 N N . ASP A 1 403 ? 3.920 41.060 65.580 1.00 10.02 403 ASP A N 1
ATOM 3156 C CA . ASP A 1 403 ? 3.847 39.864 66.426 1.00 10.56 403 ASP A CA 1
ATOM 3157 C C . ASP A 1 403 ? 2.960 40.003 67.655 1.00 9.99 403 ASP A C 1
ATOM 3158 O O . ASP A 1 403 ? 2.271 39.054 68.043 1.00 9.32 403 ASP A O 1
ATOM 3163 N N . LEU A 1 404 ? 2.967 41.180 68.274 1.00 9.84 404 LEU A N 1
ATOM 3164 C CA . LEU A 1 404 ? 2.138 41.388 69.448 1.00 11.17 404 LEU A CA 1
ATOM 3165 C C . LEU A 1 404 ? 0.652 41.134 69.143 1.00 9.90 404 LEU A C 1
ATOM 3166 O O . LEU A 1 404 ? 0.027 40.296 69.787 1.00 10.72 404 LEU A O 1
ATOM 3171 N N . PRO A 1 405 ? 0.089 41.836 68.147 1.00 9.40 405 PRO A N 1
ATOM 3172 C CA . PRO A 1 405 ? -1.291 41.496 67.778 1.00 7.70 405 PRO A CA 1
ATOM 3173 C C . PRO A 1 405 ? -1.440 40.115 67.112 1.00 8.84 405 PRO A C 1
ATOM 3174 O O . PRO A 1 405 ? -2.465 39.451 67.313 1.00 10.93 405 PRO A O 1
ATOM 3178 N N . ALA A 1 406 ? -0.445 39.656 66.361 1.00 8.50 406 ALA A N 1
ATOM 3179 C CA . ALA A 1 406 ? -0.594 38.343 65.725 1.00 9.12 406 ALA A CA 1
ATOM 3180 C C . ALA A 1 406 ? -0.759 37.238 66.776 1.00 8.45 406 ALA A C 1
ATOM 3181 O O . ALA A 1 406 ? -1.506 36.270 66.562 1.00 9.33 406 ALA A O 1
ATOM 3183 N N . ALA A 1 407 ? -0.081 37.400 67.912 1.00 9.71 407 ALA A N 1
ATOM 3184 C CA . ALA A 1 407 ? -0.206 36.469 69.030 1.00 9.51 407 ALA A CA 1
ATOM 3185 C C . ALA A 1 407 ? -1.654 36.343 69.482 1.00 10.71 407 ALA A C 1
ATOM 3186 O O . ALA A 1 407 ? -2.121 35.242 69.785 1.00 11.13 407 ALA A O 1
ATOM 3188 N N . VAL A 1 408 ? -2.355 37.473 69.541 1.00 8.09 408 VAL A N 1
ATOM 3189 C CA . VAL A 1 408 ? -3.771 37.459 69.901 1.00 10.72 408 VAL A CA 1
ATOM 3190 C C . VAL A 1 408 ? -4.562 36.657 68.874 1.00 10.73 408 VAL A C 1
ATOM 3191 O O . VAL A 1 408 ? -5.454 35.893 69.228 1.00 11.13 408 VAL A O 1
ATOM 3195 N N . GLY A 1 409 ? -4.239 36.835 67.597 1.00 9.57 409 GLY A N 1
ATOM 3196 C CA . GLY A 1 409 ? -4.931 36.099 66.554 1.00 10.83 409 GLY A CA 1
ATOM 3197 C C . GLY A 1 409 ? -4.665 34.602 66.643 1.00 10.48 409 GLY A C 1
ATOM 3198 O O . GLY A 1 409 ? -5.573 33.788 66.448 1.00 9.52 409 GLY A O 1
ATOM 3199 N N . LEU A 1 410 ? -3.415 34.235 66.927 1.00 8.91 410 LEU A N 1
ATOM 3200 C CA . LEU A 1 410 ? -3.041 32.831 67.098 1.00 9.98 410 LEU A CA 1
ATOM 3201 C C . LEU A 1 410 ? -3.802 32.238 68.287 1.00 11.25 410 LEU A C 1
ATOM 3202 O O . LEU A 1 410 ? -4.300 31.112 68.217 1.00 12.63 410 LEU A O 1
ATOM 3207 N N . ALA A 1 411 ? -3.926 33.016 69.354 1.00 8.84 411 ALA A N 1
ATOM 3208 C CA . ALA A 1 411 ? -4.701 32.607 70.524 1.00 10.75 411 ALA A CA 1
ATOM 3209 C C . ALA A 1 411 ? -6.184 32.393 70.210 1.00 12.65 411 ALA A C 1
ATOM 3210 O O . ALA A 1 411 ? -6.790 31.421 70.679 1.00 11.81 411 ALA A O 1
ATOM 3212 N N . LEU A 1 412 ? -6.777 33.295 69.437 1.00 10.27 412 LEU A N 1
ATOM 3213 C CA . LEU A 1 412 ? -8.155 33.118 68.987 1.00 12.82 412 LEU A CA 1
ATOM 3214 C C . LEU A 1 412 ? -8.281 31.807 68.210 1.00 12.40 412 LEU A C 1
ATOM 3215 O O . LEU A 1 412 ? -9.273 31.092 68.340 1.00 13.78 412 LEU A O 1
ATOM 3220 N N . GLY A 1 413 ? -7.254 31.490 67.428 1.00 10.65 413 GLY A N 1
ATOM 3221 C CA . GLY A 1 413 ? -7.202 30.243 66.677 1.00 12.44 413 GLY A CA 1
ATOM 3222 C C . GLY A 1 413 ? -7.186 29.011 67.570 1.00 12.22 413 GLY A C 1
ATOM 3223 O O . GLY A 1 413 ? -7.810 27.997 67.247 1.00 14.20 413 GLY A O 1
ATOM 3224 N N . GLU A 1 414 ? -6.447 29.082 68.670 1.00 12.09 414 GLU A N 1
ATOM 3225 C CA . GLU A 1 414 ? -6.409 27.986 69.643 1.00 11.21 414 GLU A CA 1
ATOM 3226 C C . GLU A 1 414 ? -7.791 27.731 70.225 1.00 13.77 414 GLU A C 1
ATOM 3227 O O . GLU A 1 414 ? -8.134 26.600 70.546 1.00 15.09 414 GLU A O 1
ATOM 3233 N N . GLU A 1 415 ? -8.583 28.785 70.386 1.00 14.19 415 GLU A N 1
ATOM 3234 C CA . GLU A 1 415 ? -9.925 28.601 70.926 1.00 15.49 415 GLU A CA 1
ATOM 3235 C C . GLU A 1 415 ? -10.879 28.059 69.866 1.00 15.57 415 GLU A C 1
ATOM 3236 O O . GLU A 1 415 ? -11.741 27.230 70.164 1.00 16.38 415 GLU A O 1
ATOM 3242 N N . VAL A 1 416 ? -10.723 28.510 68.627 1.00 14.64 416 VAL A N 1
ATOM 3243 C CA . VAL A 1 416 ? -11.543 27.970 67.543 1.00 15.54 416 VAL A CA 1
ATOM 3244 C C . VAL A 1 416 ? -11.291 26.478 67.330 1.00 18.33 416 VAL A C 1
ATOM 3245 O O . VAL A 1 416 ? -12.228 25.688 67.226 1.00 18.96 416 VAL A O 1
ATOM 3249 N N . SER A 1 417 ? -10.025 26.087 67.274 1.00 13.76 417 SER A N 1
ATOM 3250 C CA . SER A 1 417 ? -9.688 24.685 67.061 1.00 19.33 417 SER A CA 1
ATOM 3251 C C . SER A 1 417 ? -10.058 23.872 68.290 1.00 17.60 417 SER A C 1
ATOM 3252 O O . SER A 1 417 ? -10.411 22.696 68.193 1.00 19.62 417 SER A O 1
ATOM 3255 N N . GLY A 1 418 ? -9.977 24.516 69.446 1.00 16.21 418 GLY A N 1
ATOM 3256 C CA . GLY A 1 418 ? -10.272 23.865 70.703 1.00 19.24 418 GLY A CA 1
ATOM 3257 C C . GLY A 1 418 ? -9.040 23.318 71.393 1.00 13.56 418 GLY A C 1
ATOM 3258 O O . GLY A 1 418 ? -9.137 22.786 72.494 1.00 14.63 418 GLY A O 1
ATOM 3259 N N . ARG A 1 419 ? -7.879 23.455 70.758 1.00 13.36 419 ARG A N 1
ATOM 3260 C CA . ARG A 1 419 ? -6.641 22.930 71.316 1.00 11.33 419 ARG A CA 1
ATOM 3261 C C . ARG A 1 419 ? -6.195 23.708 72.556 1.00 14.26 419 ARG A C 1
ATOM 3262 O O . ARG A 1 419 ? -5.648 23.139 73.512 1.00 15.06 419 ARG A O 1
ATOM 3270 N N . ASN A 1 420 ? -6.435 25.015 72.532 1.00 14.35 420 ASN A N 1
ATOM 3271 C CA . ASN A 1 420 ? -6.240 25.879 73.695 1.00 13.35 420 ASN A CA 1
ATOM 3272 C C . ASN A 1 420 ? -4.841 25.933 74.307 1.00 13.12 420 ASN A C 1
ATOM 3273 O O . ASN A 1 420 ? -4.691 26.069 75.522 1.00 15.44 420 ASN A O 1
ATOM 3278 N N . ARG A 1 421 ? -3.816 25.871 73.467 1.00 11.54 421 ARG A N 1
ATOM 3279 C CA . ARG A 1 421 ? -2.458 26.076 73.943 1.00 12.52 421 ARG A CA 1
ATOM 3280 C C . ARG A 1 421 ? -2.256 27.546 74.312 1.00 13.48 421 ARG A C 1
ATOM 3281 O O . ARG A 1 421 ? -2.780 28.429 73.634 1.00 14.26 421 ARG A O 1
ATOM 3289 N N . PRO A 1 422 ? -1.483 27.818 75.375 1.00 12.02 422 PRO A N 1
ATOM 3290 C CA . PRO A 1 422 ? -1.128 29.213 75.661 1.00 14.43 422 PRO A CA 1
ATOM 3291 C C . PRO A 1 422 ? -0.191 29.752 74.582 1.00 12.50 422 PRO A C 1
ATOM 3292 O O . PRO A 1 422 ? 0.605 28.987 74.041 1.00 12.96 422 PRO A O 1
ATOM 3296 N N . VAL A 1 423 ? -0.297 31.037 74.259 1.00 9.85 423 VAL A N 1
ATOM 3297 C CA . VAL A 1 423 ? 0.628 31.639 73.302 1.00 12.04 423 VAL A CA 1
ATOM 3298 C C . VAL A 1 423 ? 1.654 32.471 74.062 1.00 12.66 423 VAL A C 1
ATOM 3299 O O . VAL A 1 423 ? 1.319 33.515 74.620 1.00 13.15 423 VAL A O 1
ATOM 3303 N N . VAL A 1 424 ? 2.897 32.002 74.089 1.00 8.91 424 VAL A N 1
ATOM 3304 C CA . VAL A 1 424 ? 3.958 32.706 74.795 1.00 10.66 424 VAL A CA 1
ATOM 3305 C C . VAL A 1 424 ? 4.705 33.582 73.794 1.00 11.34 424 VAL A C 1
ATOM 3306 O O . VAL A 1 424 ? 5.182 33.097 72.767 1.00 12.65 424 VAL A O 1
ATOM 3310 N N . THR A 1 425 ? 4.798 34.872 74.085 1.00 9.09 425 THR A N 1
ATOM 3311 C CA . THR A 1 425 ? 5.287 35.839 73.093 1.00 10.36 425 THR A CA 1
ATOM 3312 C C . THR A 1 425 ? 6.507 36.606 73.621 1.00 11.12 425 THR A C 1
ATOM 3313 O O . THR A 1 425 ? 6.402 37.355 74.602 1.00 13.37 425 THR A O 1
ATOM 3317 N N . LEU A 1 426 ? 7.659 36.412 72.976 1.00 9.79 426 LEU A N 1
ATOM 3318 C CA . LEU A 1 426 ? 8.922 37.016 73.408 1.00 10.51 426 LEU A CA 1
ATOM 3319 C C . LEU A 1 426 ? 9.092 38.353 72.694 1.00 11.42 426 LEU A C 1
ATOM 3320 O O . LEU A 1 426 ? 9.272 38.384 71.475 1.00 12.41 426 LEU A O 1
ATOM 3325 N N . MET A 1 427 ? 9.019 39.454 73.440 1.00 9.41 427 MET A N 1
ATOM 3326 C CA . MET A 1 427 ? 8.950 40.789 72.831 1.00 10.30 427 MET A CA 1
ATOM 3327 C C . MET A 1 427 ? 10.101 41.673 73.276 1.00 12.05 427 MET A C 1
ATOM 3328 O O . MET A 1 427 ? 10.427 41.719 74.456 1.00 14.02 427 MET A O 1
ATOM 3333 N N . GLY A 1 428 ? 10.696 42.413 72.350 1.00 11.85 428 GLY A N 1
ATOM 3334 C CA . GLY A 1 428 ? 11.616 43.459 72.757 1.00 10.59 428 GLY A CA 1
ATOM 3335 C C . GLY A 1 428 ? 10.836 44.659 73.276 1.00 10.42 428 GLY A C 1
ATOM 3336 O O . GLY A 1 428 ? 9.663 44.837 72.927 1.00 10.43 428 GLY A O 1
ATOM 3337 N N . ASP A 1 429 ? 11.469 45.492 74.102 1.00 10.36 429 ASP A N 1
ATOM 3338 C CA . ASP A 1 429 ? 10.786 46.680 74.609 1.00 10.41 429 ASP A CA 1
ATOM 3339 C C . ASP A 1 429 ? 10.465 47.718 73.511 1.00 11.17 429 ASP A C 1
ATOM 3340 O O . ASP A 1 429 ? 9.408 48.352 73.549 1.00 11.02 429 ASP A O 1
ATOM 3345 N N . GLY A 1 430 ? 11.366 47.881 72.544 1.00 11.25 430 GLY A N 1
ATOM 3346 C CA . GLY A 1 430 ? 11.101 48.732 71.391 1.00 9.97 430 GLY A CA 1
ATOM 3347 C C . GLY A 1 430 ? 9.983 48.181 70.516 1.00 12.31 430 GLY A C 1
ATOM 3348 O O . GLY A 1 430 ? 9.034 48.894 70.169 1.00 9.46 430 GLY A O 1
ATOM 3349 N N . SER A 1 431 ? 10.100 46.902 70.161 1.00 9.86 431 SER A N 1
ATOM 3350 C CA . SER A 1 431 ? 9.105 46.226 69.330 1.00 9.72 431 SER A CA 1
ATOM 3351 C C . SER A 1 431 ? 7.711 46.298 69.941 1.00 10.27 431 SER A C 1
ATOM 3352 O O . SER A 1 431 ? 6.734 46.493 69.233 1.00 8.73 431 SER A O 1
ATOM 3355 N N . PHE A 1 432 ? 7.636 46.129 71.258 1.00 11.25 432 PHE A N 1
ATOM 3356 C CA . PHE A 1 432 ? 6.376 46.141 72.012 1.00 11.05 432 PHE A CA 1
ATOM 3357 C C . PHE A 1 432 ? 5.540 47.395 71.739 1.00 10.06 432 PHE A C 1
ATOM 3358 O O . PHE A 1 432 ? 4.311 47.339 71.747 1.00 10.63 432 PHE A O 1
ATOM 3366 N N . GLN A 1 433 ? 6.208 48.523 71.488 1.00 9.12 433 GLN A N 1
ATOM 3367 C CA . GLN A 1 433 ? 5.518 49.809 71.328 1.00 10.27 433 GLN A CA 1
ATOM 3368 C C . GLN A 1 433 ? 4.725 49.976 70.038 1.00 9.82 433 GLN A C 1
ATOM 3369 O O . GLN A 1 433 ? 3.749 50.719 70.010 1.00 10.98 433 GLN A O 1
ATOM 3375 N N . TYR A 1 434 ? 5.144 49.324 68.963 1.00 9.82 434 TYR A N 1
ATOM 3376 C CA . TYR A 1 434 ? 4.556 49.650 67.657 1.00 8.66 434 TYR A CA 1
ATOM 3377 C C . TYR A 1 434 ? 3.058 49.400 67.602 1.00 10.20 434 TYR A C 1
ATOM 3378 O O . TYR A 1 434 ? 2.307 50.226 67.086 1.00 10.18 434 TYR A O 1
ATOM 3387 N N . SER A 1 435 ? 2.628 48.271 68.162 1.00 9.60 435 SER A N 1
ATOM 3388 C CA . SER A 1 435 ? 1.224 47.888 68.133 1.00 8.81 435 SER A CA 1
ATOM 3389 C C . SER A 1 435 ? 0.753 47.514 69.529 1.00 10.57 435 SER A C 1
ATOM 3390 O O . SER A 1 435 ? 0.010 46.559 69.712 1.00 10.19 435 SER A O 1
ATOM 3393 N N . VAL A 1 436 ? 1.207 48.292 70.506 1.00 10.08 436 VAL A N 1
ATOM 3394 C CA . VAL A 1 436 ? 0.908 48.049 71.907 1.00 9.04 436 VAL A CA 1
ATOM 3395 C C . VAL A 1 436 ? -0.607 47.921 72.156 1.00 10.64 436 VAL A C 1
ATOM 3396 O O . VAL A 1 436 ? -1.041 47.185 73.051 1.00 11.62 436 VAL A O 1
ATOM 3400 N N . GLN A 1 437 ? -1.411 48.600 71.333 1.00 10.15 437 GLN A N 1
ATOM 3401 C CA . GLN A 1 437 ? -2.864 48.598 71.523 1.00 11.86 437 GLN A CA 1
ATOM 3402 C C . GLN A 1 437 ? -3.472 47.199 71.385 1.00 9.31 437 GLN A C 1
ATOM 3403 O O . GLN A 1 437 ? -4.576 46.946 71.881 1.00 10.70 437 GLN A O 1
ATOM 3409 N N . GLY A 1 438 ? -2.759 46.304 70.701 1.00 10.51 438 GLY A N 1
ATOM 3410 C CA . GLY A 1 438 ? -3.223 44.937 70.508 1.00 8.88 438 GLY A CA 1
ATOM 3411 C C . GLY A 1 438 ? -3.548 44.233 71.819 1.00 9.24 438 GLY A C 1
ATOM 3412 O O . GLY A 1 438 ? -4.396 43.344 71.858 1.00 9.71 438 GLY A O 1
ATOM 3413 N N . ILE A 1 439 ? -2.859 44.618 72.890 1.00 9.34 439 ILE A N 1
ATOM 3414 C CA . ILE A 1 439 ? -3.101 44.019 74.205 1.00 9.07 439 ILE A CA 1
ATOM 3415 C C . ILE A 1 439 ? -4.580 44.088 74.586 1.00 10.29 439 ILE A C 1
ATOM 3416 O O . ILE A 1 439 ? -5.143 43.138 75.144 1.00 10.40 439 ILE A O 1
ATOM 3421 N N . TYR A 1 440 ? -5.214 45.212 74.267 1.00 8.95 440 TYR A N 1
ATOM 3422 C CA . TYR A 1 440 ? -6.617 45.414 74.585 1.00 10.75 440 TYR A CA 1
ATOM 3423 C C . TYR A 1 440 ? -7.486 44.291 74.033 1.00 10.96 440 TYR A C 1
ATOM 3424 O O . TYR A 1 440 ? -8.383 43.797 74.708 1.00 11.63 440 TYR A O 1
ATOM 3433 N N . THR A 1 441 ? -7.226 43.890 72.795 1.00 9.42 441 THR A N 1
ATOM 3434 C CA . THR A 1 441 ? -8.033 42.844 72.175 1.00 8.92 441 THR A CA 1
ATOM 3435 C C . THR A 1 441 ? -7.816 41.520 72.897 1.00 10.30 441 THR A C 1
ATOM 3436 O O . THR A 1 441 ? -8.764 40.772 73.129 1.00 9.64 441 THR A O 1
ATOM 3440 N N . GLY A 1 442 ? -6.569 41.238 73.252 1.00 10.01 442 GLY A N 1
ATOM 3441 C CA . GLY A 1 442 ? -6.257 40.059 74.046 1.00 9.48 442 GLY A CA 1
ATOM 3442 C C . GLY A 1 442 ? -7.069 40.036 75.336 1.00 10.93 442 GLY A C 1
ATOM 3443 O O . GLY A 1 442 ? -7.675 39.034 75.687 1.00 10.12 442 GLY A O 1
ATOM 3444 N N . VAL A 1 443 ? -7.067 41.147 76.056 1.00 10.44 443 VAL A N 1
ATOM 3445 C CA . VAL A 1 443 ? -7.792 41.226 77.321 1.00 10.49 443 VAL A CA 1
ATOM 3446 C C . VAL A 1 443 ? -9.305 41.077 77.115 1.00 11.92 443 VAL A C 1
ATOM 3447 O O . VAL A 1 443 ? -9.962 40.281 77.795 1.00 12.78 443 VAL A O 1
ATOM 3451 N N . GLN A 1 444 ? -9.850 41.829 76.166 1.00 10.82 444 GLN A N 1
ATOM 3452 C CA . GLN A 1 444 ? -11.290 41.836 75.939 1.00 11.80 444 GLN A CA 1
ATOM 3453 C C . GLN A 1 444 ? -11.813 40.492 75.440 1.00 12.22 444 GLN A C 1
ATOM 3454 O O . GLN A 1 444 ? -12.931 40.095 75.780 1.00 13.99 444 GLN A O 1
ATOM 3460 N N . GLN A 1 445 ? -11.006 39.794 74.639 1.00 12.59 445 GLN A N 1
ATOM 3461 C CA . GLN A 1 445 ? -11.383 38.481 74.121 1.00 10.64 445 GLN A CA 1
ATOM 3462 C C . GLN A 1 445 ? -11.007 37.351 75.084 1.00 13.26 445 GLN A C 1
ATOM 3463 O O . GLN A 1 445 ? -11.345 36.191 74.848 1.00 15.10 445 GLN A O 1
ATOM 3469 N N . LYS A 1 446 ? -10.313 37.705 76.162 1.00 11.91 446 LYS A N 1
ATOM 3470 C CA . LYS A 1 446 ? -9.822 36.739 77.151 1.00 12.55 446 LYS A CA 1
ATOM 3471 C C . LYS A 1 446 ? -8.932 35.658 76.533 1.00 15.44 446 LYS A C 1
ATOM 3472 O O . LYS A 1 446 ? -8.980 34.495 76.932 1.00 17.42 446 LYS A O 1
ATOM 3478 N N . THR A 1 447 ? -8.100 36.051 75.575 1.00 11.94 447 THR A N 1
ATOM 3479 C CA . THR A 1 447 ? -7.131 35.122 74.991 1.00 11.79 447 THR A CA 1
ATOM 3480 C C . THR A 1 447 ? -6.014 34.802 75.977 1.00 13.15 447 THR A C 1
ATOM 3481 O O . THR A 1 447 ? -5.580 35.666 76.762 1.00 12.34 447 THR A O 1
ATOM 3485 N N . HIS A 1 448 ? -5.545 33.559 75.943 1.00 11.25 448 HIS A N 1
ATOM 3486 C CA . HIS A 1 448 ? -4.450 33.160 76.815 1.00 11.42 448 HIS A CA 1
ATOM 3487 C C . HIS A 1 448 ? -3.133 33.467 76.111 1.00 11.45 448 HIS A C 1
ATOM 3488 O O . HIS A 1 448 ? -2.637 32.673 75.307 1.00 10.42 448 HIS A O 1
ATOM 3495 N N . VAL A 1 449 ? -2.596 34.648 76.407 1.00 9.00 449 VAL A N 1
ATOM 3496 C CA . VAL A 1 449 ? -1.395 35.149 75.757 1.00 9.36 449 VAL A CA 1
ATOM 3497 C C . VAL A 1 449 ? -0.493 35.712 76.830 1.00 11.48 449 VAL A C 1
ATOM 3498 O O . VAL A 1 449 ? -0.936 36.487 77.675 1.00 11.41 449 VAL A O 1
ATOM 3502 N N . ILE A 1 450 ? 0.774 35.329 76.787 1.00 9.69 450 ILE A N 1
ATOM 3503 C CA . ILE A 1 450 ? 1.729 35.737 77.800 1.00 9.79 450 ILE A CA 1
ATOM 3504 C C . ILE A 1 450 ? 2.856 36.490 77.123 1.00 10.84 450 ILE A C 1
ATOM 3505 O O . ILE A 1 450 ? 3.658 35.899 76.381 1.00 12.47 450 ILE A O 1
ATOM 3510 N N . TYR A 1 451 ? 2.906 37.799 77.349 1.00 9.76 451 TYR A N 1
ATOM 3511 C CA . TYR A 1 451 ? 3.958 38.617 76.770 1.00 11.42 451 TYR A CA 1
ATOM 3512 C C . TYR A 1 451 ? 5.115 38.702 77.737 1.00 14.15 451 TYR A C 1
ATOM 3513 O O . TYR A 1 451 ? 4.955 39.188 78.853 1.00 13.96 451 TYR A O 1
ATOM 3522 N N . VAL A 1 452 ? 6.279 38.218 77.314 1.00 10.13 452 VAL A N 1
ATOM 3523 C CA . VAL A 1 452 ? 7.490 38.387 78.102 1.00 9.39 452 VAL A CA 1
ATOM 3524 C C . VAL A 1 452 ? 8.322 39.454 77.413 1.00 11.32 452 VAL A C 1
ATOM 3525 O O . VAL A 1 452 ? 8.795 39.252 76.286 1.00 11.09 452 VAL A O 1
ATOM 3529 N N . VAL A 1 453 ? 8.479 40.595 78.074 1.00 11.21 453 VAL A N 1
ATOM 3530 C CA . VAL A 1 453 ? 9.169 41.732 77.473 1.00 9.70 453 VAL A CA 1
ATOM 3531 C C . VAL A 1 453 ? 10.605 41.838 77.976 1.00 13.38 453 VAL A C 1
ATOM 3532 O O . VAL A 1 453 ? 10.849 42.016 79.172 1.00 12.89 453 VAL A O 1
ATOM 3536 N N . PHE A 1 454 ? 11.545 41.726 77.048 1.00 11.51 454 PHE A N 1
ATOM 3537 C CA . PHE A 1 454 ? 12.964 41.832 77.350 1.00 11.28 454 PHE A CA 1
ATOM 3538 C C . PHE A 1 454 ? 13.388 43.293 77.345 1.00 12.51 454 PHE A C 1
ATOM 3539 O O . PHE A 1 454 ? 13.590 43.894 76.288 1.00 12.30 454 PHE A O 1
ATOM 3547 N N . GLN A 1 455 ? 13.509 43.878 78.530 1.00 12.30 455 GLN A N 1
ATOM 3548 C CA . GLN A 1 455 ? 13.733 45.316 78.617 1.00 12.43 455 GLN A CA 1
ATOM 3549 C C . GLN A 1 455 ? 15.210 45.703 78.753 1.00 12.84 455 GLN A C 1
ATOM 3550 O O . GLN A 1 455 ? 15.766 45.685 79.847 1.00 12.65 455 GLN A O 1
ATOM 3556 N N . ASN A 1 456 ? 15.840 46.059 77.629 1.00 11.33 456 ASN A N 1
ATOM 3557 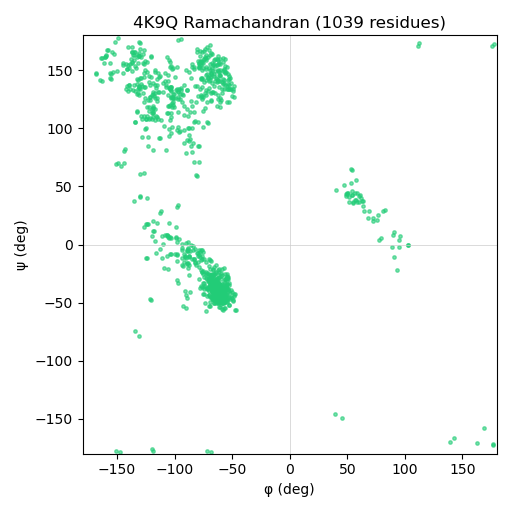C CA . ASN A 1 456 ? 17.209 46.585 77.649 1.00 11.81 456 ASN A CA 1
ATOM 3558 C C . ASN A 1 456 ? 17.277 48.101 77.441 1.00 13.64 456 ASN A C 1
ATOM 3559 O O . ASN A 1 456 ? 18.363 48.676 77.337 1.00 14.83 456 ASN A O 1
ATOM 3564 N N . GLU A 1 457 ? 16.107 48.740 77.417 1.00 9.81 457 GLU A N 1
ATOM 3565 C CA . GLU A 1 457 ? 15.985 50.189 77.252 1.00 11.25 457 GLU A CA 1
ATOM 3566 C C . GLU A 1 457 ? 16.685 50.723 76.010 1.00 13.25 457 GLU A C 1
ATOM 3567 O O . GLU A 1 457 ? 17.220 51.831 76.022 1.00 14.12 457 GLU A O 1
ATOM 3573 N N . GLU A 1 458 ? 16.662 49.940 74.937 1.00 12.71 458 GLU A N 1
ATOM 3574 C CA . GLU A 1 458 ? 17.314 50.341 73.693 1.00 9.34 458 GLU A CA 1
ATOM 3575 C C . GLU A 1 458 ? 16.767 49.566 72.505 1.00 11.80 458 GLU A C 1
ATOM 3576 O O . GLU A 1 458 ? 16.151 48.525 72.668 1.00 10.85 458 GLU A O 1
ATOM 3582 N N . TYR A 1 459 ? 16.986 50.083 71.304 1.00 11.16 459 TYR A N 1
ATOM 3583 C CA . TYR A 1 459 ? 16.789 49.296 70.104 1.00 11.90 459 TYR A CA 1
ATOM 3584 C C . TYR A 1 459 ? 18.089 48.508 69.893 1.00 12.43 459 TYR A C 1
ATOM 3585 O O . TYR A 1 459 ? 18.957 48.902 69.113 1.00 11.16 459 TYR A O 1
ATOM 3594 N N . GLY A 1 460 ? 18.235 47.413 70.635 1.00 13.36 460 GLY A N 1
ATOM 3595 C CA . GLY A 1 460 ? 19.503 46.704 70.729 1.00 11.50 460 GLY A CA 1
ATOM 3596 C C . GLY A 1 460 ? 20.096 46.280 69.403 1.00 15.49 460 GLY A C 1
ATOM 3597 O O . GLY A 1 460 ? 21.289 46.492 69.145 1.00 15.33 460 GLY A O 1
ATOM 3598 N N . ILE A 1 461 ? 19.278 45.674 68.558 1.00 12.96 461 ILE A N 1
ATOM 3599 C CA . ILE A 1 461 ? 19.815 45.134 67.323 1.00 16.32 461 ILE A CA 1
ATOM 3600 C C . ILE A 1 461 ? 20.307 46.249 66.404 1.00 15.35 461 ILE A C 1
ATOM 3601 O O . ILE A 1 461 ? 21.206 46.027 65.596 1.00 15.70 461 ILE A O 1
ATOM 3606 N N . LEU A 1 462 ? 19.745 47.450 66.529 1.00 12.36 462 LEU A N 1
ATOM 3607 C CA . LEU A 1 462 ? 20.265 48.567 65.727 1.00 13.40 462 LEU A CA 1
ATOM 3608 C C . LEU A 1 462 ? 21.672 48.985 66.166 1.00 15.68 462 LEU A C 1
ATOM 3609 O O . LEU A 1 462 ? 22.458 49.484 65.357 1.00 15.41 462 LEU A O 1
ATOM 3614 N N . LYS A 1 463 ? 21.998 48.785 67.437 1.00 12.41 463 LYS A N 1
ATOM 3615 C CA . LYS A 1 463 ? 23.363 49.053 67.896 1.00 13.96 463 LYS A CA 1
ATOM 3616 C C . LYS A 1 463 ? 24.305 47.954 67.406 1.00 17.85 463 LYS A C 1
ATOM 3617 O O . LYS A 1 463 ? 25.474 48.211 67.127 1.00 18.00 463 LYS A O 1
ATOM 3623 N N . GLN A 1 464 ? 23.789 46.732 67.307 1.00 16.61 464 GLN A N 1
ATOM 3624 C CA . GLN A 1 464 ? 24.556 45.625 66.747 1.00 18.38 464 GLN A CA 1
ATOM 3625 C C . GLN A 1 464 ? 24.879 45.944 65.292 1.00 21.01 464 GLN A C 1
ATOM 3626 O O . GLN A 1 464 ? 25.999 45.739 64.830 1.00 23.02 464 GLN A O 1
ATOM 3632 N N . PHE A 1 465 ? 23.885 46.444 64.568 1.00 19.55 465 PHE A N 1
ATOM 3633 C CA . PHE A 1 465 ? 24.096 46.848 63.182 1.00 19.08 465 PHE A CA 1
ATOM 3634 C C . PHE A 1 465 ? 25.055 48.023 63.048 1.00 21.38 465 PHE A C 1
ATOM 3635 O O . PHE A 1 465 ? 25.852 48.071 62.113 1.00 24.37 465 PHE A O 1
ATOM 3643 N N . ALA A 1 466 ? 24.960 48.985 63.958 1.00 16.87 466 ALA A N 1
ATOM 3644 C CA . ALA A 1 466 ? 25.821 50.159 63.899 1.00 20.31 466 ALA A CA 1
ATOM 3645 C C . ALA A 1 466 ? 27.283 49.736 64.041 1.00 26.88 466 ALA A C 1
ATOM 3646 O O . ALA A 1 466 ? 28.177 50.369 63.477 1.00 29.28 466 ALA A O 1
ATOM 3648 N N . GLU A 1 467 ? 27.509 48.668 64.804 1.00 26.40 467 GLU A N 1
ATOM 3649 C CA . GLU A 1 467 ? 28.849 48.119 65.033 1.00 28.33 467 GLU A CA 1
ATOM 3650 C C . GLU A 1 467 ? 29.368 47.400 63.787 1.00 32.55 467 GLU A C 1
ATOM 3651 O O . GLU A 1 467 ? 30.425 47.742 63.251 1.00 37.93 467 GLU A O 1
ATOM 3657 N N . LEU A 1 468 ? 28.609 46.415 63.318 1.00 28.14 468 LEU A N 1
ATOM 3658 C CA . LEU A 1 468 ? 28.959 45.670 62.114 1.00 37.46 468 LEU A CA 1
ATOM 3659 C C . LEU A 1 468 ? 29.143 46.585 60.902 1.00 34.04 468 LEU A C 1
ATOM 3660 O O . LEU A 1 468 ? 30.023 46.359 60.073 1.00 40.98 468 LEU A O 1
ATOM 3665 N N . GLU A 1 469 ? 28.324 47.626 60.817 1.00 32.46 469 GLU A N 1
ATOM 3666 C CA A GLU A 1 469 ? 28.341 48.467 59.624 0.55 30.49 469 GLU A CA 1
ATOM 3667 C CA B GLU A 1 469 ? 28.233 48.514 59.662 0.45 30.46 469 GLU A CA 1
ATOM 3668 C C . GLU A 1 469 ? 29.029 49.815 59.844 1.00 33.79 469 GLU A C 1
ATOM 3669 O O . GLU A 1 469 ? 29.053 50.669 58.954 1.00 35.04 469 GLU A O 1
ATOM 3680 N N . GLN A 1 470 ? 29.639 49.978 61.014 1.00 28.56 470 GLN A N 1
ATOM 3681 C CA . GLN A 1 470 ? 30.436 51.165 61.333 1.00 28.53 470 GLN A CA 1
ATOM 3682 C C . GLN A 1 470 ? 29.720 52.507 61.127 1.00 30.31 470 GLN A C 1
ATOM 3683 O O . GLN A 1 470 ? 30.230 53.399 60.445 1.00 27.22 470 GLN A O 1
ATOM 3689 N N . THR A 1 471 ? 28.542 52.649 61.729 1.00 21.20 471 THR A N 1
ATOM 3690 C CA . THR A 1 471 ? 27.813 53.908 61.699 1.00 22.79 471 THR A CA 1
ATOM 3691 C C . THR A 1 471 ? 27.635 54.435 63.125 1.00 21.69 471 THR A C 1
ATOM 3692 O O . THR A 1 471 ? 26.584 54.248 63.742 1.00 19.61 471 THR A O 1
ATOM 3696 N N . PRO A 1 472 ? 28.672 55.092 63.659 1.00 20.56 472 PRO A N 1
ATOM 3697 C CA . PRO A 1 472 ? 28.603 55.637 65.013 1.00 21.60 472 PRO A CA 1
ATOM 3698 C C . PRO A 1 472 ? 27.704 56.854 65.063 1.00 20.20 472 PRO A C 1
ATOM 3699 O O . PRO A 1 472 ? 27.417 57.472 64.027 1.00 19.62 472 PRO A O 1
ATOM 3703 N N . ASN A 1 473 ? 27.256 57.179 66.268 1.00 17.59 473 ASN A N 1
ATOM 3704 C CA . ASN A 1 473 ? 26.536 58.416 66.529 1.00 20.51 473 ASN A CA 1
ATOM 3705 C C . ASN A 1 473 ? 25.205 58.509 65.800 1.00 17.36 473 ASN A C 1
ATOM 3706 O O . ASN A 1 473 ? 24.774 59.593 65.422 1.00 18.67 473 ASN A O 1
ATOM 3711 N N . VAL A 1 474 ? 24.555 57.364 65.624 1.00 16.22 474 VAL A N 1
ATOM 3712 C CA . VAL A 1 474 ? 23.177 57.343 65.144 1.00 16.77 474 VAL A CA 1
ATOM 3713 C C . VAL A 1 474 ? 22.238 57.724 66.303 1.00 16.45 474 VAL A C 1
ATOM 3714 O O . VAL A 1 474 ? 22.340 57.159 67.391 1.00 17.45 474 VAL A O 1
ATOM 3718 N N . PRO A 1 475 ? 21.340 58.701 66.084 1.00 15.44 475 PRO A N 1
ATOM 3719 C CA . PRO A 1 475 ? 20.410 59.084 67.150 1.00 14.25 475 PRO A CA 1
ATOM 3720 C C . PRO A 1 475 ? 19.220 58.142 67.274 1.00 15.25 475 PRO A C 1
ATOM 3721 O O . PRO A 1 475 ? 18.999 57.299 66.408 1.00 15.65 475 PRO A O 1
ATOM 3725 N N . GLY A 1 476 ? 18.475 58.283 68.365 1.00 12.70 476 GLY A N 1
ATOM 3726 C CA . GLY A 1 476 ? 17.233 57.545 68.545 1.00 17.67 476 GLY A CA 1
ATOM 3727 C C . GLY A 1 476 ? 17.330 56.054 68.839 1.00 15.38 476 GLY A C 1
ATOM 3728 O O . GLY A 1 476 ? 16.360 55.321 68.622 1.00 16.93 476 GLY A O 1
ATOM 3729 N N . LEU A 1 477 ? 18.467 55.599 69.363 1.00 12.43 477 LEU A N 1
ATOM 3730 C CA . LEU A 1 477 ? 18.635 54.173 69.615 1.00 12.11 477 LEU A CA 1
ATOM 3731 C C . LEU A 1 477 ? 18.359 53.783 71.065 1.00 13.64 477 LEU A C 1
ATOM 3732 O O . LEU A 1 477 ? 18.196 52.596 71.374 1.00 13.74 477 LEU A O 1
ATOM 3737 N N . ASP A 1 478 ? 18.294 54.776 71.947 1.00 11.69 478 ASP A N 1
ATOM 3738 C CA . ASP A 1 478 ? 18.020 54.521 73.368 1.00 12.35 478 ASP A CA 1
ATOM 3739 C C . ASP A 1 478 ? 16.564 54.776 73.730 1.00 13.97 478 ASP A C 1
ATOM 3740 O O . ASP A 1 478 ? 15.935 55.692 73.197 1.00 14.55 478 ASP A O 1
ATOM 3745 N N . LEU A 1 479 ? 16.037 53.959 74.642 1.00 11.02 479 LEU A N 1
ATOM 3746 C CA . LEU A 1 479 ? 14.635 54.031 75.039 1.00 11.71 479 LEU A CA 1
ATOM 3747 C C . LEU A 1 479 ? 14.448 54.167 76.555 1.00 11.59 479 LEU A C 1
ATOM 3748 O O . LEU A 1 479 ? 13.820 53.319 77.186 1.00 12.47 479 LEU A O 1
ATOM 3753 N N . PRO A 1 480 ? 14.968 55.254 77.142 1.00 13.04 480 PRO A N 1
ATOM 3754 C CA . PRO A 1 480 ? 14.726 55.469 78.570 1.00 16.36 480 PRO A CA 1
ATOM 3755 C C . PRO A 1 480 ? 13.282 55.858 78.864 1.00 14.60 480 PRO A C 1
ATOM 3756 O O . PRO A 1 480 ? 12.536 56.301 77.977 1.00 13.66 480 PRO A O 1
ATOM 3760 N N . GLY A 1 481 ? 12.890 55.687 80.118 1.00 13.71 481 GLY A N 1
ATOM 3761 C CA . GLY A 1 481 ? 11.617 56.199 80.580 1.00 13.01 481 GLY A CA 1
ATOM 3762 C C . GLY A 1 481 ? 10.346 55.550 80.060 1.00 15.14 481 GLY A C 1
ATOM 3763 O O . GLY A 1 481 ? 9.328 56.221 79.965 1.00 16.45 481 GLY A O 1
ATOM 3764 N N . LEU A 1 482 ? 10.382 54.266 79.717 1.00 13.07 482 LEU A N 1
ATOM 3765 C CA . LEU A 1 482 ? 9.140 53.551 79.403 1.00 13.48 482 LEU A CA 1
ATOM 3766 C C . LEU A 1 482 ? 8.732 52.704 80.591 1.00 17.07 482 LEU A C 1
ATOM 3767 O O . LEU A 1 482 ? 9.549 51.947 81.126 1.00 18.53 482 LEU A O 1
ATOM 3772 N N . ASP A 1 483 ? 7.476 52.836 81.012 1.00 14.14 483 ASP A N 1
ATOM 3773 C CA . ASP A 1 483 ? 6.950 51.987 82.084 1.00 13.81 483 ASP A CA 1
ATOM 3774 C C . ASP A 1 483 ? 6.044 50.967 81.423 1.00 13.83 483 ASP A C 1
ATOM 3775 O O . ASP A 1 483 ? 4.859 51.217 81.168 1.00 13.12 483 ASP A O 1
ATOM 3780 N N . ILE A 1 484 ? 6.619 49.815 81.114 1.00 14.34 484 ILE A N 1
ATOM 3781 C CA . ILE A 1 484 ? 5.897 48.810 80.362 1.00 11.85 484 ILE A CA 1
ATOM 3782 C C . ILE A 1 484 ? 4.857 48.096 81.225 1.00 13.25 484 ILE A C 1
ATOM 3783 O O . ILE A 1 484 ? 3.840 47.645 80.712 1.00 13.68 484 ILE A O 1
ATOM 3788 N N . VAL A 1 485 ? 5.090 48.019 82.536 1.00 11.69 485 VAL A N 1
ATOM 3789 C CA . VAL A 1 485 ? 4.059 47.499 83.436 1.00 11.52 485 VAL A CA 1
ATOM 3790 C C . VAL A 1 485 ? 2.796 48.344 83.314 1.00 13.57 485 VAL A C 1
ATOM 3791 O O . VAL A 1 485 ? 1.693 47.812 83.190 1.00 12.88 485 VAL A O 1
ATOM 3795 N N . ALA A 1 486 ? 2.966 49.665 83.313 1.00 13.69 486 ALA A N 1
ATOM 3796 C CA . ALA A 1 486 ? 1.828 50.572 83.154 1.00 14.91 486 ALA A CA 1
ATOM 3797 C C . ALA A 1 486 ? 1.122 50.391 81.815 1.00 12.12 486 ALA A C 1
ATOM 3798 O O . ALA A 1 486 ? -0.093 50.567 81.734 1.00 13.19 486 ALA A O 1
ATOM 3800 N N . GLN A 1 487 ? 1.868 50.033 80.765 1.00 14.55 487 GLN A N 1
ATOM 3801 C CA . GLN A 1 487 ? 1.256 49.759 79.457 1.00 13.99 487 GLN A CA 1
ATOM 3802 C C . GLN A 1 487 ? 0.310 48.559 79.518 1.00 13.72 487 GLN A C 1
ATOM 3803 O O . GLN A 1 487 ? -0.790 48.603 78.967 1.00 15.61 487 GLN A O 1
ATOM 3809 N N . GLY A 1 488 ? 0.735 47.496 80.194 1.00 13.09 488 GLY A N 1
ATOM 3810 C CA . GLY A 1 488 ? -0.125 46.346 80.413 1.00 15.03 488 GLY A CA 1
ATOM 3811 C C . GLY A 1 488 ? -1.379 46.723 81.195 1.00 15.24 488 GLY A C 1
ATOM 3812 O O . GLY A 1 488 ? -2.490 46.339 80.829 1.00 13.44 488 GLY A O 1
ATOM 3813 N N . LYS A 1 489 ? -1.194 47.479 82.276 1.00 12.90 489 LYS A N 1
ATOM 3814 C CA . LYS A 1 489 ? -2.302 47.934 83.113 1.00 13.89 489 LYS A CA 1
ATOM 3815 C C . LYS A 1 489 ? -3.282 48.795 82.314 1.00 12.58 489 LYS A C 1
ATOM 3816 O O . LYS A 1 489 ? -4.500 48.699 82.484 1.00 13.75 489 LYS A O 1
ATOM 3822 N N . ALA A 1 490 ? -2.743 49.621 81.427 1.00 12.33 490 ALA A N 1
ATOM 3823 C CA . ALA A 1 490 ? -3.553 50.527 80.624 1.00 12.55 490 ALA A CA 1
ATOM 3824 C C . ALA A 1 490 ? -4.639 49.782 79.844 1.00 15.65 490 ALA A C 1
ATOM 3825 O O . ALA A 1 490 ? -5.741 50.290 79.660 1.00 16.02 490 ALA A O 1
ATOM 3827 N N . TYR A 1 491 ? -4.319 48.576 79.386 1.00 11.85 491 TYR A N 1
ATOM 3828 C CA . TYR A 1 491 ? -5.243 47.810 78.551 1.00 10.08 491 TYR A CA 1
ATOM 3829 C C . TYR A 1 491 ? -5.897 46.654 79.293 1.00 12.70 491 TYR A C 1
ATOM 3830 O O . TYR A 1 491 ? -6.603 45.841 78.691 1.00 12.96 491 TYR A O 1
ATOM 3839 N N . GLY A 1 492 ? -5.643 46.585 80.596 1.00 11.59 492 GLY A N 1
ATOM 3840 C CA . GLY A 1 492 ? -6.321 45.633 81.470 1.00 16.94 492 GLY A CA 1
ATOM 3841 C C . GLY A 1 492 ? -5.651 44.276 81.643 1.00 15.47 492 GLY A C 1
ATOM 3842 O O . GLY A 1 492 ? -6.246 43.356 82.216 1.00 16.48 492 GLY A O 1
ATOM 3843 N N . ALA A 1 493 ? -4.416 44.140 81.167 1.00 13.74 493 ALA A N 1
ATOM 3844 C CA . ALA A 1 493 ? -3.690 42.881 81.321 1.00 11.43 493 ALA A CA 1
ATOM 3845 C C . ALA A 1 493 ? -3.107 42.727 82.723 1.00 13.49 493 ALA A C 1
ATOM 3846 O O . ALA A 1 493 ? -2.825 43.721 83.399 1.00 14.16 493 ALA A O 1
ATOM 3848 N N . LYS A 1 494 ? -2.945 41.481 83.165 1.00 12.33 494 LYS A N 1
ATOM 3849 C CA . LYS A 1 494 ? -2.122 41.196 84.335 1.00 12.69 494 LYS A CA 1
ATOM 3850 C C . LYS A 1 494 ? -0.728 41.658 83.948 1.00 16.44 494 LYS A C 1
ATOM 3851 O O . LYS A 1 494 ? -0.230 41.302 82.879 1.00 21.27 494 LYS A O 1
ATOM 3857 N N . SER A 1 495 ? -0.099 42.470 84.784 1.00 14.05 495 SER A N 1
ATOM 3858 C CA A SER A 1 495 ? 1.151 43.115 84.406 0.50 13.06 495 SER A CA 1
ATOM 3859 C CA B SER A 1 495 ? 1.175 43.068 84.407 0.50 13.05 495 SER A CA 1
ATOM 3860 C C . SER A 1 495 ? 2.074 43.297 85.610 1.00 14.58 495 SER A C 1
ATOM 3861 O O . SER A 1 495 ? 1.648 43.805 86.650 1.00 15.30 495 SER A O 1
ATOM 3866 N N . LEU A 1 496 ? 3.331 42.905 85.471 1.00 10.25 496 LEU A N 1
ATOM 3867 C CA . LEU A 1 496 ? 4.296 43.130 86.538 1.00 13.05 496 LEU A CA 1
ATOM 3868 C C . LEU A 1 496 ? 5.712 43.052 86.009 1.00 13.56 496 LEU A C 1
ATOM 3869 O O . LEU A 1 496 ? 5.963 42.510 84.925 1.00 14.42 496 LEU A O 1
ATOM 3874 N N . LYS A 1 497 ? 6.632 43.606 86.785 1.00 12.59 497 LYS A N 1
ATOM 3875 C CA . LYS A 1 497 ? 8.051 43.562 86.480 1.00 11.93 497 LYS A CA 1
ATOM 3876 C C . LYS A 1 497 ? 8.751 42.604 87.439 1.00 11.87 497 LYS A C 1
ATOM 3877 O O . LYS A 1 497 ? 8.483 42.621 88.648 1.00 18.05 497 LYS A O 1
ATOM 3883 N N . VAL A 1 498 ? 9.631 41.763 86.911 1.00 10.48 498 VAL A N 1
ATOM 3884 C CA . VAL A 1 498 ? 10.380 40.820 87.749 1.00 12.59 498 VAL A CA 1
ATOM 3885 C C . VAL A 1 498 ? 11.855 41.209 87.750 1.00 18.20 498 VAL A C 1
ATOM 3886 O O . VAL A 1 498 ? 12.363 41.689 86.748 1.00 16.27 498 VAL A O 1
ATOM 3890 N N . GLU A 1 499 ? 12.538 41.019 88.876 1.00 13.96 499 GLU A N 1
ATOM 3891 C CA . GLU A 1 499 ? 13.934 41.452 88.984 1.00 16.27 499 GLU A CA 1
ATOM 3892 C C . GLU A 1 499 ? 14.912 40.302 89.193 1.00 19.24 499 GLU A C 1
ATOM 3893 O O . GLU A 1 499 ? 16.126 40.513 89.194 1.00 18.59 499 GLU A O 1
ATOM 3899 N N . THR A 1 500 ? 14.391 39.096 89.401 1.00 13.76 500 THR A N 1
ATOM 3900 C CA . THR A 1 500 ? 15.253 37.918 89.527 1.00 14.98 500 THR A CA 1
ATOM 3901 C C . THR A 1 500 ? 14.695 36.762 88.726 1.00 13.88 500 THR A C 1
ATOM 3902 O O . THR A 1 500 ? 13.514 36.755 88.372 1.00 13.10 500 THR A O 1
ATOM 3906 N N . LEU A 1 501 ? 15.536 35.767 88.471 1.00 15.18 501 LEU A N 1
ATOM 3907 C CA . LEU A 1 501 ? 15.092 34.576 87.750 1.00 14.27 501 LEU A CA 1
ATOM 3908 C C . LEU A 1 501 ? 14.066 33.764 88.547 1.00 13.61 501 LEU A C 1
ATOM 3909 O O . LEU A 1 501 ? 13.188 33.137 87.965 1.00 14.49 501 LEU A O 1
ATOM 3914 N N . ASP A 1 502 ? 14.159 33.778 89.879 1.00 17.02 502 ASP A N 1
ATOM 3915 C CA . ASP A 1 502 ? 13.127 33.123 90.685 1.00 17.36 502 ASP A CA 1
ATOM 3916 C C . ASP A 1 502 ? 11.784 33.852 90.578 1.00 15.51 502 ASP A C 1
ATOM 3917 O O . ASP A 1 502 ? 10.726 33.227 90.491 1.00 15.38 502 ASP A O 1
ATOM 3922 N N . GLU A 1 503 ? 11.822 35.178 90.585 1.00 14.54 503 GLU A N 1
ATOM 3923 C CA . GLU A 1 503 ? 10.602 35.955 90.392 1.00 15.40 503 GLU A CA 1
ATOM 3924 C C . GLU A 1 503 ? 10.013 35.687 89.011 1.00 14.01 503 GLU A C 1
ATOM 3925 O O . GLU A 1 503 ? 8.797 35.572 88.859 1.00 14.49 503 GLU A O 1
ATOM 3931 N N . LEU A 1 504 ? 10.884 35.587 88.008 1.00 13.65 504 LEU A N 1
ATOM 3932 C CA . LEU A 1 504 ? 10.426 35.253 86.665 1.00 11.40 504 LEU A CA 1
ATOM 3933 C C . LEU A 1 504 ? 9.722 33.905 86.647 1.00 13.42 504 LEU A C 1
ATOM 3934 O O . LEU A 1 504 ? 8.658 33.769 86.056 1.00 13.32 504 LEU A O 1
ATOM 3939 N N . LYS A 1 505 ? 10.320 32.898 87.276 1.00 13.76 505 LYS A N 1
ATOM 3940 C CA . LYS A 1 505 ? 9.694 31.583 87.305 1.00 15.04 505 LYS A CA 1
ATOM 3941 C C . LYS A 1 505 ? 8.293 31.668 87.900 1.00 14.45 505 LYS A C 1
ATOM 3942 O O . LYS A 1 505 ? 7.332 31.135 87.342 1.00 16.11 505 LYS A O 1
ATOM 3948 N N . THR A 1 506 ? 8.177 32.348 89.034 1.00 11.19 506 THR A N 1
ATOM 3949 C CA . THR A 1 506 ? 6.891 32.464 89.716 1.00 14.32 506 THR A CA 1
ATOM 3950 C C . THR A 1 506 ? 5.861 33.172 88.841 1.00 13.91 506 THR A C 1
ATOM 3951 O O . THR A 1 506 ? 4.713 32.736 88.733 1.00 13.37 506 THR A O 1
ATOM 3955 N N . ALA A 1 507 ? 6.269 34.278 88.232 1.00 14.07 507 ALA A N 1
ATOM 3956 C CA . ALA A 1 507 ? 5.354 35.052 87.394 1.00 13.04 507 ALA A CA 1
ATOM 3957 C C . ALA A 1 507 ? 4.907 34.264 86.156 1.00 11.62 507 ALA A C 1
ATOM 3958 O O . ALA A 1 507 ? 3.739 34.325 85.749 1.00 13.57 507 ALA A O 1
ATOM 3960 N N . TYR A 1 508 ? 5.844 33.530 85.565 1.00 11.62 508 TYR A N 1
ATOM 3961 C CA . TYR A 1 508 ? 5.568 32.774 84.356 1.00 12.33 508 TYR A CA 1
ATOM 3962 C C . TYR A 1 508 ? 4.613 31.614 84.633 1.00 14.17 508 TYR A C 1
ATOM 3963 O O . TYR A 1 508 ? 3.650 31.400 83.891 1.00 13.94 508 TYR A O 1
ATOM 3972 N N . LEU A 1 509 ? 4.868 30.874 85.710 1.00 13.59 509 LEU A N 1
ATOM 3973 C CA . LEU A 1 509 ? 3.950 29.806 86.118 1.00 14.93 509 LEU A CA 1
ATOM 3974 C C . LEU A 1 509 ? 2.545 30.354 86.400 1.00 13.67 509 LEU A C 1
ATOM 3975 O O . LEU A 1 509 ? 1.536 29.770 85.983 1.00 15.27 509 LEU A O 1
ATOM 3980 N N . GLU A 1 510 ? 2.481 31.491 87.084 1.00 12.35 510 GLU A N 1
ATOM 3981 C CA . GLU A 1 510 ? 1.202 32.145 87.333 1.00 15.08 510 GLU A CA 1
ATOM 3982 C C . GLU A 1 510 ? 0.493 32.510 86.022 1.00 15.51 510 GLU A C 1
ATOM 3983 O O . GLU A 1 510 ? -0.698 32.252 85.857 1.00 13.10 510 GLU A O 1
ATOM 3989 N N . ALA A 1 511 ? 1.227 33.099 85.083 1.00 14.30 511 ALA A N 1
ATOM 3990 C CA . ALA A 1 511 ? 0.624 33.469 83.804 1.00 12.32 511 ALA A CA 1
ATOM 3991 C C . ALA A 1 511 ? 0.132 32.220 83.047 1.00 13.17 511 ALA A C 1
ATOM 3992 O O . ALA A 1 511 ? -0.911 32.244 82.396 1.00 13.07 511 ALA A O 1
ATOM 3994 N N . LEU A 1 512 ? 0.875 31.117 83.147 1.00 12.61 512 LEU A N 1
ATOM 3995 C CA . LEU A 1 512 ? 0.456 29.868 82.516 1.00 14.39 512 LEU A CA 1
ATOM 3996 C C . LEU A 1 512 ? -0.841 29.316 83.109 1.00 15.75 512 LEU A C 1
ATOM 3997 O O . LEU A 1 512 ? -1.606 28.652 82.417 1.00 17.55 512 LEU A O 1
ATOM 4002 N N . SER A 1 513 ? -1.088 29.598 84.388 1.00 15.87 513 SER A N 1
ATOM 4003 C CA . SER A 1 513 ? -2.300 29.122 85.054 1.00 16.77 513 SER A CA 1
ATOM 4004 C C . SER A 1 513 ? -3.483 30.078 84.894 1.00 18.67 513 SER A C 1
ATOM 4005 O O . SER A 1 513 ? -4.615 29.748 85.264 1.00 19.37 513 SER A O 1
ATOM 4008 N N . PHE A 1 514 ? -3.215 31.269 84.368 1.00 16.57 514 PHE A N 1
ATOM 4009 C CA . PHE A 1 514 ? -4.242 32.301 84.214 1.00 15.51 514 PHE A CA 1
ATOM 4010 C C . PHE A 1 514 ? -4.695 32.376 82.758 1.00 17.75 514 PHE A C 1
ATOM 4011 O O . PHE A 1 514 ? -3.918 32.761 81.878 1.00 14.96 514 PHE A O 1
ATOM 4019 N N . LYS A 1 515 ? -5.948 31.999 82.507 1.00 14.96 515 LYS A N 1
ATOM 4020 C CA . LYS A 1 515 ? -6.499 31.999 81.158 1.00 14.23 515 LYS A CA 1
ATOM 4021 C C . LYS A 1 515 ? -6.905 33.421 80.771 1.00 16.98 515 LYS A C 1
ATOM 4022 O O . LYS A 1 515 ? -8.065 33.829 80.920 1.00 16.60 515 LYS A O 1
ATOM 4028 N N . GLY A 1 516 ? -5.932 34.181 80.287 1.00 16.04 516 GLY A N 1
ATOM 4029 C CA . GLY A 1 516 ? -6.139 35.581 79.974 1.00 12.78 516 GLY A CA 1
ATOM 4030 C C . GLY A 1 516 ? -4.798 36.125 79.536 1.00 11.52 516 GLY A C 1
ATOM 4031 O O . GLY A 1 516 ? -3.855 35.362 79.368 1.00 10.91 516 GLY A O 1
ATOM 4032 N N . THR A 1 517 ? -4.718 37.438 79.368 1.00 11.31 517 THR A N 1
ATOM 4033 C CA . THR A 1 517 ? -3.522 38.068 78.821 1.00 12.89 517 THR A CA 1
ATOM 4034 C C . THR A 1 517 ? -2.676 38.671 79.936 1.00 12.95 517 THR A C 1
ATOM 4035 O O . THR A 1 517 ? -3.186 39.421 80.772 1.00 12.32 517 THR A O 1
ATOM 4039 N N . SER A 1 518 ? -1.387 38.334 79.930 1.00 10.55 518 SER A N 1
ATOM 4040 C CA . SER A 1 518 ? -0.433 38.785 80.943 1.00 12.13 518 SER A CA 1
ATOM 4041 C C . SER A 1 518 ? 0.779 39.461 80.299 1.00 13.69 518 SER A C 1
ATOM 4042 O O . SER A 1 518 ? 1.178 39.110 79.187 1.00 13.72 518 SER A O 1
ATOM 4045 N N . VAL A 1 519 ? 1.369 40.415 81.017 1.00 11.05 519 VAL A N 1
ATOM 4046 C CA . VAL A 1 519 ? 2.627 41.035 80.621 1.00 12.03 519 VAL A CA 1
ATOM 4047 C C . VAL A 1 519 ? 3.648 40.864 81.743 1.00 12.67 519 VAL A C 1
ATOM 4048 O O . VAL A 1 519 ? 3.395 41.233 82.895 1.00 13.02 519 VAL A O 1
ATOM 4052 N N . ILE A 1 520 ? 4.790 40.283 81.403 1.00 10.34 520 ILE A N 1
ATOM 4053 C CA . ILE A 1 520 ? 5.882 40.101 82.350 1.00 11.08 520 ILE A CA 1
ATOM 4054 C C . ILE A 1 520 ? 7.092 40.867 81.836 1.00 13.74 520 ILE A C 1
ATOM 4055 O O . ILE A 1 520 ? 7.642 40.535 80.790 1.00 12.15 520 ILE A O 1
ATOM 4060 N N . VAL A 1 521 ? 7.499 41.899 82.566 1.00 10.69 521 VAL A N 1
ATOM 4061 C CA . VAL A 1 521 ? 8.610 42.737 82.129 1.00 8.69 521 VAL A CA 1
ATOM 4062 C C . VAL A 1 521 ? 9.895 42.267 82.814 1.00 13.72 521 VAL A C 1
ATOM 4063 O O . VAL A 1 521 ? 9.954 42.164 84.044 1.00 12.68 521 VAL A O 1
ATOM 4067 N N . VAL A 1 522 ? 10.909 41.962 82.010 1.00 11.72 522 VAL A N 1
ATOM 4068 C CA . VAL A 1 522 ? 12.177 41.459 82.508 1.00 12.25 522 VAL A CA 1
ATOM 4069 C C . VAL A 1 522 ? 13.304 42.420 82.122 1.00 12.45 522 VAL A C 1
ATOM 4070 O O . VAL A 1 522 ? 13.669 42.517 80.950 1.00 12.59 522 VAL A O 1
ATOM 4074 N N . PRO A 1 523 ? 13.844 43.161 83.100 1.00 13.92 523 PRO A N 1
ATOM 4075 C CA . PRO A 1 523 ? 15.010 43.995 82.792 1.00 13.30 523 PRO A CA 1
ATOM 4076 C C . PRO A 1 523 ? 16.213 43.107 82.491 1.00 13.16 523 PRO A C 1
ATOM 4077 O O . PRO A 1 523 ? 16.493 42.172 83.251 1.00 15.57 523 PRO A O 1
ATOM 4081 N N . ILE A 1 524 ? 16.909 43.374 81.390 1.00 10.55 524 ILE A N 1
ATOM 4082 C CA . ILE A 1 524 ? 18.086 42.598 81.045 1.00 11.71 524 ILE A CA 1
ATOM 4083 C C . ILE A 1 524 ? 19.273 43.517 80.819 1.00 12.88 524 ILE A C 1
ATOM 4084 O O . ILE A 1 524 ? 19.120 44.739 80.708 1.00 14.38 524 ILE A O 1
ATOM 4089 N N . THR A 1 525 ? 20.455 42.921 80.759 1.00 12.66 525 THR A N 1
ATOM 4090 C CA . THR A 1 525 ? 21.661 43.650 80.431 1.00 13.84 525 THR A CA 1
ATOM 4091 C C . THR A 1 525 ? 21.483 44.404 79.117 1.00 17.91 525 THR A C 1
ATOM 4092 O O . THR A 1 525 ? 20.758 43.947 78.216 1.00 15.94 525 THR A O 1
ATOM 4096 N N . LYS A 1 526 ? 22.128 45.567 79.037 1.00 17.17 526 LYS A N 1
ATOM 4097 C CA . LYS A 1 526 ? 22.138 46.383 77.831 1.00 21.91 526 LYS A CA 1
ATOM 4098 C C . LYS A 1 526 ? 23.273 45.954 76.916 1.00 24.27 526 LYS A C 1
ATOM 4099 O O . LYS A 1 526 ? 23.341 46.382 75.761 1.00 26.55 526 LYS A O 1
ATOM 4105 N N . GLU A 1 527 ? 24.163 45.104 77.425 1.00 19.99 527 GLU A N 1
ATOM 4106 C CA . GLU A 1 527 ? 25.248 44.593 76.606 1.00 22.87 527 GLU A CA 1
ATOM 4107 C C . GLU A 1 527 ? 24.643 43.738 75.510 1.00 24.98 527 GLU A C 1
ATOM 4108 O O . GLU A 1 527 ? 23.612 43.092 75.711 1.00 27.72 527 GLU A O 1
ATOM 4114 N N . LEU A 1 528 ? 25.281 43.748 74.347 1.00 26.31 528 LEU A N 1
ATOM 4115 C CA . LEU A 1 528 ? 24.757 43.043 73.187 1.00 23.84 528 LEU A CA 1
ATOM 4116 C C . LEU A 1 528 ? 25.834 42.170 72.559 1.00 27.55 528 LEU A C 1
ATOM 4117 O O . LEU A 1 528 ? 26.974 42.601 72.369 1.00 26.65 528 LEU A O 1
ATOM 4122 N N . LYS A 1 529 ? 25.461 40.937 72.246 1.00 26.37 529 LYS A N 1
ATOM 4123 C CA . LYS A 1 529 ? 26.341 40.042 71.516 1.00 28.24 529 LYS A CA 1
ATOM 4124 C C . LYS A 1 529 ? 26.476 40.532 70.077 1.00 29.14 529 LYS A C 1
ATOM 4125 O O . LYS A 1 529 ? 25.741 41.425 69.651 0.70 23.12 529 LYS A O 1
ATOM 4131 N N . PRO A 1 530 ? 27.447 39.979 69.338 1.00 29.08 530 PRO A N 1
ATOM 4132 C CA . PRO A 1 530 ? 27.627 40.292 67.913 1.00 27.71 530 PRO A CA 1
ATOM 4133 C C . PRO A 1 530 ? 26.437 39.814 67.090 1.00 29.98 530 PRO A C 1
ATOM 4134 O O . PRO A 1 530 ? 25.757 38.873 67.502 1.00 27.14 530 PRO A O 1
ATOM 4138 N N . LEU A 1 531 ? 26.187 40.451 65.949 1.00 30.38 531 LEU A N 1
ATOM 4139 C CA . LEU A 1 531 ? 25.099 40.024 65.068 1.00 34.94 531 LEU A CA 1
ATOM 4140 C C . LEU A 1 531 ? 25.181 38.534 64.728 1.00 34.52 531 LEU A C 1
ATOM 4141 O O . LEU A 1 531 ? 24.172 37.817 64.765 1.00 38.89 531 LEU A O 1
ATOM 4146 N N . ARG B 1 2 ? 34.510 42.986 31.806 1.00 34.67 2 ARG B N 1
ATOM 4147 C CA . ARG B 1 2 ? 33.893 43.266 30.508 0.70 29.18 2 ARG B CA 1
ATOM 4148 C C . ARG B 1 2 ? 32.764 44.305 30.594 0.70 23.28 2 ARG B C 1
ATOM 4149 O O . ARG B 1 2 ? 32.390 44.721 31.686 1.00 29.72 2 ARG B O 1
ATOM 4157 N N . THR B 1 3 ? 32.223 44.725 29.449 1.00 25.38 3 THR B N 1
ATOM 4158 C CA . THR B 1 3 ? 31.091 45.663 29.466 1.00 23.17 3 THR B CA 1
ATOM 4159 C C . THR B 1 3 ? 29.758 44.990 29.776 1.00 23.75 3 THR B C 1
ATOM 4160 O O . THR B 1 3 ? 29.571 43.792 29.550 1.00 17.88 3 THR B O 1
ATOM 4164 N N . VAL B 1 4 ? 28.831 45.781 30.303 1.00 16.03 4 VAL B N 1
ATOM 4165 C CA . VAL B 1 4 ? 27.473 45.317 30.527 1.00 12.60 4 VAL B CA 1
ATOM 4166 C C . VAL B 1 4 ? 26.921 44.679 29.245 1.00 15.62 4 VAL B C 1
ATOM 4167 O O . VAL B 1 4 ? 26.330 43.599 29.284 1.00 15.17 4 VAL B O 1
ATOM 4171 N N . LYS B 1 5 ? 27.134 45.342 28.111 1.00 15.74 5 LYS B N 1
ATOM 4172 C CA . LYS B 1 5 ? 26.656 44.820 26.831 1.00 16.42 5 LYS B CA 1
ATOM 4173 C C . LYS B 1 5 ? 27.223 43.435 26.515 1.00 16.65 5 LYS B C 1
ATOM 4174 O O . LYS B 1 5 ? 26.476 42.511 26.161 1.00 15.29 5 LYS B O 1
ATOM 4180 N N . GLU B 1 6 ? 28.541 43.287 26.636 1.00 18.04 6 GLU B N 1
ATOM 4181 C CA . GLU B 1 6 ? 29.187 42.017 26.316 1.00 21.02 6 GLU B CA 1
ATOM 4182 C C . GLU B 1 6 ? 28.633 40.895 27.182 1.00 16.50 6 GLU B C 1
ATOM 4183 O O . GLU B 1 6 ? 28.289 39.823 26.680 1.00 16.58 6 GLU B O 1
ATOM 4189 N N . ILE B 1 7 ? 28.531 41.149 28.487 1.00 15.65 7 ILE B N 1
ATOM 4190 C CA . ILE B 1 7 ? 28.040 40.149 29.429 1.00 15.55 7 ILE B CA 1
ATOM 4191 C C . ILE B 1 7 ? 26.567 39.791 29.191 1.00 16.00 7 ILE B C 1
ATOM 4192 O O . ILE B 1 7 ? 26.164 38.623 29.290 1.00 14.90 7 ILE B O 1
ATOM 4197 N N . THR B 1 8 ? 25.774 40.802 28.868 1.00 12.37 8 THR B N 1
ATOM 4198 C CA . THR B 1 8 ? 24.339 40.609 28.628 1.00 12.36 8 THR B CA 1
ATOM 4199 C C . THR B 1 8 ? 24.079 39.786 27.359 1.00 14.49 8 THR B C 1
ATOM 4200 O O . THR B 1 8 ? 23.270 38.861 27.368 1.00 15.00 8 THR B O 1
ATOM 4204 N N . PHE B 1 9 ? 24.771 40.105 26.269 1.00 17.46 9 PHE B N 1
ATOM 4205 C CA . PHE B 1 9 ? 24.630 39.294 25.068 1.00 17.09 9 PHE B CA 1
ATOM 4206 C C . PHE B 1 9 ? 25.072 37.851 25.303 1.00 15.26 9 PHE B C 1
ATOM 4207 O O . PHE B 1 9 ? 24.448 36.914 24.797 1.00 15.50 9 PHE B O 1
ATOM 4215 N N . ASP B 1 10 ? 26.119 37.650 26.101 1.00 14.34 10 ASP B N 1
ATOM 4216 C CA . ASP B 1 10 ? 26.502 36.281 26.414 1.00 15.11 10 ASP B CA 1
ATOM 4217 C C . ASP B 1 10 ? 25.405 35.549 27.190 1.00 17.08 10 ASP B C 1
ATOM 4218 O O . ASP B 1 10 ? 25.161 34.370 26.951 1.00 14.34 10 ASP B O 1
ATOM 4223 N N . LEU B 1 11 ? 24.739 36.242 28.116 1.00 16.63 11 LEU B N 1
ATOM 4224 C CA . LEU B 1 11 ? 23.618 35.645 28.837 1.00 15.75 11 LEU B CA 1
ATOM 4225 C C . LEU B 1 11 ? 22.517 35.240 27.858 1.00 14.38 11 LEU B C 1
ATOM 4226 O O . LEU B 1 11 ? 21.955 34.153 27.961 1.00 14.74 11 LEU B O 1
ATOM 4231 N N . LEU B 1 12 ? 22.210 36.122 26.915 1.00 12.48 12 LEU B N 1
ATOM 4232 C CA . LEU B 1 12 ? 21.157 35.837 25.945 1.00 15.83 12 LEU B CA 1
ATOM 4233 C C . LEU B 1 12 ? 21.513 34.623 25.075 1.00 16.40 12 LEU B C 1
ATOM 4234 O O . LEU B 1 12 ? 20.643 33.822 24.741 1.00 14.87 12 LEU B O 1
ATOM 4239 N N . ARG B 1 13 ? 22.790 34.483 24.720 1.00 16.39 13 ARG B N 1
ATOM 4240 C CA . ARG B 1 13 ? 23.242 33.290 23.997 1.00 16.07 13 ARG B CA 1
ATOM 4241 C C . ARG B 1 13 ? 22.957 32.033 24.812 1.00 17.27 13 ARG B C 1
ATOM 4242 O O . ARG B 1 13 ? 22.487 31.026 24.277 1.00 18.66 13 ARG B O 1
ATOM 4250 N N . LYS B 1 14 ? 23.242 32.101 26.111 1.00 15.98 14 LYS B N 1
ATOM 4251 C CA . LYS B 1 14 ? 23.036 30.976 27.015 1.00 16.56 14 LYS B CA 1
ATOM 4252 C C . LYS B 1 14 ? 21.558 30.616 27.143 1.00 16.62 14 LYS B C 1
ATOM 4253 O O . LYS B 1 14 ? 21.193 29.438 27.183 1.00 16.87 14 LYS B O 1
ATOM 4259 N N . LEU B 1 15 ? 20.712 31.642 27.199 1.00 17.02 15 LEU B N 1
ATOM 4260 C CA . LEU B 1 15 ? 19.271 31.448 27.296 1.00 17.03 15 LEU B CA 1
ATOM 4261 C C . LEU B 1 15 ? 18.656 31.094 25.943 1.00 16.88 15 LEU B C 1
ATOM 4262 O O . LEU B 1 15 ? 17.482 30.736 25.868 1.00 17.95 15 LEU B O 1
ATOM 4267 N N . GLN B 1 16 ? 19.456 31.193 24.881 1.00 15.71 16 GLN B N 1
ATOM 4268 C CA . GLN B 1 16 ? 18.995 30.906 23.520 1.00 20.12 16 GLN B CA 1
ATOM 4269 C C . GLN B 1 16 ? 17.891 31.865 23.078 1.00 20.34 16 GLN B C 1
ATOM 4270 O O . GLN B 1 16 ? 16.955 31.486 22.376 1.00 21.45 16 GLN B O 1
ATOM 4276 N N . VAL B 1 17 ? 18.023 33.121 23.491 1.00 13.73 17 VAL B N 1
ATOM 4277 C CA . VAL B 1 17 ? 17.124 34.178 23.054 1.00 15.02 17 VAL B CA 1
ATOM 4278 C C . VAL B 1 17 ? 17.944 35.131 22.205 1.00 18.12 17 VAL B C 1
ATOM 4279 O O . VAL B 1 17 ? 18.578 36.055 22.718 1.00 15.09 17 VAL B O 1
ATOM 4283 N N . THR B 1 18 ? 17.971 34.891 20.898 1.00 15.61 18 THR B N 1
ATOM 4284 C CA . THR B 1 18 ? 18.921 35.623 20.069 1.00 17.36 18 THR B CA 1
ATOM 4285 C C . THR B 1 18 ? 18.261 36.396 18.927 1.00 15.42 18 THR B C 1
ATOM 4286 O O . THR B 1 18 ? 18.927 36.814 17.984 1.00 17.70 18 THR B O 1
ATOM 4290 N N . THR B 1 19 ? 16.954 36.605 19.029 1.00 14.89 19 THR B N 1
ATOM 4291 C CA . THR B 1 19 ? 16.249 37.448 18.066 1.00 14.77 19 THR B CA 1
ATOM 4292 C C . THR B 1 19 ? 15.730 38.708 18.737 1.00 16.93 19 THR B C 1
ATOM 4293 O O . THR B 1 19 ? 15.114 38.648 19.804 1.00 15.50 19 THR B O 1
ATOM 4297 N N . VAL B 1 20 ? 15.997 39.847 18.113 1.00 11.94 20 VAL B N 1
ATOM 4298 C CA . VAL B 1 20 ? 15.497 41.127 18.580 1.00 12.55 20 VAL B CA 1
ATOM 4299 C C . VAL B 1 20 ? 14.619 41.729 17.487 1.00 16.93 20 VAL B C 1
ATOM 4300 O O . VAL B 1 20 ? 15.095 41.998 16.379 1.00 15.38 20 VAL B O 1
ATOM 4304 N N . VAL B 1 21 ? 13.339 41.923 17.781 1.00 12.98 21 VAL B N 1
ATOM 4305 C CA . VAL B 1 21 ? 12.482 42.673 16.870 1.00 12.47 21 VAL B CA 1
ATOM 4306 C C . VAL B 1 21 ? 12.448 44.096 17.401 1.00 13.67 21 VAL B C 1
ATOM 4307 O O . VAL B 1 21 ? 12.259 44.311 18.598 1.00 12.95 21 VAL B O 1
ATOM 4311 N N . GLY B 1 22 ? 12.667 45.072 16.532 1.00 13.07 22 GLY B N 1
ATOM 4312 C CA . GLY B 1 22 ? 12.788 46.435 17.003 1.00 15.63 22 GLY B CA 1
ATOM 4313 C C . GLY B 1 22 ? 12.448 47.536 16.016 1.00 14.07 22 GLY B C 1
ATOM 4314 O O . GLY B 1 22 ? 12.300 47.314 14.819 1.00 13.53 22 GLY B O 1
ATOM 4315 N N . ASN B 1 23 ? 12.288 48.729 16.570 1.00 14.07 23 ASN B N 1
ATOM 4316 C CA . ASN B 1 23 ? 12.275 49.976 15.830 1.00 13.61 23 ASN B CA 1
ATOM 4317 C C . ASN B 1 23 ? 13.216 50.877 16.620 1.00 13.90 23 ASN B C 1
ATOM 4318 O O . ASN B 1 23 ? 12.939 51.202 17.783 1.00 14.69 23 ASN B O 1
ATOM 4323 N N . PRO B 1 24 ? 14.355 51.248 16.019 1.00 14.63 24 PRO B N 1
ATOM 4324 C CA . PRO B 1 24 ? 15.464 51.877 16.745 1.00 14.57 24 PRO B CA 1
ATOM 4325 C C . PRO B 1 24 ? 15.234 53.359 17.066 1.00 16.21 24 PRO B C 1
ATOM 4326 O O . PRO B 1 24 ? 14.426 54.025 16.419 1.00 17.07 24 PRO B O 1
ATOM 4330 N N . GLY B 1 25 ? 15.947 53.852 18.074 1.00 19.24 25 GLY B N 1
ATOM 4331 C CA . GLY B 1 25 ? 15.934 55.255 18.446 1.00 15.88 25 GLY B CA 1
ATOM 4332 C C . GLY B 1 25 ? 17.270 55.591 19.082 1.00 15.98 25 GLY B C 1
ATOM 4333 O O . GLY B 1 25 ? 18.092 54.695 19.308 1.00 16.76 25 GLY B O 1
ATOM 4334 N N . SER B 1 26 ? 17.492 56.866 19.389 1.00 18.18 26 SER B N 1
ATOM 4335 C CA A SER B 1 26 ? 18.784 57.305 19.907 0.50 19.46 26 SER B CA 1
ATOM 4336 C CA B SER B 1 26 ? 18.777 57.315 19.914 0.50 19.46 26 SER B CA 1
ATOM 4337 C C . SER B 1 26 ? 19.157 56.585 21.197 1.00 18.76 26 SER B C 1
ATOM 4338 O O . SER B 1 26 ? 20.317 56.246 21.409 1.00 20.26 26 SER B O 1
ATOM 4343 N N . THR B 1 27 ? 18.162 56.355 22.048 1.00 19.39 27 THR B N 1
ATOM 4344 C CA . THR B 1 27 ? 18.391 55.758 23.359 1.00 19.78 27 THR B CA 1
ATOM 4345 C C . THR B 1 27 ? 18.660 54.253 23.304 1.00 19.08 27 THR B C 1
ATOM 4346 O O . THR B 1 27 ? 19.010 53.641 24.321 1.00 17.99 27 THR B O 1
ATOM 4350 N N . GLU B 1 28 ? 18.518 53.665 22.116 1.00 15.40 28 GLU B N 1
ATOM 4351 C CA . GLU B 1 28 ? 18.769 52.237 21.924 1.00 17.97 28 GLU B CA 1
ATOM 4352 C C . GLU B 1 28 ? 20.113 51.966 21.229 1.00 15.30 28 GLU B C 1
ATOM 4353 O O . GLU B 1 28 ? 20.551 50.817 21.113 1.00 16.25 28 GLU B O 1
ATOM 4359 N N . GLU B 1 29 ? 20.770 53.021 20.757 1.00 15.27 29 GLU B N 1
ATOM 4360 C CA . GLU B 1 29 ? 21.962 52.831 19.934 1.00 19.09 29 GLU B CA 1
ATOM 4361 C C . GLU B 1 29 ? 23.131 52.189 20.671 1.00 17.37 29 GLU B C 1
ATOM 4362 O O . GLU B 1 29 ? 23.909 51.448 20.074 1.00 18.21 29 GLU B O 1
ATOM 4368 N N . THR B 1 30 ? 23.258 52.456 21.969 1.00 15.80 30 THR B N 1
ATOM 4369 C CA . THR B 1 30 ? 24.354 51.853 22.715 1.00 19.33 30 THR B CA 1
ATOM 4370 C C . THR B 1 30 ? 24.120 50.356 22.954 1.00 19.20 30 THR B C 1
ATOM 4371 O O . THR B 1 30 ? 25.069 49.592 23.074 1.00 19.79 30 THR B O 1
ATOM 4375 N N . PHE B 1 31 ? 22.856 49.952 23.023 1.00 16.43 31 PHE B N 1
ATOM 4376 C CA . PHE B 1 31 ? 22.499 48.538 23.096 1.00 17.30 31 PHE B CA 1
ATOM 4377 C C . PHE B 1 31 ? 22.762 47.834 21.766 1.00 18.09 31 PHE B C 1
ATOM 4378 O O . PHE B 1 31 ? 23.212 46.683 21.734 1.00 19.53 31 PHE B O 1
ATOM 4386 N N . LEU B 1 32 ? 22.482 48.536 20.669 1.00 17.72 32 LEU B N 1
ATOM 4387 C CA . LEU B 1 32 ? 22.534 47.946 19.330 1.00 15.39 32 LEU B CA 1
ATOM 4388 C C . LEU B 1 32 ? 23.898 48.079 18.648 1.00 16.68 32 LEU B C 1
ATOM 4389 O O . LEU B 1 32 ? 24.139 47.460 17.606 1.00 18.08 32 LEU B O 1
ATOM 4394 N N . LYS B 1 33 ? 24.779 48.891 19.228 1.00 18.40 33 LYS B N 1
ATOM 4395 C CA . LYS B 1 33 ? 26.125 49.119 18.679 1.00 18.22 33 LYS B CA 1
ATOM 4396 C C . LYS B 1 33 ? 26.817 47.805 18.349 1.00 18.85 33 LYS B C 1
ATOM 4397 O O . LYS B 1 33 ? 26.831 46.889 19.166 1.00 19.26 33 LYS B O 1
ATOM 4403 N N . ASP B 1 34 ? 27.397 47.711 17.151 1.00 18.51 34 ASP B N 1
ATOM 4404 C CA . ASP B 1 34 ? 28.125 46.504 16.754 1.00 21.41 34 ASP B CA 1
ATOM 4405 C C . ASP B 1 34 ? 27.293 45.247 16.987 1.00 20.75 34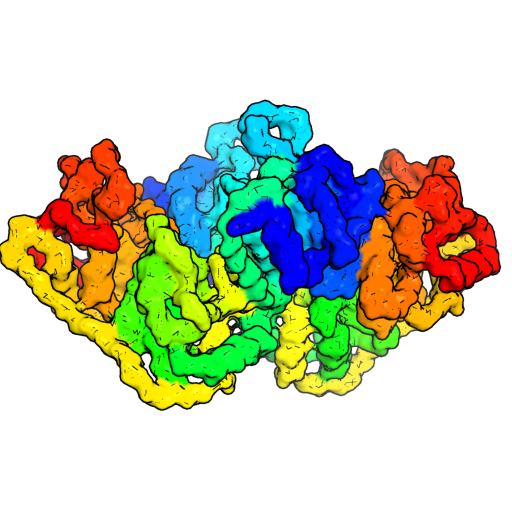 ASP B C 1
ATOM 4406 O O . ASP B 1 34 ? 27.792 44.242 17.506 1.00 19.12 34 ASP B O 1
ATOM 4411 N N . PHE B 1 35 ? 26.020 45.312 16.607 1.00 18.87 35 PHE B N 1
ATOM 4412 C CA . PHE B 1 35 ? 25.094 44.206 16.827 1.00 18.11 35 PHE B CA 1
ATOM 4413 C C . PHE B 1 35 ? 25.723 42.920 16.307 1.00 20.15 35 PHE B C 1
ATOM 4414 O O . PHE B 1 35 ? 26.182 42.880 15.166 1.00 18.34 35 PHE B O 1
ATOM 4422 N N . PRO B 1 36 ? 25.771 41.872 17.146 1.00 19.21 36 PRO B N 1
ATOM 4423 C CA . PRO B 1 36 ? 26.488 40.635 16.798 1.00 21.26 36 PRO B CA 1
ATOM 4424 C C . PRO B 1 36 ? 25.852 39.807 15.686 1.00 20.07 36 PRO B C 1
ATOM 4425 O O . PRO B 1 36 ? 24.633 39.705 15.564 1.00 18.60 36 PRO B O 1
ATOM 4429 N N . SER B 1 37 ? 26.712 39.193 14.881 1.00 18.26 37 SER B N 1
ATOM 4430 C CA . SER B 1 37 ? 26.277 38.482 13.689 1.00 19.26 37 SER B CA 1
ATOM 4431 C C . SER B 1 37 ? 25.492 37.216 14.003 1.00 21.86 37 SER B C 1
ATOM 4432 O O . SER B 1 37 ? 24.744 36.722 13.156 1.00 22.99 37 SER B O 1
ATOM 4435 N N . ASP B 1 38 ? 25.655 36.679 15.208 1.00 18.35 38 ASP B N 1
ATOM 4436 C CA . ASP B 1 38 ? 24.912 35.484 15.573 1.00 19.66 38 ASP B CA 1
ATOM 4437 C C . ASP B 1 38 ? 23.542 35.809 16.188 1.00 19.81 38 ASP B C 1
ATOM 4438 O O . ASP B 1 38 ? 22.811 34.912 16.585 1.00 21.55 38 ASP B O 1
ATOM 4443 N N . PHE B 1 39 ? 23.215 37.096 16.260 1.00 18.03 39 PHE B N 1
ATOM 4444 C CA . PHE B 1 39 ? 21.867 37.527 16.619 1.00 21.57 39 PHE B CA 1
ATOM 4445 C C . PHE B 1 39 ? 21.149 38.020 15.369 1.00 19.90 39 PHE B C 1
ATOM 4446 O O . PHE B 1 39 ? 21.789 38.381 14.381 1.00 17.48 39 PHE B O 1
ATOM 4454 N N . ASN B 1 40 ? 19.821 38.027 15.414 1.00 17.31 40 ASN B N 1
ATOM 4455 C CA . ASN B 1 40 ? 19.021 38.585 14.328 1.00 15.11 40 ASN B CA 1
ATOM 4456 C C . ASN B 1 40 ? 18.229 39.800 14.782 1.00 17.99 40 ASN B C 1
ATOM 4457 O O . ASN B 1 40 ? 17.472 39.728 15.751 1.00 18.60 40 ASN B O 1
ATOM 4462 N N . TYR B 1 41 ? 18.432 40.922 14.102 1.00 13.23 41 TYR B N 1
ATOM 4463 C CA . TYR B 1 41 ? 17.618 42.111 14.316 1.00 14.19 41 TYR B CA 1
ATOM 4464 C C . TYR B 1 41 ? 16.598 42.190 13.196 1.00 16.89 41 TYR B C 1
ATOM 4465 O O . TYR B 1 41 ? 16.960 42.152 12.015 1.00 16.18 41 TYR B O 1
ATOM 4474 N N . VAL B 1 42 ? 15.327 42.285 13.567 1.00 12.38 42 VAL B N 1
ATOM 4475 C CA . VAL B 1 42 ? 14.237 42.387 12.602 1.00 13.02 42 VAL B CA 1
ATOM 4476 C C . VAL B 1 42 ? 13.575 43.754 12.763 1.00 14.42 42 VAL B C 1
ATOM 4477 O O . VAL B 1 42 ? 12.924 44.019 13.770 1.00 12.72 42 VAL B O 1
ATOM 4481 N N . LEU B 1 43 ? 13.764 44.623 11.778 1.00 13.06 43 LEU B N 1
ATOM 4482 C CA . LEU B 1 43 ? 13.175 45.961 11.800 1.00 14.35 43 LEU B CA 1
ATOM 4483 C C . LEU B 1 43 ? 11.686 45.939 11.460 1.00 13.78 43 LEU B C 1
ATOM 4484 O O . LEU B 1 43 ? 11.272 45.262 10.519 1.00 15.19 43 LEU B O 1
ATOM 4489 N N . ALA B 1 44 ? 10.881 46.684 12.220 1.00 12.49 44 ALA B N 1
ATOM 4490 C CA . ALA B 1 44 ? 9.542 47.032 11.770 1.00 13.50 44 ALA B CA 1
ATOM 4491 C C . ALA B 1 44 ? 9.354 48.551 11.874 1.00 12.74 44 ALA B C 1
ATOM 4492 O O . ALA B 1 44 ? 10.058 49.228 12.643 1.00 13.53 44 ALA B O 1
ATOM 4494 N N . LEU B 1 45 ? 8.423 49.086 11.085 1.00 12.95 45 LEU B N 1
ATOM 4495 C CA . LEU B 1 45 ? 8.312 50.528 10.908 1.00 11.24 45 LEU B CA 1
ATOM 4496 C C . LEU B 1 45 ? 7.526 51.253 11.993 1.00 10.26 45 LEU B C 1
ATOM 4497 O O . LEU B 1 45 ? 7.523 52.485 12.037 1.00 12.39 45 LEU B O 1
ATOM 4502 N N . GLN B 1 46 ? 6.823 50.490 12.823 1.00 13.45 46 GLN B N 1
ATOM 4503 C CA . GLN B 1 46 ? 5.988 51.058 13.890 1.00 13.03 46 GLN B CA 1
ATOM 4504 C C . GLN B 1 46 ? 5.869 50.025 15.001 1.00 12.61 46 GLN B C 1
ATOM 4505 O O . GLN B 1 46 ? 5.875 48.812 14.750 1.00 10.97 46 GLN B O 1
ATOM 4511 N N . GLU B 1 47 ? 5.758 50.506 16.236 1.00 13.39 47 GLU B N 1
ATOM 4512 C CA . GLU B 1 47 ? 5.944 49.647 17.395 1.00 14.80 47 GLU B CA 1
ATOM 4513 C C . GLU B 1 47 ? 4.833 48.617 17.644 1.00 13.05 47 GLU B C 1
ATOM 4514 O O . GLU B 1 47 ? 5.087 47.571 18.254 1.00 12.71 47 GLU B O 1
ATOM 4520 N N . ALA B 1 48 ? 3.614 48.891 17.185 1.00 12.67 48 ALA B N 1
ATOM 4521 C CA . ALA B 1 48 ? 2.557 47.891 17.277 1.00 13.68 48 ALA B CA 1
ATOM 4522 C C . ALA B 1 48 ? 2.970 46.674 16.460 1.00 13.27 48 ALA B C 1
ATOM 4523 O O . ALA B 1 48 ? 2.840 45.533 16.915 1.00 13.53 48 ALA B O 1
ATOM 4525 N N . SER B 1 49 ? 3.508 46.915 15.260 1.00 11.16 49 SER B N 1
ATOM 4526 C CA . SER B 1 49 ? 4.025 45.811 14.449 1.00 12.67 49 SER B CA 1
ATOM 4527 C C . SER B 1 49 ? 5.221 45.107 15.099 1.00 10.78 49 SER B C 1
ATOM 4528 O O . SER B 1 49 ? 5.320 43.880 15.045 1.00 12.27 49 SER B O 1
ATOM 4531 N N . VAL B 1 50 ? 6.123 45.873 15.711 1.00 11.88 50 VAL B N 1
ATOM 4532 C CA . VAL B 1 50 ? 7.266 45.272 16.398 1.00 12.46 50 VAL B CA 1
ATOM 4533 C C . VAL B 1 50 ? 6.809 44.216 17.396 1.00 13.19 50 VAL B C 1
ATOM 4534 O O . VAL B 1 50 ? 7.278 43.077 17.375 1.00 11.93 50 VAL B O 1
ATOM 4538 N N . VAL B 1 51 ? 5.881 44.585 18.271 1.00 12.29 51 VAL B N 1
ATOM 4539 C CA . VAL B 1 51 ? 5.460 43.664 19.325 1.00 11.94 51 VAL B CA 1
ATOM 4540 C C . VAL B 1 51 ? 4.737 42.448 18.757 1.00 11.93 51 VAL B C 1
ATOM 4541 O O . VAL B 1 51 ? 4.990 41.312 19.168 1.00 12.03 51 VAL B O 1
ATOM 4545 N N . ALA B 1 52 ? 3.842 42.688 17.802 1.00 10.13 52 ALA B N 1
ATOM 4546 C CA . ALA B 1 52 ? 3.041 41.610 17.230 1.00 10.52 52 ALA B CA 1
ATOM 4547 C C . ALA B 1 52 ? 3.895 40.625 16.432 1.00 10.07 52 ALA B C 1
ATOM 4548 O O . ALA B 1 52 ? 3.660 39.418 16.480 1.00 9.81 52 ALA B O 1
ATOM 4550 N N . ILE B 1 53 ? 4.880 41.138 15.700 1.00 12.05 53 ILE B N 1
ATOM 4551 C CA . ILE B 1 53 ? 5.841 40.256 15.026 1.00 11.91 53 ILE B CA 1
ATOM 4552 C C . ILE B 1 53 ? 6.565 39.382 16.058 1.00 12.86 53 ILE B C 1
ATOM 4553 O O . ILE B 1 53 ? 6.648 38.167 15.896 1.00 11.56 53 ILE B O 1
ATOM 4558 N N . ALA B 1 54 ? 7.062 39.998 17.132 1.00 11.15 54 ALA B N 1
ATOM 4559 C CA . ALA B 1 54 ? 7.728 39.251 18.190 1.00 12.75 54 ALA B CA 1
ATOM 4560 C C . ALA B 1 54 ? 6.787 38.213 18.815 1.00 10.69 54 ALA B C 1
ATOM 4561 O O . ALA B 1 54 ? 7.201 37.098 19.129 1.00 12.75 54 ALA B O 1
ATOM 4563 N N . ASP B 1 55 ? 5.522 38.592 18.990 1.00 10.85 55 ASP B N 1
ATOM 4564 C CA . ASP B 1 55 ? 4.519 37.703 19.556 1.00 12.31 55 ASP B CA 1
ATOM 4565 C C . ASP B 1 55 ? 4.355 36.457 18.664 1.00 12.48 55 ASP B C 1
ATOM 4566 O O . ASP B 1 55 ? 4.474 35.319 19.136 1.00 11.60 55 ASP B O 1
ATOM 4571 N N . GLY B 1 56 ? 4.099 36.669 17.372 1.00 12.96 56 GLY B N 1
ATOM 4572 C CA . GLY B 1 56 ? 3.934 35.561 16.442 1.00 13.31 56 GLY B CA 1
ATOM 4573 C C . GLY B 1 56 ? 5.139 34.630 16.448 1.00 12.69 56 GLY B C 1
ATOM 4574 O O . GLY B 1 56 ? 4.999 33.402 16.487 1.00 12.70 56 GLY B O 1
ATOM 4575 N N . LEU B 1 57 ? 6.331 35.216 16.464 1.00 11.29 57 LEU B N 1
ATOM 4576 C CA . LEU B 1 57 ? 7.558 34.425 16.478 1.00 11.92 57 LEU B CA 1
ATOM 4577 C C . LEU B 1 57 ? 7.701 33.627 17.785 1.00 13.79 57 LEU B C 1
ATOM 4578 O O . LEU B 1 57 ? 8.028 32.436 17.768 1.00 12.15 57 LEU B O 1
ATOM 4583 N N . SER B 1 58 ? 7.431 34.280 18.916 1.00 10.03 58 SER B N 1
ATOM 4584 C CA . SER B 1 58 ? 7.528 33.619 20.209 1.00 10.59 58 SER B CA 1
ATOM 4585 C C . SER B 1 58 ? 6.518 32.469 20.313 1.00 13.22 58 SER B C 1
ATOM 4586 O O . SER B 1 58 ? 6.842 31.403 20.824 1.00 12.40 58 SER B O 1
ATOM 4589 N N . GLN B 1 59 ? 5.313 32.676 19.782 1.00 12.15 59 GLN B N 1
ATOM 4590 C CA . GLN B 1 59 ? 4.294 31.622 19.789 1.00 12.64 59 GLN B CA 1
ATOM 4591 C C . GLN B 1 59 ? 4.774 30.413 18.993 1.00 12.90 59 GLN B C 1
ATOM 4592 O O . GLN B 1 59 ? 4.601 29.264 19.400 1.00 14.99 59 GLN B O 1
ATOM 4598 N N . SER B 1 60 ? 5.390 30.689 17.854 1.00 11.77 60 SER B N 1
ATOM 4599 C CA . SER B 1 60 ? 5.895 29.641 16.985 1.00 11.52 60 SER B CA 1
ATOM 4600 C C . SER B 1 60 ? 7.019 28.854 17.644 1.00 14.11 60 SER B C 1
ATOM 4601 O O . SER B 1 60 ? 7.048 27.624 17.569 1.00 16.17 60 SER B O 1
ATOM 4604 N N . LEU B 1 61 ? 7.941 29.562 18.293 1.00 14.49 61 LEU B N 1
ATOM 4605 C CA . LEU B 1 61 ? 9.143 28.928 18.844 1.00 17.40 61 LEU B CA 1
ATOM 4606 C C . LEU B 1 61 ? 8.993 28.412 20.289 1.00 15.79 61 LEU B C 1
ATOM 4607 O O . LEU B 1 61 ? 9.817 27.625 20.757 1.00 15.38 61 LEU B O 1
ATOM 4612 N N . ARG B 1 62 ? 7.948 28.863 20.984 1.00 13.95 62 ARG B N 1
ATOM 4613 C CA . ARG B 1 62 ? 7.729 28.538 22.395 1.00 11.85 62 ARG B CA 1
ATOM 4614 C C . ARG B 1 62 ? 8.917 28.933 23.273 1.00 15.72 62 ARG B C 1
ATOM 4615 O O . ARG B 1 62 ? 9.360 28.175 24.138 1.00 15.22 62 ARG B O 1
ATOM 4623 N N . LYS B 1 63 ? 9.424 30.138 23.033 1.00 12.57 63 LYS B N 1
ATOM 4624 C CA . LYS B 1 63 ? 10.460 30.726 23.881 1.00 14.07 63 LYS B CA 1
ATOM 4625 C C . LYS B 1 63 ? 10.421 32.237 23.703 1.00 12.00 63 LYS B C 1
ATOM 4626 O O . LYS B 1 63 ? 9.770 32.742 22.778 1.00 12.98 63 LYS B O 1
ATOM 4632 N N . PRO B 1 64 ? 11.111 32.974 24.581 1.00 13.18 64 PRO B N 1
ATOM 4633 C CA . PRO B 1 64 ? 11.025 34.427 24.460 1.00 11.77 64 PRO B CA 1
ATOM 4634 C C . PRO B 1 64 ? 11.667 34.971 23.200 1.00 13.27 64 PRO B C 1
ATOM 4635 O O . PRO B 1 64 ? 12.549 34.341 22.600 1.00 13.37 64 PRO B O 1
ATOM 4639 N N . VAL B 1 65 ? 11.199 36.153 22.818 1.00 10.84 65 VAL B N 1
ATOM 4640 C CA . VAL B 1 65 ? 11.800 36.975 21.784 1.00 11.64 65 VAL B CA 1
ATOM 4641 C C . VAL B 1 65 ? 11.953 38.342 22.431 1.00 13.62 65 VAL B C 1
ATOM 4642 O O . VAL B 1 65 ? 11.097 38.745 23.219 1.00 13.56 65 VAL B O 1
ATOM 4646 N N . ILE B 1 66 ? 13.032 39.045 22.116 1.00 12.81 66 ILE B N 1
ATOM 4647 C CA . ILE B 1 66 ? 13.252 40.375 22.655 1.00 11.85 66 ILE B CA 1
ATOM 4648 C C . ILE B 1 66 ? 12.631 41.425 21.751 1.00 15.05 66 ILE B C 1
ATOM 4649 O O . ILE B 1 66 ? 12.784 41.379 20.532 1.00 14.91 66 ILE B O 1
ATOM 4654 N N . VAL B 1 67 ? 11.907 42.355 22.354 1.00 11.79 67 VAL B N 1
ATOM 4655 C CA . VAL B 1 67 ? 11.432 43.541 21.659 1.00 12.19 67 VAL B CA 1
ATOM 4656 C C . VAL B 1 67 ? 12.318 44.687 22.112 1.00 14.14 67 VAL B C 1
ATOM 4657 O O . VAL B 1 67 ? 12.614 44.809 23.296 1.00 14.89 67 VAL B O 1
ATOM 4661 N N . ASN B 1 68 ? 12.759 45.511 21.175 1.00 13.29 68 ASN B N 1
ATOM 4662 C CA . ASN B 1 68 ? 13.565 46.679 21.513 1.00 13.25 68 ASN B CA 1
ATOM 4663 C C . ASN B 1 68 ? 12.961 47.908 20.853 1.00 15.95 68 ASN B C 1
ATOM 4664 O O . ASN B 1 68 ? 12.960 48.044 19.619 1.00 14.43 68 ASN B O 1
ATOM 4669 N N . ILE B 1 69 ? 12.410 48.789 21.675 1.00 12.74 69 ILE B N 1
ATOM 4670 C CA . ILE B 1 69 ? 11.719 49.959 21.165 1.00 14.16 69 ILE B CA 1
ATOM 4671 C C . ILE B 1 69 ? 12.183 51.224 21.873 1.00 13.48 69 ILE B C 1
ATOM 4672 O O . ILE B 1 69 ? 12.957 51.167 22.827 1.00 14.27 69 ILE B O 1
ATOM 4677 N N . HIS B 1 70 ? 11.699 52.366 21.405 1.00 16.53 70 HIS B N 1
ATOM 4678 C CA . HIS B 1 70 ? 12.300 53.641 21.761 1.00 16.80 70 HIS B CA 1
ATOM 4679 C C . HIS B 1 70 ? 11.573 54.330 22.904 1.00 13.79 70 HIS B C 1
ATOM 4680 O O . HIS B 1 70 ? 10.519 54.931 22.695 1.00 13.18 70 HIS B O 1
ATOM 4687 N N . THR B 1 71 ? 12.147 54.230 24.104 1.00 12.72 71 THR B N 1
ATOM 4688 C CA . THR B 1 71 ? 11.658 54.927 25.295 1.00 14.76 71 THR B CA 1
ATOM 4689 C C . THR B 1 71 ? 10.116 54.975 25.425 1.00 13.67 71 THR B C 1
ATOM 4690 O O . THR B 1 71 ? 9.428 54.029 25.032 1.00 12.19 71 THR B O 1
ATOM 4694 N N . GLY B 1 72 ? 9.576 56.058 25.976 1.00 11.92 72 GLY B N 1
ATOM 4695 C CA . GLY B 1 72 ? 8.138 56.169 26.190 1.00 11.45 72 GLY B CA 1
ATOM 4696 C C . GLY B 1 72 ? 7.297 56.247 24.920 1.00 14.85 72 GLY B C 1
ATOM 4697 O O . GLY B 1 72 ? 6.222 55.652 24.830 1.00 14.26 72 GLY B O 1
ATOM 4698 N N . ALA B 1 73 ? 7.786 56.987 23.935 1.00 17.03 73 ALA B N 1
ATOM 4699 C CA . ALA B 1 73 ? 7.052 57.157 22.675 1.00 18.77 73 ALA B CA 1
ATOM 4700 C C . ALA B 1 73 ? 6.832 55.816 21.975 1.00 16.94 73 ALA B C 1
ATOM 4701 O O . ALA B 1 73 ? 5.726 55.504 21.514 1.00 17.43 73 ALA B O 1
ATOM 4703 N N . GLY B 1 74 ? 7.892 55.021 21.902 1.00 14.01 74 GLY B N 1
ATOM 4704 C CA . GLY B 1 74 ? 7.807 53.702 21.307 1.00 14.37 74 GLY B CA 1
ATOM 4705 C C . GLY B 1 74 ? 6.964 52.726 22.110 1.00 14.18 74 GLY B C 1
ATOM 4706 O O . GLY B 1 74 ? 6.132 52.016 21.547 1.00 13.18 74 GLY B O 1
ATOM 4707 N N . LEU B 1 75 ? 7.188 52.667 23.425 1.00 12.55 75 LEU B N 1
ATOM 4708 C CA . LEU B 1 75 ? 6.364 51.808 24.274 1.00 10.48 75 LEU B CA 1
ATOM 4709 C C . LEU B 1 75 ? 4.885 52.181 24.119 1.00 12.06 75 LEU B C 1
ATOM 4710 O O . LEU B 1 75 ? 4.022 51.314 24.049 1.00 12.63 75 LEU B O 1
ATOM 4715 N N . GLY B 1 76 ? 4.603 53.480 24.062 1.00 13.37 76 GLY B N 1
ATOM 4716 C CA . GLY B 1 76 ? 3.240 53.963 23.904 1.00 12.74 76 GLY B CA 1
ATOM 4717 C C . GLY B 1 76 ? 2.578 53.443 22.639 1.00 13.03 76 GLY B C 1
ATOM 4718 O O . GLY B 1 76 ? 1.457 52.940 22.683 1.00 12.81 76 GLY B O 1
ATOM 4719 N N . ASN B 1 77 ? 3.268 53.555 21.504 1.00 13.44 77 ASN B N 1
ATOM 4720 C CA . ASN B 1 77 ? 2.725 53.059 20.235 1.00 13.29 77 ASN B CA 1
ATOM 4721 C C . ASN B 1 77 ? 2.441 51.558 20.286 1.00 13.07 77 ASN B C 1
ATOM 4722 O O . ASN B 1 77 ? 1.596 51.040 19.533 1.00 14.96 77 ASN B O 1
ATOM 4727 N N . ALA B 1 78 ? 3.145 50.863 21.177 1.00 13.08 78 ALA B N 1
ATOM 4728 C CA . ALA B 1 78 ? 3.073 49.408 21.264 1.00 10.93 78 ALA B CA 1
ATOM 4729 C C . ALA B 1 78 ? 2.045 48.875 22.273 1.00 12.19 78 ALA B C 1
ATOM 4730 O O . ALA B 1 78 ? 1.859 47.668 22.371 1.00 12.00 78 ALA B O 1
ATOM 4732 N N . MET B 1 79 ? 1.392 49.749 23.031 1.00 13.84 79 MET B N 1
ATOM 4733 C CA . MET B 1 79 ? 0.601 49.277 24.185 1.00 13.16 79 MET B CA 1
ATOM 4734 C C . MET B 1 79 ? -0.611 48.393 23.837 1.00 13.25 79 MET B C 1
ATOM 4735 O O . MET B 1 79 ? -0.986 47.515 24.618 1.00 13.26 79 MET B O 1
ATOM 4740 N N . GLY B 1 80 ? -1.219 48.618 22.670 1.00 12.85 80 GLY B N 1
ATOM 4741 C CA . GLY B 1 80 ? -2.331 47.800 22.234 1.00 15.48 80 GLY B CA 1
ATOM 4742 C C . GLY B 1 80 ? -1.880 46.376 21.978 1.00 15.28 80 GLY B C 1
ATOM 4743 O O . GLY B 1 80 ? -2.483 45.422 22.460 1.00 12.85 80 GLY B O 1
ATOM 4744 N N . CYS B 1 81 ? -0.814 46.216 21.200 1.00 11.84 81 CYS B N 1
ATOM 4745 C CA . CYS B 1 81 ? -0.297 44.878 20.955 1.00 14.00 81 CYS B CA 1
ATOM 4746 C C . CYS B 1 81 ? 0.321 44.258 22.209 1.00 13.17 81 CYS B C 1
ATOM 4747 O O . CYS B 1 81 ? 0.338 43.041 22.354 1.00 13.38 81 CYS B O 1
ATOM 4750 N N . LEU B 1 82 ? 0.808 45.092 23.128 1.00 11.37 82 LEU B N 1
ATOM 4751 C CA . LEU B 1 82 ? 1.306 44.565 24.402 1.00 13.55 82 LEU B CA 1
ATOM 4752 C C . LEU B 1 82 ? 0.158 43.956 25.219 1.00 11.47 82 LEU B C 1
ATOM 4753 O O . LEU B 1 82 ? 0.275 42.855 25.742 1.00 10.64 82 LEU B O 1
ATOM 4758 N N . LEU B 1 83 ? -0.967 44.659 25.293 1.00 11.15 83 LEU B N 1
ATOM 4759 C CA . LEU B 1 83 ? -2.164 44.103 25.913 1.00 13.00 83 LEU B CA 1
ATOM 4760 C C . LEU B 1 83 ? -2.465 42.734 25.298 1.00 11.61 83 LEU B C 1
ATOM 4761 O O . LEU B 1 83 ? -2.707 41.762 26.010 1.00 11.30 83 LEU B O 1
ATOM 4766 N N . THR B 1 84 ? -2.424 42.655 23.969 1.00 10.70 84 THR B N 1
ATOM 4767 C CA . THR B 1 84 ? -2.714 41.397 23.292 1.00 10.50 84 THR B CA 1
ATOM 4768 C C . THR B 1 84 ? -1.695 40.290 23.610 1.00 11.89 84 THR B C 1
ATOM 4769 O O . THR B 1 84 ? -2.082 39.142 23.839 1.00 11.68 84 THR B O 1
ATOM 4773 N N . ALA B 1 85 ? -0.406 40.632 23.646 1.00 10.67 85 ALA B N 1
ATOM 4774 C CA . ALA B 1 85 ? 0.628 39.671 24.030 1.00 10.24 85 ALA B CA 1
ATOM 4775 C C . ALA B 1 85 ? 0.377 39.133 25.441 1.00 9.67 85 ALA B C 1
ATOM 4776 O O . ALA B 1 85 ? 0.536 37.931 25.704 1.00 11.56 85 ALA B O 1
ATOM 4778 N N . TYR B 1 86 ? -0.040 40.020 26.345 1.00 10.90 86 TYR B N 1
ATOM 4779 C CA . TYR B 1 86 ? -0.333 39.625 27.719 1.00 13.49 86 TYR B CA 1
ATOM 4780 C C . TYR B 1 86 ? -1.481 38.609 27.720 1.00 10.32 86 TYR B C 1
ATOM 4781 O O . TYR B 1 86 ? -1.381 37.544 28.339 1.00 12.96 86 TYR B O 1
ATOM 4790 N N . GLN B 1 87 ? -2.556 38.920 26.998 1.00 10.96 87 GLN B N 1
ATOM 4791 C CA . GLN B 1 87 ? -3.718 38.026 26.951 1.00 13.24 87 GLN B CA 1
ATOM 4792 C C . GLN B 1 87 ? -3.472 36.719 26.169 1.00 11.83 87 GLN B C 1
ATOM 4793 O O . GLN B 1 87 ? -4.091 35.695 26.474 1.00 11.58 87 GLN B O 1
ATOM 4799 N N . ASN B 1 88 ? -2.565 36.767 25.186 1.00 14.07 88 ASN B N 1
ATOM 4800 C CA . ASN B 1 88 ? -2.059 35.571 24.511 1.00 13.33 88 ASN B CA 1
ATOM 4801 C C . ASN B 1 88 ? -1.169 34.706 25.397 1.00 12.80 88 ASN B C 1
ATOM 4802 O O . ASN B 1 88 ? -0.850 33.572 25.043 1.00 12.52 88 ASN B O 1
ATOM 4807 N N . LYS B 1 89 ? -0.742 35.261 26.526 1.00 9.66 89 LYS B N 1
ATOM 4808 C CA . LYS B 1 89 ? 0.236 34.596 27.404 1.00 11.43 89 LYS B CA 1
ATOM 4809 C C . LYS B 1 89 ? 1.594 34.316 26.727 1.00 11.00 89 LYS B C 1
ATOM 4810 O O . LYS B 1 89 ? 2.210 33.261 26.921 1.00 12.01 89 LYS B O 1
ATOM 4816 N N . THR B 1 90 ? 2.066 35.297 25.960 1.00 10.23 90 THR B N 1
ATOM 4817 C CA . THR B 1 90 ? 3.330 35.171 25.239 1.00 10.74 90 THR B CA 1
ATOM 4818 C C . THR B 1 90 ? 4.490 35.729 26.069 1.00 11.89 90 THR B C 1
ATOM 4819 O O . THR B 1 90 ? 4.422 36.867 26.528 1.00 15.69 90 THR B O 1
ATOM 4823 N N . PRO B 1 91 ? 5.566 34.934 26.239 1.00 11.91 91 PRO B N 1
ATOM 4824 C CA . PRO B 1 91 ? 6.684 35.347 27.102 1.00 11.76 91 PRO B CA 1
ATOM 4825 C C . PRO B 1 91 ? 7.660 36.305 26.421 1.00 11.71 91 PRO B C 1
ATOM 4826 O O . PRO B 1 91 ? 8.854 36.006 26.294 1.00 13.39 91 PRO B O 1
ATOM 4830 N N . LEU B 1 92 ? 7.157 37.456 25.990 1.00 11.86 92 LEU B N 1
ATOM 4831 C CA . LEU B 1 92 ? 8.012 38.475 25.382 1.00 11.51 92 LEU B CA 1
ATOM 4832 C C . LEU B 1 92 ? 8.811 39.243 26.418 1.00 11.73 92 LEU B C 1
ATOM 4833 O O . LEU B 1 92 ? 8.316 39.546 27.508 1.00 12.20 92 LEU B O 1
ATOM 4838 N N . ILE B 1 93 ? 10.050 39.564 26.072 1.00 10.47 93 ILE B N 1
ATOM 4839 C CA . ILE B 1 93 ? 10.864 40.437 26.899 1.00 11.13 93 ILE B CA 1
ATOM 4840 C C . ILE B 1 93 ? 10.912 41.801 26.206 1.00 10.81 93 ILE B C 1
ATOM 4841 O O . ILE B 1 93 ? 11.633 41.997 25.228 1.00 11.93 93 ILE B O 1
ATOM 4846 N N . ILE B 1 94 ? 10.079 42.721 26.682 1.00 11.64 94 ILE B N 1
ATOM 4847 C CA . ILE B 1 94 ? 9.985 44.047 26.087 1.00 10.06 94 ILE B CA 1
ATOM 4848 C C . ILE B 1 94 ? 11.067 44.917 26.716 1.00 12.78 94 ILE B C 1
ATOM 4849 O O . ILE B 1 94 ? 11.121 45.066 27.941 1.00 13.33 94 ILE B O 1
ATOM 4854 N N . THR B 1 95 ? 11.924 45.491 25.888 1.00 11.21 95 THR B N 1
ATOM 4855 C CA . THR B 1 95 ? 12.958 46.405 26.365 1.00 11.64 95 THR B CA 1
ATOM 4856 C C . THR B 1 95 ? 12.783 47.745 25.669 1.00 14.95 95 THR B C 1
ATOM 4857 O O . THR B 1 95 ? 12.449 47.808 24.484 1.00 14.17 95 THR B O 1
ATOM 4861 N N . ALA B 1 96 ? 12.962 48.821 26.414 1.00 12.14 96 ALA B N 1
ATOM 4862 C CA . ALA B 1 96 ? 12.978 50.146 25.824 1.00 12.40 96 ALA B CA 1
ATOM 4863 C C . ALA B 1 96 ? 14.179 50.875 26.385 1.00 14.39 96 ALA B C 1
ATOM 4864 O O . ALA B 1 96 ? 14.480 50.780 27.573 1.00 14.32 96 ALA B O 1
ATOM 4866 N N . GLY B 1 97 ? 14.877 51.597 25.525 1.00 13.45 97 GLY B N 1
ATOM 4867 C CA . GLY B 1 97 ? 15.944 52.448 25.983 1.00 11.30 97 GLY B CA 1
ATOM 4868 C C . GLY B 1 97 ? 15.376 53.552 26.857 1.00 14.56 97 GLY B C 1
ATOM 4869 O O . GLY B 1 97 ? 14.180 53.873 26.809 1.00 14.91 97 GLY B O 1
ATOM 4870 N N . GLN B 1 98 ? 16.245 54.141 27.661 1.00 12.00 98 GLN B N 1
ATOM 4871 C CA . GLN B 1 98 ? 15.874 55.212 28.565 1.00 12.35 98 GLN B CA 1
ATOM 4872 C C . GLN B 1 98 ? 16.982 56.262 28.454 1.00 10.62 98 GLN B C 1
ATOM 4873 O O . GLN B 1 98 ? 18.095 55.935 28.049 1.00 13.05 98 GLN B O 1
ATOM 4879 N N . GLN B 1 99 ? 16.681 57.517 28.771 1.00 10.62 99 GLN B N 1
ATOM 4880 C CA . GLN B 1 99 ? 17.722 58.543 28.796 1.00 10.39 99 GLN B CA 1
ATOM 4881 C C . GLN B 1 99 ? 18.860 58.163 29.733 1.00 12.75 99 GLN B C 1
ATOM 4882 O O . GLN B 1 99 ? 18.710 57.323 30.622 1.00 13.83 99 GLN B O 1
ATOM 4888 N N . THR B 1 100 ? 20.004 58.793 29.519 1.00 12.32 100 THR B N 1
ATOM 4889 C CA . THR B 1 100 ? 21.185 58.508 30.324 1.00 13.33 100 THR B CA 1
ATOM 4890 C C . THR B 1 100 ? 20.986 58.866 31.789 1.00 13.20 100 THR B C 1
ATOM 4891 O O . THR B 1 100 ? 20.378 59.895 32.112 1.00 15.72 100 THR B O 1
ATOM 4895 N N . ARG B 1 101 ? 21.495 58.013 32.681 1.00 12.16 101 ARG B N 1
ATOM 4896 C CA . ARG B 1 101 ? 21.446 58.303 34.115 1.00 14.71 101 ARG B CA 1
ATOM 4897 C C . ARG B 1 101 ? 22.064 59.671 34.432 1.00 15.92 101 ARG B C 1
ATOM 4898 O O . ARG B 1 101 ? 21.719 60.294 35.431 1.00 18.41 101 ARG B O 1
ATOM 4906 N N . GLU B 1 102 ? 22.965 60.143 33.571 1.00 17.79 102 GLU B N 1
ATOM 4907 C CA . GLU B 1 102 ? 23.576 61.457 33.773 1.00 16.92 102 GLU B CA 1
ATOM 4908 C C . GLU B 1 102 ? 22.544 62.584 33.796 1.00 19.61 102 GLU B C 1
ATOM 4909 O O . GLU B 1 102 ? 22.778 63.621 34.411 1.00 20.97 102 GLU B O 1
ATOM 4915 N N . MET B 1 103 ? 21.410 62.385 33.122 1.00 15.97 103 MET B N 1
ATOM 4916 C CA . MET B 1 103 ? 20.411 63.446 32.986 1.00 16.29 103 MET B CA 1
ATOM 4917 C C . MET B 1 103 ? 19.014 63.060 33.489 1.00 13.24 103 MET B C 1
ATOM 4918 O O . MET B 1 103 ? 18.139 63.920 33.644 1.00 14.79 103 MET B O 1
ATOM 4923 N N . LEU B 1 104 ? 18.818 61.771 33.756 1.00 16.50 104 LEU B N 1
ATOM 4924 C CA . LEU B 1 104 ? 17.499 61.221 34.061 1.00 16.87 104 LEU B CA 1
ATOM 4925 C C . LEU B 1 104 ? 16.713 62.015 35.111 1.00 16.87 104 LEU B C 1
ATOM 4926 O O . LEU B 1 104 ? 15.503 62.231 34.964 1.00 15.55 104 LEU B O 1
ATOM 4931 N N . LEU B 1 105 ? 17.394 62.442 36.173 1.00 14.17 105 LEU B N 1
ATOM 4932 C CA . LEU B 1 105 ? 16.735 63.172 37.258 1.00 15.03 105 LEU B CA 1
ATOM 4933 C C . LEU B 1 105 ? 15.948 64.387 36.766 1.00 15.29 105 LEU B C 1
ATOM 4934 O O . LEU B 1 105 ? 14.863 64.677 37.272 1.00 15.48 105 LEU B O 1
ATOM 4939 N N . ASN B 1 106 ? 16.488 65.093 35.776 1.00 14.62 106 ASN B N 1
ATOM 4940 C CA . ASN B 1 106 ? 15.868 66.332 35.312 1.00 16.79 106 ASN B CA 1
ATOM 4941 C C . ASN B 1 106 ? 15.006 66.152 34.047 1.00 16.27 106 ASN B C 1
ATOM 4942 O O . ASN B 1 106 ? 14.498 67.125 33.474 1.00 15.37 106 ASN B O 1
ATOM 4947 N N . GLU B 1 107 ? 14.853 64.896 33.643 1.00 10.90 107 GLU B N 1
ATOM 4948 C CA . GLU B 1 107 ? 13.868 64.485 32.632 1.00 11.33 107 GLU B CA 1
ATOM 4949 C C . GLU B 1 107 ? 13.963 65.273 31.329 1.00 14.78 107 GLU B C 1
ATOM 4950 O O . GLU B 1 107 ? 13.033 65.985 30.955 1.00 14.95 107 GLU B O 1
ATOM 4956 N N . PRO B 1 108 ? 15.088 65.122 30.618 1.00 13.51 108 PRO B N 1
ATOM 4957 C CA . PRO B 1 108 ? 15.240 65.795 29.325 1.00 16.53 108 PRO B CA 1
ATOM 4958 C C . PRO B 1 108 ? 14.351 65.138 28.264 1.00 15.42 108 PRO B C 1
ATOM 4959 O O . PRO B 1 108 ? 13.607 64.202 28.575 1.00 14.16 108 PRO B O 1
ATOM 4963 N N . LEU B 1 109 ? 14.430 65.624 27.027 1.00 14.90 109 LEU B N 1
ATOM 4964 C CA . LEU B 1 109 ? 13.689 65.036 25.919 1.00 14.79 109 LEU B CA 1
ATOM 4965 C C . LEU B 1 109 ? 13.865 63.522 25.875 1.00 13.09 109 LEU B C 1
ATOM 4966 O O . LEU B 1 109 ? 14.969 63.003 26.071 1.00 14.74 109 LEU B O 1
ATOM 4971 N N . LEU B 1 110 ? 12.763 62.815 25.654 1.00 14.06 110 LEU B N 1
ATOM 4972 C CA . LEU B 1 110 ? 12.790 61.368 25.442 1.00 13.59 110 LEU B CA 1
ATOM 4973 C C . LEU B 1 110 ? 13.088 60.558 26.712 1.00 14.25 110 LEU B C 1
ATOM 4974 O O . LEU B 1 110 ? 13.480 59.401 26.650 1.00 14.42 110 LEU B O 1
ATOM 4979 N N . THR B 1 111 ? 12.878 61.177 27.863 1.00 13.40 111 THR B N 1
ATOM 4980 C CA . THR B 1 111 ? 12.871 60.432 29.127 1.00 13.29 111 THR B CA 1
ATOM 4981 C C . THR B 1 111 ? 11.571 59.626 29.222 1.00 13.73 111 THR B C 1
ATOM 4982 O O . THR B 1 111 ? 10.484 60.161 28.994 1.00 13.16 111 THR B O 1
ATOM 4986 N N . ASN B 1 112 ? 11.680 58.336 29.528 1.00 13.53 112 ASN B N 1
ATOM 4987 C CA . ASN B 1 112 ? 10.490 57.536 29.810 1.00 12.79 112 ASN B CA 1
ATOM 4988 C C . ASN B 1 112 ? 10.135 57.762 31.282 1.00 12.14 112 ASN B C 1
ATOM 4989 O O . ASN B 1 112 ? 10.604 57.030 32.165 1.00 12.97 112 ASN B O 1
ATOM 4994 N N . ILE B 1 113 ? 9.346 58.805 31.541 1.00 12.29 113 ILE B N 1
ATOM 4995 C CA . ILE B 1 113 ? 9.062 59.257 32.911 1.00 13.12 113 ILE B CA 1
ATOM 4996 C C . ILE B 1 113 ? 8.197 58.224 33.642 1.00 12.82 113 ILE B C 1
ATOM 4997 O O . ILE B 1 113 ? 7.186 57.766 33.108 1.00 13.92 113 ILE B O 1
ATOM 5002 N N . GLU B 1 114 ? 8.611 57.847 34.851 1.00 12.12 114 GLU B N 1
ATOM 5003 C CA A GLU B 1 114 ? 7.945 56.786 35.615 0.50 14.36 114 GLU B CA 1
ATOM 5004 C CA B GLU B 1 114 ? 7.901 56.819 35.599 0.50 14.36 114 GLU B CA 1
ATOM 5005 C C . GLU B 1 114 ? 7.730 55.576 34.724 1.00 12.26 114 GLU B C 1
ATOM 5006 O O . GLU B 1 114 ? 6.648 55.020 34.646 1.00 13.97 114 GLU B O 1
ATOM 5017 N N . ALA B 1 115 ? 8.800 55.164 34.054 1.00 11.48 115 ALA B N 1
ATOM 5018 C CA . ALA B 1 115 ? 8.734 54.102 33.056 1.00 14.05 115 ALA B CA 1
ATOM 5019 C C . ALA B 1 115 ? 8.023 52.837 33.514 1.00 15.25 115 ALA B C 1
ATOM 5020 O O . ALA B 1 115 ? 7.250 52.248 32.748 1.00 15.08 115 ALA B O 1
ATOM 5022 N N . ILE B 1 116 ? 8.258 52.415 34.754 1.00 13.33 116 ILE B N 1
ATOM 5023 C CA . ILE B 1 116 ? 7.733 51.130 35.200 1.00 13.71 116 ILE B CA 1
ATOM 5024 C C . ILE B 1 116 ? 6.212 51.107 35.259 1.00 13.02 116 ILE B C 1
ATOM 5025 O O . ILE B 1 116 ? 5.604 50.037 35.232 1.00 12.89 116 ILE B O 1
ATOM 5030 N N . ASN B 1 117 ? 5.596 52.282 35.303 1.00 11.71 117 ASN B N 1
ATOM 5031 C CA . ASN B 1 117 ? 4.147 52.341 35.419 1.00 12.64 117 ASN B CA 1
ATOM 5032 C C . ASN B 1 117 ? 3.425 52.439 34.084 1.00 12.20 117 ASN B C 1
ATOM 5033 O O . ASN B 1 117 ? 2.235 52.140 33.999 1.00 14.78 117 ASN B O 1
ATOM 5038 N N . MET B 1 118 ? 4.149 52.823 33.033 1.00 11.10 118 MET B N 1
ATOM 5039 C CA . MET B 1 118 ? 3.498 52.973 31.737 1.00 10.40 118 MET B CA 1
ATOM 5040 C C . MET B 1 118 ? 2.867 51.680 31.199 1.00 10.72 118 MET B C 1
ATOM 5041 O O . MET B 1 118 ? 1.712 51.702 30.783 1.00 13.46 118 MET B O 1
ATOM 5046 N N . PRO B 1 119 ? 3.599 50.551 31.216 1.00 10.54 119 PRO B N 1
ATOM 5047 C CA . PRO B 1 119 ? 2.987 49.361 30.617 1.00 11.10 119 PRO B CA 1
ATOM 5048 C C . PRO B 1 119 ? 1.987 48.637 31.523 1.00 11.52 119 PRO B C 1
ATOM 5049 O O . PRO B 1 119 ? 1.328 47.704 31.069 1.00 12.04 119 PRO B O 1
ATOM 5053 N N . LYS B 1 120 ? 1.872 49.042 32.787 1.00 12.31 120 LYS B N 1
ATOM 5054 C CA . LYS B 1 120 ? 0.854 48.441 33.646 1.00 10.14 120 LYS B CA 1
ATOM 5055 C C . LYS B 1 120 ? -0.522 48.827 33.098 1.00 12.62 120 LYS B C 1
ATOM 5056 O O . LYS B 1 120 ? -0.701 49.948 32.618 1.00 12.41 120 LYS B O 1
ATOM 5062 N N . PRO B 1 121 ? -1.516 47.923 33.205 1.00 12.06 121 PRO B N 1
ATOM 5063 C CA . PRO B 1 121 ? -1.471 46.621 33.883 1.00 13.70 121 PRO B CA 1
ATOM 5064 C C . PRO B 1 121 ? -1.205 45.441 32.950 1.00 13.13 121 PRO B C 1
ATOM 5065 O O . PRO B 1 121 ? -1.724 44.348 33.193 1.00 17.20 121 PRO B O 1
ATOM 5069 N N . TRP B 1 122 ? -0.406 45.643 31.910 1.00 9.58 122 TRP B N 1
ATOM 5070 C CA . TRP B 1 122 ? -0.289 44.627 30.866 1.00 11.17 122 TRP B CA 1
ATOM 5071 C C . TRP B 1 122 ? 1.079 43.949 30.786 1.00 13.24 122 TRP B C 1
ATOM 5072 O O . TRP B 1 122 ? 1.489 43.464 29.727 1.00 11.92 122 TRP B O 1
ATOM 5083 N N . VAL B 1 123 ? 1.779 43.899 31.915 1.00 12.99 123 VAL B N 1
ATOM 5084 C CA . VAL B 1 123 ? 2.989 43.076 32.013 1.00 10.40 123 VAL B CA 1
ATOM 5085 C C . VAL B 1 123 ? 3.020 42.317 33.342 1.00 10.90 123 VAL B C 1
ATOM 5086 O O . VAL B 1 123 ? 2.391 42.734 34.316 1.00 12.92 123 VAL B O 1
ATOM 5090 N N . LYS B 1 124 ? 3.765 41.217 33.383 1.00 11.24 124 LYS B N 1
ATOM 5091 C CA . LYS B 1 124 ? 3.934 40.455 34.625 1.00 10.82 124 LYS B CA 1
ATOM 5092 C C . LYS B 1 124 ? 4.902 41.135 35.596 1.00 11.60 124 LYS B C 1
ATOM 5093 O O . LYS B 1 124 ? 4.860 40.879 36.812 1.00 13.72 124 LYS B O 1
ATOM 5099 N N . TRP B 1 125 ? 5.783 41.966 35.046 1.00 12.22 125 TRP B N 1
ATOM 5100 C CA . TRP B 1 125 ? 6.844 42.627 35.807 1.00 11.37 125 TRP B CA 1
ATOM 5101 C C . TRP B 1 125 ? 7.353 43.786 34.969 1.00 11.29 125 TRP B C 1
ATOM 5102 O O . TRP B 1 125 ? 7.456 43.669 33.766 1.00 11.98 125 TRP B O 1
ATOM 5113 N N . SER B 1 126 ? 7.645 44.906 35.617 1.00 11.61 126 SER B N 1
ATOM 5114 C CA A SER B 1 126 ? 8.213 46.053 34.927 0.53 11.12 126 SER B CA 1
ATOM 5115 C CA B SER B 1 126 ? 8.126 46.119 34.964 0.47 11.12 126 SER B CA 1
ATOM 5116 C C . SER B 1 126 ? 9.273 46.654 35.828 1.00 10.11 126 SER B C 1
ATOM 5117 O O . SER B 1 126 ? 9.085 46.798 37.035 1.00 14.14 126 SER B O 1
ATOM 5122 N N . TYR B 1 127 ? 10.416 46.988 35.236 1.00 9.41 127 TYR B N 1
ATOM 5123 C CA . TYR B 1 127 ? 11.584 47.301 36.057 1.00 10.66 127 TYR B CA 1
ATOM 5124 C C . TYR B 1 127 ? 12.591 48.181 35.340 1.00 12.48 127 TYR B C 1
ATOM 5125 O O . TYR B 1 127 ? 12.759 48.087 34.124 1.00 11.85 127 TYR B O 1
ATOM 5134 N N . GLU B 1 128 ? 13.267 49.023 36.118 1.00 9.87 128 GLU B N 1
ATOM 5135 C CA . GLU B 1 128 ? 14.380 49.830 35.641 1.00 11.41 128 GLU B CA 1
ATOM 5136 C C . GLU B 1 128 ? 15.540 49.582 36.604 1.00 11.61 128 GLU B C 1
ATOM 5137 O O . GLU B 1 128 ? 15.490 50.017 37.758 1.00 13.75 128 GLU B O 1
ATOM 5143 N N . PRO B 1 129 ? 16.574 48.852 36.148 1.00 13.49 129 PRO B N 1
ATOM 5144 C CA . PRO B 1 129 ? 17.641 48.382 37.046 1.00 11.68 129 PRO B CA 1
ATOM 5145 C C . PRO B 1 129 ? 18.250 49.523 37.871 1.00 14.15 129 PRO B C 1
ATOM 5146 O O . PRO B 1 129 ? 18.403 50.640 37.370 1.00 13.10 129 PRO B O 1
ATOM 5150 N N . ALA B 1 130 ? 18.573 49.238 39.131 1.00 12.87 130 ALA B N 1
ATOM 5151 C CA . ALA B 1 130 ? 19.087 50.255 40.056 1.00 12.10 130 ALA B CA 1
ATOM 5152 C C . ALA B 1 130 ? 20.537 50.654 39.793 1.00 13.50 130 ALA B C 1
ATOM 5153 O O . ALA B 1 130 ? 21.021 51.642 40.349 1.00 13.61 130 ALA B O 1
ATOM 5155 N N . ARG B 1 131 ? 21.230 49.887 38.954 1.00 12.27 131 ARG B N 1
ATOM 5156 C CA . ARG B 1 131 ? 22.600 50.230 38.557 1.00 11.42 131 ARG B CA 1
ATOM 5157 C C . ARG B 1 131 ? 22.994 49.424 37.319 1.00 12.88 131 ARG B C 1
ATOM 5158 O O . ARG B 1 131 ? 22.364 48.411 37.011 1.00 12.69 131 ARG B O 1
ATOM 5166 N N . PRO B 1 132 ? 24.028 49.879 36.590 1.00 12.78 132 PRO B N 1
ATOM 5167 C CA . PRO B 1 132 ? 24.450 49.138 35.396 1.00 12.56 132 PRO B CA 1
ATOM 5168 C C . PRO B 1 132 ? 24.829 47.702 35.734 1.00 14.67 132 PRO B C 1
ATOM 5169 O O . PRO B 1 132 ? 24.584 46.802 34.935 1.00 14.38 132 PRO B O 1
ATOM 5173 N N . GLU B 1 133 ? 25.427 47.487 36.904 1.00 14.26 133 GLU B N 1
ATOM 5174 C CA . GLU B 1 133 ? 25.865 46.147 37.296 1.00 15.84 133 GLU B CA 1
ATOM 5175 C C . GLU B 1 133 ? 24.722 45.128 37.341 1.00 16.28 133 GLU B C 1
ATOM 5176 O O . GLU B 1 133 ? 24.963 43.918 37.301 1.00 15.09 133 GLU B O 1
ATOM 5182 N N . ASP B 1 134 ? 23.489 45.619 37.457 1.00 14.94 134 ASP B N 1
ATOM 5183 C CA . ASP B 1 134 ? 22.326 44.752 37.627 1.00 12.51 134 ASP B CA 1
ATOM 5184 C C . ASP B 1 134 ? 21.640 44.403 36.312 1.00 12.74 134 ASP B C 1
ATOM 5185 O O . ASP B 1 134 ? 20.656 43.661 36.313 1.00 12.42 134 ASP B O 1
ATOM 5190 N N . VAL B 1 135 ? 22.118 44.965 35.203 1.00 10.99 135 VAL B N 1
ATOM 5191 C CA . VAL B 1 135 ? 21.450 44.757 33.914 1.00 11.32 135 VAL B CA 1
ATOM 5192 C C . VAL B 1 135 ? 21.380 43.276 33.504 1.00 12.46 135 VAL B C 1
ATOM 5193 O O . VAL B 1 135 ? 20.297 42.779 33.175 1.00 10.76 135 VAL B O 1
ATOM 5197 N N . PRO B 1 136 ? 22.516 42.557 33.535 1.00 12.15 136 PRO B N 1
ATOM 5198 C CA . PRO B 1 136 ? 22.441 41.138 33.167 1.00 10.84 136 PRO B CA 1
ATOM 5199 C C . PRO B 1 136 ? 21.488 40.366 34.078 1.00 11.70 136 PRO B C 1
ATOM 5200 O O . PRO B 1 136 ? 20.651 39.587 33.593 1.00 11.54 136 PRO B O 1
ATOM 5204 N N . GLY B 1 137 ? 21.592 40.602 35.384 1.00 11.48 137 GLY B N 1
ATOM 5205 C CA . GLY B 1 137 ? 20.693 39.973 36.344 1.00 13.06 137 GLY B CA 1
ATOM 5206 C C . GLY B 1 137 ? 19.225 40.314 36.090 1.00 12.22 137 GLY B C 1
ATOM 5207 O O . GLY B 1 137 ? 18.331 39.481 36.297 1.00 11.81 137 GLY B O 1
ATOM 5208 N N . ALA B 1 138 ? 18.966 41.538 35.642 1.00 11.23 138 ALA B N 1
ATOM 5209 C CA . ALA B 1 138 ? 17.602 41.951 35.333 1.00 11.74 138 ALA B CA 1
ATOM 5210 C C . ALA B 1 138 ? 17.076 41.213 34.101 1.00 13.28 138 ALA B C 1
ATOM 5211 O O . ALA B 1 138 ? 15.904 40.873 34.046 1.00 11.97 138 ALA B O 1
ATOM 5213 N N . PHE B 1 139 ? 17.933 40.974 33.108 1.00 11.32 139 PHE B N 1
ATOM 5214 C CA . PHE B 1 139 ? 17.513 40.148 31.976 1.00 11.07 139 PHE B CA 1
ATOM 5215 C C . PHE B 1 139 ? 17.174 38.715 32.402 1.00 10.84 139 PHE B C 1
ATOM 5216 O O . PHE B 1 139 ? 16.210 38.130 31.901 1.00 11.26 139 PHE B O 1
ATOM 5224 N N . MET B 1 140 ? 17.953 38.144 33.316 1.00 11.75 140 MET B N 1
ATOM 5225 C CA . MET B 1 140 ? 17.645 36.801 33.803 1.00 12.02 140 MET B CA 1
ATOM 5226 C C . MET B 1 140 ? 16.310 36.790 34.554 1.00 11.44 140 MET B C 1
ATOM 5227 O O . MET B 1 140 ? 15.476 35.905 34.355 1.00 11.34 140 MET B O 1
ATOM 5232 N N . ARG B 1 141 ? 16.109 37.777 35.423 1.00 9.86 141 ARG B N 1
ATOM 5233 C CA . ARG B 1 141 ? 14.843 37.879 36.139 1.00 10.57 141 ARG B CA 1
ATOM 5234 C C . ARG B 1 141 ? 13.666 38.086 35.171 1.00 11.98 141 ARG B C 1
ATOM 5235 O O . ARG B 1 141 ? 12.589 37.526 35.366 1.00 11.83 141 ARG B O 1
ATOM 5243 N N . ALA B 1 142 ? 13.879 38.878 34.123 1.00 10.61 142 ALA B N 1
ATOM 5244 C CA . ALA B 1 142 ? 12.841 39.098 33.104 1.00 11.60 142 ALA B CA 1
ATOM 5245 C C . ALA B 1 142 ? 12.480 37.779 32.428 1.00 11.83 142 ALA B C 1
ATOM 5246 O O . ALA B 1 142 ? 11.306 37.435 32.316 1.00 12.50 142 ALA B O 1
ATOM 5248 N N . TYR B 1 143 ? 13.492 37.039 31.982 1.00 10.23 143 TYR B N 1
ATOM 5249 C CA . TYR B 1 143 ? 13.276 35.714 31.383 1.00 11.82 143 TYR B CA 1
ATOM 5250 C C . TYR B 1 143 ? 12.525 34.772 32.328 1.00 12.73 143 TYR B C 1
ATOM 5251 O O . TYR B 1 143 ? 11.537 34.137 31.947 1.00 12.08 143 TYR B O 1
ATOM 5260 N N . ALA B 1 144 ? 13.000 34.688 33.573 1.00 13.49 144 ALA B N 1
ATOM 5261 C CA . ALA B 1 144 ? 12.409 33.814 34.582 1.00 12.73 144 ALA B CA 1
ATOM 5262 C C . ALA B 1 144 ? 10.938 34.150 34.807 1.00 12.81 144 ALA B C 1
ATOM 5263 O O . ALA B 1 144 ? 10.085 33.258 34.888 1.00 13.66 144 ALA B O 1
ATOM 5265 N N . THR B 1 145 ? 10.651 35.444 34.903 1.00 10.57 145 THR B N 1
ATOM 5266 C CA . THR B 1 145 ? 9.293 35.918 35.152 1.00 10.25 145 THR B CA 1
ATOM 5267 C C . THR B 1 145 ? 8.382 35.562 33.976 1.00 11.38 145 THR B C 1
ATOM 5268 O O . THR B 1 145 ? 7.289 35.014 34.168 1.00 12.46 145 THR B O 1
ATOM 5272 N N . ALA B 1 146 ? 8.840 35.868 32.762 1.00 10.57 146 ALA B N 1
ATOM 5273 C CA . ALA B 1 146 ? 8.045 35.659 31.543 1.00 10.44 146 ALA B CA 1
ATOM 5274 C C . ALA B 1 146 ? 7.731 34.186 31.299 1.00 12.47 146 ALA B C 1
ATOM 5275 O O . ALA B 1 146 ? 6.623 33.845 30.876 1.00 13.16 146 ALA B O 1
ATOM 5277 N N . MET B 1 147 ? 8.688 33.311 31.610 1.00 12.62 147 MET B N 1
ATOM 5278 C CA . MET B 1 147 ? 8.605 31.900 31.228 1.00 13.58 147 MET B CA 1
ATOM 5279 C C . MET B 1 147 ? 7.906 30.984 32.230 1.00 14.49 147 MET B C 1
ATOM 5280 O O . MET B 1 147 ? 7.526 29.860 31.894 1.00 12.39 147 MET B O 1
ATOM 5285 N N . GLN B 1 148 ? 7.746 31.439 33.465 1.00 11.44 148 GLN B N 1
ATOM 5286 C CA . GLN B 1 148 ? 6.978 30.650 34.406 1.00 12.08 148 GLN B CA 1
ATOM 5287 C C . GLN B 1 148 ? 5.488 30.794 34.129 1.00 13.90 148 GLN B C 1
ATOM 5288 O O . GLN B 1 148 ? 5.014 31.860 33.731 1.00 12.71 148 GLN B O 1
ATOM 5294 N N . GLN B 1 149 ? 4.755 29.703 34.314 1.00 12.74 149 GLN B N 1
ATOM 5295 C CA . GLN B 1 149 ? 3.325 29.684 34.037 1.00 14.90 149 GLN B CA 1
ATOM 5296 C C . GLN B 1 149 ? 2.570 30.542 35.055 1.00 15.65 149 GLN B C 1
ATOM 5297 O O . GLN B 1 149 ? 2.927 30.550 36.229 1.00 14.97 149 GLN B O 1
ATOM 5303 N N . PRO B 1 150 ? 1.533 31.286 34.612 1.00 14.70 150 PRO B N 1
ATOM 5304 C CA . PRO B 1 150 ? 1.079 31.498 33.234 1.00 14.46 150 PRO B CA 1
ATOM 5305 C C . PRO B 1 150 ? 2.018 32.472 32.544 1.00 14.99 150 PRO B C 1
ATOM 5306 O O . PRO B 1 150 ? 2.245 33.572 33.060 1.00 14.88 150 PRO B O 1
ATOM 5310 N N . GLN B 1 151 ? 2.572 32.067 31.407 1.00 13.65 151 GLN B N 1
ATOM 5311 C CA . GLN B 1 151 ? 3.566 32.882 30.713 1.00 11.94 151 GLN B CA 1
ATOM 5312 C C . GLN B 1 151 ? 3.015 34.241 30.281 1.00 11.71 151 GLN B C 1
ATOM 5313 O O . GLN B 1 151 ? 1.807 34.439 30.140 1.00 11.99 151 GLN B O 1
ATOM 5319 N N . GLY B 1 152 ? 3.907 35.199 30.101 1.00 12.53 152 GLY B N 1
ATOM 5320 C CA . GLY B 1 152 ? 3.481 36.510 29.664 1.00 11.95 152 GLY B CA 1
ATOM 5321 C C . GLY B 1 152 ? 4.623 37.490 29.568 1.00 9.76 152 GLY B C 1
ATOM 5322 O O . GLY B 1 152 ? 5.752 37.193 29.973 1.00 11.85 152 GLY B O 1
ATOM 5323 N N . PRO B 1 153 ? 4.335 38.676 29.032 1.00 10.72 153 PRO B N 1
ATOM 5324 C CA . PRO B 1 153 ? 5.376 39.656 28.734 1.00 9.80 153 PRO B CA 1
ATOM 5325 C C . PRO B 1 153 ? 5.837 40.405 29.978 1.00 11.23 153 PRO B C 1
ATOM 5326 O O . PRO B 1 153 ? 5.082 40.563 30.937 1.00 10.77 153 PRO B O 1
ATOM 5330 N N . VAL B 1 154 ? 7.080 40.859 29.926 1.00 9.39 154 VAL B N 1
ATOM 5331 C CA . VAL B 1 154 ? 7.687 41.671 30.972 1.00 9.87 154 VAL B CA 1
ATOM 5332 C C . VAL B 1 154 ? 8.368 42.877 30.323 1.00 12.33 154 VAL B C 1
ATOM 5333 O O . VAL B 1 154 ? 8.606 42.877 29.113 1.00 11.66 154 VAL B O 1
ATOM 5337 N N . PHE B 1 155 ? 8.671 43.905 31.114 1.00 12.14 155 PHE B N 1
ATOM 5338 C CA . PHE B 1 155 ? 9.239 45.148 30.587 1.00 10.87 155 PHE B CA 1
ATOM 5339 C C . PHE B 1 155 ? 10.463 45.602 31.381 1.00 12.86 155 PHE B C 1
ATOM 5340 O O . PHE B 1 155 ? 10.407 45.666 32.611 1.00 13.27 155 PHE B O 1
ATOM 5348 N N . LEU B 1 156 ? 11.544 45.917 30.661 1.00 10.56 156 LEU B N 1
ATOM 5349 C CA . LEU B 1 156 ? 12.766 46.501 31.218 1.00 10.20 156 LEU B CA 1
ATOM 5350 C C . LEU B 1 156 ? 13.016 47.853 30.566 1.00 13.64 156 LEU B C 1
ATOM 5351 O O . LEU B 1 156 ? 12.992 47.964 29.343 1.00 13.42 156 LEU B O 1
ATOM 5356 N N . SER B 1 157 ? 13.234 48.871 31.393 1.00 11.04 157 SER B N 1
ATOM 5357 C CA . SER B 1 157 ? 13.631 50.207 30.957 1.00 10.28 157 SER B CA 1
ATOM 5358 C C . SER B 1 157 ? 15.133 50.333 31.208 1.00 12.62 157 SER B C 1
ATOM 5359 O O . SER B 1 157 ? 15.593 50.165 32.344 1.00 10.44 157 SER B O 1
ATOM 5362 N N . LEU B 1 158 ? 15.896 50.622 30.157 1.00 12.55 158 LEU B N 1
ATOM 5363 C CA . LEU B 1 158 ? 17.349 50.470 30.205 1.00 12.02 158 LEU B CA 1
ATOM 5364 C C . LEU B 1 158 ? 18.109 51.754 29.824 1.00 12.93 158 LEU B C 1
ATOM 5365 O O . LEU B 1 158 ? 18.270 52.066 28.634 1.00 12.18 158 LEU B O 1
ATOM 5370 N N . PRO B 1 159 ? 18.579 52.514 30.830 1.00 11.43 159 PRO B N 1
ATOM 5371 C CA . PRO B 1 159 ? 19.319 53.754 30.551 1.00 10.18 159 PRO B CA 1
ATOM 5372 C C . PRO B 1 159 ? 20.478 53.516 29.598 1.00 13.06 159 PRO B C 1
ATOM 5373 O O . PRO B 1 159 ? 21.252 52.567 29.768 1.00 12.49 159 PRO B O 1
ATOM 5377 N N . LEU B 1 160 ? 20.595 54.388 28.601 1.00 12.80 160 LEU B N 1
ATOM 5378 C CA . LEU B 1 160 ? 21.531 54.174 27.500 1.00 13.56 160 LEU B CA 1
ATOM 5379 C C . LEU B 1 160 ? 22.997 54.111 27.936 1.00 14.87 160 LEU B C 1
ATOM 5380 O O . LEU B 1 160 ? 23.806 53.464 27.274 1.00 17.43 160 LEU B O 1
ATOM 5385 N N . ASP B 1 161 ? 23.338 54.776 29.035 1.00 11.38 161 ASP B N 1
ATOM 5386 C CA . ASP B 1 161 ? 24.731 54.830 29.490 1.00 13.64 161 ASP B CA 1
ATOM 5387 C C . ASP B 1 161 ? 25.216 53.556 30.186 1.00 15.15 161 ASP B C 1
ATOM 5388 O O . ASP B 1 161 ? 26.415 53.383 30.386 1.00 17.69 161 ASP B O 1
ATOM 5393 N N . ASP B 1 162 ? 24.298 52.664 30.550 1.00 14.23 162 ASP B N 1
ATOM 5394 C CA . ASP B 1 162 ? 24.688 51.431 31.240 1.00 13.57 162 ASP B CA 1
ATOM 5395 C C . ASP B 1 162 ? 25.551 50.491 30.394 1.00 14.57 162 ASP B C 1
ATOM 5396 O O . ASP B 1 162 ? 26.432 49.810 30.916 1.00 16.16 162 ASP B O 1
ATOM 5401 N N . TRP B 1 163 ? 25.273 50.439 29.094 1.00 13.63 163 TRP B N 1
ATOM 5402 C CA . TRP B 1 163 ? 25.798 49.383 28.234 1.00 13.08 163 TRP B CA 1
ATOM 5403 C C . TRP B 1 163 ? 27.322 49.386 28.114 1.00 16.15 163 TRP B C 1
ATOM 5404 O O . TRP B 1 163 ? 27.936 48.325 27.993 1.00 16.30 163 TRP B O 1
ATOM 5415 N N . GLU B 1 164 ? 27.922 50.572 28.173 1.00 16.62 164 GLU B N 1
ATOM 5416 C CA . GLU B 1 164 ? 29.370 50.721 28.012 1.00 19.86 164 GLU B CA 1
ATOM 5417 C C . GLU B 1 164 ? 30.150 50.582 29.321 1.00 22.38 164 GLU B C 1
ATOM 5418 O O . GLU B 1 164 ? 31.383 50.588 29.317 1.00 18.48 164 GLU B O 1
ATOM 5424 N N . LYS B 1 165 ? 29.445 50.458 30.442 1.00 15.65 165 LYS B N 1
ATOM 5425 C CA . LYS B 1 165 ? 30.116 50.349 31.735 1.00 18.17 165 LYS B CA 1
ATOM 5426 C C . LYS B 1 165 ? 30.903 49.051 31.845 1.00 21.28 165 LYS B C 1
ATOM 5427 O O . LYS B 1 165 ? 30.384 47.971 31.555 1.00 17.70 165 LYS B O 1
ATOM 5433 N N . LEU B 1 166 ? 32.158 49.166 32.270 1.00 19.28 166 LEU B N 1
ATOM 5434 C CA . LEU B 1 166 ? 33.001 48.004 32.501 1.00 24.55 166 LEU B CA 1
ATOM 5435 C C . LEU B 1 166 ? 32.684 47.418 33.867 1.00 26.98 166 LEU B C 1
ATOM 5436 O O . LEU B 1 166 ? 32.751 48.108 34.891 1.00 30.89 166 LEU B O 1
ATOM 5441 N N . ILE B 1 167 ? 32.301 46.149 33.879 1.00 26.96 167 ILE B N 1
ATOM 5442 C CA . ILE B 1 167 ? 31.998 45.466 35.123 1.00 27.22 167 ILE B CA 1
ATOM 5443 C C . ILE B 1 167 ? 32.657 44.090 35.107 1.00 29.69 167 ILE B C 1
ATOM 5444 O O . ILE B 1 167 ? 32.929 43.536 34.042 0.59 29.21 167 ILE B O 1
ATOM 5449 N N . PRO B 1 168 ? 32.951 43.551 36.292 1.00 39.80 168 PRO B N 1
ATOM 5450 C CA . PRO B 1 168 ? 33.468 42.182 36.370 1.00 39.44 168 PRO B CA 1
ATOM 5451 C C . PRO B 1 168 ? 32.391 41.176 35.971 1.00 43.83 168 PRO B C 1
ATOM 5452 O O . PRO B 1 168 ? 31.206 41.415 36.212 1.00 40.01 168 PRO B O 1
ATOM 5456 N N . GLU B 1 169 ? 32.804 40.070 35.361 1.00 40.40 169 GLU B N 1
ATOM 5457 C CA A GLU B 1 169 ? 31.873 39.019 34.968 0.50 37.06 169 GLU B CA 1
ATOM 5458 C CA B GLU B 1 169 ? 31.869 39.022 34.965 0.50 37.06 169 GLU B CA 1
ATOM 5459 C C . GLU B 1 169 ? 31.021 38.545 36.143 1.00 39.43 169 GLU B C 1
ATOM 5460 O O . GLU B 1 169 ? 31.543 38.237 37.212 1.00 40.45 169 GLU B O 1
ATOM 5471 N N . VAL B 1 170 ? 29.709 38.496 35.935 1.00 39.00 170 VAL B N 1
ATOM 5472 C CA . VAL B 1 170 ? 28.780 37.924 36.903 1.00 36.65 170 VAL B CA 1
ATOM 5473 C C . VAL B 1 170 ? 28.170 36.691 36.259 1.00 34.02 170 VAL B C 1
ATOM 5474 O O . VAL B 1 170 ? 27.993 36.656 35.042 1.00 38.68 170 VAL B O 1
ATOM 5478 N N . ASP B 1 171 ? 27.846 35.681 37.059 1.00 31.04 171 ASP B N 1
ATOM 5479 C CA . ASP B 1 171 ? 27.229 34.474 36.515 1.00 37.12 171 ASP B CA 1
ATOM 5480 C C . ASP B 1 171 ? 25.759 34.408 36.906 1.00 28.87 171 ASP B C 1
ATOM 5481 O O . ASP B 1 171 ? 25.388 33.711 37.848 1.00 36.55 171 ASP B O 1
ATOM 5486 N N . VAL B 1 172 ? 24.920 35.130 36.175 1.00 20.54 172 VAL B N 1
ATOM 5487 C CA . VAL B 1 172 ? 23.521 35.254 36.573 1.00 20.84 172 VAL B CA 1
ATOM 5488 C C . VAL B 1 172 ? 22.607 34.186 35.973 1.00 18.53 172 VAL B C 1
ATOM 5489 O O . VAL B 1 172 ? 21.454 34.071 36.376 1.00 18.64 172 VAL B O 1
ATOM 5493 N N . ALA B 1 173 ? 23.107 33.397 35.025 1.00 15.67 173 ALA B N 1
ATOM 5494 C CA . ALA B 1 173 ? 22.239 32.426 34.349 1.00 16.41 173 ALA B CA 1
ATOM 5495 C C . ALA B 1 173 ? 21.584 31.406 35.291 1.00 15.65 173 ALA B C 1
ATOM 5496 O O . ALA B 1 173 ? 22.253 30.786 36.119 1.00 16.75 173 ALA B O 1
ATOM 5498 N N . ARG B 1 174 ? 20.268 31.242 35.149 1.00 11.87 174 ARG B N 1
ATOM 5499 C CA . ARG B 1 174 ? 19.508 30.262 35.931 1.00 13.15 174 ARG B CA 1
ATOM 5500 C C . ARG B 1 174 ? 18.532 29.557 35.010 1.00 13.65 174 ARG B C 1
ATOM 5501 O O . ARG B 1 174 ? 18.348 29.972 33.866 1.00 14.28 174 ARG B O 1
ATOM 5509 N N . THR B 1 175 ? 17.903 28.493 35.505 1.00 12.77 175 THR B N 1
ATOM 5510 C CA . THR B 1 175 ? 16.768 27.913 34.786 1.00 15.71 175 THR B CA 1
ATOM 5511 C C . THR B 1 175 ? 15.542 27.858 35.696 1.00 15.08 175 THR B C 1
ATOM 5512 O O . THR B 1 175 ? 15.671 27.874 36.923 1.00 13.55 175 THR B O 1
ATOM 5516 N N . VAL B 1 176 ? 14.364 27.820 35.075 1.00 13.60 176 VAL B N 1
ATOM 5517 C CA . VAL B 1 176 ? 13.077 27.790 35.770 1.00 12.79 176 VAL B CA 1
ATOM 5518 C C . VAL B 1 176 ? 12.141 26.748 35.156 1.00 14.24 176 VAL B C 1
ATOM 5519 O O . VAL B 1 176 ? 12.376 26.258 34.047 1.00 17.02 176 VAL B O 1
ATOM 5523 N N . SER B 1 177 ? 11.067 26.427 35.872 1.00 12.11 177 SER B N 1
ATOM 5524 C CA . SER B 1 177 ? 10.013 25.580 35.323 1.00 13.94 177 SER B CA 1
ATOM 5525 C C . SER B 1 177 ? 9.061 26.438 34.506 1.00 15.30 177 SER B C 1
ATOM 5526 O O . SER B 1 177 ? 8.898 27.631 34.773 1.00 16.26 177 SER B O 1
ATOM 5529 N N . THR B 1 178 ? 8.445 25.837 33.498 1.00 13.29 178 THR B N 1
ATOM 5530 C CA . THR B 1 178 ? 7.523 26.575 32.641 1.00 12.42 178 THR B CA 1
ATOM 5531 C C . THR B 1 178 ? 6.107 26.024 32.728 1.00 13.04 178 THR B C 1
ATOM 5532 O O . THR B 1 178 ? 5.214 26.477 32.004 1.00 17.46 178 THR B O 1
ATOM 5536 N N . ARG B 1 179 ? 5.912 25.032 33.590 1.00 14.46 179 ARG B N 1
ATOM 5537 C CA . ARG B 1 179 ? 4.591 24.446 33.821 1.00 16.21 179 ARG B CA 1
ATOM 5538 C C . ARG B 1 179 ? 4.395 24.119 35.296 1.00 15.01 179 ARG B C 1
ATOM 5539 O O . ARG B 1 179 ? 5.356 23.820 36.007 1.00 16.00 179 ARG B O 1
ATOM 5547 N N . GLN B 1 180 ? 3.144 24.158 35.746 1.00 13.31 180 GLN B N 1
ATOM 5548 C CA . GLN B 1 180 ? 2.773 23.563 37.026 1.00 13.51 180 GLN B CA 1
ATOM 5549 C C . GLN B 1 180 ? 1.615 22.595 36.844 1.00 11.18 180 GLN B C 1
ATOM 5550 O O . GLN B 1 180 ? 0.756 22.791 35.976 1.00 16.48 180 GLN B O 1
ATOM 5556 N N . GLY B 1 181 ? 1.601 21.554 37.668 1.00 14.79 181 GLY B N 1
ATOM 5557 C CA . GLY B 1 181 ? 0.601 20.508 37.564 1.00 14.57 181 GLY B CA 1
ATOM 5558 C C . GLY B 1 181 ? -0.540 20.727 38.537 1.00 16.53 181 GLY B C 1
ATOM 5559 O O . GLY B 1 181 ? -0.510 21.668 39.338 1.00 17.79 181 GLY B O 1
ATOM 5560 N N . PRO B 1 182 ? -1.561 19.864 38.466 1.00 14.80 182 PRO B N 1
ATOM 5561 C CA . PRO B 1 182 ? -2.773 20.034 39.273 1.00 14.93 182 PRO B CA 1
ATOM 5562 C C . PRO B 1 182 ? -2.615 19.433 40.667 1.00 18.68 182 PRO B C 1
ATOM 5563 O O . PRO B 1 182 ? -1.828 18.503 40.844 1.00 20.30 182 PRO B O 1
ATOM 5567 N N . ASP B 1 183 ? -3.353 19.963 41.638 1.00 14.07 183 ASP B N 1
ATOM 5568 C CA . ASP B 1 183 ? -3.490 19.324 42.940 1.00 17.50 183 ASP B CA 1
ATOM 5569 C C . ASP B 1 183 ? -4.129 17.954 42.700 1.00 17.32 183 ASP B C 1
ATOM 5570 O O . ASP B 1 183 ? -5.243 17.870 42.177 1.00 16.22 183 ASP B O 1
ATOM 5575 N N . PRO B 1 184 ? -3.418 16.876 43.058 1.00 17.92 184 PRO B N 1
ATOM 5576 C CA . PRO B 1 184 ? -3.923 15.519 42.802 1.00 18.31 184 PRO B CA 1
ATOM 5577 C C . PRO B 1 184 ? -5.261 15.237 43.485 1.00 18.02 184 PRO B C 1
ATOM 5578 O O . PRO B 1 184 ? -6.044 14.447 42.957 1.00 21.27 184 PRO B O 1
ATOM 5582 N N . ASP B 1 185 ? -5.532 15.876 44.621 1.00 17.16 185 ASP B N 1
ATOM 5583 C CA . ASP B 1 185 ? -6.847 15.758 45.258 1.00 18.68 185 ASP B CA 1
ATOM 5584 C C . ASP B 1 185 ? -7.943 16.338 44.371 1.00 17.33 185 ASP B C 1
ATOM 5585 O O . ASP B 1 185 ? -9.069 15.835 44.345 1.00 20.25 185 ASP B O 1
ATOM 5590 N N . LYS B 1 186 ? -7.621 17.409 43.652 1.00 15.97 186 LYS B N 1
ATOM 5591 C CA . LYS B 1 186 ? -8.592 18.029 42.764 1.00 16.09 186 LYS B CA 1
ATOM 5592 C C . LYS B 1 186 ? -8.813 17.184 41.516 1.00 16.04 186 LYS B C 1
ATOM 5593 O O . LYS B 1 186 ? -9.926 17.126 41.000 1.00 17.43 186 LYS B O 1
ATOM 5599 N N . VAL B 1 187 ? -7.758 16.545 41.017 1.00 15.78 187 VAL B N 1
ATOM 5600 C CA . VAL B 1 187 ? -7.917 15.681 39.846 1.00 17.62 187 VAL B CA 1
ATOM 5601 C C . VAL B 1 187 ? -8.891 14.558 40.214 1.00 16.43 187 VAL B C 1
ATOM 5602 O O . VAL B 1 187 ? -9.831 14.270 39.472 1.00 19.18 187 VAL B O 1
ATOM 5606 N N . LYS B 1 188 ? -8.672 13.944 41.371 1.00 20.36 188 LYS B N 1
ATOM 5607 C CA . LYS B 1 188 ? -9.543 12.872 41.837 1.00 21.42 188 LYS B CA 1
ATOM 5608 C C . LYS B 1 188 ? -10.989 13.362 41.996 1.00 20.10 188 LYS B C 1
ATOM 5609 O O . LYS B 1 188 ? -11.929 12.703 41.555 1.00 20.99 188 LYS B O 1
ATOM 5615 N N . GLU B 1 189 ? -11.157 14.528 42.612 1.00 17.25 189 GLU B N 1
ATOM 5616 C CA . GLU B 1 189 ? -12.473 15.141 42.760 1.00 19.27 189 GLU B CA 1
ATOM 5617 C C . GLU B 1 189 ? -13.159 15.358 41.415 1.00 18.13 189 GLU B C 1
ATOM 5618 O O . GLU B 1 189 ? -14.338 15.010 41.228 1.00 17.91 189 GLU B O 1
ATOM 5624 N N . PHE B 1 190 ? -12.419 15.935 40.472 1.00 15.25 190 PHE B N 1
ATOM 5625 C CA . PHE B 1 190 ? -12.966 16.228 39.158 1.00 17.79 190 PHE B CA 1
ATOM 5626 C C . PHE B 1 190 ? -13.305 14.942 38.406 1.00 19.08 190 PHE B C 1
ATOM 5627 O O . PHE B 1 190 ? -14.359 14.841 37.782 1.00 19.31 190 PHE B O 1
ATOM 5635 N N . ALA B 1 191 ? -12.418 13.955 38.499 1.00 18.52 191 ALA B N 1
ATOM 5636 C CA . ALA B 1 191 ? -12.637 12.661 37.856 1.00 20.01 191 ALA B CA 1
ATOM 5637 C C . ALA B 1 191 ? -13.866 11.942 38.423 1.00 20.84 191 ALA B C 1
ATOM 5638 O O . ALA B 1 191 ? -14.636 11.347 37.669 1.00 20.90 191 ALA B O 1
ATOM 5640 N N . GLN B 1 192 ? -14.046 11.997 39.740 1.00 20.41 192 GLN B N 1
ATOM 5641 C CA . GLN B 1 192 ? -15.237 11.426 40.374 1.00 23.66 192 GLN B CA 1
ATOM 5642 C C . GLN B 1 192 ? -16.520 12.039 39.808 1.00 22.74 192 GLN B C 1
ATOM 5643 O O . GLN B 1 192 ? -17.482 11.327 39.497 1.00 21.68 192 GLN B O 1
ATOM 5649 N N . ARG B 1 193 ? -16.524 13.362 39.669 1.00 19.79 193 ARG B N 1
ATOM 5650 C CA . ARG B 1 193 ? -17.661 14.084 39.112 1.00 19.65 193 ARG B CA 1
ATOM 5651 C C . ARG B 1 193 ? -17.928 13.648 37.675 1.00 18.81 193 ARG B C 1
ATOM 5652 O O . ARG B 1 193 ? -19.078 13.434 37.281 1.00 19.06 193 ARG B O 1
ATOM 5660 N N . ILE B 1 194 ? -16.859 13.530 36.890 1.00 18.44 194 ILE B N 1
ATOM 5661 C CA . ILE B 1 194 ? -16.991 13.155 35.482 1.00 17.71 194 ILE B CA 1
ATOM 5662 C C . ILE B 1 194 ? -17.525 11.726 35.342 1.00 21.70 194 ILE B C 1
ATOM 5663 O O . ILE B 1 194 ? -18.403 11.449 34.516 1.00 21.54 194 ILE B O 1
ATOM 5668 N N . THR B 1 195 ? -16.989 10.828 36.158 1.00 21.27 195 THR B N 1
ATOM 5669 C CA . THR B 1 195 ? -17.375 9.424 36.137 1.00 24.38 195 THR B CA 1
ATOM 5670 C C . THR B 1 195 ? -18.848 9.253 36.495 1.00 26.79 195 THR B C 1
ATOM 5671 O O . THR B 1 195 ? -19.545 8.398 35.937 1.00 26.90 195 THR B O 1
ATOM 5675 N N . ALA B 1 196 ? -19.320 10.085 37.413 1.00 23.72 196 ALA B N 1
ATOM 5676 C CA . ALA B 1 196 ? -20.689 9.990 37.901 1.00 23.74 196 ALA B CA 1
ATOM 5677 C C . ALA B 1 196 ? -21.705 10.655 36.974 1.00 25.91 196 ALA B C 1
ATOM 5678 O O . ALA B 1 196 ? -22.906 10.398 37.085 1.00 25.98 196 ALA B O 1
ATOM 5680 N N . SER B 1 197 ? -21.236 11.513 36.073 1.00 21.13 197 SER B N 1
ATOM 5681 C CA . SER B 1 197 ? -22.144 12.263 35.213 1.00 20.48 197 SER B CA 1
ATOM 5682 C C . SER B 1 197 ? -22.780 11.378 34.149 1.00 23.44 197 SER B C 1
ATOM 5683 O O . SER B 1 197 ? -22.194 10.380 33.722 1.00 26.92 197 SER B O 1
ATOM 5686 N N . LYS B 1 198 ? -23.972 11.765 33.712 1.00 27.30 198 LYS B N 1
ATOM 5687 C CA . LYS B 1 198 ? -24.703 10.992 32.717 1.00 26.93 198 LYS B CA 1
ATOM 5688 C C . LYS B 1 198 ? -24.385 11.439 31.299 1.00 27.84 198 LYS B C 1
ATOM 5689 O O . LYS B 1 198 ? -24.244 10.616 30.393 1.00 29.91 198 LYS B O 1
ATOM 5695 N N . ASN B 1 199 ? -24.267 12.749 31.108 1.00 22.29 199 ASN B N 1
ATOM 5696 C CA . ASN B 1 199 ? -24.068 13.296 29.777 1.00 21.75 199 ASN B CA 1
ATOM 5697 C C . ASN B 1 199 ? -23.136 14.501 29.786 1.00 20.58 199 ASN B C 1
ATOM 5698 O O . ASN B 1 199 ? -23.575 15.636 29.590 1.00 21.38 199 ASN B O 1
ATOM 5703 N N . PRO B 1 200 ? -21.847 14.255 30.036 1.00 20.53 200 PRO B N 1
ATOM 5704 C CA . PRO B 1 200 ? -20.877 15.354 30.109 1.00 20.87 200 PRO B CA 1
ATOM 5705 C C . PRO B 1 200 ? -20.674 16.027 28.758 1.00 22.77 200 PRO B C 1
ATOM 5706 O O . PRO B 1 200 ? -20.822 15.389 27.715 1.00 19.80 200 PRO B O 1
ATOM 5710 N N . LEU B 1 201 ? -20.359 17.319 28.789 1.00 17.71 201 LEU B N 1
ATOM 5711 C CA . LEU B 1 201 ? -20.027 18.074 27.592 1.00 16.26 201 LEU B CA 1
ATOM 5712 C C . LEU B 1 201 ? -18.676 18.749 27.822 1.00 18.50 201 LEU B C 1
ATOM 5713 O O . LEU B 1 201 ? -18.433 19.295 28.902 1.00 17.77 201 LEU B O 1
ATOM 5718 N N . LEU B 1 202 ? -17.794 18.689 26.828 1.00 15.32 202 LEU B N 1
ATOM 5719 C CA . LEU B 1 202 ? -16.454 19.268 26.935 1.00 17.79 202 LEU B CA 1
ATOM 5720 C C . LEU B 1 202 ? -16.356 20.588 26.190 1.00 16.41 202 LEU B C 1
ATOM 5721 O O . LEU B 1 202 ? -16.850 20.727 25.070 1.00 17.79 202 LEU B O 1
ATOM 5726 N N . ILE B 1 203 ? -15.727 21.569 26.825 1.00 13.28 203 ILE B N 1
ATOM 5727 C CA . ILE B 1 203 ? -15.422 22.827 26.161 1.00 12.48 203 ILE B CA 1
ATOM 5728 C C . ILE B 1 203 ? -13.925 23.025 26.288 1.00 14.39 203 ILE B C 1
ATOM 5729 O O . ILE B 1 203 ? -13.397 23.105 27.402 1.00 14.43 203 ILE B O 1
ATOM 5734 N N . TYR B 1 204 ? -13.238 23.071 25.151 1.00 14.62 204 TYR B N 1
ATOM 5735 C CA . TYR B 1 204 ? -11.787 23.195 25.152 1.00 12.98 204 TYR B CA 1
ATOM 5736 C C . TYR B 1 204 ? -11.352 24.596 24.743 1.00 13.82 204 TYR B C 1
ATOM 5737 O O . TYR B 1 204 ? -11.916 25.195 23.825 1.00 13.60 204 TYR B O 1
ATOM 5746 N N . GLY B 1 205 ? -10.325 25.107 25.411 1.00 14.41 205 GLY B N 1
ATOM 5747 C CA . GLY B 1 205 ? -9.773 26.400 25.062 1.00 14.28 205 GLY B CA 1
ATOM 5748 C C . GLY B 1 205 ? -8.310 26.294 24.664 1.00 15.19 205 GLY B C 1
ATOM 5749 O O . GLY B 1 205 ? -7.731 25.205 24.637 1.00 15.02 205 GLY B O 1
ATOM 5750 N N . SER B 1 206 ? -7.695 27.440 24.403 1.00 10.69 206 SER B N 1
ATOM 5751 C CA . SER B 1 206 ? -6.392 27.473 23.743 1.00 13.28 206 SER B CA 1
ATOM 5752 C C . SER B 1 206 ? -5.162 27.166 24.606 1.00 15.34 206 SER B C 1
ATOM 5753 O O . SER B 1 206 ? -4.056 27.089 24.071 1.00 13.91 206 SER B O 1
ATOM 5756 N N . ASP B 1 207 ? -5.340 26.991 25.917 1.00 13.26 207 ASP B N 1
ATOM 5757 C CA . ASP B 1 207 ? -4.243 26.493 26.748 1.00 12.77 207 ASP B CA 1
ATOM 5758 C C . ASP B 1 207 ? -3.770 25.158 26.182 1.00 14.90 207 ASP B C 1
ATOM 5759 O O . ASP B 1 207 ? -2.592 24.816 26.251 1.00 14.30 207 ASP B O 1
ATOM 5764 N N . ILE B 1 208 ? -4.707 24.406 25.613 1.00 13.26 208 ILE B N 1
ATOM 5765 C CA . ILE B 1 208 ? -4.388 23.114 25.023 1.00 14.62 208 ILE B CA 1
ATOM 5766 C C . ILE B 1 208 ? -3.428 23.262 23.842 1.00 14.54 208 ILE B C 1
ATOM 5767 O O . ILE B 1 208 ? -2.563 22.405 23.619 1.00 17.24 208 ILE B O 1
ATOM 5772 N N . ALA B 1 209 ? -3.569 24.353 23.094 1.00 13.93 209 ALA B N 1
ATOM 5773 C CA . ALA B 1 209 ? -2.672 24.612 21.978 1.00 15.09 209 ALA B CA 1
ATOM 5774 C C . ALA B 1 209 ? -1.285 24.968 22.493 1.00 18.28 209 ALA B C 1
ATOM 5775 O O . ALA B 1 209 ? -0.293 24.361 22.101 1.00 14.78 209 ALA B O 1
ATOM 5777 N N . ARG B 1 210 ? -1.213 25.943 23.394 1.00 14.65 210 ARG B N 1
ATOM 5778 C CA . ARG B 1 210 ? 0.079 26.381 23.903 1.00 15.10 210 ARG B CA 1
ATOM 5779 C C . ARG B 1 210 ? 0.844 25.243 24.571 1.00 15.90 210 ARG B C 1
ATOM 5780 O O . ARG B 1 210 ? 2.045 25.079 24.346 1.00 16.86 210 ARG B O 1
ATOM 5788 N N . SER B 1 211 ? 0.153 24.445 25.378 1.00 13.26 211 SER B N 1
ATOM 5789 C CA A SER B 1 211 ? 0.788 23.377 26.147 0.48 16.55 211 SER B CA 1
ATOM 5790 C CA B SER B 1 211 ? 0.815 23.386 26.134 0.52 16.55 211 SER B CA 1
ATOM 5791 C C . SER B 1 211 ? 1.024 22.106 25.330 1.00 14.67 211 SER B C 1
ATOM 5792 O O . SER B 1 211 ? 1.455 21.093 25.869 1.00 15.78 211 SER B O 1
ATOM 5797 N N . GLN B 1 212 ? 0.719 22.154 24.035 1.00 15.39 212 GLN B N 1
ATOM 5798 C CA . GLN B 1 212 ? 0.938 20.993 23.166 1.00 14.48 212 GLN B CA 1
ATOM 5799 C C . GLN B 1 212 ? 0.172 19.755 23.646 1.00 19.58 212 GLN B C 1
ATOM 5800 O O . GLN B 1 212 ? 0.696 18.643 23.673 1.00 18.11 212 GLN B O 1
ATOM 5806 N N . ALA B 1 213 ? -1.086 19.958 24.020 1.00 15.54 213 ALA B N 1
ATOM 5807 C CA . ALA B 1 213 ? -1.892 18.882 24.586 1.00 13.63 213 ALA B CA 1
ATOM 5808 C C . ALA B 1 213 ? -2.917 18.343 23.584 1.00 15.68 213 ALA B C 1
ATOM 5809 O O . ALA B 1 213 ? -3.883 17.690 23.964 1.00 18.26 213 ALA B O 1
ATOM 5811 N N . TRP B 1 214 ? -2.692 18.629 22.307 1.00 15.93 214 TRP B N 1
ATOM 5812 C CA . TRP B 1 214 ? -3.602 18.238 21.225 1.00 16.63 214 TRP B CA 1
ATOM 5813 C C . TRP B 1 214 ? -4.023 16.770 21.311 1.00 16.89 214 TRP B C 1
ATOM 5814 O O . TRP B 1 214 ? -5.210 16.453 21.358 1.00 17.63 214 TRP B O 1
ATOM 5825 N N . SER B 1 215 ? -3.051 15.867 21.326 1.00 20.60 215 SER B N 1
ATOM 5826 C CA A SER B 1 215 ? -3.357 14.439 21.368 0.49 19.36 215 SER B CA 1
ATOM 5827 C CA B SER B 1 215 ? -3.354 14.439 21.373 0.51 19.36 215 SER B CA 1
ATOM 5828 C C . SER B 1 215 ? -3.984 14.018 22.696 1.00 18.77 215 SER B C 1
ATOM 5829 O O . SER B 1 215 ? -4.838 13.138 22.731 1.00 19.49 215 SER B O 1
ATOM 5834 N N . ASP B 1 216 ? -3.561 14.642 23.792 1.00 18.22 216 ASP B N 1
ATOM 5835 C CA . ASP B 1 216 ? -4.128 14.301 25.094 1.00 18.10 216 ASP B CA 1
ATOM 5836 C C . ASP B 1 216 ? -5.591 14.743 25.192 1.00 17.41 216 ASP B C 1
ATOM 5837 O O . ASP B 1 216 ? -6.399 14.101 25.864 1.00 18.32 216 ASP B O 1
ATOM 5842 N N . GLY B 1 217 ? -5.928 15.838 24.516 1.00 16.46 217 GLY B N 1
ATOM 5843 C CA . GLY B 1 217 ? -7.290 16.335 24.512 1.00 13.77 217 GLY B CA 1
ATOM 5844 C C . GLY B 1 217 ? -8.177 15.403 23.705 1.00 18.21 217 GLY B C 1
ATOM 5845 O O . GLY B 1 217 ? -9.330 15.159 24.054 1.00 17.28 217 GLY B O 1
ATOM 5846 N N . ILE B 1 218 ? -7.628 14.870 22.618 1.00 16.21 218 ILE B N 1
ATOM 5847 C CA . ILE B 1 218 ? -8.356 13.897 21.808 1.00 15.39 218 ILE B CA 1
ATOM 5848 C C . ILE B 1 218 ? -8.599 12.620 22.610 1.00 15.67 218 ILE B C 1
ATOM 5849 O O . ILE B 1 218 ? -9.708 12.094 22.635 1.00 18.43 218 ILE B O 1
ATOM 5854 N N . ALA B 1 219 ? -7.565 12.137 23.289 1.00 15.35 219 ALA B N 1
ATOM 5855 C CA . ALA B 1 219 ? -7.682 10.921 24.083 1.00 17.25 219 ALA B CA 1
ATOM 5856 C C . ALA B 1 219 ? -8.746 11.061 25.168 1.00 19.51 219 ALA B C 1
ATOM 5857 O O . ALA B 1 219 ? -9.517 10.136 25.419 1.00 18.66 219 ALA B O 1
ATOM 5859 N N . PHE B 1 220 ? -8.788 12.225 25.809 1.00 19.70 220 PHE B N 1
ATOM 5860 C CA . PHE B 1 220 ? -9.736 12.476 26.889 1.00 18.65 220 PHE B CA 1
ATOM 5861 C C . PHE B 1 220 ? -11.175 12.481 26.354 1.00 16.85 220 PHE B C 1
ATOM 5862 O O . PHE B 1 220 ? -12.053 11.838 26.923 1.00 20.41 220 PHE B O 1
ATOM 5870 N N . ALA B 1 221 ? -11.400 13.191 25.252 1.00 15.45 221 ALA B N 1
ATOM 5871 C CA . ALA B 1 221 ? -12.723 13.276 24.634 1.00 16.88 221 ALA B CA 1
ATOM 5872 C C . ALA B 1 221 ? -13.194 11.909 24.134 1.00 20.73 221 ALA B C 1
ATOM 5873 O O . ALA B 1 221 ? -14.359 11.543 24.299 1.00 21.81 221 ALA B O 1
ATOM 5875 N N . GLU B 1 222 ? -12.285 11.158 23.523 1.00 18.40 222 GLU B N 1
ATOM 5876 C CA . GLU B 1 222 ? -12.613 9.820 23.031 1.00 19.51 222 GLU B CA 1
ATOM 5877 C C . GLU B 1 222 ? -12.886 8.840 24.178 1.00 20.28 222 GLU B C 1
ATOM 5878 O O . GLU B 1 222 ? -13.698 7.924 24.039 1.00 22.37 222 GLU B O 1
ATOM 5884 N N . ARG B 1 223 ? -12.239 9.055 25.324 1.00 18.53 223 ARG B N 1
ATOM 5885 C CA . ARG B 1 223 ? -12.464 8.221 26.497 1.00 21.23 223 ARG B CA 1
ATOM 5886 C C . ARG B 1 223 ? -13.899 8.392 26.984 1.00 24.61 223 ARG B C 1
ATOM 5887 O O . ARG B 1 223 ? -14.539 7.441 27.428 1.00 23.60 223 ARG B O 1
ATOM 5895 N N . LEU B 1 224 ? -14.403 9.615 26.881 1.00 23.26 224 LEU B N 1
ATOM 5896 C CA . LEU B 1 224 ? -15.732 9.951 27.376 1.00 24.95 224 LEU B CA 1
ATOM 5897 C C . LEU B 1 224 ? -16.801 9.823 26.300 1.00 26.60 224 LEU B C 1
ATOM 5898 O O . LEU B 1 224 ? -17.990 9.744 26.607 1.00 28.82 224 LEU B O 1
ATOM 5903 N N . ASN B 1 225 ? -16.382 9.819 25.040 1.00 23.52 225 ASN B N 1
ATOM 5904 C CA . ASN B 1 225 ? -17.334 9.866 23.940 1.00 27.51 225 ASN B CA 1
ATOM 5905 C C . ASN B 1 225 ? -18.312 11.020 24.137 1.00 30.61 225 ASN B C 1
ATOM 5906 O O . ASN B 1 225 ? -19.513 10.883 23.894 1.00 31.03 225 ASN B O 1
ATOM 5911 N N . ALA B 1 226 ? -17.789 12.159 24.584 1.00 23.11 226 ALA B N 1
ATOM 5912 C CA . ALA B 1 226 ? -18.614 13.341 24.824 1.00 22.04 226 ALA B CA 1
ATOM 5913 C C . ALA B 1 226 ? -18.434 14.357 23.702 1.00 16.79 226 ALA B C 1
ATOM 5914 O O . ALA B 1 226 ? -17.386 14.397 23.061 1.00 21.93 226 ALA B O 1
ATOM 5916 N N . PRO B 1 227 ? -19.454 15.189 23.463 1.00 18.67 227 PRO B N 1
ATOM 5917 C CA . PRO B 1 227 ? -19.329 16.267 22.480 1.00 16.73 227 PRO B CA 1
ATOM 5918 C C . PRO B 1 227 ? -18.270 17.264 22.914 1.00 19.07 227 PRO B C 1
ATOM 5919 O O . PRO B 1 227 ? -18.139 17.532 24.108 1.00 21.55 227 PRO B O 1
ATOM 5923 N N . VAL B 1 228 ? -17.531 17.800 21.955 1.00 17.52 228 VAL B N 1
ATOM 5924 C CA . VAL B 1 228 ? -16.509 18.797 22.239 1.00 16.83 228 VAL B CA 1
ATOM 5925 C C . VAL B 1 228 ? -16.856 20.088 21.511 1.00 16.96 228 VAL B C 1
ATOM 5926 O O . VAL B 1 228 ? -17.163 20.075 20.324 1.00 16.87 228 VAL B O 1
ATOM 5930 N N . TRP B 1 229 ? -16.847 21.201 22.236 1.00 16.20 229 TRP B N 1
ATOM 5931 C CA . TRP B 1 229 ? -16.999 22.520 21.641 1.00 14.77 229 TRP B CA 1
ATOM 5932 C C . TRP B 1 229 ? -15.724 23.294 21.899 1.00 16.63 229 TRP B C 1
ATOM 5933 O O . TRP B 1 229 ? -15.061 23.065 22.919 1.00 15.54 229 TRP B O 1
ATOM 5944 N N . ALA B 1 230 ? -15.391 24.209 20.995 1.00 13.44 230 ALA B N 1
ATOM 5945 C CA . ALA B 1 230 ? -14.331 25.184 21.262 1.00 15.29 230 ALA B CA 1
ATOM 5946 C C . ALA B 1 230 ? -14.933 26.320 22.069 1.00 14.91 230 ALA B C 1
ATOM 5947 O O . ALA B 1 230 ? -16.045 26.769 21.787 1.00 13.90 230 ALA B O 1
ATOM 5949 N N . ALA B 1 231 ? -14.211 26.757 23.099 1.00 14.14 231 ALA B N 1
ATOM 5950 C CA . ALA B 1 231 ? -14.620 27.912 23.884 1.00 13.68 231 ALA B CA 1
ATOM 5951 C C . ALA B 1 231 ? -14.835 29.116 22.972 1.00 15.19 231 ALA B C 1
ATOM 5952 O O . ALA B 1 231 ? -14.215 29.221 21.913 1.00 15.59 231 ALA B O 1
ATOM 5954 N N . PRO B 1 232 ? -15.713 30.044 23.379 1.00 15.54 232 PRO B N 1
ATOM 5955 C CA . PRO B 1 232 ? -15.913 31.235 22.552 1.00 14.08 232 PRO B CA 1
ATOM 5956 C C . PRO B 1 232 ? -14.615 32.020 22.401 1.00 15.85 232 PRO B C 1
ATOM 5957 O O . PRO B 1 232 ? -13.845 32.124 23.358 1.00 14.09 232 PRO B O 1
ATOM 5961 N N . PHE B 1 233 ? -14.369 32.541 21.205 1.00 16.79 233 PHE B N 1
ATOM 5962 C CA . PHE B 1 233 ? -13.166 33.325 20.943 1.00 14.82 233 PHE B CA 1
ATOM 5963 C C . PHE B 1 233 ? -11.873 32.593 21.314 1.00 16.73 233 PHE B C 1
ATOM 5964 O O . PHE B 1 233 ? -10.954 33.176 21.900 1.00 16.61 233 PHE B O 1
ATOM 5972 N N . ALA B 1 234 ? -11.807 31.310 20.965 1.00 15.25 234 ALA B N 1
ATOM 5973 C CA . ALA B 1 234 ? -10.595 30.523 21.160 1.00 14.86 234 ALA B CA 1
ATOM 5974 C C . ALA B 1 234 ? -9.571 30.955 20.108 1.00 16.61 234 ALA B C 1
ATOM 5975 O O . ALA B 1 234 ? -9.802 30.804 18.906 1.00 17.42 234 ALA B O 1
ATOM 5977 N N . GLU B 1 235 ? -8.449 31.501 20.567 1.00 15.28 235 GLU B N 1
ATOM 5978 C CA . GLU B 1 235 ? -7.473 32.135 19.688 1.00 13.91 235 GLU B CA 1
ATOM 5979 C C . GLU B 1 235 ? -6.708 31.123 18.848 1.00 13.24 235 GLU B C 1
ATOM 5980 O O . GLU B 1 235 ? -6.191 31.460 17.779 1.00 13.61 235 GLU B O 1
ATOM 5986 N N . ARG B 1 236 ? -6.631 29.889 19.337 1.00 13.08 236 ARG B N 1
ATOM 5987 C CA . ARG B 1 236 ? -5.866 28.842 18.664 1.00 13.30 236 ARG B CA 1
ATOM 5988 C C . ARG B 1 236 ? -6.619 27.529 18.795 1.00 16.69 236 ARG B C 1
ATOM 5989 O O . ARG B 1 236 ? -7.090 27.186 19.867 1.00 15.53 236 ARG B O 1
ATOM 5997 N N . THR B 1 237 ? -6.737 26.799 17.692 1.00 14.78 237 THR B N 1
ATOM 5998 C CA . THR B 1 237 ? -7.531 25.571 17.660 1.00 13.58 237 THR B CA 1
ATOM 5999 C C . THR B 1 237 ? -7.156 24.576 18.759 1.00 13.29 237 THR B C 1
ATOM 6000 O O . THR B 1 237 ? -6.008 24.163 18.848 1.00 14.85 237 THR B O 1
ATOM 6004 N N . PRO B 1 238 ? -8.127 24.188 19.603 1.00 13.99 238 PRO B N 1
ATOM 6005 C CA . PRO B 1 238 ? -7.839 23.236 20.678 1.00 15.59 238 PRO B CA 1
ATOM 6006 C C . PRO B 1 238 ? -8.208 21.781 20.382 1.00 15.16 238 PRO B C 1
ATOM 6007 O O . PRO B 1 238 ? -7.856 20.909 21.183 1.00 16.63 238 PRO B O 1
ATOM 6011 N N . PHE B 1 239 ? -8.900 21.516 19.271 1.00 14.84 239 PHE B N 1
ATOM 6012 C CA . PHE B 1 239 ? -9.412 20.173 18.999 1.00 15.22 239 PHE B CA 1
ATOM 6013 C C . PHE B 1 239 ? -9.610 20.026 17.491 1.00 13.48 239 PHE B C 1
ATOM 6014 O O . PHE B 1 239 ? -9.992 20.991 16.822 1.00 13.81 239 PHE B O 1
ATOM 6022 N N . PRO B 1 240 ? -9.333 18.827 16.943 1.00 14.36 240 PRO B N 1
ATOM 6023 C CA . PRO B 1 240 ? -9.530 18.641 15.496 1.00 16.90 240 PRO B CA 1
ATOM 6024 C C . PRO B 1 240 ? -10.985 18.870 15.084 1.00 13.74 240 PRO B C 1
ATOM 6025 O O . PRO B 1 240 ? -11.900 18.214 15.581 1.00 15.74 240 PRO B O 1
ATOM 6029 N N . GLU B 1 241 ? -11.184 19.806 14.169 1.00 12.45 241 GLU B N 1
ATOM 6030 C CA . GLU B 1 241 ? -12.528 20.304 13.870 1.00 13.23 241 GLU B CA 1
ATOM 6031 C C . GLU B 1 241 ? -13.311 19.417 12.899 1.00 18.06 241 GLU B C 1
ATOM 6032 O O . GLU B 1 241 ? -14.482 19.689 12.610 1.00 18.50 241 GLU B O 1
ATOM 6038 N N . ASP B 1 242 ? -12.661 18.367 12.397 1.00 18.34 242 ASP B N 1
ATOM 6039 C CA A ASP B 1 242 ? -13.349 17.372 11.578 0.50 20.02 242 ASP B CA 1
ATOM 6040 C CA B ASP B 1 242 ? -13.349 17.368 11.576 0.50 20.02 242 ASP B CA 1
ATOM 6041 C C . ASP B 1 242 ? -13.590 16.077 12.353 1.00 22.05 242 ASP B C 1
ATOM 6042 O O . ASP B 1 242 ? -14.165 15.126 11.826 1.00 24.53 242 ASP B O 1
ATOM 6051 N N . HIS B 1 243 ? -13.147 16.042 13.606 1.00 18.36 243 HIS B N 1
ATOM 6052 C CA . HIS B 1 243 ? -13.340 14.871 14.451 1.00 16.78 243 HIS B CA 1
ATOM 6053 C C . HIS B 1 243 ? -14.831 14.696 14.679 1.00 18.07 243 HIS B C 1
ATOM 6054 O O . HIS B 1 243 ? -15.545 15.682 14.845 1.00 16.96 243 HIS B O 1
ATOM 6061 N N . PRO B 1 244 ? -15.317 13.441 14.683 1.00 20.04 244 PRO B N 1
ATOM 6062 C CA . PRO B 1 244 ? -16.760 13.212 14.856 1.00 20.91 244 PRO B CA 1
ATOM 6063 C C . PRO B 1 244 ? -17.341 13.819 16.136 1.00 19.16 244 PRO B C 1
ATOM 6064 O O . PRO B 1 244 ? -18.517 14.182 16.139 1.00 20.40 244 PRO B O 1
ATOM 6068 N N . LEU B 1 245 ? -16.547 13.935 17.197 1.00 17.95 245 LEU B N 1
ATOM 6069 C CA . LEU B 1 245 ? -17.076 14.493 18.442 1.00 18.01 245 LEU B CA 1
ATOM 6070 C C . LEU B 1 245 ? -17.166 16.019 18.444 1.00 17.37 245 LEU B C 1
ATOM 6071 O O . LEU B 1 245 ? -17.833 16.596 19.305 1.00 17.54 245 LEU B O 1
ATOM 6076 N N . PHE B 1 246 ? -16.494 16.672 17.501 1.00 19.20 246 PHE B N 1
ATOM 6077 C CA . PHE B 1 246 ? -16.460 18.133 17.492 1.00 14.50 246 PHE B CA 1
ATOM 6078 C C . PHE B 1 246 ? -17.769 18.731 16.995 1.00 19.71 246 PHE B C 1
ATOM 6079 O O . PHE B 1 246 ? -18.250 18.381 15.913 1.00 20.06 246 PHE B O 1
ATOM 6087 N N . GLN B 1 247 ? -18.334 19.640 17.788 1.00 17.00 247 GLN B N 1
ATOM 6088 C CA . GLN B 1 247 ? -19.622 20.261 17.477 1.00 16.88 247 GLN B CA 1
ATOM 6089 C C . GLN B 1 247 ? -19.481 21.630 16.824 1.00 17.91 247 GLN B C 1
ATOM 6090 O O . GLN B 1 247 ? -20.332 22.042 16.032 1.00 21.82 247 GLN B O 1
ATOM 6096 N N . GLY B 1 248 ? -18.419 22.352 17.163 1.00 15.64 248 GLY B N 1
ATOM 6097 C CA . GLY B 1 248 ? -18.223 23.678 16.608 1.00 14.70 248 GLY B CA 1
ATOM 6098 C C . GLY B 1 248 ? -17.717 24.634 17.672 1.00 14.80 248 GLY B C 1
ATOM 6099 O O . GLY B 1 248 ? -17.353 24.204 18.768 1.00 16.70 248 GLY B O 1
ATOM 6100 N N . ALA B 1 249 ? -17.688 25.921 17.342 1.00 15.84 249 ALA B N 1
ATOM 6101 C CA . ALA B 1 249 ? -17.265 26.952 18.293 1.00 15.94 249 ALA B CA 1
ATOM 6102 C C . ALA B 1 249 ? -18.490 27.562 18.957 1.00 18.01 249 ALA B C 1
ATOM 6103 O O . ALA B 1 249 ? -19.462 27.898 18.283 1.00 19.04 249 ALA B O 1
ATOM 6105 N N . LEU B 1 250 ? -18.444 27.713 20.275 1.00 16.34 250 LEU B N 1
ATOM 6106 C CA . LEU B 1 250 ? -19.567 28.302 20.997 1.00 12.06 250 LEU B CA 1
ATOM 6107 C C . LEU B 1 250 ? -19.740 29.784 20.672 1.00 14.64 250 LEU B C 1
ATOM 6108 O O . LEU B 1 250 ? -18.759 30.512 20.468 1.00 15.80 250 LEU B O 1
ATOM 6113 N N . THR B 1 251 ? -20.993 30.229 20.627 1.00 15.75 251 THR B N 1
ATOM 6114 C CA . THR B 1 251 ? -21.280 31.657 20.520 1.00 17.94 251 THR B CA 1
ATOM 6115 C C . THR B 1 251 ? -20.885 32.338 21.829 1.00 13.05 251 THR B C 1
ATOM 6116 O O . THR B 1 251 ? -20.574 31.666 22.810 1.00 16.28 251 THR B O 1
ATOM 6120 N N . SER B 1 252 ? -20.921 33.666 21.847 1.00 15.88 252 SER B N 1
ATOM 6121 C CA . SER B 1 252 ? -20.284 34.405 22.938 1.00 15.23 252 SER B CA 1
ATOM 6122 C C . SER B 1 252 ? -21.190 35.278 23.807 1.00 17.71 252 SER B C 1
ATOM 6123 O O . SER B 1 252 ? -20.708 36.188 24.484 1.00 14.97 252 SER B O 1
ATOM 6126 N N . GLY B 1 253 ? -22.488 35.005 23.805 1.00 17.17 253 GLY B N 1
ATOM 6127 C CA . GLY B 1 253 ? -23.399 35.665 24.723 1.00 17.57 253 GLY B CA 1
ATOM 6128 C C . GLY B 1 253 ? -23.755 34.696 25.830 1.00 14.22 253 GLY B C 1
ATOM 6129 O O . GLY B 1 253 ? -23.715 33.486 25.633 1.00 16.37 253 GLY B O 1
ATOM 6130 N N . ILE B 1 254 ? -24.087 35.207 27.009 1.00 13.66 254 ILE B N 1
ATOM 6131 C CA . ILE B 1 254 ? -24.441 34.329 28.108 1.00 14.81 254 ILE B CA 1
ATOM 6132 C C . ILE B 1 254 ? -25.607 33.415 27.711 1.00 15.31 254 ILE B C 1
ATOM 6133 O O . ILE B 1 254 ? -25.517 32.191 27.811 1.00 17.32 254 ILE B O 1
ATOM 6138 N N . GLY B 1 255 ? -26.704 34.010 27.264 1.00 18.30 255 GLY B N 1
ATOM 6139 C CA . GLY B 1 255 ? -27.878 33.221 26.909 1.00 17.68 255 GLY B CA 1
ATOM 6140 C C . GLY B 1 255 ? -27.672 32.317 25.704 1.00 19.09 255 GLY B C 1
ATOM 6141 O O . GLY B 1 255 ? -28.215 31.209 25.646 1.00 20.07 255 GLY B O 1
ATOM 6142 N N . SER B 1 256 ? -26.876 32.775 24.745 1.00 17.85 256 SER B N 1
ATOM 6143 C CA . SER B 1 256 ? -26.698 32.032 23.497 1.00 19.50 256 SER B CA 1
ATOM 6144 C C . SER B 1 256 ? -25.810 30.804 23.703 1.00 21.23 256 SER B C 1
ATOM 6145 O O . SER B 1 256 ? -26.104 29.717 23.198 1.00 20.32 256 SER B O 1
ATOM 6148 N N . LEU B 1 257 ? -24.735 30.975 24.463 1.00 16.68 257 LEU B N 1
ATOM 6149 C CA . LEU B 1 257 ? -23.873 29.852 24.803 1.00 14.79 257 LEU B CA 1
ATOM 6150 C C . LEU B 1 257 ? -24.659 28.834 25.624 1.00 18.68 257 LEU B C 1
ATOM 6151 O O . LEU B 1 257 ? -24.575 27.630 25.388 1.00 17.18 257 LEU B O 1
ATOM 6156 N N . GLU B 1 258 ? -25.435 29.322 26.585 1.00 14.65 258 GLU B N 1
ATOM 6157 C CA . GLU B 1 258 ? -26.208 28.443 27.455 1.00 16.65 258 GLU B CA 1
ATOM 6158 C C . GLU B 1 258 ? -27.165 27.556 26.643 1.00 19.17 258 GLU B C 1
ATOM 6159 O O . GLU B 1 258 ? -27.272 26.357 26.892 1.00 19.47 258 GLU B O 1
ATOM 6165 N N . LYS B 1 259 ? -27.841 28.153 25.669 1.00 20.37 259 LYS B N 1
ATOM 6166 C CA . LYS B 1 259 ? -28.736 27.405 24.791 1.00 23.57 259 LYS B CA 1
ATOM 6167 C C . LYS B 1 259 ? -27.971 26.296 24.053 1.00 24.19 259 LYS B C 1
ATOM 6168 O O . LYS B 1 259 ? -28.473 25.184 23.884 1.00 22.10 259 LYS B O 1
ATOM 6174 N N . GLN B 1 260 ? -26.745 26.594 23.633 1.00 19.49 260 GLN B N 1
ATOM 6175 C CA . GLN B 1 260 ? -25.957 25.629 22.864 1.00 19.94 260 GLN B CA 1
ATOM 6176 C C . GLN B 1 260 ? -25.530 24.385 23.639 1.00 20.93 260 GLN B C 1
ATOM 6177 O O . GLN B 1 260 ? -25.334 23.331 23.042 1.00 21.06 260 GLN B O 1
ATOM 6183 N N . ILE B 1 261 ? -25.389 24.500 24.957 1.00 17.14 261 ILE B N 1
ATOM 6184 C CA . ILE B 1 261 ? -24.885 23.382 25.755 1.00 17.64 261 ILE B CA 1
ATOM 6185 C C . ILE B 1 261 ? -25.969 22.671 26.575 1.00 19.06 261 ILE B C 1
ATOM 6186 O O . ILE B 1 261 ? -25.672 21.796 27.394 1.00 23.39 261 ILE B O 1
ATOM 6191 N N . GLN B 1 262 ? -27.225 23.048 26.355 1.00 22.42 262 GLN B N 1
ATOM 6192 C CA . GLN B 1 262 ? -28.344 22.394 27.032 1.00 22.43 262 GLN B CA 1
ATOM 6193 C C . GLN B 1 262 ? -28.376 20.889 26.780 1.00 21.29 262 GLN B C 1
ATOM 6194 O O . GLN B 1 262 ? -27.920 20.416 25.733 1.00 24.25 262 GLN B O 1
ATOM 6200 N N . GLY B 1 263 ? -28.918 20.147 27.744 1.00 25.06 263 GLY B N 1
ATOM 6201 C CA . GLY B 1 263 ? -29.053 18.702 27.630 1.00 25.14 263 GLY B CA 1
ATOM 6202 C C . GLY B 1 263 ? -27.918 17.912 28.258 1.00 27.12 263 GLY B C 1
ATOM 6203 O O . GLY B 1 263 ? -27.875 16.684 28.154 1.00 26.25 263 GLY B O 1
ATOM 6204 N N . HIS B 1 264 ? -26.993 18.617 28.907 1.00 20.14 264 HIS B N 1
ATOM 6205 C CA . HIS B 1 264 ? -25.834 17.990 29.540 1.00 16.97 264 HIS B CA 1
ATOM 6206 C C . HIS B 1 264 ? -25.740 18.389 31.007 1.00 21.73 264 HIS B C 1
ATOM 6207 O O . HIS B 1 264 ? -25.912 19.555 31.351 1.00 26.09 264 HIS B O 1
ATOM 6214 N N . ASP B 1 265 ? -25.470 17.411 31.867 1.00 16.93 265 ASP B N 1
ATOM 6215 C CA . ASP B 1 265 ? -25.506 17.649 33.304 1.00 19.27 265 ASP B CA 1
ATOM 6216 C C . ASP B 1 265 ? -24.177 18.160 33.847 1.00 22.51 265 ASP B C 1
ATOM 6217 O O . ASP B 1 265 ? -24.148 18.846 34.868 1.00 20.71 265 ASP B O 1
ATOM 6222 N N . LEU B 1 266 ? -23.082 17.825 33.172 1.00 18.10 266 LEU B N 1
ATOM 6223 C CA . LEU B 1 266 ? -21.763 18.270 33.621 1.00 17.12 266 LEU B CA 1
ATOM 6224 C C . LEU B 1 266 ? -21.037 18.977 32.488 1.00 17.64 266 LEU B C 1
ATOM 6225 O O . LEU B 1 266 ? -20.862 18.420 31.407 1.00 16.92 266 LEU B O 1
ATOM 6230 N N . ILE B 1 267 ? -20.642 20.222 32.728 1.00 15.01 267 ILE B N 1
ATOM 6231 C CA . ILE B 1 267 ? -19.922 20.993 31.725 1.00 12.27 267 ILE B CA 1
ATOM 6232 C C . ILE B 1 267 ? -18.457 21.049 32.151 1.00 17.03 267 ILE B C 1
ATOM 6233 O O . ILE B 1 267 ? -18.131 21.566 33.223 1.00 17.28 267 ILE B O 1
ATOM 6238 N N . VAL B 1 268 ? -17.579 20.512 31.312 1.00 15.74 268 VAL B N 1
ATOM 6239 C CA . VAL B 1 268 ? -16.174 20.366 31.669 1.00 15.47 268 VAL B CA 1
ATOM 6240 C C . VAL B 1 268 ? -15.338 21.262 30.768 1.00 15.14 268 VAL B C 1
ATOM 6241 O O . VAL B 1 268 ? -15.181 20.991 29.582 1.00 16.55 268 VAL B O 1
ATOM 6245 N N . VAL B 1 269 ? -14.806 22.338 31.333 1.00 15.12 269 VAL B N 1
ATOM 6246 C CA . VAL B 1 269 ? -14.078 23.321 30.547 1.00 11.95 269 VAL B CA 1
ATOM 6247 C C . VAL B 1 269 ? -12.589 23.154 30.783 1.00 16.81 269 VAL B C 1
ATOM 6248 O O . VAL B 1 269 ? -12.116 23.280 31.909 1.00 14.81 269 VAL B O 1
ATOM 6252 N N . ILE B 1 270 ? -11.843 22.871 29.722 1.00 12.50 270 ILE B N 1
ATOM 6253 C CA . ILE B 1 270 ? -10.412 22.648 29.881 1.00 15.21 270 ILE B CA 1
ATOM 6254 C C . ILE B 1 270 ? -9.608 23.672 29.094 1.00 14.56 270 ILE B C 1
ATOM 6255 O O . ILE B 1 270 ? -9.696 23.736 27.873 1.00 13.69 270 ILE B O 1
ATOM 6260 N N . GLY B 1 271 ? -8.826 24.477 29.802 1.00 12.44 271 GLY B N 1
ATOM 6261 C CA . GLY B 1 271 ? -7.892 25.371 29.147 1.00 12.71 271 GLY B CA 1
ATOM 6262 C C . GLY B 1 271 ? -8.497 26.660 28.621 1.00 14.46 271 GLY B C 1
ATOM 6263 O O . GLY B 1 271 ? -7.984 27.248 27.670 1.00 14.05 271 GLY B O 1
ATOM 6264 N N . ALA B 1 272 ? -9.568 27.126 29.260 1.00 15.30 272 ALA B N 1
ATOM 6265 C CA . ALA B 1 272 ? -10.243 28.334 28.807 1.00 13.45 272 ALA B CA 1
ATOM 6266 C C . ALA B 1 272 ? -10.800 29.160 29.962 1.00 11.67 272 ALA B C 1
ATOM 6267 O O . ALA B 1 272 ? -11.055 28.627 31.050 1.00 16.25 272 ALA B O 1
ATOM 6269 N N . PRO B 1 273 ? -10.990 30.465 29.726 1.00 14.88 273 PRO B N 1
ATOM 6270 C CA . PRO B 1 273 ? -11.787 31.266 30.662 1.00 13.20 273 PRO B CA 1
ATOM 6271 C C . PRO B 1 273 ? -13.213 30.734 30.692 1.00 17.31 273 PRO B C 1
ATOM 6272 O O . PRO B 1 273 ? -13.642 30.015 29.785 1.00 13.04 273 PRO B O 1
ATOM 6276 N N . VAL B 1 274 ? -13.946 31.095 31.737 1.00 13.58 274 VAL B N 1
ATOM 6277 C CA . VAL B 1 274 ? -15.352 30.739 31.861 1.00 12.65 274 VAL B CA 1
ATOM 6278 C C . VAL B 1 274 ? -16.116 32.021 32.152 1.00 16.22 274 VAL B C 1
ATOM 6279 O O . VAL B 1 274 ? -16.198 32.438 33.319 1.00 15.02 274 VAL B O 1
ATOM 6283 N N . PHE B 1 275 ? -16.621 32.699 31.113 1.00 14.63 275 PHE B N 1
ATOM 6284 C CA . PHE B 1 275 ? -16.337 32.425 29.698 1.00 12.63 275 PHE B CA 1
ATOM 6285 C C . PHE B 1 275 ? -15.933 33.739 29.036 1.00 14.91 275 PHE B C 1
ATOM 6286 O O . PHE B 1 275 ? -16.247 34.826 29.548 1.00 15.13 275 PHE B O 1
ATOM 6294 N N . ARG B 1 276 ? -15.274 33.641 27.882 1.00 14.41 276 ARG B N 1
ATOM 6295 C CA . ARG B 1 276 ? -14.882 34.808 27.111 1.00 14.96 276 ARG B CA 1
ATOM 6296 C C . ARG B 1 276 ? -16.076 35.370 26.320 1.00 14.25 276 ARG B C 1
ATOM 6297 O O . ARG B 1 276 ? -16.156 35.267 25.086 1.00 15.04 276 ARG B O 1
ATOM 6305 N N . TYR B 1 277 ? -17.020 35.962 27.049 1.00 16.14 277 TYR B N 1
ATOM 6306 C CA . TYR B 1 277 ? -18.219 36.517 26.442 1.00 14.52 277 TYR B CA 1
ATOM 6307 C C . TYR B 1 277 ? -17.900 37.810 25.702 1.00 15.72 277 TYR B C 1
ATOM 6308 O O . TYR B 1 277 ? -16.869 38.445 25.939 1.00 18.86 277 TYR B O 1
ATOM 6317 N N . TYR B 1 278 ? -18.790 38.206 24.802 1.00 14.61 278 TYR B N 1
ATOM 6318 C CA . TYR B 1 278 ? -18.607 39.439 24.060 1.00 15.87 278 TYR B CA 1
ATOM 6319 C C . TYR B 1 278 ? -19.890 40.277 24.099 1.00 19.03 278 TYR B C 1
ATOM 6320 O O . TYR B 1 278 ? -19.980 41.220 24.885 1.00 15.98 278 TYR B O 1
ATOM 6329 N N . PRO B 1 279 ? -20.898 39.931 23.276 1.00 19.36 279 PRO B N 1
ATOM 6330 C CA . PRO B 1 279 ? -22.117 40.742 23.365 1.00 17.09 279 PRO B CA 1
ATOM 6331 C C . PRO B 1 279 ? -22.897 40.414 24.625 1.00 17.26 279 PRO B C 1
ATOM 6332 O O . PRO B 1 279 ? -22.720 39.339 25.212 1.00 15.32 279 PRO B O 1
ATOM 6336 N N . TRP B 1 280 ? -23.760 41.337 25.031 1.00 18.64 280 TRP B N 1
ATOM 6337 C CA . TRP B 1 280 ? -24.620 41.119 26.174 1.00 18.78 280 TRP B CA 1
ATOM 6338 C C . TRP B 1 280 ? -25.910 40.415 25.756 1.00 18.61 280 TRP B C 1
ATOM 6339 O O . TRP B 1 280 ? -26.714 40.971 25.010 1.00 22.91 280 TRP B O 1
ATOM 6350 N N . ILE B 1 281 ? -26.088 39.186 26.224 1.00 17.40 281 ILE B N 1
ATOM 6351 C CA . ILE B 1 281 ? -27.294 38.418 25.943 1.00 22.93 281 ILE B CA 1
ATOM 6352 C C . ILE B 1 281 ? -27.781 37.772 27.233 1.00 21.72 281 ILE B C 1
ATOM 6353 O O . ILE B 1 281 ? -27.189 36.805 27.726 1.00 19.89 281 ILE B O 1
ATOM 6358 N N . ALA B 1 282 ? -28.853 38.325 27.794 1.00 18.82 282 ALA B N 1
ATOM 6359 C CA . ALA B 1 282 ? -29.357 37.871 29.083 1.00 20.42 282 ALA B CA 1
ATOM 6360 C C . ALA B 1 282 ? -29.594 36.360 29.095 1.00 21.17 282 ALA B C 1
ATOM 6361 O O . ALA B 1 282 ? -29.969 35.781 28.076 1.00 23.05 282 ALA B O 1
ATOM 6363 N N . GLY B 1 283 ? -29.351 35.734 30.243 1.00 23.04 283 GLY B N 1
ATOM 6364 C CA . GLY B 1 283 ? -29.567 34.308 30.411 1.00 20.93 283 GLY B CA 1
ATOM 6365 C C . GLY B 1 283 ? -28.852 33.754 31.627 1.00 24.39 283 GLY B C 1
ATOM 6366 O O . GLY B 1 283 ? -28.331 34.507 32.449 1.00 26.37 283 GLY B O 1
ATOM 6367 N N . GLN B 1 284 ? -28.843 32.433 31.756 1.00 22.82 284 GLN B N 1
ATOM 6368 C CA . GLN B 1 284 ? -28.109 31.775 32.832 1.00 24.10 284 GLN B CA 1
ATOM 6369 C C . GLN B 1 284 ? -26.771 31.323 32.262 1.00 21.46 284 GLN B C 1
ATOM 6370 O O . GLN B 1 284 ? -26.667 31.054 31.065 1.00 20.17 284 GLN B O 1
ATOM 6376 N N . PHE B 1 285 ? -25.750 31.222 33.104 1.00 17.65 285 PHE B N 1
ATOM 6377 C CA . PHE B 1 285 ? -24.429 30.858 32.600 1.00 18.26 285 PHE B CA 1
ATOM 6378 C C . PHE B 1 285 ? -24.397 29.436 32.056 1.00 16.65 285 PHE B C 1
ATOM 6379 O O . PHE B 1 285 ? -23.823 29.180 30.991 1.00 20.04 285 PHE B O 1
ATOM 6387 N N . ILE B 1 286 ? -24.987 28.508 32.805 1.00 17.65 286 ILE B N 1
ATOM 6388 C CA . ILE B 1 286 ? -25.083 27.119 32.370 1.00 18.06 286 ILE B CA 1
ATOM 6389 C C . ILE B 1 286 ? -26.516 26.605 32.567 1.00 22.26 286 ILE B C 1
ATOM 6390 O O . ILE B 1 286 ? -27.299 27.206 33.311 1.00 22.30 286 ILE B O 1
ATOM 6395 N N . PRO B 1 287 ? -26.871 25.506 31.886 1.00 21.19 287 PRO B N 1
ATOM 6396 C CA . PRO B 1 287 ? -28.260 25.034 31.944 1.00 25.92 287 PRO B CA 1
ATOM 6397 C C . PRO B 1 287 ? -28.734 24.760 33.364 1.00 25.83 287 PRO B C 1
ATOM 6398 O O . PRO B 1 287 ? -27.938 24.414 34.240 1.00 23.93 287 PRO B O 1
ATOM 6402 N N . GLU B 1 288 ? -30.032 24.930 33.595 1.00 27.44 288 GLU B N 1
ATOM 6403 C CA . GLU B 1 288 ? -30.603 24.605 34.893 1.00 29.70 288 GLU B CA 1
ATOM 6404 C C . GLU B 1 288 ? -30.322 23.131 35.159 1.00 27.10 288 GLU B C 1
ATOM 6405 O O . GLU B 1 288 ? -30.504 22.292 34.279 1.00 29.42 288 GLU B O 1
ATOM 6411 N N . GLY B 1 289 ? -29.858 22.814 36.358 1.00 26.98 289 GLY B N 1
ATOM 6412 C CA . GLY B 1 289 ? -29.588 21.432 36.701 1.00 29.91 289 GLY B CA 1
ATOM 6413 C C . GLY B 1 289 ? -28.178 20.950 36.399 1.00 31.17 289 GLY B C 1
ATOM 6414 O O . GLY B 1 289 ? -27.798 19.858 36.826 1.00 32.95 289 GLY B O 1
ATOM 6415 N N . SER B 1 290 ? -27.397 21.739 35.662 1.00 21.56 290 SER B N 1
ATOM 6416 C CA A SER B 1 290 ? -26.027 21.338 35.367 0.58 23.86 290 SER B CA 1
ATOM 6417 C CA B SER B 1 290 ? -26.021 21.369 35.342 0.42 23.84 290 SER B CA 1
ATOM 6418 C C . SER B 1 290 ? -25.047 21.958 36.354 1.00 22.45 290 SER B C 1
ATOM 6419 O O . SER B 1 290 ? -25.401 22.856 37.116 1.00 21.11 290 SER B O 1
ATOM 6424 N N . THR B 1 291 ? -23.824 21.443 36.354 1.00 19.20 291 THR B N 1
ATOM 6425 C CA . THR B 1 291 ? -22.733 22.034 37.122 1.00 16.28 291 THR B CA 1
ATOM 6426 C C . THR B 1 291 ? -21.526 22.076 36.201 1.00 19.50 291 THR B C 1
ATOM 6427 O O . THR B 1 291 ? -21.514 21.424 35.152 1.00 16.03 291 THR B O 1
ATOM 6431 N N . LEU B 1 292 ? -20.512 22.839 36.588 1.00 17.23 292 LEU B N 1
ATOM 6432 C CA . LEU B 1 292 ? -19.371 23.063 35.709 1.00 13.51 292 LEU B CA 1
ATOM 6433 C C . LEU B 1 292 ? -18.042 22.871 36.431 1.00 14.91 292 LEU B C 1
ATOM 6434 O O . LEU B 1 292 ? -17.899 23.221 37.605 1.00 17.62 292 LEU B O 1
ATOM 6439 N N . LEU B 1 293 ? -17.082 22.299 35.713 1.00 14.68 293 LEU B N 1
ATOM 6440 C CA . LEU B 1 293 ? -15.698 22.200 36.167 1.00 15.22 293 LEU B CA 1
ATOM 6441 C C . LEU B 1 293 ? -14.813 23.021 35.236 1.00 16.06 293 LEU B C 1
ATOM 6442 O O . LEU B 1 293 ? -15.035 23.038 34.027 1.00 15.02 293 LEU B O 1
ATOM 6447 N N . GLN B 1 294 ? -13.796 23.687 35.788 1.00 13.66 294 GLN B N 1
ATOM 6448 C CA . GLN B 1 294 ? -12.880 24.478 34.967 1.00 13.25 294 GLN B CA 1
ATOM 6449 C C . GLN B 1 294 ? -11.431 24.158 35.301 1.00 13.09 294 GLN B C 1
ATOM 6450 O O . GLN B 1 294 ? -11.067 24.059 36.465 1.00 13.94 294 GLN B O 1
ATOM 6456 N N . VAL B 1 295 ? -10.619 24.006 34.261 1.00 13.68 295 VAL B N 1
ATOM 6457 C CA . VAL B 1 295 ? -9.170 23.912 34.385 1.00 14.31 295 VAL B CA 1
ATOM 6458 C C . VAL B 1 295 ? -8.557 25.041 33.567 1.00 14.68 295 VAL B C 1
ATOM 6459 O O . VAL B 1 295 ? -8.890 25.212 32.398 1.00 14.45 295 VAL B O 1
ATOM 6463 N N . SER B 1 296 ? -7.684 25.831 34.191 1.00 15.02 296 SER B N 1
ATOM 6464 C CA . SER B 1 296 ? -6.913 26.852 33.475 1.00 12.77 296 SER B CA 1
ATOM 6465 C C . SER B 1 296 ? -5.503 26.879 34.050 1.00 12.85 296 SER B C 1
ATOM 6466 O O . SER B 1 296 ? -5.316 26.548 35.216 1.00 13.61 296 SER B O 1
ATOM 6469 N N . ASP B 1 297 ? -4.506 27.248 33.244 1.00 12.13 297 ASP B N 1
ATOM 6470 C CA . ASP B 1 297 ? -3.153 27.380 33.791 1.00 13.08 297 ASP B CA 1
ATOM 6471 C C . ASP B 1 297 ? -2.922 28.742 34.444 1.00 14.60 297 ASP B C 1
ATOM 6472 O O . ASP B 1 297 ? -1.846 29.000 34.984 1.00 13.69 297 ASP B O 1
ATOM 6477 N N . ASP B 1 298 ? -3.945 29.592 34.403 1.00 12.84 298 ASP B N 1
ATOM 6478 C CA . ASP B 1 298 ? -3.842 30.978 34.832 1.00 11.82 298 ASP B CA 1
ATOM 6479 C C . ASP B 1 298 ? -4.763 31.243 36.018 1.00 14.21 298 ASP B C 1
ATOM 6480 O O . ASP B 1 298 ? -5.979 31.291 35.854 1.00 14.09 298 ASP B O 1
ATOM 6485 N N . PRO B 1 299 ? -4.188 31.408 37.226 1.00 12.72 299 PRO B N 1
ATOM 6486 C CA . PRO B 1 299 ? -5.016 31.653 38.419 1.00 12.26 299 PRO B CA 1
ATOM 6487 C C . PRO B 1 299 ? -5.964 32.838 38.239 1.00 13.46 299 PRO B C 1
ATOM 6488 O O . PRO B 1 299 ? -7.017 32.872 38.866 1.00 13.44 299 PRO B O 1
ATOM 6492 N N . ASN B 1 300 ? -5.601 33.802 37.399 1.00 12.56 300 ASN B N 1
ATOM 6493 C CA . ASN B 1 300 ? -6.481 34.941 37.150 1.00 13.38 300 ASN B CA 1
ATOM 6494 C C . ASN B 1 300 ? -7.797 34.502 36.524 1.00 13.86 300 ASN B C 1
ATOM 6495 O O . ASN B 1 300 ? -8.850 35.023 36.873 1.00 13.89 300 ASN B O 1
ATOM 6500 N N . MET B 1 301 ? -7.734 33.538 35.610 1.00 12.07 301 MET B N 1
ATOM 6501 C CA . MET B 1 301 ? -8.935 33.056 34.923 1.00 12.34 301 MET B CA 1
ATOM 6502 C C . MET B 1 301 ? -9.880 32.314 35.854 1.00 12.32 301 MET B C 1
ATOM 6503 O O . MET B 1 301 ? -11.094 32.522 35.822 1.00 15.18 301 MET B O 1
ATOM 6508 N N . THR B 1 302 ? -9.339 31.430 36.678 1.00 11.78 302 THR B N 1
ATOM 6509 C CA . THR B 1 302 ? -10.178 30.702 37.621 1.00 11.92 302 THR B CA 1
ATOM 6510 C C . THR B 1 302 ? -10.703 31.652 38.694 1.00 14.13 302 THR B C 1
ATOM 6511 O O . THR B 1 302 ? -11.807 31.469 39.202 1.00 14.49 302 THR B O 1
ATOM 6515 N N . SER B 1 303 ? -9.929 32.685 39.018 1.00 12.22 303 SER B N 1
ATOM 6516 C CA . SER B 1 303 ? -10.340 33.605 40.086 1.00 13.68 303 SER B CA 1
ATOM 6517 C C . SER B 1 303 ? -11.603 34.392 39.727 1.00 14.04 303 SER B C 1
ATOM 6518 O O . SER B 1 303 ? -12.343 34.817 40.616 1.00 12.68 303 SER B O 1
ATOM 6521 N N . LYS B 1 304 ? -11.846 34.581 38.430 1.00 11.30 304 LYS B N 1
ATOM 6522 C CA . LYS B 1 304 ? -12.931 35.447 37.959 1.00 13.54 304 LYS B CA 1
ATOM 6523 C C . LYS B 1 304 ? -14.005 34.731 37.127 1.00 13.24 304 LYS B C 1
ATOM 6524 O O . LYS B 1 304 ? -14.852 35.381 36.514 1.00 13.68 304 LYS B O 1
ATOM 6530 N N . ALA B 1 305 ? -13.970 33.401 37.117 1.00 13.22 305 ALA B N 1
ATOM 6531 C CA . ALA B 1 305 ? -14.986 32.605 36.413 1.00 11.63 305 ALA B CA 1
ATOM 6532 C C . ALA B 1 305 ? -16.396 32.947 36.891 1.00 15.02 305 ALA B C 1
ATOM 6533 O O . ALA B 1 305 ? -16.601 33.253 38.069 1.00 13.47 305 ALA B O 1
ATOM 6535 N N . VAL B 1 306 ? -17.374 32.861 35.987 1.00 13.29 306 VAL B N 1
ATOM 6536 C CA . VAL B 1 306 ? -18.759 33.198 36.346 1.00 13.73 306 VAL B CA 1
ATOM 6537 C C . VAL B 1 306 ? -19.435 32.109 37.175 1.00 14.40 306 VAL B C 1
ATOM 6538 O O . VAL B 1 306 ? -20.391 32.379 37.907 1.00 15.80 306 VAL B O 1
ATOM 6542 N N . VAL B 1 307 ? -18.949 30.881 37.053 1.00 12.43 307 VAL B N 1
ATOM 6543 C CA . VAL B 1 307 ? -19.565 29.743 37.724 1.00 13.47 307 VAL B CA 1
ATOM 6544 C C . VAL B 1 307 ? -18.540 28.624 37.815 1.00 13.55 307 VAL B C 1
ATOM 6545 O O . VAL B 1 307 ? -17.561 28.635 37.083 1.00 13.71 307 VAL B O 1
ATOM 6549 N N . GLY B 1 308 ? -18.772 27.662 38.698 1.00 15.51 308 GLY B N 1
ATOM 6550 C CA . GLY B 1 308 ? -18.043 26.407 38.649 1.00 14.21 308 GLY B CA 1
ATOM 6551 C C . GLY B 1 308 ? -17.067 26.105 39.767 1.00 20.26 308 GLY B C 1
ATOM 6552 O O . GLY B 1 308 ? -16.758 26.949 40.621 1.00 14.86 308 GLY B O 1
ATOM 6553 N N . ASP B 1 309 ? -16.594 24.865 39.757 1.00 13.64 309 ASP B N 1
ATOM 6554 C CA . ASP B 1 309 ? -15.484 24.434 40.588 1.00 13.06 309 ASP B CA 1
ATOM 6555 C C . ASP B 1 309 ? -14.246 24.361 39.727 1.00 17.43 309 ASP B C 1
ATOM 6556 O O . ASP B 1 309 ? -14.241 23.699 38.691 1.00 16.01 309 ASP B O 1
ATOM 6561 N N . SER B 1 310 ? -13.185 25.030 40.156 1.00 12.72 310 SER B N 1
ATOM 6562 C CA . SER B 1 310 ? -12.004 25.148 39.316 1.00 11.03 310 SER B CA 1
ATOM 6563 C C . SER B 1 310 ? -10.756 24.559 39.953 1.00 12.63 310 SER B C 1
ATOM 6564 O O . SER B 1 310 ? -10.702 24.324 41.162 1.00 11.97 310 SER B O 1
ATOM 6567 N N . LEU B 1 311 ? -9.759 24.302 39.114 1.00 13.56 311 LEU B N 1
ATOM 6568 C CA . LEU B 1 311 ? -8.405 24.057 39.591 1.00 14.35 311 LEU B CA 1
ATOM 6569 C C . LEU B 1 311 ? -7.424 24.691 38.614 1.00 14.62 311 LEU B C 1
ATOM 6570 O O . LEU B 1 311 ? -7.745 24.899 37.433 1.00 13.16 311 LEU B O 1
ATOM 6575 N N . VAL B 1 312 ? -6.236 25.014 39.111 1.00 12.92 312 VAL B N 1
ATOM 6576 C CA . VAL B 1 312 ? -5.210 25.620 38.277 1.00 11.21 312 VAL B CA 1
ATOM 6577 C C . VAL B 1 312 ? -4.192 24.568 37.872 1.00 12.06 312 VAL B C 1
ATOM 6578 O O . VAL B 1 312 ? -3.640 23.854 38.724 1.00 14.24 312 VAL B O 1
ATOM 6582 N N . SER B 1 313 ? -3.961 24.457 36.565 1.00 11.68 313 SER B N 1
ATOM 6583 C CA . SER B 1 313 ? -3.050 23.443 36.050 1.00 14.00 313 SER B CA 1
ATOM 6584 C C . SER B 1 313 ? -2.725 23.686 34.596 1.00 13.62 313 SER B C 1
ATOM 6585 O O . SER B 1 313 ? -3.558 24.187 33.837 1.00 13.75 313 SER B O 1
ATOM 6588 N N . ASP B 1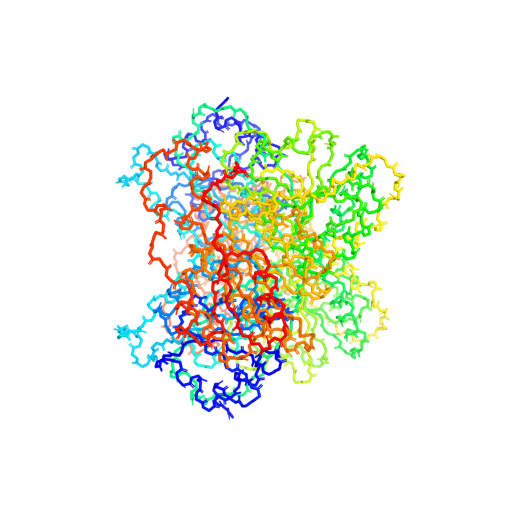 314 ? -1.509 23.325 34.211 1.00 13.85 314 ASP B N 1
ATOM 6589 C CA . ASP B 1 314 ? -1.180 23.182 32.806 1.00 13.16 314 ASP B CA 1
ATOM 6590 C C . ASP B 1 314 ? -2.212 22.229 32.194 1.00 11.93 314 ASP B C 1
ATOM 6591 O O . ASP B 1 314 ? -2.566 21.217 32.812 1.00 14.57 314 ASP B O 1
ATOM 6596 N N . SER B 1 315 ? -2.703 22.546 30.995 1.00 12.46 315 SER B N 1
ATOM 6597 C CA . SER B 1 315 ? -3.728 21.710 30.360 1.00 14.40 315 SER B CA 1
ATOM 6598 C C . SER B 1 315 ? -3.232 20.287 30.082 1.00 14.41 315 SER B C 1
ATOM 6599 O O . SER B 1 315 ? -3.952 19.311 30.318 1.00 15.36 315 SER B O 1
ATOM 6602 N N . LYS B 1 316 ? -2.002 20.165 29.590 1.00 15.44 316 LYS B N 1
ATOM 6603 C CA . LYS B 1 316 ? -1.463 18.844 29.264 1.00 15.98 316 LYS B CA 1
ATOM 6604 C C . LYS B 1 316 ? -1.294 17.974 30.505 1.00 16.93 316 LYS B C 1
ATOM 6605 O O . LYS B 1 316 ? -1.678 16.803 30.516 1.00 15.66 316 LYS B O 1
ATOM 6611 N N . LEU B 1 317 ? -0.740 18.546 31.570 1.00 16.23 317 LEU B N 1
ATOM 6612 C CA . LEU B 1 317 ? -0.545 17.788 32.794 1.00 15.53 317 LEU B CA 1
ATOM 6613 C C . LEU B 1 317 ? -1.890 17.356 33.387 1.00 16.47 317 LEU B C 1
ATOM 6614 O O . LEU B 1 317 ? -2.020 16.240 33.890 1.00 14.24 317 LEU B O 1
ATOM 6619 N N . PHE B 1 318 ? -2.892 18.231 33.328 1.00 15.53 318 PHE B N 1
ATOM 6620 C CA . PHE B 1 318 ? -4.210 17.836 33.809 1.00 14.76 318 PHE B CA 1
ATOM 6621 C C . PHE B 1 318 ? -4.785 16.676 33.002 1.00 15.30 318 PHE B C 1
ATOM 6622 O O . PHE B 1 318 ? -5.253 15.680 33.565 1.00 15.22 318 PHE B O 1
ATOM 6630 N N . LEU B 1 319 ? -4.762 16.829 31.685 1.00 13.88 319 LEU B N 1
ATOM 6631 C CA . LEU B 1 319 ? -5.356 15.839 30.785 1.00 14.11 319 LEU B CA 1
ATOM 6632 C C . LEU B 1 319 ? -4.697 14.475 30.958 1.00 19.82 319 LEU B C 1
ATOM 6633 O O . LEU B 1 319 ? -5.362 13.442 30.904 1.00 20.08 319 LEU B O 1
ATOM 6638 N N . ILE B 1 320 ? -3.387 14.476 31.175 1.00 15.20 320 ILE B N 1
ATOM 6639 C CA . ILE B 1 320 ? -2.661 13.238 31.413 1.00 17.04 320 ILE B CA 1
ATOM 6640 C C . ILE B 1 320 ? -3.097 12.588 32.723 1.00 21.44 320 ILE B C 1
ATOM 6641 O O . ILE B 1 320 ? -3.373 11.392 32.767 1.00 21.98 320 ILE B O 1
ATOM 6646 N N . GLU B 1 321 ? -3.171 13.381 33.787 1.00 18.91 321 GLU B N 1
ATOM 6647 C CA . GLU B 1 321 ? -3.571 12.864 35.087 1.00 19.82 321 GLU B CA 1
ATOM 6648 C C . GLU B 1 321 ? -5.030 12.406 35.128 1.00 18.75 321 GLU B C 1
ATOM 6649 O O . GLU B 1 321 ? -5.354 11.379 35.736 1.00 21.53 321 GLU B O 1
ATOM 6655 N N . ALA B 1 322 ? -5.904 13.179 34.497 1.00 18.84 322 ALA B N 1
ATOM 6656 C CA . ALA B 1 322 ? -7.326 12.878 34.515 1.00 17.05 322 ALA B CA 1
ATOM 6657 C C . ALA B 1 322 ? -7.599 11.584 33.755 1.00 20.50 322 ALA B C 1
ATOM 6658 O O . ALA B 1 322 ? -8.431 10.781 34.170 1.00 22.76 322 ALA B O 1
ATOM 6660 N N . LEU B 1 323 ? -6.874 11.376 32.658 1.00 18.97 323 LEU B N 1
ATOM 6661 C CA . LEU B 1 323 ? -7.057 10.188 31.821 1.00 21.58 323 LEU B CA 1
ATOM 6662 C C . LEU B 1 323 ? -6.879 8.898 32.623 1.00 25.25 323 LEU B C 1
ATOM 6663 O O . LEU B 1 323 ? -7.574 7.910 32.389 1.00 28.85 323 LEU B O 1
ATOM 6668 N N . LYS B 1 324 ? -5.939 8.911 33.561 1.00 22.23 324 LYS B N 1
ATOM 6669 C CA . LYS B 1 324 ? -5.661 7.749 34.407 1.00 22.93 324 LYS B CA 1
ATOM 6670 C C . LYS B 1 324 ? -6.830 7.354 35.308 1.00 29.23 324 LYS B C 1
ATOM 6671 O O . LYS B 1 324 ? -6.865 6.238 35.834 1.00 33.45 324 LYS B O 1
ATOM 6677 N N . LEU B 1 325 ? -7.776 8.267 35.503 1.00 23.64 325 LEU B N 1
ATOM 6678 C CA . LEU B 1 325 ? -8.854 8.047 36.471 1.00 22.53 325 LEU B CA 1
ATOM 6679 C C . LEU B 1 325 ? -10.239 7.881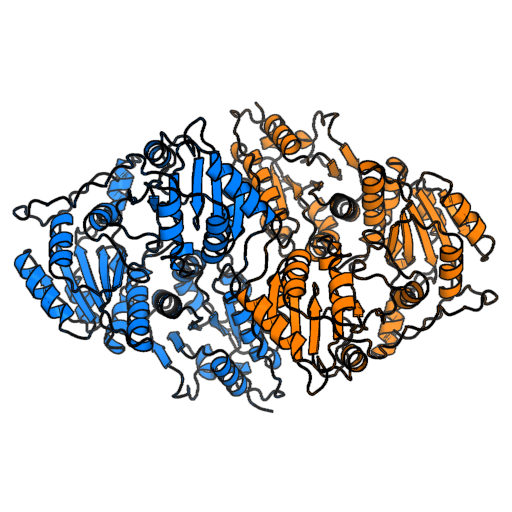 35.855 1.00 28.30 325 LEU B C 1
ATOM 6680 O O . LEU B 1 325 ? -11.214 7.628 36.565 1.00 29.53 325 LEU B O 1
ATOM 6685 N N . ILE B 1 326 ? -10.333 8.032 34.542 1.00 29.87 326 ILE B N 1
ATOM 6686 C CA . ILE B 1 326 ? -11.622 7.935 33.867 1.00 29.83 326 ILE B CA 1
ATOM 6687 C C . ILE B 1 326 ? -11.711 6.667 33.014 1.00 35.40 326 ILE B C 1
ATOM 6688 O O . ILE B 1 326 ? -10.796 6.352 32.258 1.00 29.74 326 ILE B O 1
ATOM 6693 N N . ASP B 1 327 ? -12.809 5.930 33.159 1.00 34.86 327 ASP B N 1
ATOM 6694 C CA . ASP B 1 327 ? -13.003 4.692 32.407 1.00 32.43 327 ASP B CA 1
ATOM 6695 C C . ASP B 1 327 ? -13.701 4.947 31.077 1.00 29.51 327 ASP B C 1
ATOM 6696 O O . ASP B 1 327 ? -14.496 5.878 30.951 1.00 28.96 327 ASP B O 1
ATOM 6701 N N . GLN B 1 328 ? -13.400 4.111 30.089 1.00 29.07 328 GLN B N 1
ATOM 6702 C CA . GLN B 1 328 ? -13.995 4.244 28.765 1.00 25.57 328 GLN B CA 1
ATOM 6703 C C . GLN B 1 328 ? -15.523 4.206 28.830 1.00 31.59 328 GLN B C 1
ATOM 6704 O O . GLN B 1 328 ? -16.102 3.396 29.557 1.00 33.54 328 GLN B O 1
ATOM 6710 N N . ARG B 1 329 ? -16.168 5.091 28.076 1.00 30.63 329 ARG B N 1
ATOM 6711 C CA . ARG B 1 329 ? -17.619 5.084 27.950 1.00 31.55 329 ARG B CA 1
ATOM 6712 C C . ARG B 1 329 ? -18.021 4.610 26.561 1.00 39.29 329 ARG B C 1
ATOM 6713 O O . ARG B 1 329 ? -17.310 4.859 25.587 1.00 36.70 329 ARG B O 1
ATOM 6721 N N . GLU B 1 330 ? -19.162 3.928 26.470 1.00 42.15 330 GLU B N 1
ATOM 6722 C CA . GLU B 1 330 ? -19.645 3.417 25.190 1.00 45.62 330 GLU B CA 1
ATOM 6723 C C . GLU B 1 330 ? -20.199 4.537 24.315 1.00 45.18 330 GLU B C 1
ATOM 6724 O O . GLU B 1 330 ? -20.545 5.609 24.814 1.00 44.57 330 GLU B O 1
ATOM 6730 N N . LYS B 1 331 ? -20.272 4.282 23.009 1.00 48.47 331 LYS B N 1
ATOM 6731 C CA . LYS B 1 331 ? -20.812 5.255 22.061 1.00 47.28 331 LYS B CA 1
ATOM 6732 C C . LYS B 1 331 ? -22.201 5.697 22.512 1.00 48.24 331 LYS B C 1
ATOM 6733 O O . LYS B 1 331 ? -22.985 4.886 23.008 1.00 54.30 331 LYS B O 1
ATOM 6739 N N . ASN B 1 332 ? -22.504 6.981 22.349 1.00 45.36 332 ASN B N 1
ATOM 6740 C CA . ASN B 1 332 ? -23.765 7.525 22.845 1.00 52.30 332 ASN B CA 1
ATOM 6741 C C . ASN B 1 332 ? -24.463 8.444 21.845 1.00 51.16 332 ASN B C 1
ATOM 6742 O O . ASN B 1 332 ? -25.072 9.444 22.232 1.00 53.13 332 ASN B O 1
ATOM 6747 N N . ASN B 1 333 ? -24.376 8.096 20.566 1.00 48.29 333 ASN B N 1
ATOM 6748 C CA . ASN B 1 333 ? -24.962 8.906 19.497 1.00 53.70 333 ASN B CA 1
ATOM 6749 C C . ASN B 1 333 ? -24.795 10.419 19.687 1.00 49.57 333 ASN B C 1
ATOM 6750 O O . ASN B 1 333 ? -25.746 11.193 19.546 1.00 49.64 333 ASN B O 1
ATOM 6755 N N . THR B 1 334 ? -23.576 10.824 20.021 1.00 40.03 334 THR B N 1
ATOM 6756 C CA . THR B 1 334 ? -23.187 12.223 19.963 1.00 32.81 334 THR B CA 1
ATOM 6757 C C . THR B 1 334 ? -23.291 12.653 18.504 1.00 29.65 334 THR B C 1
ATOM 6758 O O . THR B 1 334 ? -22.698 12.022 17.631 0.70 29.70 334 THR B O 1
ATOM 6762 N N . PRO B 1 335 ? -24.058 13.718 18.228 1.00 26.95 335 PRO B N 1
ATOM 6763 C CA . PRO B 1 335 ? -24.267 14.162 16.843 1.00 32.01 335 PRO B CA 1
ATOM 6764 C C . PRO B 1 335 ? -22.970 14.496 16.107 1.00 34.44 335 PRO B C 1
ATOM 6765 O O . PRO B 1 335 ? -21.938 14.730 16.735 1.00 27.74 335 PRO B O 1
ATOM 6769 N N . GLN B 1 336 ? -23.034 14.502 14.780 1.00 29.97 336 GLN B N 1
ATOM 6770 C CA . GLN B 1 336 ? -21.902 14.900 13.955 1.00 32.33 336 GLN B CA 1
ATOM 6771 C C . GLN B 1 336 ? -22.262 16.231 13.309 1.00 32.49 336 GLN B C 1
ATOM 6772 O O . GLN B 1 336 ? -23.405 16.431 12.896 1.00 31.94 336 GLN B O 1
ATOM 6778 N N . ARG B 1 337 ? -21.312 17.157 13.238 1.00 26.77 337 ARG B N 1
ATOM 6779 C CA . ARG B 1 337 ? -21.620 18.471 12.672 1.00 25.15 337 ARG B CA 1
ATOM 6780 C C . ARG B 1 337 ? -21.963 18.384 11.180 1.00 23.37 337 ARG B C 1
ATOM 6781 O O . ARG B 1 337 ? -21.548 17.457 10.486 0.80 17.92 337 ARG B O 1
ATOM 6789 N N . SER B 1 338 ? -22.718 19.361 10.695 1.00 20.04 338 SER B N 1
ATOM 6790 C CA . SER B 1 338 ? -23.139 19.377 9.293 1.00 23.46 338 SER B CA 1
ATOM 6791 C C . SER B 1 338 ? -21.940 19.528 8.369 1.00 22.29 338 SER B C 1
ATOM 6792 O O . SER B 1 338 ? -20.957 20.159 8.739 1.00 22.33 338 SER B O 1
ATOM 6795 N N . PRO B 1 339 ? -22.026 18.957 7.156 1.00 21.19 339 PRO B N 1
ATOM 6796 C CA . PRO B 1 339 ? -21.000 19.146 6.123 1.00 18.20 339 PRO B CA 1
ATOM 6797 C C . PRO B 1 339 ? -20.938 20.610 5.724 1.00 18.67 339 PRO B C 1
ATOM 6798 O O . PRO B 1 339 ? -21.941 21.315 5.861 1.00 16.86 339 PRO B O 1
ATOM 6802 N N . MET B 1 340 ? -19.785 21.055 5.230 1.00 16.93 340 MET B N 1
ATOM 6803 C CA . MET B 1 340 ? -19.627 22.418 4.747 1.00 17.20 340 MET B CA 1
ATOM 6804 C C . MET B 1 340 ? -20.685 22.738 3.693 1.00 21.62 340 MET B C 1
ATOM 6805 O O . MET B 1 340 ? -20.929 21.940 2.788 1.00 20.82 340 MET B O 1
ATOM 6810 N N . THR B 1 341 ? -21.314 23.903 3.810 1.00 19.50 341 THR B N 1
ATOM 6811 C CA . THR B 1 341 ? -22.285 24.334 2.803 1.00 22.78 341 THR B CA 1
ATOM 6812 C C . THR B 1 341 ? -21.579 24.869 1.562 1.00 20.77 341 THR B C 1
ATOM 6813 O O . THR B 1 341 ? -20.375 25.133 1.590 1.00 18.08 341 THR B O 1
ATOM 6817 N N . LYS B 1 342 ? -22.325 25.034 0.469 1.00 17.72 342 LYS B N 1
ATOM 6818 C CA . LYS B 1 342 ? -21.757 25.560 -0.765 1.00 18.17 342 LYS B CA 1
ATOM 6819 C C . LYS B 1 342 ? -22.453 26.852 -1.163 1.00 21.97 342 LYS B C 1
ATOM 6820 O O . LYS B 1 342 ? -23.650 26.851 -1.465 1.00 19.21 342 LYS B O 1
ATOM 6826 N N . GLU B 1 343 ? -21.695 27.945 -1.183 1.00 16.81 343 GLU B N 1
ATOM 6827 C CA . GLU B 1 343 ? -22.236 29.269 -1.476 1.00 17.97 343 GLU B CA 1
ATOM 6828 C C . GLU B 1 343 ? -22.431 29.490 -2.977 1.00 19.78 343 GLU B C 1
ATOM 6829 O O . GLU B 1 343 ? -21.802 28.823 -3.802 1.00 16.32 343 GLU B O 1
ATOM 6835 N N . ASP B 1 344 ? -23.304 30.433 -3.319 1.00 21.83 344 ASP B N 1
ATOM 6836 C CA . ASP B 1 344 ? -23.525 30.838 -4.708 1.00 20.01 344 ASP B CA 1
ATOM 6837 C C . ASP B 1 344 ? -22.338 31.628 -5.281 1.00 21.36 344 ASP B C 1
ATOM 6838 O O . ASP B 1 344 ? -22.152 32.809 -4.973 1.00 19.40 344 ASP B O 1
ATOM 6843 N N . ARG B 1 345 ? -21.546 30.972 -6.125 1.00 17.47 345 ARG B N 1
ATOM 6844 C CA . ARG B 1 345 ? -20.367 31.591 -6.721 1.00 19.99 345 ARG B CA 1
ATOM 6845 C C . ARG B 1 345 ? -20.690 32.540 -7.880 1.00 22.87 345 ARG B C 1
ATOM 6846 O O . ARG B 1 345 ? -19.801 33.217 -8.404 1.00 21.95 345 ARG B O 1
ATOM 6854 N N . THR B 1 346 ? -21.958 32.590 -8.282 1.00 19.75 346 THR B N 1
ATOM 6855 C CA . THR B 1 346 ? -22.367 33.456 -9.383 1.00 21.79 346 THR B CA 1
ATOM 6856 C C . THR B 1 346 ? -22.859 34.815 -8.883 1.00 23.03 346 THR B C 1
ATOM 6857 O O . THR B 1 346 ? -23.046 35.741 -9.673 1.00 22.07 346 THR B O 1
ATOM 6861 N N . ALA B 1 347 ? -23.066 34.938 -7.572 1.00 19.84 347 ALA B N 1
ATOM 6862 C CA . ALA B 1 347 ? -23.503 36.205 -6.996 1.00 20.76 347 ALA B CA 1
ATOM 6863 C C . ALA B 1 347 ? -22.431 37.282 -7.135 1.00 20.97 347 ALA B C 1
ATOM 6864 O O . ALA B 1 347 ? -21.246 37.024 -6.895 1.00 22.27 347 ALA B O 1
ATOM 6866 N N . MET B 1 348 ? -22.858 38.484 -7.519 1.00 23.30 348 MET B N 1
ATOM 6867 C CA . MET B 1 348 ? -21.986 39.659 -7.600 1.00 22.41 348 MET B CA 1
ATOM 6868 C C . MET B 1 348 ? -22.667 40.847 -6.929 1.00 30.25 348 MET B C 1
ATOM 6869 O O . MET B 1 348 ? -23.825 41.147 -7.225 0.63 28.80 348 MET B O 1
ATOM 6874 N N . PRO B 1 349 ? -21.957 41.533 -6.017 1.00 27.17 349 PRO B N 1
ATOM 6875 C CA . PRO B 1 349 ? -20.567 41.283 -5.612 1.00 21.95 349 PRO B CA 1
ATOM 6876 C C . PRO B 1 349 ? -20.366 39.923 -4.954 1.00 20.34 349 PRO B C 1
ATOM 6877 O O . PRO B 1 349 ? -21.313 39.308 -4.454 1.00 20.92 349 PRO B O 1
ATOM 6881 N N . LEU B 1 350 ? -19.117 39.470 -4.953 1.00 17.53 350 LEU B N 1
ATOM 6882 C CA . LEU B 1 350 ? -18.756 38.157 -4.430 1.00 17.81 350 LEU B CA 1
ATOM 6883 C C . LEU B 1 350 ? -19.149 37.970 -2.971 1.00 17.01 350 LEU B C 1
ATOM 6884 O O . LEU B 1 350 ? -19.044 38.894 -2.155 1.00 21.21 350 LEU B O 1
ATOM 6889 N N . ARG B 1 351 ? -19.595 36.763 -2.643 1.00 15.66 351 ARG B N 1
ATOM 6890 C CA . ARG B 1 351 ? -19.950 36.436 -1.267 1.00 14.84 351 ARG B CA 1
ATOM 6891 C C . ARG B 1 351 ? -18.764 35.785 -0.539 1.00 16.96 351 ARG B C 1
ATOM 6892 O O . ARG B 1 351 ? -18.118 34.880 -1.067 1.00 17.56 351 ARG B O 1
ATOM 6900 N N . PRO B 1 352 ? -18.471 36.247 0.685 1.00 16.67 352 PRO B N 1
ATOM 6901 C CA . PRO B 1 352 ? -17.283 35.764 1.402 1.00 16.66 352 PRO B CA 1
ATOM 6902 C 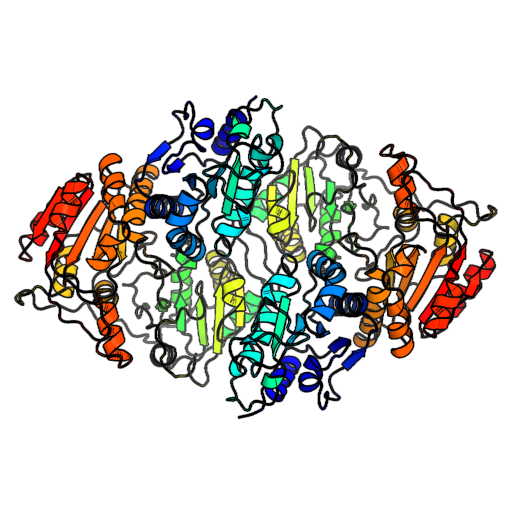C . PRO B 1 352 ? -17.193 34.236 1.572 1.00 12.83 352 PRO B C 1
ATOM 6903 O O . PRO B 1 352 ? -16.086 33.709 1.525 0.80 12.09 352 PRO B O 1
ATOM 6907 N N . HIS B 1 353 ? -18.308 33.536 1.773 1.00 15.28 353 HIS B N 1
ATOM 6908 C CA . HIS B 1 353 ? -18.216 32.079 1.966 1.00 13.25 353 HIS B CA 1
ATOM 6909 C C . HIS B 1 353 ? -17.663 31.444 0.688 1.00 16.08 353 HIS B C 1
ATOM 6910 O O . HIS B 1 353 ? -16.895 30.476 0.753 1.00 14.33 353 HIS B O 1
ATOM 6917 N N . ALA B 1 354 ? -18.044 32.001 -0.465 1.00 15.26 354 ALA B N 1
ATOM 6918 C CA . ALA B 1 354 ? -17.540 31.521 -1.763 1.00 16.56 354 ALA B CA 1
ATOM 6919 C C . ALA B 1 354 ? -16.046 31.764 -1.889 1.00 16.50 354 ALA B C 1
ATOM 6920 O O . ALA B 1 354 ? -15.295 30.877 -2.303 1.00 15.40 354 ALA B O 1
ATOM 6922 N N . VAL B 1 355 ? -15.626 32.980 -1.541 1.00 16.41 355 VAL B N 1
ATOM 6923 C CA . VAL B 1 355 ? -14.212 33.334 -1.504 1.00 13.48 355 VAL B CA 1
ATOM 6924 C C . VAL B 1 355 ? -13.429 32.366 -0.627 1.00 16.56 355 VAL B C 1
ATOM 6925 O O . VAL B 1 355 ? -12.393 31.861 -1.038 1.00 16.37 355 VAL B O 1
ATOM 6929 N N . LEU B 1 356 ? -13.923 32.106 0.583 1.00 15.56 356 LEU B N 1
ATOM 6930 C CA . LEU B 1 356 ? -13.268 31.158 1.486 1.00 14.43 356 LEU B CA 1
ATOM 6931 C C . LEU B 1 356 ? -13.145 29.763 0.871 1.00 16.47 356 LEU B C 1
ATOM 6932 O O . LEU B 1 356 ? -12.100 29.131 0.976 1.00 17.27 356 LEU B O 1
ATOM 6937 N N . GLU B 1 357 ? -14.216 29.297 0.230 1.00 19.21 357 GLU B N 1
ATOM 6938 C CA . GLU B 1 357 ? -14.221 27.989 -0.423 1.00 20.41 357 GLU B CA 1
ATOM 6939 C C . GLU B 1 357 ? -13.157 27.888 -1.519 1.00 15.70 357 GLU B C 1
ATOM 6940 O O . GLU B 1 357 ? -12.487 26.863 -1.647 1.00 17.43 357 GLU B O 1
ATOM 6946 N N . VAL B 1 358 ? -13.013 28.945 -2.312 1.00 13.58 358 VAL B N 1
ATOM 6947 C CA . VAL B 1 358 ? -11.998 28.973 -3.356 1.00 16.92 358 VAL B CA 1
ATOM 6948 C C . VAL B 1 358 ? -10.595 28.880 -2.739 1.00 18.58 358 VAL B C 1
ATOM 6949 O O . VAL B 1 358 ? -9.746 28.133 -3.223 1.00 17.80 358 VAL B O 1
ATOM 6953 N N . LEU B 1 359 ? -10.357 29.609 -1.649 1.00 17.66 359 LEU B N 1
ATOM 6954 C CA . LEU B 1 359 ? -9.064 29.514 -0.977 1.00 15.18 359 LEU B CA 1
ATOM 6955 C C . LEU B 1 359 ? -8.823 28.089 -0.478 1.00 15.42 359 LEU B C 1
ATOM 6956 O O . LEU B 1 359 ? -7.769 27.501 -0.719 1.00 18.18 359 LEU B O 1
ATOM 6961 N N . LYS B 1 360 ? -9.808 27.537 0.220 1.00 18.06 360 LYS B N 1
ATOM 6962 C CA . LYS B 1 360 ? -9.681 26.212 0.805 1.00 17.94 360 LYS B CA 1
ATOM 6963 C C . LYS B 1 360 ? -9.366 25.137 -0.234 1.00 21.15 360 LYS B C 1
ATOM 6964 O O . LYS B 1 360 ? -8.434 24.354 -0.058 1.00 19.66 360 LYS B O 1
ATOM 6970 N N . GLU B 1 361 ? -10.135 25.098 -1.319 1.00 18.60 361 GLU B N 1
ATOM 6971 C CA . GLU B 1 361 ? -9.984 24.024 -2.301 1.00 20.27 361 GLU B CA 1
ATOM 6972 C C . GLU B 1 361 ? -8.659 24.113 -3.063 1.00 19.50 361 GLU B C 1
ATOM 6973 O O . GLU B 1 361 ? -8.248 23.160 -3.717 1.00 23.15 361 GLU B O 1
ATOM 6979 N N . ASN B 1 362 ? -7.990 25.253 -2.961 1.00 17.62 362 ASN B N 1
ATOM 6980 C CA . ASN B 1 362 ? -6.700 25.445 -3.611 1.00 18.12 362 ASN B CA 1
ATOM 6981 C C . ASN B 1 362 ? -5.520 25.480 -2.640 1.00 19.60 362 ASN B C 1
ATOM 6982 O O . ASN B 1 362 ? -4.394 25.779 -3.044 1.00 20.50 362 ASN B O 1
ATOM 6987 N N . SER B 1 363 ? -5.783 25.175 -1.370 1.00 19.99 363 SER B N 1
ATOM 6988 C CA . SER B 1 363 ? -4.747 25.215 -0.339 1.00 21.53 363 SER B CA 1
ATOM 6989 C C . SER B 1 363 ? -4.069 23.869 -0.161 1.00 21.42 363 SER B C 1
ATOM 6990 O O . SER B 1 363 ? -4.729 22.833 -0.123 1.00 24.44 363 SER B O 1
ATOM 6993 N N . PRO B 1 364 ? -2.741 23.880 -0.017 1.00 19.92 364 PRO B N 1
ATOM 6994 C CA . PRO B 1 364 ? -2.080 22.639 0.406 1.00 24.53 364 PRO B CA 1
ATOM 6995 C C . PRO B 1 364 ? -2.431 22.326 1.866 1.00 24.66 364 PRO B C 1
ATOM 6996 O O . PRO B 1 364 ? -2.920 23.209 2.576 0.88 23.52 364 PRO B O 1
ATOM 7000 N N . LYS B 1 365 ? -2.216 21.089 2.305 1.00 25.79 365 LYS B N 1
ATOM 7001 C CA . LYS B 1 365 ? -2.515 20.729 3.687 1.00 31.34 365 LYS B CA 1
ATOM 7002 C C . LYS B 1 365 ? -1.619 21.513 4.639 1.00 30.46 365 LYS B C 1
ATOM 7003 O O . LYS B 1 365 ? -2.034 21.901 5.731 1.00 33.43 365 LYS B O 1
ATOM 7005 N N . GLU B 1 366 ? -0.386 21.760 4.213 1.00 22.32 366 GLU B N 1
ATOM 7006 C CA . GLU B 1 366 ? 0.596 22.408 5.079 1.00 25.04 366 GLU B CA 1
ATOM 7007 C C . GLU B 1 366 ? 0.572 23.925 4.935 1.00 19.60 366 GLU B C 1
ATOM 7008 O O . GLU B 1 366 ? 1.414 24.506 4.249 1.00 19.18 366 GLU B O 1
ATOM 7014 N N . ILE B 1 367 ? -0.402 24.569 5.572 1.00 17.44 367 ILE B N 1
ATOM 7015 C CA . ILE B 1 367 ? -0.377 26.022 5.673 1.00 15.61 367 ILE B CA 1
ATOM 7016 C C . ILE B 1 367 ? -0.540 26.413 7.139 1.00 15.39 367 ILE B C 1
ATOM 7017 O O . ILE B 1 367 ? -0.919 25.586 7.971 1.00 18.69 367 ILE B O 1
ATOM 7022 N N . VAL B 1 368 ? -0.205 27.660 7.437 1.00 14.89 368 VAL B N 1
ATOM 7023 C CA . VAL B 1 368 ? -0.609 28.301 8.676 1.00 13.51 368 VAL B CA 1
ATOM 7024 C C . VAL B 1 368 ? -1.724 29.260 8.282 1.00 13.97 368 VAL B C 1
ATOM 7025 O O . VAL B 1 368 ? -1.617 29.965 7.275 1.00 16.58 368 VAL B O 1
ATOM 7029 N N . LEU B 1 369 ? -2.812 29.271 9.048 1.00 14.13 369 LEU B N 1
ATOM 7030 C CA . LEU B 1 369 ? -3.935 30.156 8.757 1.00 15.11 369 LEU B CA 1
ATOM 7031 C C . LEU B 1 369 ? -4.075 31.145 9.898 1.00 13.51 369 LEU B C 1
ATOM 7032 O O . LEU B 1 369 ? -4.166 30.747 11.062 1.00 14.31 369 LEU B O 1
ATOM 7037 N N . VAL B 1 370 ? -4.079 32.426 9.548 1.00 15.50 370 VAL B N 1
ATOM 7038 C CA . VAL B 1 370 ? -4.274 33.508 10.506 1.00 15.71 370 VAL B CA 1
ATOM 7039 C C . VAL B 1 370 ? -5.509 34.292 10.077 1.00 16.57 370 VAL B C 1
ATOM 7040 O O . VAL B 1 370 ? -5.766 34.452 8.885 1.00 16.43 370 VAL B O 1
ATOM 7044 N N . GLU B 1 371 ? -6.293 34.774 11.038 1.00 12.69 371 GLU B N 1
ATOM 7045 C CA . GLU B 1 371 ? -7.514 35.490 10.697 1.00 11.84 371 GLU B CA 1
ATOM 7046 C C . GLU B 1 371 ? -7.721 36.755 11.515 1.00 16.33 371 GLU B C 1
ATOM 7047 O O . GLU B 1 371 ? -7.595 36.743 12.735 1.00 14.62 371 GLU B O 1
ATOM 7053 N N . GLU B 1 372 ? -8.063 37.838 10.830 1.00 13.58 372 GLU B N 1
ATOM 7054 C CA . GLU B 1 372 ? -8.531 39.061 11.467 1.00 16.49 372 GLU B CA 1
ATOM 7055 C C . GLU B 1 372 ? -9.509 39.723 10.501 1.00 14.97 372 GLU B C 1
ATOM 7056 O O . GLU B 1 372 ? -9.210 40.745 9.895 1.00 13.32 372 GLU B O 1
ATOM 7062 N N . CYS B 1 373 ? -10.670 39.096 10.352 1.00 14.49 373 CYS B N 1
ATOM 7063 C CA . CYS B 1 373 ? -11.733 39.592 9.483 1.00 16.26 373 CYS B CA 1
ATOM 7064 C C . CYS B 1 373 ? -13.031 39.255 10.204 1.00 16.19 373 CYS B C 1
ATOM 7065 O O . CYS B 1 373 ? -13.682 38.248 9.896 1.00 15.16 373 CYS B O 1
ATOM 7068 N N . PRO B 1 374 ? -13.397 40.088 11.192 1.00 15.38 374 PRO B N 1
ATOM 7069 C CA . PRO B 1 374 ? -14.429 39.734 12.174 1.00 16.18 374 PRO B CA 1
ATOM 7070 C C . PRO B 1 374 ? -15.755 39.252 11.589 1.00 16.19 374 PRO B C 1
ATOM 7071 O O . PRO B 1 374 ? -16.308 38.285 12.113 1.00 17.74 374 PRO B O 1
ATOM 7075 N N . SER B 1 375 ? -16.259 39.885 10.536 1.00 18.23 375 SER B N 1
ATOM 7076 C CA . SER B 1 375 ? -17.605 39.528 10.082 1.00 20.23 375 SER B CA 1
ATOM 7077 C C . SER B 1 375 ? -17.699 38.114 9.497 1.00 20.92 375 SER B C 1
ATOM 7078 O O . SER B 1 375 ? -18.766 37.504 9.533 1.00 21.17 375 SER B O 1
ATOM 7081 N N . ILE B 1 376 ? -16.591 37.594 8.975 1.00 17.61 376 ILE B N 1
ATOM 7082 C CA . ILE B 1 376 ? -16.631 36.297 8.298 1.00 15.90 376 ILE B CA 1
ATOM 7083 C C . ILE B 1 376 ? -16.248 35.112 9.164 1.00 17.16 376 ILE B C 1
ATOM 7084 O O . ILE B 1 376 ? -16.160 33.989 8.675 1.00 16.73 376 ILE B O 1
ATOM 7089 N N . VAL B 1 377 ? -16.016 35.337 10.451 1.00 15.53 377 VAL B N 1
ATOM 7090 C CA . VAL B 1 377 ? -15.529 34.248 11.284 1.00 15.88 377 VAL B CA 1
ATOM 7091 C C . VAL B 1 377 ? -16.371 32.950 11.218 1.00 16.88 377 VAL B C 1
ATOM 7092 O O . VAL B 1 377 ? -15.818 31.852 11.097 1.00 16.41 377 VAL B O 1
ATOM 7096 N N . PRO B 1 378 ? -17.711 33.060 11.297 1.00 13.50 378 PRO B N 1
ATOM 7097 C CA . PRO B 1 378 ? -18.492 31.821 11.270 1.00 15.49 378 PRO B CA 1
ATOM 7098 C C . PRO B 1 378 ? -18.386 31.121 9.909 1.00 15.65 378 PRO B C 1
ATOM 7099 O O . PRO B 1 378 ? -18.480 29.896 9.827 1.00 18.66 378 PRO B O 1
ATOM 7103 N N . LEU B 1 379 ? -18.187 31.902 8.856 1.00 16.54 379 LEU B N 1
ATOM 7104 C CA . LEU B 1 379 ? -18.036 31.331 7.520 1.00 17.34 379 LEU B CA 1
ATOM 7105 C C . LEU B 1 379 ? -16.698 30.600 7.434 1.00 14.85 379 LEU B C 1
ATOM 7106 O O . LEU B 1 379 ? -16.604 29.474 6.925 1.00 15.84 379 LEU B O 1
ATOM 7111 N N . MET B 1 380 ? -15.659 31.234 7.964 1.00 13.84 380 MET B N 1
ATOM 7112 C CA . MET B 1 380 ? -14.345 30.609 8.019 1.00 13.09 380 MET B CA 1
ATOM 7113 C C . MET B 1 380 ? -14.414 29.303 8.799 1.00 13.76 380 MET B C 1
ATOM 7114 O O . MET B 1 380 ? -13.809 28.308 8.403 1.00 17.33 380 MET B O 1
ATOM 7119 N N . GLN B 1 381 ? -15.151 29.303 9.910 1.00 13.73 381 GLN B N 1
ATOM 7120 C CA . GLN B 1 381 ? -15.255 28.114 10.751 1.00 14.42 381 GLN B CA 1
ATOM 7121 C C . GLN B 1 381 ? -15.968 26.975 10.025 1.00 17.43 381 GLN B C 1
ATOM 7122 O O . GLN B 1 381 ? -15.720 25.797 10.297 1.00 15.76 381 GLN B O 1
ATOM 7128 N N . ASP B 1 382 ? -16.853 27.331 9.099 1.00 15.57 382 ASP B N 1
ATOM 7129 C CA . ASP B 1 382 ? -17.536 26.316 8.300 1.00 16.54 382 ASP B CA 1
ATOM 7130 C C . ASP B 1 382 ? -16.603 25.718 7.254 1.00 17.98 382 ASP B C 1
ATOM 7131 O O . ASP B 1 382 ? -16.638 24.511 7.004 1.00 16.45 382 ASP B O 1
ATOM 7136 N N . VAL B 1 383 ? -15.757 26.563 6.667 1.00 15.72 383 VAL B N 1
ATOM 7137 C CA . VAL B 1 383 ? -14.939 26.175 5.517 1.00 14.44 383 VAL B CA 1
ATOM 7138 C C . VAL B 1 383 ? -13.575 25.591 5.899 1.00 20.48 383 VAL B C 1
ATOM 7139 O O . VAL B 1 383 ? -13.210 24.489 5.471 1.00 18.26 383 VAL B O 1
ATOM 7143 N N . PHE B 1 384 ? -12.819 26.341 6.697 1.00 18.85 384 PHE B N 1
ATOM 7144 C CA . PHE B 1 384 ? -11.520 25.870 7.180 1.00 16.31 384 PHE B CA 1
ATOM 7145 C C . PHE B 1 384 ? -11.653 25.109 8.496 1.00 21.37 384 PHE B C 1
ATOM 7146 O O . PHE B 1 384 ? -11.600 25.694 9.586 1.00 23.82 384 PHE B O 1
ATOM 7154 N N . ARG B 1 385 ? -11.842 23.800 8.410 1.00 17.49 385 ARG B N 1
ATOM 7155 C CA . ARG B 1 385 ? -11.966 23.002 9.620 1.00 18.15 385 ARG B CA 1
ATOM 7156 C C . ARG B 1 385 ? -10.588 22.500 10.004 1.00 23.93 385 ARG B C 1
ATOM 7157 O O . ARG B 1 385 ? -10.074 21.532 9.436 1.00 25.94 385 ARG B O 1
ATOM 7165 N N . ILE B 1 386 ? -9.978 23.202 10.955 0.80 15.44 386 ILE B N 1
ATOM 7166 C CA . ILE B 1 386 ? -8.598 22.955 11.326 1.00 15.17 386 ILE B CA 1
ATOM 7167 C C . ILE B 1 386 ? -8.437 21.610 12.023 1.00 17.08 386 ILE B C 1
ATOM 7168 O O . ILE B 1 386 ? -9.099 21.342 13.031 1.00 16.83 386 ILE B O 1
ATOM 7173 N N . ASN B 1 387 ? -7.554 20.764 11.487 1.00 17.28 387 ASN B N 1
ATOM 7174 C CA . ASN B 1 387 ? -7.388 19.415 12.025 1.00 17.21 387 ASN B CA 1
ATOM 7175 C C . ASN B 1 387 ? -5.954 19.037 12.392 1.00 19.17 387 ASN B C 1
ATOM 7176 O O . ASN B 1 387 ? -5.653 17.861 12.607 1.00 18.94 387 ASN B O 1
ATOM 7181 N N . GLN B 1 388 ? -5.080 20.039 12.491 1.00 16.75 388 GLN B N 1
ATOM 7182 C CA . GLN B 1 388 ? -3.713 19.832 12.955 1.00 18.58 388 GLN B CA 1
ATOM 7183 C C . GLN B 1 388 ? -3.354 20.901 13.986 1.00 18.71 388 GLN B C 1
ATOM 7184 O O . GLN B 1 388 ? -3.888 22.012 13.944 1.00 13.73 388 GLN B O 1
ATOM 7190 N N . PRO B 1 389 ? -2.437 20.578 14.907 1.00 18.60 389 PRO B N 1
ATOM 7191 C CA . PRO B 1 389 ? -2.034 21.607 15.869 1.00 15.04 389 PRO B CA 1
ATOM 7192 C C . PRO B 1 389 ? -1.114 22.648 15.222 1.00 15.41 389 PRO B C 1
ATOM 7193 O O . PRO B 1 389 ? -0.620 22.445 14.102 1.00 14.14 389 PRO B O 1
ATOM 7197 N N . ASP B 1 390 ? -0.916 23.763 15.919 1.00 15.17 390 ASP B N 1
ATOM 7198 C CA . ASP B 1 390 ? -0.038 24.844 15.463 1.00 13.92 390 ASP B CA 1
ATOM 7199 C C . ASP B 1 390 ? -0.287 25.257 14.016 1.00 15.17 390 ASP B C 1
ATOM 7200 O O . ASP B 1 390 ? 0.651 25.504 13.248 1.00 16.01 390 ASP B O 1
ATOM 7205 N N . THR B 1 391 ? -1.566 25.368 13.669 1.00 11.71 391 THR B N 1
ATOM 7206 C CA . THR B 1 391 ? -1.967 25.690 12.311 1.00 15.72 391 THR B CA 1
ATOM 7207 C C . THR B 1 391 ? -2.777 26.982 12.263 1.00 13.51 391 THR B C 1
ATOM 7208 O O . THR B 1 391 ? -2.483 27.871 11.466 1.00 16.40 391 THR B O 1
ATOM 7212 N N . PHE B 1 392 ? -3.762 27.109 13.151 1.00 11.72 392 PHE B N 1
ATOM 7213 C CA . PHE B 1 392 ? -4.581 28.314 13.165 1.00 12.32 392 PHE B CA 1
ATOM 7214 C C . PHE B 1 392 ? -4.216 29.248 14.322 1.00 14.47 392 PHE B C 1
ATOM 7215 O O . PHE B 1 392 ? -4.063 28.805 15.455 1.00 13.38 392 PHE B O 1
ATOM 7223 N N . TYR B 1 393 ? -4.104 30.537 14.012 1.00 10.44 393 TYR B N 1
ATOM 7224 C CA . TYR B 1 393 ? -3.785 31.563 15.001 1.00 15.41 393 TYR B CA 1
ATOM 7225 C C . TYR B 1 393 ? -4.596 32.833 14.793 1.00 13.43 393 TYR B C 1
ATOM 7226 O O . TYR B 1 393 ? -4.741 33.328 13.671 1.00 13.96 393 TYR B O 1
ATOM 7235 N N . THR B 1 394 ? -5.083 33.388 15.898 1.00 12.84 394 THR B N 1
ATOM 7236 C CA . THR B 1 394 ? -5.657 34.722 15.896 1.00 13.35 394 THR B CA 1
ATOM 7237 C C . THR B 1 394 ? -5.418 35.303 17.295 1.00 12.94 394 THR B C 1
ATOM 7238 O O . THR B 1 394 ? -4.755 34.669 18.118 1.00 12.21 394 THR B O 1
ATOM 7242 N N . PHE B 1 395 ? -5.902 36.512 17.545 1.00 14.84 395 PHE B N 1
ATOM 7243 C CA . PHE B 1 395 ? -5.652 37.142 18.843 1.00 16.67 395 PHE B CA 1
ATOM 7244 C C . PHE B 1 395 ? -6.562 36.625 19.967 1.00 17.54 395 PHE B C 1
ATOM 7245 O O . PHE B 1 395 ? -7.659 36.105 19.721 1.00 15.45 395 PHE B O 1
ATOM 7253 N N . ALA B 1 396 ? -6.103 36.754 21.210 1.00 11.98 396 ALA B N 1
ATOM 7254 C CA . ALA B 1 396 ? -6.946 36.386 22.343 1.00 13.77 396 ALA B CA 1
ATOM 7255 C C . ALA B 1 396 ? -7.766 37.583 22.829 1.00 12.53 396 ALA B C 1
ATOM 7256 O O . ALA B 1 396 ? -8.704 37.422 23.614 1.00 15.76 396 ALA B O 1
ATOM 7258 N N . SER B 1 397 ? -7.417 38.769 22.336 1.00 13.38 397 SER B N 1
ATOM 7259 C CA . SER B 1 397 ? -7.850 40.040 22.922 1.00 15.57 397 SER B CA 1
ATOM 7260 C C . SER B 1 397 ? -8.930 40.796 22.158 1.00 14.13 397 SER B C 1
ATOM 7261 O O . SER B 1 397 ? -9.589 41.671 22.720 1.00 16.27 397 SER B O 1
ATOM 7264 N N . GLY B 1 398 ? -9.080 40.511 20.870 1.00 14.92 398 GLY B N 1
ATOM 7265 C CA . GLY B 1 398 ? -9.952 41.307 20.022 1.00 13.22 398 GLY B CA 1
ATOM 7266 C C . GLY B 1 398 ? -9.358 42.625 19.543 1.00 18.81 398 GLY B C 1
ATOM 7267 O O . GLY B 1 398 ? -10.036 43.424 18.894 1.00 18.79 398 GLY B O 1
ATOM 7268 N N . GLY B 1 399 ? -8.085 42.860 19.851 1.00 15.98 399 GLY B N 1
ATOM 7269 C CA . GLY B 1 399 ? -7.441 44.108 19.484 1.00 15.07 399 GLY B CA 1
ATOM 7270 C C . GLY B 1 399 ? -6.910 44.127 18.060 1.00 15.55 399 GLY B C 1
ATOM 7271 O O . GLY B 1 399 ? -5.877 43.519 17.766 1.00 14.41 399 GLY B O 1
ATOM 7272 N N . LEU B 1 400 ? -7.603 44.841 17.177 1.00 14.43 400 LEU B N 1
ATOM 7273 C CA . LEU B 1 400 ? -7.194 44.878 15.774 1.00 15.18 400 LEU B CA 1
ATOM 7274 C C . LEU B 1 400 ? -5.787 45.462 15.623 1.00 14.42 400 LEU B C 1
ATOM 7275 O O . LEU B 1 400 ? -5.351 46.300 16.421 1.00 14.71 400 LEU B O 1
ATOM 7280 N N . GLY B 1 401 ? -5.083 45.005 14.594 1.00 16.45 401 GLY B N 1
ATOM 7281 C CA . GLY B 1 401 ? -3.725 45.454 14.332 1.00 15.99 401 GLY B CA 1
ATOM 7282 C C . GLY B 1 401 ? -2.702 44.425 14.773 1.00 13.93 401 GLY B C 1
ATOM 7283 O O . GLY B 1 401 ? -1.502 44.627 14.615 1.00 14.77 401 GLY B O 1
ATOM 7284 N N . TRP B 1 402 ? -3.176 43.313 15.326 1.00 13.05 402 TRP B N 1
ATOM 7285 C CA . TRP B 1 402 ? -2.271 42.277 15.807 1.00 15.78 402 TRP B CA 1
ATOM 7286 C C . TRP B 1 402 ? -1.927 41.249 14.728 1.00 16.97 402 TRP B C 1
ATOM 7287 O O . TRP B 1 402 ? -0.760 40.898 14.548 1.00 13.65 402 TRP B O 1
ATOM 7298 N N . ASP B 1 403 ? -2.935 40.776 13.998 1.00 14.23 403 ASP B N 1
ATOM 7299 C CA . ASP B 1 403 ? -2.736 39.622 13.124 1.00 13.28 403 ASP B CA 1
ATOM 7300 C C . ASP B 1 403 ? -1.872 39.857 11.893 1.00 12.50 403 ASP B C 1
ATOM 7301 O O . ASP B 1 403 ? -1.137 38.954 11.478 1.00 12.49 403 ASP B O 1
ATOM 7306 N N . LEU B 1 404 ? -1.965 41.039 11.292 1.00 13.16 404 LEU B N 1
ATOM 7307 C CA . LEU B 1 404 ? -1.163 41.308 10.092 1.00 12.05 404 LEU B CA 1
ATOM 7308 C C . LEU B 1 404 ? 0.330 41.153 10.421 1.00 14.27 404 LEU B C 1
ATOM 7309 O O . LEU B 1 404 ? 1.035 40.361 9.783 1.00 14.66 404 LEU B O 1
ATOM 7314 N N . PRO B 1 405 ? 0.824 41.887 11.433 1.00 10.98 405 PRO B N 1
ATOM 7315 C CA . PRO B 1 405 ? 2.232 41.680 11.795 1.00 12.57 405 PRO B CA 1
ATOM 7316 C C . PRO B 1 405 ? 2.484 40.329 12.454 1.00 13.00 405 PRO B C 1
ATOM 7317 O O . PRO B 1 405 ? 3.550 39.761 12.243 1.00 11.91 405 PRO B O 1
ATOM 7321 N N . ALA B 1 406 ? 1.532 39.793 13.209 1.00 12.31 406 ALA B N 1
ATOM 7322 C CA . ALA B 1 406 ? 1.759 38.485 13.813 1.00 12.20 406 ALA B CA 1
ATOM 7323 C C . ALA B 1 406 ? 2.011 37.400 12.761 1.00 14.89 406 ALA B C 1
ATOM 7324 O O . ALA B 1 406 ? 2.802 36.477 12.985 1.00 11.92 406 ALA B O 1
ATOM 7326 N N . ALA B 1 407 ? 1.349 37.517 11.613 1.00 11.97 407 ALA B N 1
ATOM 7327 C CA . ALA B 1 407 ? 1.567 36.576 10.517 1.00 14.11 407 ALA B CA 1
ATOM 7328 C C . ALA B 1 407 ? 3.026 36.585 10.050 1.00 12.05 407 ALA B C 1
ATOM 7329 O O . ALA B 1 407 ? 3.605 35.524 9.779 1.00 13.31 407 ALA B O 1
ATOM 7331 N N . VAL B 1 408 ? 3.621 37.773 9.954 1.00 10.66 408 VAL B N 1
ATOM 7332 C CA . VAL B 1 408 ? 5.048 37.886 9.629 1.00 14.31 408 VAL B CA 1
ATOM 7333 C C . VAL B 1 408 ? 5.905 37.164 10.684 1.00 12.84 408 VAL B C 1
ATOM 7334 O O . VAL B 1 408 ? 6.841 36.432 10.352 1.00 11.78 408 VAL B O 1
ATOM 7338 N N . GLY B 1 409 ? 5.588 37.376 11.960 1.00 10.79 409 GLY B N 1
ATOM 7339 C CA . GLY B 1 409 ? 6.276 36.672 13.032 1.00 14.61 409 GLY B CA 1
ATOM 7340 C C . GLY B 1 409 ? 6.148 35.156 12.937 1.00 12.29 409 GLY B C 1
ATOM 7341 O O . GLY B 1 409 ? 7.123 34.424 13.137 1.00 12.39 409 GLY B O 1
ATOM 7342 N N . LEU B 1 410 ? 4.941 34.677 12.637 1.00 12.24 410 LEU B N 1
ATOM 7343 C CA . LEU B 1 410 ? 4.713 33.251 12.469 1.00 11.54 410 LEU B CA 1
ATOM 7344 C C . LEU B 1 410 ? 5.518 32.705 11.281 1.00 12.38 410 LEU B C 1
ATOM 7345 O O . LEU B 1 410 ? 6.039 31.591 11.350 1.00 13.09 410 LEU B O 1
ATOM 7350 N N . ALA B 1 411 ? 5.609 33.485 10.207 1.00 12.30 411 ALA B N 1
ATOM 7351 C CA . ALA B 1 411 ? 6.390 33.092 9.026 1.00 11.93 411 ALA B CA 1
ATOM 7352 C C . ALA B 1 411 ? 7.877 33.033 9.362 1.00 14.43 411 ALA B C 1
ATOM 7353 O O . ALA B 1 411 ? 8.582 32.125 8.928 1.00 15.88 411 ALA B O 1
ATOM 7355 N N . LEU B 1 412 ? 8.360 34.006 10.131 1.00 12.24 412 LEU B N 1
ATOM 7356 C CA . LEU B 1 412 ? 9.742 33.959 10.600 1.00 12.61 412 LEU B CA 1
ATOM 7357 C C . LEU B 1 412 ? 9.973 32.663 11.376 1.00 13.16 412 LEU B C 1
ATOM 7358 O O . LEU B 1 412 ? 11.013 32.026 11.242 1.00 17.48 412 LEU B O 1
ATOM 7363 N N . GLY B 1 413 ? 8.988 32.270 12.179 1.00 11.13 413 GLY B N 1
ATOM 7364 C CA . GLY B 1 413 ? 9.061 31.016 12.905 1.00 13.61 413 GLY B CA 1
ATOM 7365 C C . GLY B 1 413 ? 9.122 29.803 11.984 1.00 14.25 413 GLY B C 1
ATOM 7366 O O . GLY B 1 413 ? 9.783 28.814 12.299 1.00 14.83 413 GLY B O 1
ATOM 7367 N N . GLU B 1 414 ? 8.402 29.863 10.866 1.00 14.16 414 GLU B N 1
ATOM 7368 C CA . GLU B 1 414 ? 8.423 28.771 9.898 1.00 16.01 414 GLU B CA 1
ATOM 7369 C C . GLU B 1 414 ? 9.816 28.597 9.305 1.00 15.96 414 GLU B C 1
ATOM 7370 O O . GLU B 1 414 ? 10.232 27.479 8.996 1.00 16.14 414 GLU B O 1
ATOM 7376 N N . GLU B 1 415 ? 10.533 29.702 9.145 1.00 14.98 415 GLU B N 1
ATOM 7377 C CA . GLU B 1 415 ? 11.901 29.632 8.650 1.00 16.92 415 GLU B CA 1
ATOM 7378 C C . GLU B 1 415 ? 12.873 29.151 9.732 1.00 19.18 415 GLU B C 1
ATOM 7379 O O . GLU B 1 415 ? 13.807 28.404 9.433 1.00 18.61 415 GLU B O 1
ATOM 7385 N N . VAL B 1 416 ? 12.655 29.552 10.986 1.00 14.74 416 VAL B N 1
ATOM 7386 C CA . VAL B 1 416 ? 13.545 29.102 12.055 1.00 17.29 416 VAL B CA 1
ATOM 7387 C C . VAL B 1 416 ? 13.434 27.594 12.253 1.00 19.20 416 VAL B C 1
ATOM 7388 O O . VAL B 1 416 ? 14.444 26.891 12.326 1.00 19.19 416 VAL B O 1
ATOM 7392 N N . SER B 1 417 ? 12.205 27.093 12.328 1.00 14.98 417 SER B N 1
ATOM 7393 C CA . SER B 1 417 ? 11.995 25.660 12.480 1.00 17.18 417 SER B CA 1
ATOM 7394 C C . SER B 1 417 ? 12.409 24.937 11.212 1.00 17.82 417 SER B C 1
ATOM 7395 O O . SER B 1 417 ? 12.791 23.773 11.259 1.00 19.29 417 SER B O 1
ATOM 7398 N N . GLY B 1 418 ? 12.309 25.638 10.085 1.00 18.00 418 GLY B N 1
ATOM 7399 C CA . GLY B 1 418 ? 12.603 25.056 8.785 1.00 18.43 418 GLY B CA 1
ATOM 7400 C C . GLY B 1 418 ? 11.390 24.396 8.145 1.00 20.00 418 GLY B C 1
ATOM 7401 O O . GLY B 1 418 ? 11.471 23.896 7.027 1.00 18.53 418 GLY B O 1
ATOM 7402 N N . ARG B 1 419 ? 10.259 24.387 8.842 1.00 15.94 419 ARG B N 1
ATOM 7403 C CA . ARG B 1 419 ? 9.050 23.770 8.294 1.00 14.52 419 ARG B CA 1
ATOM 7404 C C . ARG B 1 419 ? 8.537 24.503 7.061 1.00 18.19 419 ARG B C 1
ATOM 7405 O O . ARG B 1 419 ? 8.023 23.880 6.130 1.00 18.81 419 ARG B O 1
ATOM 7413 N N . ASN B 1 420 ? 8.671 25.827 7.060 1.00 17.33 420 ASN B N 1
ATOM 7414 C CA . ASN B 1 420 ? 8.412 26.644 5.868 1.00 15.40 420 ASN B CA 1
ATOM 7415 C C . ASN B 1 420 ? 7.019 26.542 5.230 1.00 17.56 420 ASN B C 1
ATOM 7416 O O . ASN B 1 420 ? 6.884 26.583 4.010 1.00 18.03 420 ASN B O 1
ATOM 7421 N N . ARG B 1 421 ? 5.985 26.435 6.058 1.00 15.97 421 ARG B N 1
ATOM 7422 C CA . ARG B 1 421 ? 4.618 26.539 5.570 1.00 15.37 421 ARG B CA 1
ATOM 7423 C C . ARG B 1 421 ? 4.313 27.989 5.219 1.00 17.10 421 ARG B C 1
ATOM 7424 O O . ARG B 1 421 ? 4.727 28.905 5.928 1.00 17.68 421 ARG B O 1
ATOM 7432 N N . PRO B 1 422 ? 3.567 28.214 4.134 1.00 14.59 422 PRO B N 1
ATOM 7433 C CA . PRO B 1 422 ? 3.116 29.583 3.874 1.00 13.70 422 PRO B CA 1
ATOM 7434 C C . PRO B 1 422 ? 2.103 30.010 4.932 1.00 15.08 422 PRO B C 1
ATOM 7435 O O . PRO B 1 422 ? 1.353 29.173 5.425 1.00 15.56 422 PRO B O 1
ATOM 7439 N N . VAL B 1 423 ? 2.087 31.294 5.261 1.00 13.51 423 VAL B N 1
ATOM 7440 C CA . VAL B 1 423 ? 1.127 31.814 6.227 1.00 14.20 423 VAL B CA 1
ATOM 7441 C C . VAL B 1 423 ? 0.031 32.568 5.488 1.00 14.80 423 VAL B C 1
ATOM 7442 O O . VAL B 1 423 ? 0.247 33.669 4.974 1.00 16.49 423 VAL B O 1
ATOM 7446 N N . VAL B 1 424 ? -1.141 31.949 5.433 1.00 13.57 424 VAL B N 1
ATOM 7447 C CA . VAL B 1 424 ? -2.284 32.511 4.725 1.00 13.97 424 VAL B CA 1
ATOM 7448 C C . VAL B 1 424 ? -3.117 33.299 5.726 1.00 13.65 424 VAL B C 1
ATOM 7449 O O . VAL B 1 424 ? -3.544 32.762 6.749 1.00 15.15 424 VAL B O 1
ATOM 7453 N N . THR B 1 425 ? -3.325 34.575 5.439 1.00 13.42 425 THR B N 1
ATOM 7454 C CA . THR B 1 425 ? -3.857 35.500 6.437 1.00 13.66 425 THR B CA 1
ATOM 7455 C C . THR B 1 425 ? -5.128 36.167 5.919 1.00 14.58 425 THR B C 1
ATOM 7456 O O . THR B 1 425 ? -5.061 36.969 4.989 1.00 16.27 425 THR B O 1
ATOM 7460 N N . LEU B 1 426 ? -6.274 35.830 6.513 1.00 12.77 426 LEU B N 1
ATOM 7461 C CA . LEU B 1 426 ? -7.565 36.388 6.087 1.00 14.64 426 LEU B CA 1
ATOM 7462 C C . LEU B 1 426 ? -7.866 37.699 6.820 1.00 17.52 426 LEU B C 1
ATOM 7463 O O . LEU B 1 426 ? -8.138 37.682 8.026 1.00 16.10 426 LEU B O 1
ATOM 7468 N N . MET B 1 427 ? -7.833 38.813 6.085 1.00 15.14 427 MET B N 1
ATOM 7469 C CA . MET B 1 427 ? -7.914 40.161 6.662 1.00 14.63 427 MET B CA 1
ATOM 7470 C C . MET B 1 427 ? -9.148 40.950 6.226 1.00 15.64 427 MET B C 1
ATOM 7471 O O . MET B 1 427 ? -9.509 40.962 5.053 1.00 17.33 427 MET B O 1
ATOM 7476 N N . GLY B 1 428 ? -9.787 41.640 7.161 1.00 14.55 428 GLY B N 1
ATOM 7477 C CA . GLY B 1 428 ? -10.808 42.606 6.787 1.00 15.28 428 GLY B CA 1
ATOM 7478 C C . GLY B 1 428 ? -10.119 43.861 6.285 1.00 15.35 428 GLY B C 1
ATOM 7479 O O . GLY B 1 428 ? -8.959 44.109 6.619 1.00 15.55 428 GLY B O 1
ATOM 7480 N N . ASP B 1 429 ? -10.808 44.656 5.475 1.00 13.58 429 ASP B N 1
ATOM 7481 C CA . ASP B 1 429 ? -10.196 45.875 4.964 1.00 12.74 429 ASP B CA 1
ATOM 7482 C C . ASP B 1 429 ? -9.958 46.901 6.076 1.00 15.79 429 ASP B C 1
ATOM 7483 O O . ASP B 1 429 ? -8.982 47.636 6.032 1.00 16.42 429 ASP B O 1
ATOM 7488 N N . GLY B 1 430 ? -10.853 46.940 7.060 1.00 14.65 430 GLY B N 1
ATOM 7489 C CA . GLY B 1 430 ? -10.705 47.829 8.203 1.00 14.40 430 GLY B CA 1
ATOM 7490 C C . GLY B 1 430 ? -9.549 47.375 9.084 1.00 11.91 430 GLY B C 1
ATOM 7491 O O . GLY B 1 430 ? -8.675 48.167 9.442 1.00 12.73 430 GLY B O 1
ATOM 7492 N N . SER B 1 431 ? -9.543 46.090 9.416 1.00 12.47 431 SER B N 1
ATOM 7493 C CA . SER B 1 431 ? -8.479 45.495 10.239 1.00 12.83 431 SER B CA 1
ATOM 7494 C C . SER B 1 431 ? -7.103 45.694 9.624 1.00 13.36 431 SER B C 1
ATOM 7495 O O . SER B 1 431 ? -6.118 45.944 10.327 1.00 14.82 431 SER B O 1
ATOM 7498 N N . PHE B 1 432 ? -7.046 45.561 8.302 1.00 12.87 432 PHE B N 1
ATOM 7499 C CA . PHE B 1 432 ? -5.814 45.697 7.536 1.00 11.69 432 PHE B CA 1
ATOM 7500 C C . PHE B 1 432 ? -5.076 47.017 7.820 1.00 12.27 432 PHE B C 1
ATOM 7501 O O . PHE B 1 432 ? -3.836 47.067 7.828 1.00 13.96 432 PHE B O 1
ATOM 7509 N N . GLN B 1 433 ? -5.847 48.076 8.060 1.00 12.99 433 GLN B N 1
ATOM 7510 C CA . GLN B 1 433 ? -5.298 49.425 8.220 1.00 12.39 433 GLN B CA 1
ATOM 7511 C C . GLN B 1 433 ? -4.476 49.630 9.501 1.00 12.48 433 GLN B C 1
ATOM 7512 O O . GLN B 1 433 ? -3.507 50.395 9.499 1.00 15.42 433 GLN B O 1
ATOM 7518 N N . TYR B 1 434 ? -4.869 48.973 10.589 1.00 12.51 434 TYR B N 1
ATOM 7519 C CA . TYR B 1 434 ? -4.306 49.289 11.906 1.00 13.73 434 TYR B CA 1
ATOM 7520 C C . TYR B 1 434 ? -2.787 49.165 11.974 1.00 14.97 434 TYR B C 1
ATOM 7521 O O . TYR B 1 434 ? -2.110 50.052 12.513 1.00 15.53 434 TYR B O 1
ATOM 7530 N N . SER B 1 435 ? -2.255 48.074 11.425 1.00 13.98 435 SER B N 1
ATOM 7531 C CA . SER B 1 435 ? -0.813 47.828 11.444 1.00 14.50 435 SER B CA 1
ATOM 7532 C C . SER B 1 435 ? -0.313 47.474 10.051 1.00 16.28 435 SER B C 1
ATOM 7533 O O . SER B 1 435 ? 0.504 46.569 9.888 1.00 15.69 435 SER B O 1
ATOM 7536 N N . VAL B 1 436 ? -0.827 48.200 9.062 1.00 12.72 436 VAL B N 1
ATOM 7537 C CA . VAL B 1 436 ? -0.503 47.981 7.654 1.00 14.63 436 VAL B CA 1
ATOM 7538 C C . VAL B 1 436 ? 1.010 48.021 7.386 1.00 15.32 436 VAL B C 1
ATOM 7539 O O . VAL B 1 436 ? 1.497 47.348 6.483 1.00 14.60 436 VAL B O 1
ATOM 7543 N N . GLN B 1 437 ? 1.753 48.778 8.193 1.00 14.11 437 GLN B N 1
ATOM 7544 C CA . GLN B 1 437 ? 3.204 48.880 8.017 1.00 15.12 437 GLN B CA 1
ATOM 7545 C C . GLN B 1 437 ? 3.929 47.552 8.185 1.00 11.89 437 GLN B C 1
ATOM 7546 O O . GLN B 1 437 ? 5.065 47.397 7.719 1.00 15.10 437 GLN B O 1
ATOM 7552 N N . GLY B 1 438 ? 3.295 46.600 8.861 1.00 13.82 438 GLY B N 1
ATOM 7553 C CA . GLY B 1 438 ? 3.892 45.293 9.062 1.00 14.27 438 GLY B CA 1
ATOM 7554 C C . GLY B 1 438 ? 4.275 44.599 7.761 1.00 15.20 438 GLY B C 1
ATOM 7555 O O . GLY B 1 438 ? 5.215 43.805 7.746 1.00 13.35 438 GLY B O 1
ATOM 7556 N N . ILE B 1 439 ? 3.549 44.883 6.677 1.00 12.56 439 ILE B N 1
ATOM 7557 C CA . ILE B 1 439 ? 3.852 44.268 5.384 1.00 15.46 439 ILE B CA 1
ATOM 7558 C C . ILE B 1 439 ? 5.321 44.480 5.019 1.00 14.58 439 ILE B C 1
ATOM 7559 O O . ILE B 1 439 ? 5.978 43.572 4.506 1.00 15.14 439 ILE B O 1
ATOM 7564 N N . TYR B 1 440 ? 5.839 45.674 5.302 1.00 14.12 440 TYR B N 1
ATOM 7565 C CA . TYR B 1 440 ? 7.239 45.991 4.995 1.00 12.01 440 TYR B CA 1
ATOM 7566 C C . TYR B 1 440 ? 8.210 44.967 5.566 1.00 11.58 440 TYR B C 1
ATOM 7567 O O . TYR B 1 440 ? 9.155 44.541 4.884 1.00 13.24 440 TYR B O 1
ATOM 7576 N N . THR B 1 441 ? 8.007 44.584 6.826 1.00 12.14 441 THR B N 1
ATOM 7577 C CA . THR B 1 441 ? 8.861 43.576 7.437 1.00 13.20 441 THR B CA 1
ATOM 7578 C C . THR B 1 441 ? 8.755 42.232 6.719 1.00 13.57 441 THR B C 1
ATOM 7579 O O . THR B 1 441 ? 9.765 41.571 6.494 1.00 14.60 441 THR B O 1
ATOM 7583 N N . GLY B 1 442 ? 7.546 41.846 6.320 1.00 13.88 442 GLY B N 1
ATOM 7584 C CA . GLY B 1 442 ? 7.375 40.632 5.538 1.00 14.85 442 GLY B CA 1
ATOM 7585 C C . GLY B 1 442 ? 8.195 40.670 4.247 1.00 15.55 442 GLY B C 1
ATOM 7586 O O . GLY B 1 442 ? 8.903 39.719 3.914 1.00 13.59 442 GLY B O 1
ATOM 7587 N N . VAL B 1 443 ? 8.115 41.781 3.524 1.00 13.76 443 VAL B N 1
ATOM 7588 C CA . VAL B 1 443 ? 8.839 41.907 2.256 1.00 13.01 443 VAL B CA 1
ATOM 7589 C C . VAL B 1 443 ? 10.350 41.923 2.470 1.00 15.03 443 VAL B C 1
ATOM 7590 O O . VAL B 1 443 ? 11.090 41.207 1.794 1.00 15.69 443 VAL B O 1
ATOM 7594 N N . GLN B 1 444 ? 10.807 42.725 3.426 1.00 14.28 444 GLN B N 1
ATOM 7595 C CA . GLN B 1 444 ? 12.242 42.844 3.685 1.00 13.43 444 GLN B CA 1
ATOM 7596 C C . GLN B 1 444 ? 12.858 41.538 4.183 1.00 14.62 444 GLN B C 1
ATOM 7597 O O . GLN B 1 444 ? 14.013 41.231 3.870 1.00 16.70 444 GLN B O 1
ATOM 7603 N N . GLN B 1 445 ? 12.101 40.774 4.965 1.00 14.43 445 GLN B N 1
ATOM 7604 C CA . GLN B 1 445 ? 12.591 39.504 5.505 1.00 13.32 445 GLN B CA 1
ATOM 7605 C C . GLN B 1 445 ? 12.305 38.337 4.561 1.00 18.14 445 GLN B C 1
ATOM 7606 O O . GLN B 1 445 ? 12.724 37.208 4.824 1.00 16.36 445 GLN B O 1
ATOM 7612 N N . LYS B 1 446 ? 11.586 38.621 3.475 1.00 15.86 446 LYS B N 1
ATOM 7613 C CA . LYS B 1 446 ? 11.211 37.613 2.478 1.00 17.31 446 LYS B CA 1
ATOM 7614 C C . LYS B 1 446 ? 10.368 36.487 3.080 1.00 19.11 446 LYS B C 1
ATOM 7615 O O . LYS B 1 446 ? 10.505 35.319 2.706 1.00 16.61 446 LYS B O 1
ATOM 7621 N N . THR B 1 447 ? 9.489 36.826 4.019 1.00 14.82 447 THR B N 1
ATOM 7622 C CA . THR B 1 447 ? 8.607 35.810 4.580 1.00 13.94 447 THR B CA 1
ATOM 7623 C C . THR B 1 447 ? 7.534 35.412 3.577 1.00 12.98 447 THR B C 1
ATOM 7624 O O . THR B 1 447 ? 7.047 36.240 2.807 1.00 15.39 447 THR B O 1
ATOM 7628 N N . HIS B 1 448 ? 7.160 34.140 3.610 1.00 13.81 448 HIS B N 1
ATOM 7629 C CA . HIS B 1 448 ? 6.102 33.634 2.750 1.00 13.01 448 HIS B CA 1
ATOM 7630 C C . HIS B 1 448 ? 4.769 33.851 3.443 1.00 13.84 448 HIS B C 1
ATOM 7631 O O . HIS B 1 448 ? 4.323 33.010 4.227 1.00 14.77 448 HIS B O 1
ATOM 7638 N N . VAL B 1 449 ? 4.161 35.003 3.167 1.00 12.38 449 VAL B N 1
ATOM 7639 C CA . VAL B 1 449 ? 2.891 35.391 3.794 1.00 11.61 449 VAL B CA 1
ATOM 7640 C C . VAL B 1 449 ? 1.944 35.864 2.696 1.00 15.36 449 VAL B C 1
ATOM 7641 O O . VAL B 1 449 ? 2.331 36.647 1.824 1.00 15.49 449 VAL B O 1
ATOM 7645 N N . ILE B 1 450 ? 0.702 35.399 2.744 1.00 14.99 450 ILE B N 1
ATOM 7646 C CA . ILE B 1 450 ? -0.270 35.726 1.708 1.00 14.15 450 ILE B CA 1
ATOM 7647 C C . ILE B 1 450 ? -1.451 36.388 2.384 1.00 13.65 450 ILE B C 1
ATOM 7648 O O . ILE B 1 450 ? -2.199 35.730 3.109 1.00 15.01 450 ILE B O 1
ATOM 7653 N N . TYR B 1 451 ? -1.586 37.694 2.171 1.00 11.80 451 TYR B N 1
ATOM 7654 C CA . TYR B 1 451 ? -2.700 38.450 2.727 1.00 13.36 451 TYR B CA 1
ATOM 7655 C C . TYR B 1 451 ? -3.872 38.441 1.765 1.00 17.68 451 TYR B C 1
ATOM 7656 O O . TYR B 1 451 ? -3.767 38.943 0.645 1.00 16.32 451 TYR B O 1
ATOM 7665 N N . VAL B 1 452 ? -4.984 37.858 2.190 1.00 13.98 452 VAL B N 1
ATOM 7666 C CA . VAL B 1 452 ? -6.206 37.941 1.389 1.00 13.86 452 VAL B CA 1
ATOM 7667 C C . VAL B 1 452 ? -7.152 38.908 2.078 1.00 16.73 452 VAL B C 1
ATOM 7668 O O . VAL B 1 452 ? -7.622 38.643 3.182 1.00 15.22 452 VAL B O 1
ATOM 7672 N N . VAL B 1 453 ? -7.406 40.042 1.433 1.00 14.17 453 VAL B N 1
ATOM 7673 C CA . VAL B 1 453 ? -8.177 41.114 2.048 1.00 13.66 453 VAL B CA 1
ATOM 7674 C C . VAL B 1 453 ? -9.605 41.097 1.524 1.00 16.58 453 VAL B C 1
ATOM 7675 O O . VAL B 1 453 ? -9.830 41.235 0.317 1.00 17.31 453 VAL B O 1
ATOM 7679 N N . PHE B 1 454 ? -10.560 40.930 2.437 1.00 14.58 454 PHE B N 1
ATOM 7680 C CA . PHE B 1 454 ? -11.991 40.932 2.112 1.00 13.29 454 PHE B CA 1
ATOM 7681 C C . PHE B 1 454 ? -12.511 42.365 2.160 1.00 16.16 454 PHE B C 1
ATOM 7682 O O . PHE B 1 454 ? -12.772 42.907 3.245 1.00 17.73 454 PHE B O 1
ATOM 7690 N N . GLN B 1 455 ? -12.649 42.994 0.996 1.00 15.42 455 GLN B N 1
ATOM 7691 C CA . GLN B 1 455 ? -12.996 44.412 0.953 1.00 16.00 455 GLN B CA 1
ATOM 7692 C C . GLN B 1 455 ? -14.492 44.638 0.773 1.00 18.86 455 GLN B C 1
ATOM 7693 O O . GLN B 1 455 ? -15.005 44.615 -0.348 1.00 18.24 455 GLN B O 1
ATOM 7699 N N . ASN B 1 456 ? -15.182 44.867 1.888 1.00 14.72 456 ASN B N 1
ATOM 7700 C CA . ASN B 1 456 ? -16.595 45.240 1.852 1.00 11.83 456 ASN B CA 1
ATOM 7701 C C . ASN B 1 456 ? -16.783 46.735 2.106 1.00 14.25 456 ASN B C 1
ATOM 7702 O O . ASN B 1 456 ? -17.902 47.223 2.216 1.00 16.36 456 ASN B O 1
ATOM 7707 N N . GLU B 1 457 ? -15.672 47.459 2.193 1.00 13.32 457 GLU B N 1
ATOM 7708 C CA . GLU B 1 457 ? -15.699 48.913 2.376 1.00 14.32 457 GLU B CA 1
ATOM 7709 C C . GLU B 1 457 ? -16.517 49.360 3.596 1.00 16.29 457 GLU B C 1
ATOM 7710 O O . GLU B 1 457 ? -17.181 50.398 3.574 1.00 16.82 457 GLU B O 1
ATOM 7716 N 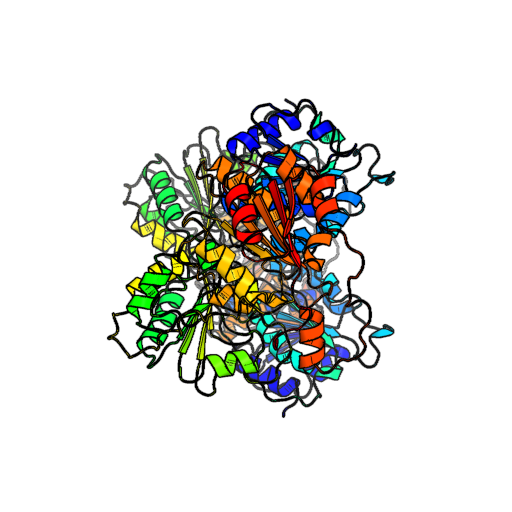N . GLU B 1 458 ? -16.441 48.578 4.666 1.00 15.21 458 GLU B N 1
ATOM 7717 C CA . GLU B 1 458 ? -17.130 48.915 5.904 1.00 16.22 458 GLU B CA 1
ATOM 7718 C C . GLU B 1 458 ? -16.494 48.179 7.072 1.00 18.70 458 GLU B C 1
ATOM 7719 O O . GLU B 1 458 ? -15.773 47.205 6.880 1.00 14.23 458 GLU B O 1
ATOM 7725 N N . TYR B 1 459 ? -16.774 48.647 8.282 1.00 15.30 459 TYR B N 1
ATOM 7726 C CA . TYR B 1 459 ? -16.481 47.882 9.487 1.00 14.30 459 TYR B CA 1
ATOM 7727 C C . TYR B 1 459 ? -17.685 46.963 9.716 1.00 16.61 459 TYR B C 1
ATOM 7728 O O . TYR B 1 459 ? -18.602 47.291 10.467 1.00 15.16 459 TYR B O 1
ATOM 7737 N N . GLY B 1 460 ? -17.683 45.812 9.051 1.00 15.34 460 GLY B N 1
ATOM 7738 C CA . GLY B 1 460 ? -18.870 44.981 8.958 1.00 17.30 460 GLY B CA 1
ATOM 7739 C C . GLY B 1 460 ? -19.409 44.499 10.289 1.00 17.65 460 GLY B C 1
ATOM 7740 O O . GLY B 1 460 ? -20.607 44.622 10.560 1.00 19.84 460 GLY B O 1
ATOM 7741 N N . ILE B 1 461 ? -18.539 43.944 11.125 1.00 19.45 461 ILE B N 1
ATOM 7742 C CA . ILE B 1 461 ? -19.030 43.380 12.381 1.00 19.38 461 ILE B CA 1
ATOM 7743 C C . ILE B 1 461 ? -19.671 44.442 13.275 1.00 19.65 461 ILE B C 1
ATOM 7744 O O . ILE B 1 461 ? -20.567 44.129 14.060 1.00 20.50 461 ILE B O 1
ATOM 7749 N N . LEU B 1 462 ? -19.254 45.698 13.130 1.00 17.57 462 LEU B N 1
ATOM 7750 C CA . LEU B 1 462 ? -19.849 46.780 13.928 1.00 16.20 462 LEU B CA 1
ATOM 7751 C C . LEU B 1 462 ? -21.285 47.060 13.490 1.00 19.16 462 LEU B C 1
ATOM 7752 O O . LEU B 1 462 ? -22.119 47.482 14.289 1.00 18.30 462 LEU B O 1
ATOM 7757 N N . LYS B 1 463 ? -21.578 46.821 12.215 1.00 17.35 463 LYS B N 1
ATOM 7758 C CA . LYS B 1 463 ? -22.948 46.920 11.735 1.00 16.68 463 LYS B CA 1
ATOM 7759 C C . LYS B 1 463 ? -23.753 45.704 12.192 1.00 18.09 463 LYS B C 1
ATOM 7760 O O . LYS B 1 463 ? -24.949 45.808 12.462 1.00 21.70 463 LYS B O 1
ATOM 7766 N N . GLN B 1 464 ? -23.097 44.552 12.288 1.00 19.20 464 GLN B N 1
ATOM 7767 C CA . GLN B 1 464 ? -23.760 43.357 12.799 1.00 20.01 464 GLN B CA 1
ATOM 7768 C C . GLN B 1 464 ? -24.165 43.565 14.260 1.00 23.73 464 GLN B C 1
ATOM 7769 O O . GLN B 1 464 ? -25.245 43.157 14.679 1.00 23.68 464 GLN B O 1
ATOM 7775 N N . PHE B 1 465 ? -23.287 44.208 15.022 0.75 19.86 465 PHE B N 1
ATOM 7776 C CA . PHE B 1 465 ? -23.582 44.583 16.401 1.00 22.12 465 PHE B CA 1
ATOM 7777 C C . PHE B 1 465 ? -24.719 45.579 16.516 1.00 27.31 465 PHE B C 1
ATOM 7778 O O . PHE B 1 465 ? -25.642 45.381 17.298 1.00 32.89 465 PHE B O 1
ATOM 7786 N N . ALA B 1 466 ? -24.639 46.659 15.747 1.00 23.53 466 ALA B N 1
ATOM 7787 C CA . ALA B 1 466 ? -25.676 47.682 15.758 1.00 25.31 466 ALA B CA 1
ATOM 7788 C C . ALA B 1 466 ? -27.055 47.081 15.460 1.00 32.63 466 ALA B C 1
ATOM 7789 O O . ALA B 1 466 ? -28.080 47.581 15.929 1.00 33.11 466 ALA B O 1
ATOM 7791 N N . GLU B 1 467 ? -27.068 46.006 14.675 1.00 29.67 467 GLU B N 1
ATOM 7792 C CA . GLU B 1 467 ? -28.296 45.289 14.346 1.00 31.09 467 GLU B CA 1
ATOM 7793 C C . GLU B 1 467 ? -28.801 44.470 15.537 1.00 30.27 467 GLU B C 1
ATOM 7794 O O . GLU B 1 467 ? -29.973 44.552 15.908 1.00 32.58 467 GLU B O 1
ATOM 7800 N N . LEU B 1 468 ? -27.908 43.680 16.129 1.00 27.93 468 LEU B N 1
ATOM 7801 C CA . LEU B 1 468 ? -28.238 42.847 17.281 1.00 27.93 468 LEU B CA 1
ATOM 7802 C C . LEU B 1 468 ? -28.693 43.686 18.472 1.00 36.61 468 LEU B C 1
ATOM 7803 O O . LEU B 1 468 ? -29.694 43.372 19.118 1.00 37.56 468 LEU B O 1
ATOM 7808 N N . GLU B 1 469 ? -27.951 44.753 18.753 1.00 32.87 469 GLU B N 1
ATOM 7809 C CA . GLU B 1 469 ? -28.176 45.569 19.944 1.00 29.92 469 GLU B CA 1
ATOM 7810 C C . GLU B 1 469 ? -29.093 46.765 19.694 1.00 37.42 469 GLU B C 1
ATOM 7811 O O . GLU B 1 469 ? -29.357 47.551 20.607 1.00 39.58 469 GLU B O 1
ATOM 7817 N N . GLN B 1 470 ? -29.570 46.902 18.461 1.00 32.21 470 GLN B N 1
ATOM 7818 C CA . GLN B 1 470 ? -30.482 47.981 18.100 1.00 32.81 470 GLN B CA 1
ATOM 7819 C C . GLN B 1 470 ? -29.899 49.369 18.378 1.00 38.34 470 GLN B C 1
ATOM 7820 O O . GLN B 1 470 ? -30.500 50.174 19.093 1.00 35.81 470 GLN B O 1
ATOM 7826 N N . THR B 1 471 ? -28.730 49.647 17.809 1.00 27.18 471 THR B N 1
ATOM 7827 C CA . THR B 1 471 ? -28.112 50.958 17.939 1.00 26.09 471 THR B CA 1
ATOM 7828 C C . THR B 1 471 ? -27.853 51.555 16.556 1.00 27.69 471 THR B C 1
ATOM 7829 O O . THR B 1 471 ? -26.749 51.437 16.018 1.00 28.11 471 THR B O 1
ATOM 7833 N N . PRO B 1 472 ? -28.872 52.206 15.976 1.00 29.74 472 PRO B N 1
ATOM 7834 C CA . PRO B 1 472 ? -28.773 52.767 14.627 1.00 28.89 472 PRO B CA 1
ATOM 7835 C C . PRO B 1 472 ? -27.994 54.078 14.568 1.00 25.72 472 PRO B C 1
ATOM 7836 O O . PRO B 1 472 ? -27.783 54.749 15.588 1.00 22.37 472 PRO B O 1
ATOM 7840 N N . ASN B 1 473 ? -27.560 54.419 13.358 1.00 25.78 473 ASN B N 1
ATOM 7841 C CA . ASN B 1 473 ? -26.974 55.721 13.063 1.00 20.09 473 ASN B CA 1
ATOM 7842 C C . ASN B 1 473 ? -25.660 56.011 13.782 1.00 20.57 473 ASN B C 1
ATOM 7843 O O . ASN B 1 473 ? -25.333 57.164 14.055 1.00 23.40 473 ASN B O 1
ATOM 7848 N N . VAL B 1 474 ? -24.914 54.953 14.074 1.00 19.94 474 VAL B N 1
ATOM 7849 C CA . VAL B 1 474 ? -23.556 55.094 14.569 1.00 18.01 474 VAL B CA 1
ATOM 7850 C C . VAL B 1 474 ? -22.678 55.547 13.404 1.00 19.35 474 VAL B C 1
ATOM 7851 O O . VAL B 1 474 ? -22.718 54.944 12.333 1.00 19.31 474 VAL B O 1
ATOM 7855 N N . PRO B 1 475 ? -21.901 56.625 13.596 1.00 18.04 475 PRO B N 1
ATOM 7856 C CA . PRO B 1 475 ? -21.033 57.130 12.527 1.00 16.78 475 PRO B CA 1
ATOM 7857 C C . PRO B 1 475 ? -19.731 56.338 12.404 1.00 16.11 475 PRO B C 1
ATOM 7858 O O . PRO B 1 475 ? -19.414 55.556 13.300 1.00 15.70 475 PRO B O 1
ATOM 7862 N N . GLY B 1 476 ? -19.011 56.524 11.296 1.00 16.65 476 GLY B N 1
ATOM 7863 C CA . GLY B 1 476 ? -17.688 55.939 11.106 1.00 16.55 476 GLY B CA 1
ATOM 7864 C C . GLY B 1 476 ? -17.624 54.457 10.781 1.00 17.84 476 GLY B C 1
ATOM 7865 O O . GLY B 1 476 ? -16.579 53.814 10.981 1.00 17.89 476 GLY B O 1
ATOM 7866 N N . LEU B 1 477 ? -18.720 53.904 10.267 1.00 15.38 477 LEU B N 1
ATOM 7867 C CA . LEU B 1 477 ? -18.762 52.472 9.990 1.00 11.74 477 LEU B CA 1
ATOM 7868 C C . LEU B 1 477 ? -18.472 52.140 8.528 1.00 16.09 477 LEU B C 1
ATOM 7869 O O . LEU B 1 477 ? -18.308 50.967 8.173 1.00 15.99 477 LEU B O 1
ATOM 7874 N N . ASP B 1 478 ? -18.404 53.170 7.692 1.00 16.63 478 ASP B N 1
ATOM 7875 C CA . ASP B 1 478 ? -18.097 52.972 6.270 1.00 17.92 478 ASP B CA 1
ATOM 7876 C C . ASP B 1 478 ? -16.681 53.398 5.888 1.00 17.06 478 ASP B C 1
ATOM 7877 O O . ASP B 1 478 ? -16.132 54.358 6.435 1.00 17.84 478 ASP B O 1
ATOM 7882 N N . LEU B 1 479 ? -16.106 52.667 4.939 1.00 15.41 479 LEU B N 1
ATOM 7883 C CA . LEU B 1 479 ? -14.711 52.837 4.549 1.00 11.69 479 LEU B CA 1
ATOM 7884 C C . LEU B 1 479 ? -14.560 52.975 3.028 1.00 14.06 479 LEU B C 1
ATOM 7885 O O . LEU B 1 479 ? -13.885 52.160 2.391 1.00 15.22 479 LEU B O 1
ATOM 7890 N N . PRO B 1 480 ? -15.182 54.014 2.444 1.00 14.31 480 PRO B N 1
ATOM 7891 C CA . PRO B 1 480 ? -14.996 54.244 1.007 1.00 17.62 480 PRO B CA 1
ATOM 7892 C C . PRO B 1 480 ? -13.591 54.777 0.717 1.00 17.00 480 PRO B C 1
ATOM 7893 O O . PRO B 1 480 ? -12.940 55.313 1.611 1.00 18.22 480 PRO B O 1
ATOM 7897 N N . GLY B 1 481 ? -13.123 54.620 -0.516 1.00 16.16 481 GLY B N 1
ATOM 7898 C CA . GLY B 1 481 ? -11.921 55.317 -0.944 1.00 19.30 481 GLY B CA 1
ATOM 7899 C C . GLY B 1 481 ? -10.584 54.776 -0.465 1.00 16.91 481 GLY B C 1
ATOM 7900 O O . GLY B 1 481 ? -9.608 55.528 -0.381 1.00 20.86 481 GLY B O 1
ATOM 7901 N N . LEU B 1 482 ? -10.532 53.484 -0.156 1.00 17.64 482 LEU B N 1
ATOM 7902 C CA . LEU B 1 482 ? -9.264 52.829 0.162 1.00 19.64 482 LEU B CA 1
ATOM 7903 C C . LEU B 1 482 ? -8.778 51.995 -1.009 1.00 19.41 482 LEU B C 1
ATOM 7904 O O . LEU B 1 482 ? -9.503 51.132 -1.508 1.00 21.49 482 LEU B O 1
ATOM 7909 N N . ASP B 1 483 ? -7.547 52.247 -1.436 1.00 15.42 483 ASP B N 1
ATOM 7910 C CA . ASP B 1 483 ? -6.932 51.423 -2.478 1.00 18.21 483 ASP B CA 1
ATOM 7911 C C . ASP B 1 483 ? -5.948 50.472 -1.809 1.00 18.85 483 ASP B C 1
ATOM 7912 O O . ASP B 1 483 ? -4.809 50.838 -1.519 1.00 18.80 483 ASP B O 1
ATOM 7917 N N . ILE B 1 484 ? -6.401 49.257 -1.532 1.00 16.59 484 ILE B N 1
ATOM 7918 C CA . ILE B 1 484 ? -5.595 48.321 -0.765 1.00 17.75 484 ILE B CA 1
ATOM 7919 C C . ILE B 1 484 ? -4.467 47.735 -1.614 1.00 19.93 484 ILE B C 1
ATOM 7920 O O . ILE B 1 484 ? -3.422 47.349 -1.096 1.00 16.76 484 ILE B O 1
ATOM 7925 N N . VAL B 1 485 ? -4.657 47.695 -2.926 1.00 17.05 485 VAL B N 1
ATOM 7926 C CA . VAL B 1 485 ? -3.574 47.229 -3.785 1.00 14.88 485 VAL B CA 1
ATOM 7927 C C . VAL B 1 485 ? -2.367 48.149 -3.662 1.00 16.35 485 VAL B C 1
ATOM 7928 O O . VAL B 1 485 ? -1.221 47.690 -3.568 1.00 16.20 485 VAL B O 1
ATOM 7932 N N . ALA B 1 486 ? -2.634 49.450 -3.644 1.00 15.32 486 ALA B N 1
ATOM 7933 C CA . ALA B 1 486 ? -1.582 50.445 -3.500 1.00 18.59 486 ALA B CA 1
ATOM 7934 C C . ALA B 1 486 ? -0.892 50.303 -2.149 1.00 15.51 486 ALA B C 1
ATOM 7935 O O . ALA B 1 486 ? 0.291 50.617 -2.023 1.00 15.75 486 ALA B O 1
ATOM 7937 N N . GLN B 1 487 ? -1.628 49.828 -1.142 1.00 17.67 487 GLN B N 1
ATOM 7938 C CA . GLN B 1 487 ? -1.029 49.590 0.174 1.00 18.01 487 GLN B CA 1
ATOM 7939 C C . GLN B 1 487 ? 0.033 48.493 0.125 1.00 15.99 487 GLN B C 1
ATOM 7940 O O . GLN B 1 487 ? 1.120 48.648 0.689 1.00 17.13 487 GLN B O 1
ATOM 7946 N N . GLY B 1 488 ? -0.277 47.389 -0.546 1.00 17.06 488 GLY B N 1
ATOM 7947 C CA . GLY B 1 488 ? 0.707 46.339 -0.757 1.00 16.25 488 GLY B CA 1
ATOM 7948 C C . GLY B 1 488 ? 1.917 46.854 -1.531 1.00 19.53 488 GLY B C 1
ATOM 7949 O O . GLY B 1 488 ? 3.066 46.564 -1.188 1.00 16.73 488 GLY B O 1
ATOM 7950 N N . LYS B 1 489 ? 1.653 47.630 -2.576 1.00 18.36 489 LYS B N 1
ATOM 7951 C CA . LYS B 1 489 ? 2.706 48.147 -3.440 1.00 15.66 489 LYS B CA 1
ATOM 7952 C C . LYS B 1 489 ? 3.624 49.089 -2.667 1.00 19.33 489 LYS B C 1
ATOM 7953 O O . LYS B 1 489 ? 4.847 49.080 -2.848 1.00 18.23 489 LYS B O 1
ATOM 7959 N N . ALA B 1 490 ? 3.029 49.890 -1.789 1.00 17.97 490 ALA B N 1
ATOM 7960 C CA . ALA B 1 490 ? 3.791 50.836 -0.982 1.00 17.40 490 ALA B CA 1
ATOM 7961 C C . ALA B 1 490 ? 4.914 50.151 -0.205 1.00 18.93 490 ALA B C 1
ATOM 7962 O O . ALA B 1 490 ? 5.974 50.738 -0.001 1.00 23.22 490 ALA B O 1
ATOM 7964 N N . TYR B 1 491 ? 4.681 48.916 0.230 1.00 16.37 491 TYR B N 1
ATOM 7965 C CA . TYR B 1 491 ? 5.672 48.227 1.055 1.00 16.00 491 TYR B CA 1
ATOM 7966 C C . TYR B 1 491 ? 6.411 47.130 0.308 1.00 16.69 491 TYR B C 1
ATOM 7967 O O . TYR B 1 491 ? 7.165 46.359 0.902 1.00 16.08 491 TYR B O 1
ATOM 7976 N N . GLY B 1 492 ? 6.192 47.067 -1.004 1.00 18.67 492 GLY B N 1
ATOM 7977 C CA . GLY B 1 492 ? 6.967 46.190 -1.857 1.00 17.19 492 GLY B CA 1
ATOM 7978 C C . GLY B 1 492 ? 6.419 44.789 -2.039 1.00 17.73 492 GLY B C 1
ATOM 7979 O O . GLY B 1 492 ? 7.092 43.927 -2.606 1.00 18.65 492 GLY B O 1
ATOM 7980 N N . ALA B 1 493 ? 5.212 44.545 -1.544 1.00 18.03 493 ALA B N 1
ATOM 7981 C CA . ALA B 1 493 ? 4.589 43.236 -1.682 1.00 13.35 493 ALA B CA 1
ATOM 7982 C C . ALA B 1 493 ? 4.057 43.061 -3.099 1.00 17.64 493 ALA B C 1
ATOM 7983 O O . ALA B 1 493 ? 3.742 44.046 -3.773 1.00 15.65 493 ALA B O 1
ATOM 7985 N N . LYS B 1 494 ? 3.954 41.813 -3.545 1.00 15.65 494 LYS B N 1
ATOM 7986 C CA . LYS B 1 494 ? 3.199 41.523 -4.768 1.00 19.11 494 LYS B CA 1
ATOM 7987 C C . LYS B 1 494 ? 1.737 41.796 -4.439 1.00 20.47 494 LYS B C 1
ATOM 7988 O O . LYS B 1 494 ? 1.198 41.217 -3.500 1.00 25.40 494 LYS B O 1
ATOM 7994 N N . SER B 1 495 ? 1.091 42.671 -5.200 1.00 15.43 495 SER B N 1
ATOM 7995 C CA . SER B 1 495 ? -0.229 43.148 -4.803 1.00 13.61 495 SER B CA 1
ATOM 7996 C C . SER B 1 495 ? -1.159 43.268 -6.009 1.00 18.28 495 SER B C 1
ATOM 7997 O O . SER B 1 495 ? -0.779 43.837 -7.028 0.80 13.67 495 SER B O 1
ATOM 8000 N N . LEU B 1 496 ? -2.375 42.738 -5.882 1.00 14.07 496 LEU B N 1
ATOM 8001 C CA . LEU B 1 496 ? -3.362 42.847 -6.949 1.00 19.84 496 LEU B CA 1
ATOM 8002 C C . LEU B 1 496 ? -4.798 42.716 -6.446 1.00 19.97 496 LEU B C 1
ATOM 8003 O O . LEU B 1 496 ? -5.059 42.137 -5.379 1.00 18.00 496 LEU B O 1
ATOM 8008 N N . LYS B 1 497 ? -5.727 43.269 -7.219 1.00 17.82 497 LYS B N 1
ATOM 8009 C CA . LYS B 1 497 ? -7.149 43.103 -6.959 1.00 16.76 497 LYS B CA 1
ATOM 8010 C C . LYS B 1 497 ? -7.743 42.091 -7.934 1.00 19.80 497 LYS B C 1
ATOM 8011 O O . LYS B 1 497 ? -7.486 42.171 -9.138 1.00 20.55 497 LYS B O 1
ATOM 8017 N N . VAL B 1 498 ? -8.510 41.133 -7.414 1.00 19.35 498 VAL B N 1
ATOM 8018 C CA . VAL B 1 498 ? -9.201 40.153 -8.252 1.00 17.24 498 VAL B CA 1
ATOM 8019 C C . VAL B 1 498 ? -10.700 40.429 -8.259 1.00 23.06 498 VAL B C 1
ATOM 8020 O O . VAL B 1 498 ? -11.279 40.778 -7.229 1.00 23.63 498 VAL B O 1
ATOM 8024 N N . GLU B 1 499 ? -11.327 40.268 -9.422 1.00 21.37 499 GLU B N 1
ATOM 8025 C CA . GLU B 1 499 ? -12.729 40.628 -9.584 1.00 20.09 499 GLU B CA 1
ATOM 8026 C C . GLU B 1 499 ? -13.615 39.401 -9.768 1.00 23.81 499 GLU B C 1
ATOM 8027 O O . GLU B 1 499 ? -14.841 39.497 -9.713 1.00 28.48 499 GLU B O 1
ATOM 8033 N N . THR B 1 500 ? -12.996 38.251 -9.999 1.00 20.35 500 THR B N 1
ATOM 8034 C CA . THR B 1 500 ? -13.751 37.018 -10.150 1.00 19.45 500 THR B CA 1
ATOM 8035 C C . THR B 1 500 ? -13.073 35.908 -9.386 1.00 18.83 500 THR B C 1
ATOM 8036 O O . THR B 1 500 ? -11.893 36.011 -9.038 1.00 17.20 500 THR B O 1
ATOM 8040 N N . LEU B 1 501 ? -13.822 34.838 -9.143 1.00 17.81 501 LEU B N 1
ATOM 8041 C CA . LEU B 1 501 ? -13.305 33.704 -8.396 1.00 18.14 501 LEU B CA 1
ATOM 8042 C C . LEU B 1 501 ? -12.209 32.954 -9.147 1.00 20.23 501 LEU B C 1
ATOM 8043 O O . LEU B 1 501 ? -11.310 32.378 -8.536 1.00 19.13 501 LEU B O 1
ATOM 8048 N N . ASP B 1 502 ? -12.254 32.948 -10.473 1.00 21.71 502 ASP B N 1
ATOM 8049 C CA A ASP B 1 502 ? -11.177 32.332 -11.244 0.53 20.33 502 ASP B CA 1
ATOM 8050 C CA B ASP B 1 502 ? -11.169 32.302 -11.187 0.47 20.31 502 ASP B CA 1
ATOM 8051 C C . ASP B 1 502 ? -9.889 33.147 -11.161 1.00 18.57 502 ASP B C 1
ATOM 8052 O O . ASP B 1 502 ? -8.790 32.595 -11.095 1.00 20.26 502 ASP B O 1
ATOM 8061 N N . GLU B 1 503 ? -10.025 34.470 -11.169 1.00 18.49 503 GLU B N 1
ATOM 8062 C CA . GLU B 1 503 ? -8.858 35.333 -10.978 1.00 18.25 503 GLU B CA 1
ATOM 8063 C C . GLU B 1 503 ? -8.287 35.108 -9.573 1.00 19.43 503 GLU B C 1
ATOM 8064 O O . GLU B 1 503 ? -7.069 35.119 -9.379 1.00 20.03 503 GLU B O 1
ATOM 8070 N N . LEU B 1 504 ? -9.171 34.894 -8.597 1.00 16.81 504 LEU B N 1
ATOM 8071 C CA . LEU B 1 504 ? -8.726 34.611 -7.223 1.00 18.65 504 LEU B CA 1
ATOM 8072 C C . LEU B 1 504 ? -7.902 33.323 -7.158 1.00 18.43 504 LEU B C 1
ATOM 8073 O O . LEU B 1 504 ? -6.818 33.288 -6.559 1.00 15.74 504 LEU B O 1
ATOM 8078 N N . LYS B 1 505 ? -8.416 32.261 -7.772 1.00 16.76 505 LYS B N 1
ATOM 8079 C CA . LYS B 1 505 ? -7.697 30.996 -7.809 1.00 16.80 505 LYS B CA 1
ATOM 8080 C C . LYS B 1 505 ? -6.308 31.183 -8.425 1.00 19.35 505 LYS B C 1
ATOM 8081 O O . LYS B 1 505 ? -5.315 30.686 -7.889 1.00 19.51 505 LYS B O 1
ATOM 8087 N N . THR B 1 506 ? -6.234 31.918 -9.532 1.00 19.03 506 THR B N 1
ATOM 8088 C CA . THR B 1 506 ? -4.950 32.159 -10.203 1.00 17.15 506 THR B CA 1
ATOM 8089 C C . THR B 1 506 ? -3.975 32.960 -9.338 1.00 21.93 506 THR B C 1
ATOM 8090 O O . THR B 1 506 ? -2.804 32.592 -9.195 1.00 20.92 506 THR B O 1
ATOM 8094 N N . ALA B 1 507 ? -4.459 34.062 -8.778 1.00 19.01 507 ALA B N 1
ATOM 8095 C CA . ALA B 1 507 ? -3.640 34.889 -7.891 1.00 20.79 507 ALA B CA 1
ATOM 8096 C C . ALA B 1 507 ? -3.174 34.129 -6.646 1.00 17.29 507 ALA B C 1
ATOM 8097 O O . ALA B 1 507 ? -2.035 34.306 -6.198 1.00 17.09 507 ALA B O 1
ATOM 8099 N N . TYR B 1 508 ? -4.045 33.286 -6.093 1.00 16.63 508 TYR B N 1
ATOM 8100 C CA . TYR B 1 508 ? -3.735 32.541 -4.868 1.00 16.47 508 TYR B CA 1
ATOM 8101 C C . TYR B 1 508 ? -2.705 31.445 -5.134 1.00 19.53 508 TYR B C 1
ATOM 8102 O O . TYR B 1 508 ? -1.760 31.264 -4.368 1.00 17.37 508 TYR B O 1
ATOM 8111 N N . LEU B 1 509 ? -2.877 30.712 -6.229 1.00 17.11 509 LEU B N 1
ATOM 8112 C CA . LEU B 1 509 ? -1.888 29.708 -6.597 1.00 18.83 509 LEU B CA 1
ATOM 8113 C C . LEU B 1 509 ? -0.539 30.371 -6.888 1.00 18.45 509 LEU B C 1
ATOM 8114 O O . LEU B 1 509 ? 0.516 29.836 -6.534 1.00 19.38 509 LEU B O 1
ATOM 8119 N N . GLU B 1 510 ? -0.566 31.540 -7.525 1.00 16.56 510 GLU B N 1
ATOM 8120 C CA . GLU B 1 510 ? 0.681 32.250 -7.791 1.00 19.78 510 GLU B CA 1
ATOM 8121 C C . GLU B 1 510 ? 1.362 32.627 -6.478 1.00 18.86 510 GLU B C 1
ATOM 8122 O O . GLU B 1 510 ? 2.568 32.449 -6.327 1.00 18.07 510 GLU B O 1
ATOM 8128 N N . ALA B 1 511 ? 0.581 33.128 -5.528 1.00 17.69 511 ALA B N 1
ATOM 8129 C CA . ALA B 1 511 ? 1.128 33.521 -4.226 1.00 17.45 511 ALA B CA 1
ATOM 8130 C C . ALA B 1 511 ? 1.699 32.323 -3.471 1.00 17.04 511 ALA B C 1
ATOM 8131 O O . ALA B 1 511 ? 2.742 32.426 -2.823 1.00 18.30 511 ALA B O 1
ATOM 8133 N N . LEU B 1 512 ? 1.030 31.180 -3.560 1.00 15.87 512 LEU B N 1
ATOM 8134 C CA . LEU B 1 512 ? 1.554 29.965 -2.951 1.00 16.21 512 LEU B CA 1
ATOM 8135 C C . LEU B 1 512 ? 2.900 29.545 -3.560 1.00 22.30 512 LEU B C 1
ATOM 8136 O O . LEU B 1 512 ? 3.724 28.924 -2.882 1.00 20.65 512 LEU B O 1
ATOM 8141 N N . SER B 1 513 ? 3.118 29.886 -4.829 1.00 19.25 513 SER B N 1
ATOM 8142 C CA A SER B 1 513 ? 4.351 29.525 -5.533 0.55 21.84 513 SER B CA 1
ATOM 8143 C CA B SER B 1 513 ? 4.355 29.515 -5.512 0.45 21.84 513 SER B CA 1
ATOM 8144 C C . SER B 1 513 ? 5.454 30.558 -5.319 1.00 24.67 513 SER B C 1
ATOM 8145 O O . SER B 1 513 ? 6.629 30.292 -5.586 1.00 27.26 513 SER B O 1
ATOM 8150 N N . PHE B 1 514 ? 5.070 31.742 -4.854 1.00 21.24 514 PHE B N 1
ATOM 8151 C CA . PHE B 1 514 ? 6.016 32.839 -4.674 1.00 18.42 514 PHE B CA 1
ATOM 8152 C C . PHE B 1 514 ? 6.509 32.923 -3.234 1.00 22.96 514 PHE B C 1
ATOM 8153 O O . PHE B 1 514 ? 5.734 33.216 -2.326 1.00 17.45 514 PHE B O 1
ATOM 8161 N N . LYS B 1 515 ? 7.799 32.667 -3.027 1.00 16.89 515 LYS B N 1
ATOM 8162 C CA . LYS B 1 515 ? 8.370 32.718 -1.685 1.00 19.38 515 LYS B CA 1
ATOM 8163 C C . LYS B 1 515 ? 8.608 34.176 -1.299 1.00 18.47 515 LYS 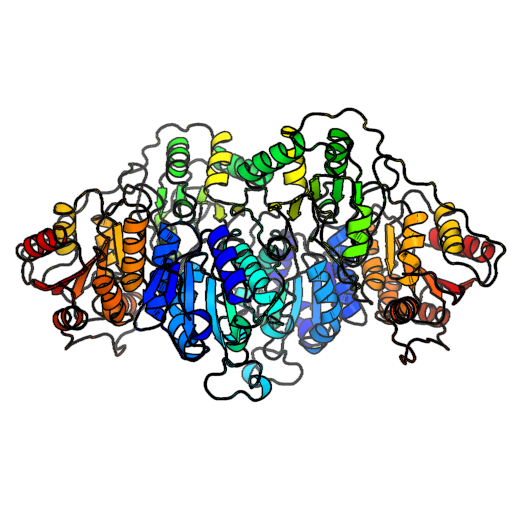B C 1
ATOM 8164 O O . LYS B 1 515 ? 9.708 34.716 -1.459 1.00 19.49 515 LYS B O 1
ATOM 8170 N N . GLY B 1 516 ? 7.561 34.815 -0.793 1.00 16.28 516 GLY B N 1
ATOM 8171 C CA . GLY B 1 516 ? 7.607 36.232 -0.496 1.00 16.82 516 GLY B CA 1
ATOM 8172 C C . GLY B 1 516 ? 6.227 36.664 -0.022 1.00 14.42 516 GLY B C 1
ATOM 8173 O O . GLY B 1 516 ? 5.344 35.823 0.161 1.00 14.84 516 GLY B O 1
ATOM 8174 N N . THR B 1 517 ? 6.044 37.967 0.146 1.00 15.09 517 THR B N 1
ATOM 8175 C CA . THR B 1 517 ? 4.797 38.499 0.699 1.00 13.10 517 THR B CA 1
ATOM 8176 C C . THR B 1 517 ? 3.890 39.019 -0.420 1.00 15.91 517 THR B C 1
ATOM 8177 O O . THR B 1 517 ? 4.313 39.829 -1.256 1.00 16.35 517 THR B O 1
ATOM 8181 N N . SER B 1 518 ? 2.653 38.523 -0.436 1.00 14.84 518 SER B N 1
ATOM 8182 C CA . SER B 1 518 ? 1.658 38.927 -1.420 1.00 15.30 518 SER B CA 1
ATOM 8183 C C . SER B 1 518 ? 0.405 39.450 -0.748 1.00 16.27 518 SER B C 1
ATOM 8184 O O . SER B 1 518 ? 0.043 39.006 0.346 1.00 16.11 518 SER B O 1
ATOM 8187 N N . VAL B 1 519 ? -0.247 40.390 -1.425 1.00 13.65 519 VAL B N 1
ATOM 8188 C CA . VAL B 1 519 ? -1.538 40.926 -1.018 1.00 14.89 519 VAL B CA 1
ATOM 8189 C C . VAL B 1 519 ? -2.514 40.672 -2.159 1.00 16.77 519 VAL B C 1
ATOM 8190 O O . VAL B 1 519 ? -2.260 41.066 -3.296 1.00 16.92 519 VAL B O 1
ATOM 8194 N N . ILE B 1 520 ? -3.618 40.000 -1.855 1.00 14.17 520 ILE B N 1
ATOM 8195 C CA . ILE B 1 520 ? -4.664 39.742 -2.844 1.00 15.34 520 ILE B CA 1
ATOM 8196 C C . ILE B 1 520 ? -5.936 40.403 -2.345 1.00 16.84 520 ILE B C 1
ATOM 8197 O O . ILE B 1 520 ? -6.481 39.993 -1.317 1.00 17.47 520 ILE B O 1
ATOM 8202 N N . VAL B 1 521 ? -6.398 41.430 -3.053 1.00 15.36 521 VAL B N 1
ATOM 8203 C CA . VAL B 1 521 ? -7.582 42.164 -2.621 1.00 16.76 521 VAL B CA 1
ATOM 8204 C C . VAL B 1 521 ? -8.828 41.595 -3.301 1.00 17.67 521 VAL B C 1
ATOM 8205 O O . VAL B 1 521 ? -8.859 41.432 -4.522 1.00 17.99 521 VAL B O 1
ATOM 8209 N N . VAL B 1 522 ? -9.846 41.288 -2.507 1.00 15.42 522 VAL B N 1
ATOM 8210 C CA . VAL B 1 522 ? -11.084 40.711 -3.030 1.00 15.58 522 VAL B CA 1
ATOM 8211 C C . VAL B 1 522 ? -12.288 41.552 -2.624 1.00 19.59 522 VAL B C 1
ATOM 8212 O O . VAL B 1 522 ? -12.686 41.551 -1.462 1.00 16.13 522 VAL B O 1
ATOM 8216 N N . PRO B 1 523 ? -12.880 42.267 -3.585 1.00 15.34 523 PRO B N 1
ATOM 8217 C CA . PRO B 1 523 ? -14.123 43.002 -3.340 1.00 15.80 523 PRO B CA 1
ATOM 8218 C C . PRO B 1 523 ? -15.241 42.020 -3.026 1.00 19.58 523 PRO B C 1
ATOM 8219 O O . PRO B 1 523 ? -15.435 41.049 -3.763 1.00 19.77 523 PRO B O 1
ATOM 8223 N N . ILE B 1 524 ? -15.970 42.264 -1.944 1.00 16.78 524 ILE B N 1
ATOM 8224 C CA . ILE B 1 524 ? -17.094 41.405 -1.592 1.00 16.02 524 ILE B CA 1
ATOM 8225 C C . ILE B 1 524 ? -18.337 42.235 -1.315 1.00 16.01 524 ILE B C 1
ATOM 8226 O O . ILE B 1 524 ? -18.278 43.466 -1.202 1.00 15.81 524 ILE B O 1
ATOM 8231 N N . THR B 1 525 ? -19.467 41.552 -1.217 1.00 14.23 525 THR B N 1
ATOM 8232 C CA . THR B 1 525 ? -20.727 42.198 -0.897 1.00 17.96 525 THR B CA 1
ATOM 8233 C C . THR B 1 525 ? -20.629 42.969 0.429 1.00 17.25 525 THR B C 1
ATOM 8234 O O . THR B 1 525 ? -19.875 42.576 1.328 1.00 19.34 525 THR B O 1
ATOM 8238 N N . LYS B 1 526 ? -21.373 44.071 0.531 1.00 19.38 526 LYS B N 1
ATOM 8239 C CA . LYS B 1 526 ? -21.486 44.813 1.785 1.00 21.67 526 LYS B CA 1
ATOM 8240 C C . LYS B 1 526 ? -22.538 44.181 2.687 1.00 24.09 526 LYS B C 1
ATOM 8241 O O . LYS B 1 526 ? -22.636 44.518 3.874 1.00 22.22 526 LYS B O 1
ATOM 8247 N N . GLU B 1 527 ? -23.335 43.272 2.129 1.00 23.40 527 GLU B N 1
ATOM 8248 C CA . GLU B 1 527 ? -24.350 42.577 2.917 1.00 23.51 527 GLU B CA 1
ATOM 8249 C C . GLU B 1 527 ? -23.696 41.770 4.027 1.00 23.75 527 GLU B C 1
ATOM 8250 O O . GLU B 1 527 ? -22.602 41.229 3.853 1.00 21.34 527 GLU B O 1
ATOM 8256 N N . LEU B 1 528 ? -24.373 41.686 5.167 1.00 23.41 528 LEU B N 1
ATOM 8257 C CA . LEU B 1 528 ? -23.823 41.006 6.334 1.00 22.33 528 LEU B CA 1
ATOM 8258 C C . LEU B 1 528 ? -24.808 39.994 6.916 1.00 22.25 528 LEU B C 1
ATOM 8259 O O . LEU B 1 528 ? -26.004 40.267 7.020 1.00 24.41 528 LEU B O 1
ATOM 8264 N N . LYS B 1 529 ? -24.300 38.828 7.294 1.00 24.65 529 LYS B N 1
ATOM 8265 C CA . LYS B 1 529 ? -25.120 37.841 7.984 1.00 21.35 529 LYS B CA 1
ATOM 8266 C C . LYS B 1 529 ? -25.363 38.306 9.420 1.00 27.17 529 LYS B C 1
ATOM 8267 O O . LYS B 1 529 ? -24.739 39.270 9.871 1.00 25.53 529 LYS B O 1
ATOM 8273 N N . PRO B 1 530 ? -26.297 37.653 10.130 1.00 25.75 530 PRO B N 1
ATOM 8274 C CA . PRO B 1 530 ? -26.525 37.995 11.540 1.00 24.62 530 PRO B CA 1
ATOM 8275 C C . PRO B 1 530 ? -25.282 37.723 12.381 1.00 26.39 530 PRO B C 1
ATOM 8276 O O . PRO B 1 530 ? -24.523 36.809 12.066 1.00 25.33 530 PRO B O 1
ATOM 8280 N N . LEU B 1 531 ? -25.083 38.508 13.438 1.00 24.39 531 LEU B N 1
ATOM 8281 C CA . LEU B 1 531 ? -23.954 38.316 14.341 1.00 27.64 531 LEU B CA 1
ATOM 8282 C C . LEU B 1 531 ? -23.905 36.876 14.851 1.00 29.93 531 LEU B C 1
ATOM 8283 O O . LEU B 1 531 ? -22.884 36.188 14.717 1.00 26.76 531 LEU B O 1
#

InterPro domains:
  IPR011766 Thiamine pyrophosphate enzyme, TPP-binding [PF02775] (380-522)
  IPR012000 Thiamine pyrophosphate enzyme, central domain [PF00205] (187-319)
  IPR012001 Thiamine pyrophosphate enzyme, N-terminal TPP-binding domain [PF02776] (3-104)
  IPR029035 DHS-like NAD/FAD-binding domain superfamily [SSF52467] (180-337)
  IPR029061 Thiamin diphosphate-binding fold [SSF52518] (3-172)
  IPR029061 Thiamin diphosphate-binding fold [SSF52518] (349-528)
  IPR045229 Thiamine pyrophosphate enzyme [PTHR18968] (2-526)